Protein AF-0000000083148340 (afdb_homodimer)

InterPro domains:
  IPR002575 Aminoglycoside phosphotransferase [PF01636] (109-373)
  IPR011009 Protein kinase-like domain superfamily [SSF56112] (77-382)
  IPR051035 Mitochondrial inheritance protein 9 [PTHR36091] (57-568)

Sequence (1138 aa):
MLRMWRQLRLVPSFNINDDRFFSFSRRKLSDMGSKHGNISALPLPETAPPKSGLDPHSYTGGRWLNRDELERKSRHVAFDFSALCDRAICACPGATRIVKYEKREGGFNRVFIITMDNGRCVVARVPTSIAGPPRLTTNSEVATMTYLRSKTSLPIPKVLDWNDNPSNPIGTEYIIQEHVAGVQLHQIWPKMNSEQHMLCTKTLSLMIKEMASLDFPAYGSLYFADAPLDSDSKVSFEQGFCVGPHCGPIFWNRSPGEVELYGGSSPNCGPWKDLSSYSRGLIETGLSRLPKEEAIDNRELLPHQGSIQDHLSLLQISQKIMQKLTQDKRIQNAATPALLHLDFHKRNIYVSAEEPTVITALIDWQSASIEPAFIYANETPDFAAFPEMPDEDSPEENQGEQQTSGSKEREWKDASICYQTYDVCMKGFAPKLRPARLLDPTLFRLFQYIHTTWRDTAPAVRQELIELSARWEELGLQGSCPFTATEEEVKKHAQDYEDFQTVQKLKLWLKSSLHTNSDGWVPNEAWDAAREAHRAAYDEWIQTAKEAETRGEDLTVAKADKLWPFDARMLRMWRQLRLVPSFNINDDRFFSFSRRKLSDMGSKHGNISALPLPETAPPKSGLDPHSYTGGRWLNRDELERKSRHVAFDFSALCDRAICACPGATRIVKYEKREGGFNRVFIITMDNGRCVVARVPTSIAGPPRLTTNSEVATMTYLRSKTSLPIPKVLDWNDNPSNPIGTEYIIQEHVAGVQLHQIWPKMNSEQHMLCTKTLSLMIKEMASLDFPAYGSLYFADAPLDSDSKVSFEQGFCVGPHCGPIFWNRSPGEVELYGGSSPNCGPWKDLSSYSRGLIETGLSRLPKEEAIDNRELLPHQGSIQDHLSLLQISQKIMQKLTQDKRIQNAATPALLHLDFHKRNIYVSAEEPTVITALIDWQSASIEPAFIYANETPDFAAFPEMPDEDSPEENQGEQQTSGSKEREWKDASICYQTYDVCMKGFAPKLRPARLLDPTLFRLFQYIHTTWRDTAPAVRQELIELSARWEELGLQGSCPFTATEEEVKKHAQDYEDFQTVQKLKLWLKSSLHTNSDGWVPNEAWDAAREAHRAAYDEWIQTAKEAETRGEDLTVAKADKLWPFDAR

Secondary structure (DSSP, 8-state):
-HHHHHHHH--------S---------------------S-----------TT--SSS--SEEESSSHHHHHHHT-----HHHHHHHHHHTSTT--SEEEEEEEE-SSEEEEEEEETTS-EEEEEEE-TTSSSTTHHHHHHHHHHHHHHHHS----PPEEEEE--TTSTTSS-EEEEEPPPSEEHHHHGGG--HHHHHHHHHHHHHHHHHHHTS--SSBBEEEETTSS--GGG-EE-STTEEEES---HHHHT-STTHHHHH-S--S----BSSHHHHHHHHHHHHHHTSPPGGG--GGGS-TT---HHHHHHHHHHHHHHHHHHTT-HHHHHTT-EEEE-TT-SGGGEEE-SS-TTSEEEE---TT-EEEEHHHHHT---GGGSPP----TT----SSSHHHHHHHHHHHHHHHHHHHHHHHHIIIII-TTTHHHHHS-GGGTHHHHHGGGHHHH-HHHHHHHHHHHHHTTTTTT-SS--S----HHHHHHHHHHHHHHHHHHHHHHHHHHHHT--TT-EEEGGGHHHHHHHHHHHHHHHHHHHHHHHHTT-S--HHHHHHH--S---/-HHHHHHHH------------------------------------------TT--SSS--SEEESSSHHHHHHHT-----HHHHHHHHHHTSTT--SEEEEEEEE-SSEEEEEEEETTS-EEEEEEE-TTSSSTTHHHHHHHHHHHHHHHHS----PPEEEEE--TTSTTSS-EEEEEPPPSEEHHHHGGG--HHHHHHHHHHHHHHHHHHHTS--SSBBEEEETTSS--GGG-EE-STTEEEES---GGGGT-STTHHHHH-S--S----BSSHHHHHHHHHHHHHHTSPPGGG--GGGS-TT---HHHHHHHHHHHHHHHHHHTT-HHHHHTT-EEEE-TT-SGGGEEE-SS-TTSEEEE---TT-EEEEHHHHHT---GGGSPP----TT----SSSHHHHHHHHHHHHHHHHHHHHHHHHIIIII-TTTHHHHHS-GGGTHHHHHGGGHHHH-HHHHHHHHHHHHHTTTTTT-SS--S----HHHHHHHHHHHHHHHHHHHHHHHHHHHHT--TT-EEEGGGHHHHHHHHHHHHHHHHHHHHHHHHTT-S--HHHHHHH--S---

Structure (mmCIF, N/CA/C/O backbone):
data_AF-0000000083148340-model_v1
#
loop_
_entity.id
_entity.type
_entity.pdbx_description
1 polymer 'Altered inheritance of mitochondria protein 9, mitochondrial'
#
loop_
_atom_site.group_PDB
_atom_site.id
_atom_site.type_symbol
_atom_site.label_atom_id
_atom_site.label_alt_id
_atom_site.label_comp_id
_atom_site.label_asym_id
_atom_site.label_entity_id
_atom_site.label_seq_id
_atom_site.pdbx_PDB_ins_code
_atom_site.Cartn_x
_atom_site.Cartn_y
_atom_site.Cartn_z
_atom_site.occupancy
_atom_site.B_iso_or_equiv
_atom_site.auth_seq_id
_atom_site.auth_comp_id
_atom_site.auth_asym_id
_atom_site.auth_atom_id
_atom_site.pdbx_PDB_model_num
ATOM 1 N N . MET A 1 1 ? 7.965 37.375 -21.266 1 21.12 1 MET A N 1
ATOM 2 C CA . MET A 1 1 ? 7.137 38.031 -20.25 1 21.12 1 MET A CA 1
ATOM 3 C C . MET A 1 1 ? 5.66 37.969 -20.625 1 21.12 1 MET A C 1
ATOM 5 O O . MET A 1 1 ? 4.809 37.719 -19.766 1 21.12 1 MET A O 1
ATOM 9 N N . LEU A 1 2 ? 5.344 38.5 -21.844 1 24.17 2 LEU A N 1
ATOM 10 C CA . LEU A 1 2 ? 4.047 38.281 -22.484 1 24.17 2 LEU A CA 1
ATOM 11 C C . LEU A 1 2 ? 3.744 36.781 -22.578 1 24.17 2 LEU A C 1
ATOM 13 O O . LEU A 1 2 ? 2.578 36.375 -22.625 1 24.17 2 LEU A O 1
ATOM 17 N N . ARG A 1 3 ? 4.895 36.125 -22.766 1 26.84 3 ARG A N 1
ATOM 18 C CA . ARG A 1 3 ? 4.859 34.656 -22.844 1 26.84 3 ARG A CA 1
ATOM 19 C C . ARG A 1 3 ? 4.461 34.031 -21.516 1 26.84 3 ARG A C 1
ATOM 21 O O . ARG A 1 3 ? 4.172 32.844 -21.438 1 26.84 3 ARG A O 1
ATOM 28 N N . MET A 1 4 ? 4.695 34.875 -20.438 1 30.91 4 MET A N 1
ATOM 29 C CA . MET A 1 4 ? 4.324 34.375 -19.125 1 30.91 4 MET A CA 1
ATOM 30 C C . MET A 1 4 ? 2.811 34.25 -18.984 1 30.91 4 MET A C 1
ATOM 32 O O . MET A 1 4 ? 2.301 33.344 -18.344 1 30.91 4 MET A O 1
ATOM 36 N N . TRP A 1 5 ? 2.047 35.312 -19.5 1 33.22 5 TRP A N 1
ATOM 37 C CA . TRP A 1 5 ? 0.606 35.406 -19.281 1 33.22 5 TRP A CA 1
ATOM 38 C C . TRP A 1 5 ? -0.144 34.375 -20.141 1 33.22 5 TRP A C 1
ATOM 40 O O . TRP A 1 5 ? -1.226 33.938 -19.766 1 33.22 5 TRP A O 1
ATOM 50 N N . ARG A 1 6 ? 0.214 34.281 -21.484 1 33.5 6 ARG A N 1
ATOM 51 C CA . ARG A 1 6 ? -0.5 33.281 -22.281 1 33.5 6 ARG A CA 1
ATOM 52 C C . ARG A 1 6 ? -0.476 31.906 -21.625 1 33.5 6 ARG A C 1
ATOM 54 O O . ARG A 1 6 ? -1.298 31.047 -21.938 1 33.5 6 ARG A O 1
ATOM 61 N N . GLN A 1 7 ? 0.554 31.766 -20.797 1 32.91 7 GLN A N 1
ATOM 62 C CA . GLN A 1 7 ? 0.713 30.5 -20.094 1 32.91 7 GLN A CA 1
ATOM 63 C C . GLN A 1 7 ? -0.259 30.391 -18.922 1 32.91 7 GLN A C 1
ATOM 65 O O . GLN A 1 7 ? -0.555 29.297 -18.453 1 32.91 7 GLN A O 1
ATOM 70 N N . LEU A 1 8 ? -0.606 31.562 -18.266 1 34 8 LEU A N 1
ATOM 71 C CA . LEU A 1 8 ? -1.591 31.484 -17.188 1 34 8 LEU A CA 1
ATOM 72 C C . LEU A 1 8 ? -2.965 31.109 -17.734 1 34 8 LEU A C 1
ATOM 74 O O . LEU A 1 8 ? -3.832 30.656 -17 1 34 8 LEU A O 1
ATOM 78 N N . ARG A 1 9 ? -3.309 31.484 -19.078 1 31.8 9 ARG A N 1
ATOM 79 C CA . ARG A 1 9 ? -4.66 31.219 -19.562 1 31.8 9 ARG A CA 1
ATOM 80 C C . ARG A 1 9 ? -4.871 29.734 -19.828 1 31.8 9 ARG A C 1
ATOM 82 O O . ARG A 1 9 ? -6.008 29.266 -19.922 1 31.8 9 ARG A O 1
ATOM 89 N N . LEU A 1 10 ? -3.934 29.062 -20.578 1 31.03 10 LEU A N 1
ATOM 90 C CA . LEU A 1 10 ? -4.219 27.734 -21.125 1 31.03 10 LEU A CA 1
ATOM 91 C C . LEU A 1 10 ? -4.188 26.672 -20.047 1 31.03 10 LEU A C 1
ATOM 93 O O . LEU A 1 10 ? -3.943 25.5 -20.328 1 31.03 10 LEU A O 1
ATOM 97 N N . VAL A 1 11 ? -3.941 27.047 -18.812 1 28.83 11 VAL A N 1
ATOM 98 C CA . VAL A 1 11 ? -4.012 25.891 -17.922 1 28.83 11 VAL A CA 1
ATOM 99 C C . VAL A 1 11 ? -5.41 25.266 -18 1 28.83 11 VAL A C 1
ATOM 101 O O . VAL A 1 11 ? -6.402 25.938 -17.688 1 28.83 11 VAL A O 1
ATOM 104 N N . PRO A 1 12 ? -5.672 24.406 -18.969 1 28.56 12 PRO A N 1
ATOM 105 C CA . PRO A 1 12 ? -6.965 23.719 -18.922 1 28.56 12 PRO A CA 1
ATOM 106 C C . PRO A 1 12 ? -7.492 23.562 -17.484 1 28.56 12 PRO A C 1
ATOM 108 O O . PRO A 1 12 ? -6.719 23.641 -16.531 1 28.56 12 PRO A O 1
ATOM 111 N N . SER A 1 13 ? -8.875 23.594 -17.406 1 27.17 13 SER A N 1
ATOM 112 C CA . SER A 1 13 ? -9.594 23.281 -16.172 1 27.17 13 SER A CA 1
ATOM 113 C C . SER A 1 13 ? -8.977 22.078 -15.469 1 27.17 13 SER A C 1
ATOM 115 O O . SER A 1 13 ? -9.148 20.938 -15.906 1 27.17 13 SER A O 1
ATOM 117 N N . PHE A 1 14 ? -7.668 22.078 -15.25 1 25.98 14 PHE A N 1
ATOM 118 C CA . PHE A 1 14 ? -7.23 21.094 -14.273 1 25.98 14 PHE A CA 1
ATOM 119 C C . PHE A 1 14 ? -8.266 20.922 -13.172 1 25.98 14 PHE A C 1
ATOM 121 O O . PHE A 1 14 ? -8.82 21.906 -12.672 1 25.98 14 PHE A O 1
ATOM 128 N N . ASN A 1 15 ? -9.125 19.938 -13.328 1 25.41 15 ASN A N 1
ATOM 129 C CA . ASN A 1 15 ? -9.711 19.547 -12.047 1 25.41 15 ASN A CA 1
ATOM 130 C C . ASN A 1 15 ? -8.766 19.844 -10.883 1 25.41 15 ASN A C 1
ATOM 132 O O . ASN A 1 15 ? -7.672 19.281 -10.812 1 25.41 15 ASN A O 1
ATOM 136 N N . ILE A 1 16 ? -8.742 21.125 -10.5 1 26.83 16 ILE A N 1
ATOM 137 C CA . ILE A 1 16 ? -8.18 21.547 -9.227 1 26.83 16 ILE A CA 1
ATOM 138 C C . ILE A 1 16 ? -8.281 20.422 -8.203 1 26.83 16 ILE A C 1
ATOM 140 O O . ILE A 1 16 ? -9.367 20.141 -7.699 1 26.83 16 ILE A O 1
ATOM 144 N N . ASN A 1 17 ? -8.062 19.188 -8.578 1 24.83 17 ASN A N 1
ATOM 145 C CA . ASN A 1 17 ? -7.875 18.328 -7.41 1 24.83 17 ASN A CA 1
ATOM 146 C C . ASN A 1 17 ? -7.316 19.109 -6.227 1 24.83 17 ASN A C 1
ATOM 148 O O . ASN A 1 17 ? -6.742 20.188 -6.406 1 24.83 17 ASN A O 1
ATOM 152 N N . ASP A 1 18 ? -7.512 18.453 -5.023 1 25.42 18 ASP A N 1
ATOM 153 C CA . ASP A 1 18 ? -7.402 18.953 -3.654 1 25.42 18 ASP A CA 1
ATOM 154 C C . ASP A 1 18 ? -6.078 19.672 -3.438 1 25.42 18 ASP A C 1
ATOM 156 O O . ASP A 1 18 ? -5.07 19.062 -3.102 1 25.42 18 ASP A O 1
ATOM 160 N N . ASP A 1 19 ? -5.672 20.422 -4.398 1 23.89 19 ASP A N 1
ATOM 161 C CA . ASP A 1 19 ? -4.613 21.328 -3.973 1 23.89 19 ASP A CA 1
ATOM 162 C C . ASP A 1 19 ? -4.93 21.938 -2.605 1 23.89 19 ASP A C 1
ATOM 164 O O . ASP A 1 19 ? -6.082 22.266 -2.316 1 23.89 19 ASP A O 1
ATOM 168 N N . ARG A 1 20 ? -3.916 21.844 -1.798 1 25.66 20 ARG A N 1
ATOM 169 C CA . ARG A 1 20 ? -3.586 22.422 -0.504 1 25.66 20 ARG A CA 1
ATOM 170 C C . ARG A 1 20 ? -3.912 23.922 -0.479 1 25.66 20 ARG A C 1
ATOM 172 O O . ARG A 1 20 ? -3.352 24.688 -1.256 1 25.66 20 ARG A O 1
ATOM 179 N N . PHE A 1 21 ? -5.172 24.375 -0.61 1 22.66 21 PHE A N 1
ATOM 180 C CA . PHE A 1 21 ? -5.305 25.641 0.109 1 22.66 21 PHE A CA 1
ATOM 181 C C . PHE A 1 21 ? -4.215 25.766 1.164 1 22.66 21 PHE A C 1
ATOM 183 O O . PHE A 1 21 ? -3.906 24.812 1.877 1 22.66 21 PHE A O 1
ATOM 190 N N . PHE A 1 22 ? -3.301 26.656 0.855 1 25.55 22 PHE A N 1
ATOM 191 C CA . PHE A 1 22 ? -2.143 27.156 1.595 1 25.55 22 PHE A CA 1
ATOM 192 C C . PHE A 1 22 ? -2.473 27.312 3.074 1 25.55 22 PHE A C 1
ATOM 194 O O . PHE A 1 22 ? -2.77 28.422 3.531 1 25.55 22 PHE A O 1
ATOM 201 N N . SER A 1 23 ? -3.5 26.672 3.51 1 21.48 23 SER A N 1
ATOM 202 C CA . SER A 1 23 ? -3.52 27.109 4.898 1 21.48 23 SER A CA 1
ATOM 203 C C . SER A 1 23 ? -2.119 27.109 5.5 1 21.48 23 SER A C 1
ATOM 205 O O . SER A 1 23 ? -1.42 26.094 5.453 1 21.48 23 SER A O 1
ATOM 207 N N . PHE A 1 24 ? -1.512 28.234 5.359 1 21.95 24 PHE A N 1
ATOM 208 C CA . PHE A 1 24 ? -0.366 28.703 6.133 1 21.95 24 PHE A CA 1
ATOM 209 C C . PHE A 1 24 ? -0.42 28.172 7.559 1 21.95 24 PHE A C 1
ATOM 211 O O . PHE A 1 24 ? -0.921 28.844 8.461 1 21.95 24 PHE A O 1
ATOM 218 N N . SER A 1 25 ? -1.012 27.125 7.828 1 20.44 25 SER A N 1
ATOM 219 C CA . SER A 1 25 ? -0.577 27.047 9.219 1 20.44 25 SER A CA 1
ATOM 220 C C . SER A 1 25 ? 0.923 27.297 9.344 1 20.44 25 SER A C 1
ATOM 222 O O . SER A 1 25 ? 1.701 26.875 8.492 1 20.44 25 SER A O 1
ATOM 224 N N . ARG A 1 26 ? 1.276 28.422 9.992 1 22.03 26 ARG A N 1
ATOM 225 C CA . ARG A 1 26 ? 2.561 28.953 10.453 1 22.03 26 ARG A CA 1
ATOM 226 C C . ARG A 1 26 ? 3.5 27.812 10.852 1 22.03 26 ARG A C 1
ATOM 228 O O . ARG A 1 26 ? 3.383 27.266 11.953 1 22.03 26 ARG A O 1
ATOM 235 N N . ARG A 1 27 ? 3.533 26.953 9.961 1 20.38 27 ARG A N 1
ATOM 236 C CA . ARG A 1 27 ? 4.652 26.078 10.312 1 20.38 27 ARG A CA 1
ATOM 237 C C . ARG A 1 27 ? 5.938 26.891 10.492 1 20.38 27 ARG A C 1
ATOM 239 O O . ARG A 1 27 ? 6.262 27.734 9.664 1 20.38 27 ARG A O 1
ATOM 246 N N . LYS A 1 28 ? 6.305 26.922 11.703 1 20.2 28 LYS A N 1
ATOM 247 C CA . LYS A 1 28 ? 7.59 27.406 12.195 1 20.2 28 LYS A CA 1
ATOM 248 C C . LYS A 1 28 ? 8.734 26.953 11.297 1 20.2 28 LYS A C 1
ATOM 250 O O . LYS A 1 28 ? 8.711 25.844 10.781 1 20.2 28 LYS A O 1
ATOM 255 N N . LEU A 1 29 ? 9.422 27.828 10.602 1 18.78 29 LEU A N 1
ATOM 256 C CA . LEU A 1 29 ? 10.719 27.953 9.953 1 18.78 29 LEU A CA 1
ATOM 257 C C . LEU A 1 29 ? 11.766 27.125 10.68 1 18.78 29 LEU A C 1
ATOM 259 O O . LEU A 1 29 ? 12.188 27.469 11.781 1 18.78 29 LEU A O 1
ATOM 263 N N . SER A 1 30 ? 11.477 25.812 10.797 1 16.58 30 SER A N 1
ATOM 264 C CA . SER A 1 30 ? 12.508 25.109 11.555 1 16.58 30 SER A CA 1
ATOM 265 C C . SER A 1 30 ? 13.891 25.328 10.945 1 16.58 30 SER A C 1
ATOM 267 O O . SER A 1 30 ? 14.023 25.469 9.734 1 16.58 30 SER A O 1
ATOM 269 N N . ASP A 1 31 ? 14.758 25.734 11.789 1 16.84 31 ASP A N 1
ATOM 270 C CA . ASP A 1 31 ? 16.172 26.062 11.938 1 16.84 31 ASP A CA 1
ATOM 271 C C . ASP A 1 31 ? 17.062 24.938 11.438 1 16.84 31 ASP A C 1
ATOM 273 O O . ASP A 1 31 ? 16.75 23.75 11.648 1 16.84 31 ASP A O 1
ATOM 277 N N . MET A 1 32 ? 17.734 25.094 10.25 1 18.2 32 MET A N 1
ATOM 278 C CA . MET A 1 32 ? 18.781 24.406 9.492 1 18.2 32 MET A CA 1
ATOM 279 C C . MET A 1 32 ? 19.906 23.953 10.406 1 18.2 32 MET A C 1
ATOM 281 O O . MET A 1 32 ? 20.859 24.688 10.648 1 18.2 32 MET A O 1
ATOM 285 N N . GLY A 1 33 ? 19.547 23.25 11.555 1 15.82 33 GLY A N 1
ATOM 286 C CA . GLY A 1 33 ? 20.703 23.109 12.422 1 15.82 33 GLY A CA 1
ATOM 287 C C . GLY A 1 33 ? 21.828 22.281 11.797 1 15.82 33 GLY A C 1
ATOM 288 O O . GLY A 1 33 ? 21.594 21.547 10.836 1 15.82 33 GLY A O 1
ATOM 289 N N . SER A 1 34 ? 23.047 22.641 12.07 1 17.02 34 SER A N 1
ATOM 290 C CA . SER A 1 34 ? 24.484 22.5 11.828 1 17.02 34 SER A CA 1
ATOM 291 C C . SER A 1 34 ? 24.984 21.125 12.25 1 17.02 34 SER A C 1
ATOM 293 O O . SER A 1 34 ? 24.984 20.797 13.438 1 17.02 34 SER A O 1
ATOM 295 N N . LYS A 1 35 ? 24.375 20.125 11.703 1 19.38 35 LYS A N 1
ATOM 296 C CA . LYS A 1 35 ? 24.906 18.953 12.367 1 19.38 35 LYS A CA 1
ATOM 297 C C . LYS A 1 35 ? 26.422 18.844 12.156 1 19.38 35 LYS A C 1
ATOM 299 O O . LYS A 1 35 ? 26.891 18.828 11.016 1 19.38 35 LYS A O 1
ATOM 304 N N . HIS A 1 36 ? 27.297 19.406 13.055 1 17.61 36 HIS A N 1
ATOM 305 C CA . HIS A 1 36 ? 28.734 19.172 13.07 1 17.61 36 HIS A CA 1
ATOM 306 C C . HIS A 1 36 ? 29.062 17.688 13.203 1 17.61 36 HIS A C 1
ATOM 308 O O . HIS A 1 36 ? 28.516 17 14.078 1 17.61 36 HIS A O 1
ATOM 314 N N . GLY A 1 37 ? 29 17 12.156 1 18.89 37 GLY A N 1
ATOM 315 C CA . GLY A 1 37 ? 29.5 15.633 12.188 1 18.89 37 GLY A CA 1
ATOM 316 C C . GLY A 1 37 ? 30.828 15.508 12.906 1 18.89 37 GLY A C 1
ATOM 317 O O . GLY A 1 37 ? 31.688 16.391 12.812 1 18.89 37 GLY A O 1
ATOM 318 N N . ASN A 1 38 ? 30.797 14.945 14.117 1 19.44 38 ASN A N 1
ATOM 319 C CA . ASN A 1 38 ? 31.969 14.68 14.938 1 19.44 38 ASN A CA 1
ATOM 320 C C . ASN A 1 38 ? 33.062 13.945 14.148 1 19.44 38 ASN A C 1
ATOM 322 O O . ASN A 1 38 ? 32.938 12.742 13.898 1 19.44 38 ASN A O 1
ATOM 326 N N . ILE A 1 39 ? 33.469 14.492 12.945 1 22.78 39 ILE A N 1
ATOM 327 C CA . ILE A 1 39 ? 34.688 13.898 12.359 1 22.78 39 ILE A CA 1
ATOM 328 C C . ILE A 1 39 ? 35.719 13.688 13.453 1 22.78 39 ILE A C 1
ATOM 330 O O . ILE A 1 39 ? 35.688 14.344 14.492 1 22.78 39 ILE A O 1
ATOM 334 N N . SER A 1 40 ? 36.844 12.875 13.219 1 21.64 40 SER A N 1
ATOM 335 C CA . SER A 1 40 ? 38 12.508 14 1 21.64 40 SER A CA 1
ATOM 336 C C . SER A 1 40 ? 38.656 13.727 14.656 1 21.64 40 SER A C 1
ATOM 338 O O . SER A 1 40 ? 38.438 14.859 14.203 1 21.64 40 SER A O 1
ATOM 340 N N . ALA A 1 41 ? 39.344 13.656 15.914 1 23.62 41 ALA A N 1
ATOM 341 C CA . ALA A 1 41 ? 39.75 14.641 16.906 1 23.62 41 ALA A CA 1
ATOM 342 C C . ALA A 1 41 ? 40.625 15.727 16.266 1 23.62 41 ALA A C 1
ATOM 344 O O . ALA A 1 41 ? 41.812 15.523 16.031 1 23.62 41 ALA A O 1
ATOM 345 N N . LEU A 1 42 ? 40.406 16.234 15.07 1 24.91 42 LEU A N 1
ATOM 346 C CA . LEU A 1 42 ? 41.469 17.188 14.852 1 24.91 42 LEU A CA 1
ATOM 347 C C . LEU A 1 42 ? 41.562 18.172 16.016 1 24.91 42 LEU A C 1
ATOM 349 O O . LEU A 1 42 ? 40.562 18.422 16.703 1 24.91 42 LEU A O 1
ATOM 353 N N . PRO A 1 43 ? 42.781 18.734 16.484 1 26.23 43 PRO A N 1
ATOM 354 C CA . PRO A 1 43 ? 42.938 19.547 17.703 1 26.23 43 PRO A CA 1
ATOM 355 C C . PRO A 1 43 ? 41.812 20.578 17.875 1 26.23 43 PRO A C 1
ATOM 357 O O . PRO A 1 43 ? 41.281 21.078 16.891 1 26.23 43 PRO A O 1
ATOM 360 N N . LEU A 1 44 ? 41 20.359 18.984 1 28.38 44 LEU A N 1
ATOM 361 C CA . LEU A 1 44 ? 39.906 21.188 19.484 1 28.38 44 LEU A CA 1
ATOM 362 C C . LEU A 1 44 ? 40.25 22.656 19.359 1 28.38 44 LEU A C 1
ATOM 364 O O . LEU A 1 44 ? 41.25 23.109 19.891 1 28.38 44 LEU A O 1
ATOM 368 N N . PRO A 1 45 ? 39.938 23.25 18.141 1 27.55 45 PRO A N 1
ATOM 369 C CA . PRO A 1 45 ? 40.438 24.609 18.312 1 27.55 45 PRO A CA 1
ATOM 370 C C . PRO A 1 45 ? 40.094 25.203 19.672 1 27.55 45 PRO A C 1
ATOM 372 O O . PRO A 1 45 ? 39.188 24.719 20.344 1 27.55 45 PRO A O 1
ATOM 375 N N . GLU A 1 46 ? 40.844 26.25 20.172 1 28.7 46 GLU A N 1
ATOM 376 C CA . GLU A 1 46 ? 40.719 27.062 21.375 1 28.7 46 GLU A CA 1
ATOM 377 C C . GLU A 1 46 ? 39.281 27.406 21.656 1 28.7 46 GLU A C 1
ATOM 379 O O . GLU A 1 46 ? 38.5 27.641 20.734 1 28.7 46 GLU A O 1
ATOM 384 N N . THR A 1 47 ? 38.688 26.953 22.844 1 31.12 47 THR A N 1
ATOM 385 C CA . THR A 1 47 ? 37.469 27.203 23.594 1 31.12 47 THR A CA 1
ATOM 386 C C . THR A 1 47 ? 37 28.641 23.375 1 31.12 47 THR A C 1
ATOM 388 O O . THR A 1 47 ? 37.562 29.578 23.938 1 31.12 47 THR A O 1
ATOM 391 N N . ALA A 1 48 ? 36.5 29.031 22.141 1 34.22 48 ALA A N 1
ATOM 392 C CA . ALA A 1 48 ? 36.188 30.453 22.188 1 34.22 48 ALA A CA 1
ATOM 393 C C . ALA A 1 48 ? 35.188 30.75 23.297 1 34.22 48 ALA A C 1
ATOM 395 O O . ALA A 1 48 ? 34.219 29.984 23.516 1 34.22 48 ALA A O 1
ATOM 396 N N . PRO A 1 49 ? 35.406 31.594 24.281 1 35.66 49 PRO A N 1
ATOM 397 C CA . PRO A 1 49 ? 34.5 31.969 25.344 1 35.66 49 PRO A CA 1
ATOM 398 C C . PRO A 1 49 ? 33.031 32.094 24.875 1 35.66 49 PRO A C 1
ATOM 400 O O . PRO A 1 49 ? 32.812 32.312 23.672 1 35.66 49 PRO A O 1
ATOM 403 N N . PRO A 1 50 ? 31.969 31.562 25.641 1 39.5 50 P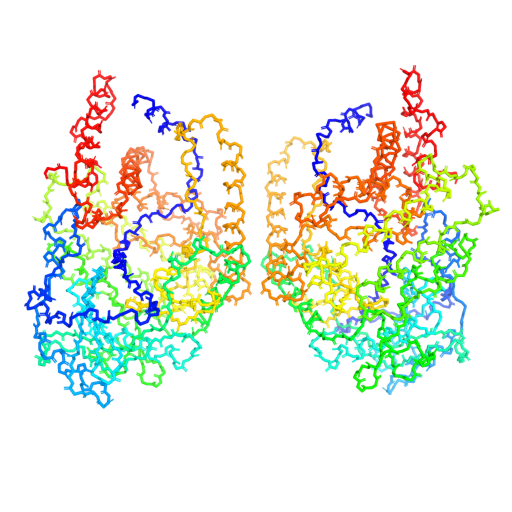RO A N 1
ATOM 404 C CA . PRO A 1 50 ? 30.578 31.844 25.281 1 39.5 50 PRO A CA 1
ATOM 405 C C . PRO A 1 50 ? 30.422 33.188 24.594 1 39.5 50 PRO A C 1
ATOM 407 O O . PRO A 1 50 ? 31 34.188 25.031 1 39.5 50 PRO A O 1
ATOM 410 N N . LYS A 1 51 ? 30.328 33.312 23.406 1 40.84 51 LYS A N 1
ATOM 411 C CA . LYS A 1 51 ? 30.141 34.625 22.781 1 40.84 51 LYS A CA 1
ATOM 412 C C . LYS A 1 51 ? 29.172 35.469 23.594 1 40.84 51 LYS A C 1
ATOM 414 O O . LYS A 1 51 ? 28.016 35.094 23.797 1 40.84 51 LYS A O 1
ATOM 419 N N . SER A 1 52 ? 29.469 36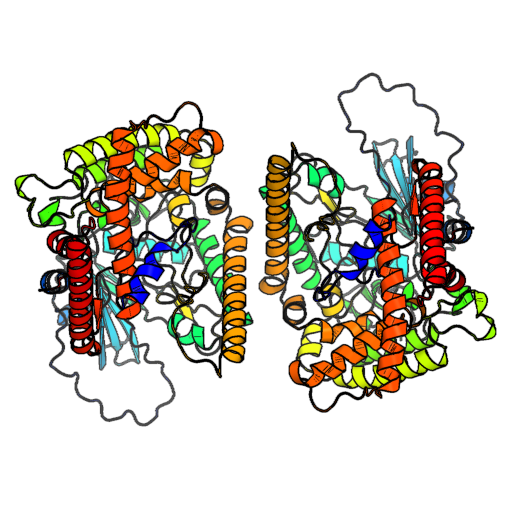.125 24.641 1 46.72 52 SER A N 1
ATOM 420 C CA . SER A 1 52 ? 28.844 37.156 25.484 1 46.72 52 SER A CA 1
ATOM 421 C C . SER A 1 52 ? 27.656 37.812 24.781 1 46.72 52 SER A C 1
ATOM 423 O O . SER A 1 52 ? 26.781 38.375 25.422 1 46.72 52 SER A O 1
ATOM 425 N N . GLY A 1 53 ? 27.453 37.688 23.531 1 59.53 53 GLY A N 1
ATOM 426 C CA . GLY A 1 53 ? 26.609 38.656 22.828 1 59.53 53 GLY A CA 1
ATOM 427 C C . GLY A 1 53 ? 25.328 38.031 22.297 1 59.53 53 GLY A C 1
ATOM 428 O O . GLY A 1 53 ? 24.734 38.531 21.359 1 59.53 53 GLY A O 1
ATOM 429 N N . LEU A 1 54 ? 24.875 36.812 22.781 1 76.88 54 LEU A N 1
ATOM 430 C CA . LEU A 1 54 ? 23.672 36.156 22.25 1 76.88 54 LEU A CA 1
ATOM 431 C C . LEU A 1 54 ? 22.406 36.844 22.797 1 76.88 54 LEU A C 1
ATOM 433 O O . LEU A 1 54 ? 22.297 37.062 24 1 76.88 54 LEU A O 1
ATOM 437 N N . ASP A 1 55 ? 21.594 37.312 21.938 1 90 55 ASP A N 1
ATOM 438 C CA . ASP A 1 55 ? 20.281 37.844 22.297 1 90 55 ASP A CA 1
ATOM 439 C C . ASP A 1 55 ? 19.25 36.719 22.406 1 90 55 ASP A C 1
ATOM 441 O O . ASP A 1 55 ? 18.703 36.25 21.391 1 90 55 ASP A O 1
ATOM 445 N N . PRO A 1 56 ? 19.016 36.188 23.641 1 93.81 56 PRO A N 1
ATOM 446 C CA . PRO A 1 56 ? 18.062 35.094 23.781 1 93.81 56 PRO A CA 1
ATOM 447 C C . PRO A 1 56 ? 16.609 35.5 23.609 1 93.81 56 PRO A C 1
ATOM 449 O O . PRO A 1 56 ? 15.719 34.656 23.547 1 93.81 56 PRO A O 1
ATOM 452 N N . HIS A 1 57 ? 16.344 36.75 23.422 1 95 57 HIS A N 1
ATOM 453 C CA . HIS A 1 57 ? 14.977 37.281 23.531 1 95 57 HIS A CA 1
ATOM 454 C C . HIS A 1 57 ? 14.398 37.562 22.156 1 95 57 HIS A C 1
ATOM 456 O O . HIS A 1 57 ? 13.211 37.344 21.906 1 95 57 HIS A O 1
ATOM 462 N N . SER A 1 58 ? 15.203 38.062 21.359 1 94.5 58 SER A N 1
ATOM 463 C CA . SER A 1 58 ? 14.719 38.562 20.062 1 94.5 58 SER A CA 1
ATOM 464 C C . SER A 1 58 ? 14.789 37.469 19 1 94.5 58 SER A C 1
ATOM 466 O O . SER A 1 58 ? 15.602 36.531 19.094 1 94.5 58 SER A O 1
ATOM 468 N N . TYR A 1 59 ? 13.883 37.594 18.031 1 94.5 59 TYR A N 1
ATOM 469 C CA . TYR A 1 59 ? 13.945 36.719 16.859 1 94.5 59 TYR A CA 1
ATOM 470 C C . TYR A 1 59 ? 15.039 37.188 15.898 1 94.5 59 TYR A C 1
ATOM 472 O O . TYR A 1 59 ? 15.016 38.312 15.43 1 94.5 59 TYR A O 1
ATOM 480 N N . THR A 1 60 ? 15.977 36.375 15.578 1 92.19 60 THR A N 1
ATOM 481 C CA . THR A 1 60 ? 17.125 36.781 14.789 1 92.19 60 THR A CA 1
ATOM 482 C C . THR A 1 60 ? 17.344 35.844 13.609 1 92.19 60 THR A C 1
ATOM 484 O O . THR A 1 60 ? 18.312 36 12.859 1 92.19 60 THR A O 1
ATOM 487 N N . GLY A 1 61 ? 16.5 34.938 13.43 1 91 61 GLY A N 1
ATOM 488 C CA . GLY A 1 61 ? 16.719 33.875 12.445 1 91 61 GLY A CA 1
ATOM 489 C C . GLY A 1 61 ? 16.359 34.312 11.031 1 91 61 GLY A C 1
ATOM 490 O O . GLY A 1 61 ? 16.875 33.75 10.062 1 91 61 GLY A O 1
ATOM 491 N N . GLY A 1 62 ? 15.469 35.219 10.938 1 94.25 62 GLY A N 1
ATOM 492 C CA . GLY A 1 62 ? 15.008 35.656 9.625 1 94.25 62 GLY A CA 1
ATOM 493 C C . GLY A 1 62 ? 14.062 36.812 9.68 1 94.25 62 GLY A C 1
ATOM 494 O O . GLY A 1 62 ? 13.898 37.469 10.727 1 94.25 62 GLY A O 1
ATOM 495 N N . ARG A 1 63 ? 13.586 37.125 8.477 1 95.19 63 ARG A N 1
ATOM 496 C CA . ARG A 1 63 ? 12.641 38.219 8.289 1 95.19 63 ARG A CA 1
ATOM 497 C C . ARG A 1 63 ? 11.5 37.781 7.363 1 95.19 63 ARG A C 1
ATOM 499 O O . ARG A 1 63 ? 11.492 36.688 6.84 1 95.19 63 ARG A O 1
ATOM 506 N N . TRP A 1 64 ? 10.492 38.656 7.281 1 95.81 64 TRP A N 1
ATOM 507 C CA . TRP A 1 64 ? 9.312 38.375 6.48 1 95.81 64 TRP A CA 1
ATOM 508 C C . TRP A 1 64 ? 9.094 39.406 5.398 1 95.81 64 TRP A C 1
ATOM 510 O O . TRP A 1 64 ? 9.133 40.625 5.68 1 95.81 64 TRP A O 1
ATOM 520 N N . LEU A 1 65 ? 8.836 38.938 4.23 1 95.19 65 LEU A N 1
ATOM 521 C CA . LEU A 1 65 ? 8.5 39.844 3.131 1 95.19 65 LEU A CA 1
ATOM 522 C C . LEU A 1 65 ? 7.133 40.469 3.348 1 95.19 65 LEU A C 1
ATOM 524 O O . LEU A 1 65 ? 6.801 41.469 2.703 1 95.19 65 LEU A O 1
ATOM 528 N N . ASN A 1 66 ? 6.391 39.875 4.223 1 93.12 66 ASN A N 1
ATOM 529 C CA . ASN A 1 66 ? 5.078 40.375 4.609 1 93.12 66 ASN A CA 1
ATOM 530 C C . ASN A 1 66 ? 5.012 40.688 6.102 1 93.12 66 ASN A C 1
ATOM 532 O O . ASN A 1 66 ? 5.125 39.781 6.934 1 93.12 66 ASN A O 1
ATOM 536 N N . ARG A 1 67 ? 4.879 42 6.504 1 93 67 ARG A N 1
ATOM 537 C CA . ARG A 1 67 ? 4.695 42.438 7.879 1 93 67 ARG A CA 1
ATOM 538 C C . ARG A 1 67 ? 5.895 42.062 8.742 1 93 67 ARG A C 1
ATOM 540 O O . ARG A 1 67 ? 5.73 41.469 9.812 1 93 67 ARG A O 1
ATOM 547 N N . ASP A 1 68 ? 7.035 42.344 8.312 1 94.69 68 ASP A N 1
ATOM 548 C CA . ASP A 1 68 ? 8.289 41.938 8.945 1 94.69 68 ASP A CA 1
ATOM 549 C C . ASP A 1 68 ? 8.328 42.375 10.406 1 94.69 68 ASP A C 1
ATOM 551 O O . ASP A 1 68 ? 8.594 41.562 11.297 1 94.69 68 ASP A O 1
ATOM 555 N N . GLU A 1 69 ? 8.016 43.625 10.617 1 94.81 69 GLU A N 1
ATOM 556 C CA . GLU A 1 69 ? 8.102 44.156 11.969 1 94.81 69 GLU A CA 1
ATOM 557 C C . GLU A 1 69 ? 7.125 43.469 12.906 1 94.81 69 GLU A C 1
ATOM 559 O O . GLU A 1 69 ? 7.488 43.094 14.031 1 94.81 69 GLU A O 1
ATOM 564 N N . LEU A 1 70 ? 5.918 43.344 12.5 1 94.81 70 LEU A N 1
ATOM 565 C CA . LEU A 1 70 ? 4.902 42.688 13.312 1 94.81 70 LEU A CA 1
ATOM 566 C C . LEU A 1 70 ? 5.293 41.219 13.617 1 94.81 70 LEU A C 1
ATOM 568 O O . LEU A 1 70 ? 5.133 40.75 14.742 1 94.81 70 LEU A O 1
ATOM 572 N N . GLU A 1 71 ? 5.785 40.562 12.586 1 95.12 71 GLU A N 1
ATOM 573 C CA . GLU A 1 71 ? 6.176 39.156 12.75 1 95.12 71 GLU A CA 1
ATOM 574 C C . GLU A 1 71 ? 7.32 39 13.75 1 95.12 71 GLU A C 1
ATOM 576 O O . GLU A 1 71 ? 7.273 38.156 14.641 1 95.12 71 GLU A O 1
ATOM 581 N N . ARG A 1 72 ? 8.312 39.781 13.68 1 95.25 72 ARG A N 1
ATOM 582 C CA . ARG A 1 72 ? 9.469 39.719 14.57 1 95.25 72 ARG A CA 1
ATOM 583 C C . ARG A 1 72 ? 9.086 40.125 15.992 1 95.25 72 ARG A C 1
ATOM 585 O O . ARG A 1 72 ? 9.484 39.469 16.953 1 95.25 72 ARG A O 1
ATOM 592 N N . LYS A 1 73 ? 8.289 41.156 16.109 1 95.38 73 LYS A N 1
ATOM 593 C CA . LYS A 1 73 ? 7.867 41.625 17.422 1 95.38 73 LYS A CA 1
ATOM 594 C C . LYS A 1 73 ? 7.016 40.594 18.141 1 95.38 73 LYS A C 1
ATOM 596 O O . LYS A 1 73 ? 7.117 40.406 19.359 1 95.38 73 LYS A O 1
ATOM 601 N N . SER A 1 74 ? 6.16 39.969 17.375 1 95.38 74 SER A N 1
ATOM 602 C CA . SER A 1 74 ? 5.266 38.938 17.938 1 95.38 74 SER A CA 1
ATOM 603 C C . SER A 1 74 ? 6.043 37.75 18.438 1 95.38 74 SER A C 1
ATOM 605 O O . SER A 1 74 ? 5.523 36.938 19.234 1 95.38 74 SER A O 1
ATOM 607 N N . ARG A 1 75 ? 7.32 37.594 18.062 1 95.94 75 ARG A N 1
ATOM 608 C CA . ARG A 1 75 ? 8.109 36.438 18.438 1 95.94 75 ARG A CA 1
ATOM 609 C C . ARG A 1 75 ? 9.172 36.781 19.469 1 95.94 75 ARG A C 1
ATOM 611 O O . ARG A 1 75 ? 10.016 35.969 19.812 1 95.94 75 ARG A O 1
ATOM 618 N N . HIS A 1 76 ? 9.125 38 19.938 1 95.62 76 HIS A N 1
ATOM 619 C CA . HIS A 1 76 ? 9.984 38.406 21.047 1 95.62 76 HIS A CA 1
ATOM 620 C C . HIS A 1 76 ? 9.492 37.812 22.359 1 95.62 76 HIS A C 1
ATOM 622 O O . HIS A 1 76 ? 8.289 37.781 22.625 1 95.62 76 HIS A O 1
ATOM 628 N N . VAL A 1 77 ? 10.406 37.312 23.141 1 95.12 77 VAL A N 1
ATOM 629 C CA . VAL A 1 77 ? 10.055 36.781 24.453 1 95.12 77 VAL A CA 1
ATOM 630 C C . VAL A 1 77 ? 11.047 37.281 25.5 1 95.12 77 VAL A C 1
ATOM 632 O O . VAL A 1 77 ? 12.25 37.062 25.375 1 95.12 77 VAL A O 1
ATOM 635 N N . ALA A 1 78 ? 10.508 37.906 26.484 1 94.81 78 ALA A N 1
ATOM 636 C CA . ALA A 1 78 ? 11.328 38.344 27.609 1 94.81 78 ALA A CA 1
ATOM 637 C C . ALA A 1 78 ? 11.32 37.312 28.734 1 94.81 78 ALA A C 1
ATOM 639 O O . ALA A 1 78 ? 10.258 36.844 29.141 1 94.81 78 ALA A O 1
ATOM 640 N N . PHE A 1 79 ? 12.484 36.969 29.25 1 97 79 PHE A N 1
ATOM 641 C CA . PHE A 1 79 ? 12.602 36 30.344 1 97 79 PHE A CA 1
ATOM 642 C C . PHE A 1 79 ? 14.008 36.031 30.938 1 97 79 PHE A C 1
ATOM 644 O O . PHE A 1 79 ? 14.891 36.719 30.406 1 97 79 PHE A O 1
ATOM 651 N N . ASP A 1 80 ? 14.18 35.406 32.031 1 97.5 80 ASP A N 1
ATOM 652 C CA . ASP A 1 80 ? 1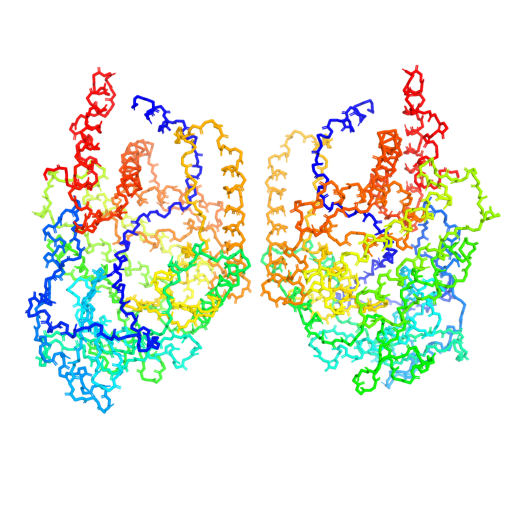5.477 35.312 32.688 1 97.5 80 ASP A CA 1
ATOM 653 C C . ASP A 1 80 ? 16.266 34.125 32.156 1 97.5 80 ASP A C 1
ATOM 655 O O . ASP A 1 80 ? 16.109 33 32.656 1 97.5 80 ASP A O 1
ATOM 659 N N . PHE A 1 81 ? 17.203 34.406 31.234 1 97.06 81 PHE A N 1
ATOM 660 C CA . PHE A 1 81 ? 17.953 33.344 30.594 1 97.06 81 PHE A CA 1
ATOM 661 C C . PHE A 1 81 ? 18.844 32.625 31.609 1 97.06 81 PHE A C 1
ATOM 663 O O . PHE A 1 81 ? 19.047 31.422 31.516 1 97.06 81 PHE A O 1
ATOM 670 N N . SER A 1 82 ? 19.344 33.344 32.562 1 95.94 82 SER A N 1
ATOM 671 C CA . SER A 1 82 ? 20.188 32.719 33.594 1 95.94 82 SER A CA 1
ATOM 672 C C . SER A 1 82 ? 19.391 31.734 34.438 1 95.94 82 SER A C 1
ATOM 674 O O . SER A 1 82 ? 19.875 30.656 34.75 1 95.94 82 SER A O 1
ATOM 676 N N . ALA A 1 83 ? 18.188 32.125 34.781 1 97.62 83 ALA A N 1
ATOM 677 C CA . ALA A 1 83 ? 17.312 31.25 35.531 1 97.62 83 ALA A CA 1
ATOM 678 C C . ALA A 1 83 ? 16.984 30 34.719 1 97.62 83 ALA A C 1
ATOM 680 O O . ALA A 1 83 ? 16.875 28.906 35.281 1 97.62 83 ALA A O 1
ATOM 681 N N . LEU A 1 84 ? 16.766 30.141 33.438 1 97.88 84 LEU A N 1
ATOM 682 C CA . LEU A 1 84 ? 16.516 29 32.562 1 97.88 84 LEU A CA 1
ATOM 683 C C . LEU A 1 84 ? 17.703 28.047 32.562 1 97.88 84 LEU A C 1
ATOM 685 O O . LEU A 1 84 ? 17.531 26.828 32.625 1 97.88 84 LEU A O 1
ATOM 689 N N . CYS A 1 85 ? 18.891 28.625 32.5 1 97.12 85 CYS A N 1
ATOM 690 C CA . CYS A 1 85 ? 20.125 27.828 32.5 1 97.12 85 CYS A CA 1
ATOM 691 C C . CYS A 1 85 ? 20.25 27.047 33.812 1 97.12 85 CYS A C 1
ATOM 693 O O . CYS A 1 85 ? 20.641 25.891 33.812 1 97.12 85 CYS A O 1
ATOM 695 N N . ASP A 1 86 ? 19.906 27.703 34.844 1 97.06 86 ASP A N 1
ATOM 696 C CA . ASP A 1 86 ? 19.969 27.047 36.156 1 97.06 86 ASP A CA 1
ATOM 697 C C . ASP A 1 86 ? 19.031 25.859 36.219 1 97.06 86 ASP A C 1
ATOM 699 O O . ASP A 1 86 ? 19.375 24.797 36.75 1 97.06 86 ASP A O 1
ATOM 703 N N . ARG A 1 87 ? 17.859 26.062 35.688 1 97.38 87 ARG A N 1
ATOM 704 C CA . ARG A 1 87 ? 16.891 24.969 35.688 1 97.38 87 ARG A CA 1
ATOM 705 C C . ARG A 1 87 ? 17.391 23.828 34.812 1 97.38 87 ARG A C 1
ATOM 707 O O . ARG A 1 87 ? 17.141 22.656 35.094 1 97.38 87 ARG A O 1
ATOM 714 N N . ALA A 1 88 ? 18.031 24.141 33.688 1 97.88 88 ALA A N 1
ATOM 715 C CA . ALA A 1 88 ? 18.594 23.125 32.812 1 97.88 88 ALA A CA 1
ATOM 716 C C . ALA A 1 88 ? 19.656 22.297 33.5 1 97.88 88 ALA A C 1
ATOM 718 O O . ALA A 1 88 ? 19.703 21.078 33.344 1 97.88 88 ALA A O 1
ATOM 719 N N . ILE A 1 89 ? 20.469 22.969 34.281 1 97.38 89 ILE A N 1
ATOM 720 C CA . ILE A 1 89 ? 21.5 22.281 35.062 1 97.38 89 ILE A CA 1
ATOM 721 C C . ILE A 1 89 ? 20.859 21.328 36.062 1 97.38 89 ILE A C 1
ATOM 723 O O . ILE A 1 89 ? 21.266 20.172 36.188 1 97.38 89 ILE A O 1
ATOM 727 N N . CYS A 1 90 ? 19.859 21.812 36.719 1 96.44 90 CYS A N 1
ATOM 728 C CA . CYS A 1 90 ? 19.172 21.031 37.719 1 96.44 90 CYS A CA 1
ATOM 729 C C . CYS A 1 90 ? 18.516 19.797 37.094 1 96.44 90 CYS A C 1
ATOM 731 O O . CYS A 1 90 ? 18.438 18.75 37.75 1 96.44 90 CYS A O 1
ATOM 733 N N . ALA A 1 91 ? 18.078 19.922 35.875 1 96.19 91 ALA A N 1
ATOM 734 C CA . ALA A 1 91 ? 17.375 18.844 35.188 1 96.19 91 ALA A CA 1
ATOM 735 C C . ALA A 1 91 ? 18.344 17.781 34.688 1 96.19 91 ALA A C 1
ATOM 737 O O . ALA A 1 91 ? 17.938 16.719 34.25 1 96.19 91 ALA A O 1
ATOM 738 N N . CYS A 1 92 ? 19.625 18.016 34.844 1 95 92 CYS A N 1
ATOM 739 C CA . CYS A 1 92 ? 20.656 17.094 34.406 1 95 92 CYS A CA 1
ATOM 740 C C . CYS A 1 92 ? 21.5 16.609 35.562 1 95 92 CYS A C 1
ATOM 742 O O . CYS A 1 92 ? 22.578 17.141 35.844 1 95 92 CYS A O 1
ATOM 744 N N . PRO A 1 93 ? 21.078 15.477 36.094 1 93.5 93 PRO A N 1
ATOM 745 C CA . PRO A 1 93 ? 21.844 15 37.25 1 93.5 93 PRO A CA 1
ATOM 746 C C . PRO A 1 93 ? 23.328 14.852 36.938 1 93.5 93 PRO A C 1
ATOM 748 O O . PRO A 1 93 ? 23.703 14.289 35.906 1 93.5 93 PRO A O 1
ATOM 751 N N . GLY A 1 94 ? 24.141 15.312 37.844 1 93.75 94 GLY A N 1
ATOM 752 C CA . GLY A 1 94 ? 25.578 15.203 37.688 1 93.75 94 GLY A CA 1
ATOM 753 C C . GLY A 1 94 ? 26.203 16.422 37.031 1 93.75 94 GLY A C 1
ATOM 754 O O . GLY A 1 94 ? 27.422 16.625 37.094 1 93.75 94 GLY A O 1
ATOM 755 N N . ALA A 1 95 ? 25.391 17.25 36.375 1 96.06 95 ALA A N 1
ATOM 756 C CA . ALA A 1 95 ? 25.891 18.469 35.75 1 96.06 95 ALA A CA 1
ATOM 757 C C . ALA A 1 95 ? 26.031 19.594 36.781 1 96.06 95 ALA A C 1
ATOM 759 O O . ALA A 1 95 ? 25.219 19.719 37.688 1 96.06 95 ALA A O 1
ATOM 760 N N . THR A 1 96 ? 27.125 20.453 36.562 1 95 96 THR A N 1
ATOM 761 C CA . THR A 1 96 ? 27.312 21.578 37.5 1 95 96 THR A CA 1
ATOM 762 C C . THR A 1 96 ? 27.359 22.891 36.719 1 95 96 THR A C 1
ATOM 764 O O . THR A 1 96 ? 27.156 23.969 37.312 1 95 96 THR A O 1
ATOM 767 N N . ARG A 1 97 ? 27.688 22.812 35.531 1 95.56 97 ARG A N 1
ATOM 768 C CA . ARG A 1 97 ? 27.719 24.047 34.75 1 95.56 97 ARG A CA 1
ATOM 769 C C . ARG A 1 97 ? 27.469 23.75 33.25 1 95.56 97 ARG A C 1
ATOM 771 O O . ARG A 1 97 ? 27.594 22.609 32.812 1 95.56 97 ARG A O 1
ATOM 778 N N . ILE A 1 98 ? 27.062 24.766 32.531 1 96.44 98 ILE A N 1
ATOM 779 C CA . ILE A 1 98 ? 26.844 24.703 31.078 1 96.44 98 ILE A CA 1
ATOM 780 C C . ILE A 1 98 ? 28.156 25.031 30.344 1 96.44 98 ILE A C 1
ATOM 782 O O . ILE A 1 98 ? 28.844 25.984 30.688 1 96.44 98 ILE A O 1
ATOM 786 N N . VAL A 1 99 ? 28.5 24.203 29.406 1 96.25 99 VAL A N 1
ATOM 787 C CA . VAL A 1 99 ? 29.719 24.406 28.625 1 96.25 99 VAL A CA 1
ATOM 788 C C . VAL A 1 99 ? 29.422 25.203 27.375 1 96.25 99 VAL A C 1
ATOM 790 O O . VAL A 1 99 ? 30.234 26.016 26.938 1 96.25 99 VAL A O 1
ATOM 793 N N . LYS A 1 100 ? 28.359 24.906 26.781 1 94.75 100 LYS A N 1
ATOM 794 C CA . LYS A 1 100 ? 27.969 25.578 25.531 1 94.75 100 LYS A CA 1
ATOM 795 C C . LYS A 1 100 ? 26.453 25.531 25.344 1 94.75 100 LYS A C 1
ATOM 797 O O . LYS A 1 100 ? 25.781 24.625 25.844 1 94.75 100 LYS A O 1
ATOM 802 N N . TYR A 1 101 ? 25.906 26.562 24.719 1 93.56 101 TYR A N 1
ATOM 803 C CA . TYR A 1 101 ? 24.516 26.5 24.281 1 93.56 101 TYR A CA 1
ATOM 804 C C . TYR A 1 101 ? 24.375 27.062 22.875 1 93.56 101 TYR A C 1
ATOM 806 O O . TYR A 1 101 ? 25.172 27.906 22.438 1 93.56 101 TYR A O 1
ATOM 814 N N . GLU A 1 102 ? 23.484 26.547 22.141 1 94.31 102 GLU A N 1
ATOM 815 C CA . GLU A 1 102 ? 23.109 26.984 20.797 1 94.31 102 GLU A CA 1
ATOM 816 C C . GLU A 1 102 ? 21.641 27.406 20.734 1 94.31 102 GLU A C 1
ATOM 818 O O . GLU A 1 102 ? 20.766 26.672 21.203 1 94.31 102 GLU A O 1
ATOM 823 N N . LYS A 1 103 ? 21.453 28.609 20.203 1 95.19 103 LYS A N 1
ATOM 824 C CA . LYS A 1 103 ? 20.094 29.109 20.031 1 95.19 103 LYS A CA 1
ATOM 825 C C . LYS A 1 103 ? 19.531 28.719 18.672 1 95.19 103 LYS A C 1
ATOM 827 O O . LYS A 1 103 ? 20.188 28.906 17.641 1 95.19 103 LYS A O 1
ATOM 832 N N . ARG A 1 104 ? 18.375 28.156 18.703 1 93.25 104 ARG A N 1
ATOM 833 C CA . ARG A 1 104 ? 17.578 27.891 17.5 1 93.25 104 ARG A CA 1
ATOM 834 C C . ARG A 1 104 ? 16.219 28.562 17.594 1 93.25 104 ARG A C 1
ATOM 836 O O . ARG A 1 104 ? 15.758 28.906 18.688 1 93.25 104 ARG A O 1
ATOM 843 N N . GLU A 1 105 ? 15.688 28.875 16.469 1 92.12 105 GLU A N 1
ATOM 844 C CA . GLU A 1 105 ? 14.406 29.578 16.469 1 92.12 105 GLU A CA 1
ATOM 845 C C . GLU A 1 105 ? 13.422 28.938 15.5 1 92.12 105 GLU A C 1
ATOM 847 O O . GLU A 1 105 ? 13.734 28.719 14.328 1 92.12 105 GLU A O 1
ATOM 852 N N . GLY A 1 106 ? 12.281 28.531 16.031 1 88 106 GLY A N 1
ATOM 853 C CA . GLY A 1 106 ? 11.172 28.078 15.203 1 88 106 GLY A CA 1
ATOM 854 C C . GLY A 1 106 ? 10.094 29.125 15.023 1 88 106 GLY A C 1
ATOM 855 O O . GLY A 1 106 ? 10.312 30.312 15.312 1 88 106 GLY A O 1
ATOM 856 N N . GLY A 1 107 ? 8.969 28.719 14.508 1 87.31 107 GLY A N 1
ATOM 857 C CA . GLY A 1 107 ? 7.867 29.641 14.281 1 87.31 107 GLY A CA 1
ATOM 858 C C . GLY A 1 107 ? 7.191 30.078 15.57 1 87.31 107 GLY A C 1
ATOM 859 O O . GLY A 1 107 ? 6.652 31.188 15.641 1 87.31 107 GLY A O 1
ATOM 860 N N . PHE A 1 108 ? 7.336 29.188 16.578 1 94.5 108 PHE A N 1
ATOM 861 C CA . PHE A 1 108 ? 6.508 29.453 17.734 1 94.5 108 PHE A CA 1
ATOM 862 C C . PHE A 1 108 ? 7.332 29.375 19.016 1 94.5 108 PHE A C 1
ATOM 864 O O . PHE A 1 108 ? 6.852 29.719 20.094 1 94.5 108 PHE A O 1
ATOM 871 N N . ASN A 1 109 ? 8.578 28.891 18.875 1 96.12 109 ASN A N 1
ATOM 872 C CA . ASN A 1 109 ? 9.383 28.672 20.078 1 96.12 109 ASN A CA 1
ATOM 873 C C . ASN A 1 109 ? 10.805 29.188 19.891 1 96.12 109 ASN A C 1
ATOM 875 O O . ASN A 1 109 ? 11.336 29.203 18.781 1 96.12 109 ASN A O 1
ATOM 879 N N . ARG A 1 110 ? 11.352 29.656 21.031 1 96.44 110 ARG A N 1
ATOM 880 C CA . ARG A 1 110 ? 12.797 29.781 21.172 1 96.44 110 ARG A CA 1
ATOM 881 C C . ARG A 1 110 ? 13.398 28.484 21.719 1 96.44 110 ARG A C 1
ATOM 883 O O . ARG A 1 110 ? 12.898 27.922 22.688 1 96.44 110 ARG A O 1
ATOM 890 N N . VAL A 1 111 ? 14.406 28.016 21.047 1 97 111 VAL A N 1
ATOM 891 C CA . VAL A 1 111 ? 14.977 26.734 21.422 1 97 111 VAL A CA 1
ATOM 892 C C . VAL A 1 111 ? 16.453 26.891 21.766 1 97 111 VAL A C 1
ATOM 894 O O . VAL A 1 111 ? 17.203 27.547 21.031 1 97 111 VAL A O 1
ATOM 897 N N . PHE A 1 112 ? 16.875 26.312 22.844 1 97.38 112 PHE A N 1
ATOM 898 C CA . PHE A 1 112 ? 18.281 26.312 23.266 1 97.38 112 PHE A CA 1
ATOM 899 C C . PHE A 1 112 ? 18.797 24.891 23.438 1 97.38 112 PHE A C 1
ATOM 901 O O . PHE A 1 112 ? 18.297 24.156 24.281 1 97.38 112 PHE A O 1
ATOM 908 N N . ILE A 1 113 ? 19.75 24.578 22.625 1 97.12 113 ILE A N 1
ATOM 909 C CA . ILE A 1 113 ? 20.484 23.328 22.828 1 97.12 113 ILE A CA 1
ATOM 910 C C . ILE A 1 113 ? 21.625 23.547 23.812 1 97.12 113 ILE A C 1
ATOM 912 O O . ILE A 1 113 ? 22.562 24.297 23.516 1 97.12 113 ILE A O 1
ATOM 916 N N . ILE A 1 114 ? 21.594 22.859 24.922 1 97.62 114 ILE A N 1
ATOM 917 C CA . ILE A 1 114 ? 22.516 23.141 26.016 1 97.62 114 ILE A CA 1
ATOM 918 C C . ILE A 1 114 ? 23.391 21.922 26.297 1 97.62 114 ILE A C 1
ATOM 920 O O . ILE A 1 114 ? 22.875 20.828 26.531 1 97.62 114 ILE A O 1
ATOM 924 N N . THR A 1 115 ? 24.625 22.109 26.25 1 97.12 115 THR A N 1
ATOM 925 C CA . THR A 1 115 ? 25.594 21.062 26.578 1 97.12 115 THR A CA 1
ATOM 926 C C . THR A 1 115 ? 26.172 21.281 27.984 1 97.12 115 THR A C 1
ATOM 928 O O . THR A 1 115 ? 26.688 22.359 28.281 1 97.12 115 THR A O 1
ATOM 931 N N . MET A 1 116 ? 26.188 20.219 28.781 1 97.12 116 MET A N 1
ATOM 932 C CA . MET A 1 116 ? 26.641 20.281 30.172 1 97.12 116 MET A CA 1
ATOM 933 C C . MET A 1 116 ? 28.094 19.859 30.281 1 97.12 116 MET A C 1
ATOM 935 O O . MET A 1 116 ? 28.672 19.328 29.328 1 97.12 116 MET A O 1
ATOM 939 N N . ASP A 1 117 ? 28.625 20.141 31.453 1 95.94 117 ASP A N 1
ATOM 940 C CA . ASP A 1 117 ? 30.031 19.812 31.719 1 95.94 117 ASP A CA 1
ATOM 941 C C . ASP A 1 117 ? 30.234 18.297 31.797 1 95.94 117 ASP A C 1
ATOM 943 O O . ASP A 1 117 ? 31.344 17.797 31.594 1 95.94 117 ASP A O 1
ATOM 947 N N . ASN A 1 118 ? 29.219 17.531 32.062 1 94.88 118 ASN A N 1
ATOM 948 C CA . ASN A 1 118 ? 29.344 16.078 32.125 1 94.88 118 ASN A CA 1
ATOM 949 C C . ASN A 1 118 ? 29.109 15.438 30.75 1 94.88 118 ASN A C 1
ATOM 951 O O . ASN A 1 118 ? 28.984 14.211 30.656 1 94.88 118 ASN A O 1
ATOM 955 N N . GLY A 1 119 ? 28.875 16.219 29.797 1 93.12 119 GLY A N 1
ATOM 956 C CA . GLY A 1 119 ? 28.75 15.703 28.438 1 93.12 119 GLY A CA 1
ATOM 957 C C . GLY A 1 119 ? 27.312 15.539 27.984 1 93.12 119 GLY A C 1
ATOM 958 O O . GLY A 1 119 ? 27.047 15.375 26.781 1 93.12 119 GLY A O 1
ATOM 959 N N . ARG A 1 120 ? 26.438 15.641 28.828 1 94.94 120 ARG A N 1
ATOM 960 C CA . ARG A 1 120 ? 25.016 15.484 28.5 1 94.94 120 ARG A CA 1
ATOM 961 C C . ARG A 1 120 ? 24.484 16.734 27.812 1 94.94 120 ARG A C 1
ATOM 963 O O . ARG A 1 120 ? 24.969 17.844 28.047 1 94.94 120 ARG A O 1
ATOM 970 N N . CYS A 1 121 ? 23.516 16.453 26.891 1 96.12 121 CYS A N 1
ATOM 971 C CA . CYS A 1 121 ? 22.875 17.547 26.156 1 96.12 121 CYS A CA 1
ATOM 972 C C . CYS A 1 121 ? 21.375 17.562 26.406 1 96.12 121 CYS A C 1
ATOM 974 O O . CYS A 1 121 ? 20.734 16.516 26.438 1 96.12 121 CYS A O 1
ATOM 976 N N . VAL A 1 122 ? 20.828 18.781 26.688 1 97.5 122 VAL A N 1
ATOM 977 C CA . VAL A 1 122 ? 19.391 18.922 26.859 1 97.5 122 VAL A CA 1
ATOM 978 C C . VAL A 1 122 ? 18.891 20.078 25.984 1 97.5 122 VAL A C 1
ATOM 980 O O . VAL A 1 122 ? 19.672 20.875 25.484 1 97.5 122 VAL A O 1
ATOM 983 N N . VAL A 1 123 ? 17.594 20.062 25.734 1 98.12 123 VAL A N 1
ATOM 984 C CA . VAL A 1 123 ? 16.969 21.094 24.922 1 98.12 123 VAL A CA 1
ATOM 985 C C . VAL A 1 123 ? 15.961 21.875 25.781 1 98.12 123 VAL A C 1
ATOM 987 O O . VAL A 1 123 ? 15.078 21.297 26.406 1 98.12 123 VAL A O 1
ATOM 990 N N . ALA A 1 124 ? 16.141 23.172 25.812 1 98.44 124 ALA A N 1
ATOM 991 C CA . ALA A 1 124 ? 15.188 24.062 26.469 1 98.44 124 ALA A CA 1
ATOM 992 C C . ALA A 1 124 ? 14.367 24.828 25.422 1 98.44 124 ALA A C 1
ATOM 994 O O . ALA A 1 124 ? 14.93 25.422 24.5 1 98.44 124 ALA A O 1
ATOM 995 N N . ARG A 1 125 ? 13.07 24.766 25.562 1 98.12 125 ARG A N 1
ATOM 996 C CA . ARG A 1 125 ? 12.164 25.453 24.656 1 98.12 125 ARG A CA 1
ATOM 997 C C . ARG A 1 125 ? 11.312 26.484 25.406 1 98.12 125 ARG A C 1
ATOM 999 O O . ARG A 1 125 ? 10.797 26.203 26.484 1 98.12 125 ARG A O 1
ATOM 1006 N N . VAL A 1 126 ? 11.234 27.641 24.844 1 97.75 126 VAL A N 1
ATOM 1007 C CA . VAL A 1 126 ? 10.438 28.734 25.391 1 97.75 126 VAL A CA 1
ATOM 1008 C C . VAL A 1 126 ? 9.414 29.203 24.344 1 97.75 126 VAL A C 1
ATOM 1010 O O . VAL A 1 126 ? 9.781 29.75 23.312 1 97.75 126 VAL A O 1
ATOM 1013 N N . PRO A 1 127 ? 8.133 28.969 24.672 1 97.19 127 PRO A N 1
ATOM 1014 C CA . PRO A 1 127 ? 7.117 29.375 23.688 1 97.19 127 PRO A CA 1
ATOM 1015 C C . PRO A 1 127 ? 6.984 30.906 23.578 1 97.19 127 PRO A C 1
ATOM 1017 O O . PRO A 1 127 ? 7.133 31.609 24.578 1 97.19 127 PRO A O 1
ATOM 1020 N N . THR A 1 128 ? 6.734 31.422 22.375 1 95.69 128 THR A N 1
ATOM 1021 C CA . THR A 1 128 ? 6.395 32.812 22.172 1 95.69 128 THR A CA 1
ATOM 1022 C C . THR A 1 128 ? 4.918 33.062 22.469 1 95.69 128 THR A C 1
ATOM 1024 O O . THR A 1 128 ? 4.172 32.125 22.75 1 95.69 128 THR A O 1
ATOM 1027 N N . SER A 1 129 ? 4.527 34.312 22.359 1 92.38 129 SER A N 1
ATOM 1028 C CA . SER A 1 129 ? 3.156 34.688 22.703 1 92.38 129 SER A CA 1
ATOM 1029 C C . SER A 1 129 ? 2.17 34.156 21.656 1 92.38 129 SER A C 1
ATOM 1031 O O . SER A 1 129 ? 0.972 34.062 21.922 1 92.38 129 SER A O 1
ATOM 1033 N N . ILE A 1 130 ? 2.629 33.781 20.484 1 94.31 130 ILE A N 1
ATOM 1034 C CA . ILE A 1 130 ? 1.725 33.406 19.406 1 94.31 130 ILE A CA 1
ATOM 1035 C C . ILE A 1 130 ? 1.567 31.891 19.375 1 94.31 130 ILE A C 1
ATOM 1037 O O . ILE A 1 130 ? 0.867 31.359 18.516 1 94.31 130 ILE A O 1
ATOM 1041 N N . ALA A 1 131 ? 2.207 31.188 20.312 1 95.06 131 ALA A N 1
ATOM 1042 C CA . ALA A 1 131 ? 2.189 29.719 20.328 1 95.06 131 ALA A CA 1
ATOM 1043 C C . ALA A 1 131 ? 0.814 29.203 20.734 1 95.06 131 ALA A C 1
ATOM 1045 O O . ALA A 1 131 ? 0.455 28.062 20.422 1 95.06 131 ALA A O 1
ATOM 1046 N N . GLY A 1 132 ? 0.022 29.938 21.406 1 94.25 132 GLY A N 1
ATOM 1047 C CA . GLY A 1 132 ? -1.284 29.531 21.906 1 94.25 132 GLY A CA 1
ATOM 1048 C C . GLY A 1 132 ? -1.65 30.188 23.234 1 94.25 132 GLY A C 1
ATOM 1049 O O . GLY A 1 132 ? -0.987 31.125 23.672 1 94.25 132 GLY A O 1
ATOM 1050 N N . PRO A 1 133 ? -2.771 29.719 23.766 1 94.44 133 PRO A N 1
ATOM 1051 C CA . PRO A 1 133 ? -3.195 30.297 25.047 1 94.44 133 PRO A CA 1
ATOM 1052 C C . PRO A 1 133 ? -2.205 30.016 26.172 1 94.44 133 PRO A C 1
ATOM 1054 O O . PRO A 1 133 ? -1.78 28.875 26.359 1 94.44 133 PRO A O 1
ATOM 1057 N N . PRO A 1 134 ? -1.889 31.078 26.891 1 91.44 134 PRO A N 1
ATOM 1058 C CA . PRO A 1 134 ? -0.942 30.906 28 1 91.44 134 PRO A CA 1
ATOM 1059 C C . PRO A 1 134 ? -1.343 29.797 28.969 1 91.44 134 PRO A C 1
ATOM 1061 O O . PRO A 1 134 ? -2.531 29.609 29.25 1 91.44 134 PRO A O 1
ATOM 1064 N N . ARG A 1 135 ? -0.354 29.047 29.453 1 95.06 135 ARG A N 1
ATOM 1065 C CA . ARG A 1 135 ? -0.447 27.969 30.422 1 95.06 135 ARG A CA 1
ATOM 1066 C C . ARG A 1 135 ? -1.007 26.703 29.781 1 95.06 135 ARG A C 1
ATOM 1068 O O . ARG A 1 135 ? -0.543 25.594 30.078 1 95.06 135 ARG A O 1
ATOM 1075 N N . LEU A 1 136 ? -1.931 26.828 28.828 1 96.81 136 LEU A N 1
ATOM 1076 C CA . LEU A 1 136 ? -2.613 25.656 28.281 1 96.81 136 LEU A CA 1
ATOM 1077 C C . LEU A 1 136 ? -1.757 24.984 27.219 1 96.81 136 LEU A C 1
ATOM 1079 O O . LEU A 1 136 ? -1.681 23.75 27.156 1 96.81 136 LEU A O 1
ATOM 1083 N N . THR A 1 137 ? -1.132 25.75 26.344 1 97.38 137 THR A N 1
ATOM 1084 C CA . THR A 1 137 ? -0.347 25.203 25.25 1 97.38 137 THR A CA 1
ATOM 1085 C C . THR A 1 137 ? 0.789 24.328 25.766 1 97.38 137 THR A C 1
ATOM 1087 O O . THR A 1 137 ? 0.97 23.203 25.312 1 97.38 137 THR A O 1
ATOM 1090 N N . THR A 1 138 ? 1.534 24.844 26.719 1 98.12 138 THR A N 1
ATOM 1091 C CA . THR A 1 138 ? 2.652 24.109 27.297 1 98.12 138 THR A CA 1
ATOM 1092 C C . THR A 1 138 ? 2.154 22.891 28.062 1 98.12 138 THR A C 1
ATOM 1094 O O . THR A 1 138 ? 2.711 21.797 27.938 1 98.12 138 THR A O 1
ATOM 1097 N N . ASN A 1 139 ? 1.091 23.094 28.875 1 98.44 139 ASN A N 1
ATOM 1098 C CA . ASN A 1 139 ? 0.518 21.984 29.625 1 98.44 139 ASN A CA 1
ATOM 1099 C C . ASN A 1 139 ? 0.065 20.859 28.688 1 98.44 139 ASN A C 1
ATOM 1101 O O . ASN A 1 139 ? 0.395 19.688 28.922 1 98.44 139 ASN A O 1
ATOM 1105 N N . SER A 1 140 ? -0.635 21.203 27.672 1 98.62 140 SER A N 1
ATOM 1106 C CA . SER A 1 140 ? -1.16 20.234 26.719 1 98.62 140 SER A CA 1
ATOM 1107 C C . SER A 1 140 ? -0.033 19.5 26 1 98.62 140 SER A C 1
ATOM 1109 O O . SER A 1 140 ? -0.118 18.281 25.766 1 98.62 140 SER A O 1
ATOM 1111 N N . GLU A 1 141 ? 0.974 20.25 25.578 1 98.56 141 GLU A N 1
ATOM 1112 C CA . GLU A 1 141 ? 2.098 19.625 24.875 1 98.56 141 GLU A CA 1
ATOM 1113 C C . GLU A 1 141 ? 2.771 18.578 25.75 1 98.56 141 GLU A C 1
ATOM 1115 O O . GLU A 1 141 ? 3.016 17.453 25.297 1 98.56 141 GLU A O 1
ATOM 1120 N N . VAL A 1 142 ? 3.059 18.938 27 1 98.69 142 VAL A N 1
ATOM 1121 C CA . VAL A 1 142 ? 3.727 18 27.906 1 98.69 142 VAL A CA 1
ATOM 1122 C C . VAL A 1 142 ? 2.807 16.828 28.219 1 98.69 142 VAL A C 1
ATOM 1124 O O . VAL A 1 142 ? 3.252 15.68 28.25 1 98.69 142 VAL A O 1
ATOM 1127 N N . ALA A 1 143 ? 1.559 17.094 28.406 1 98.62 143 ALA A N 1
ATOM 1128 C CA . ALA A 1 143 ? 0.592 16.031 28.672 1 98.62 143 ALA A CA 1
ATOM 1129 C C . ALA A 1 143 ? 0.515 15.07 27.484 1 98.62 143 ALA A C 1
ATOM 1131 O O . ALA A 1 143 ? 0.487 13.852 27.672 1 98.62 143 ALA A O 1
ATOM 1132 N N . THR A 1 144 ? 0.457 15.594 26.297 1 98.69 144 THR A N 1
ATOM 1133 C CA . THR A 1 144 ? 0.383 14.781 25.094 1 98.69 144 THR A CA 1
ATOM 1134 C C . THR A 1 144 ? 1.623 13.898 24.953 1 98.69 144 THR A C 1
ATOM 1136 O O . THR A 1 144 ? 1.513 12.695 24.719 1 98.69 144 THR A O 1
ATOM 1139 N N . MET A 1 145 ? 2.779 14.508 25.125 1 98.56 145 MET A N 1
ATOM 1140 C CA . MET A 1 145 ? 4.027 13.75 25.047 1 98.56 145 MET A CA 1
ATOM 1141 C C . MET A 1 145 ? 4.059 12.641 26.078 1 98.56 145 MET A C 1
ATOM 1143 O O . MET A 1 145 ? 4.414 11.5 25.781 1 98.56 145 MET A O 1
ATOM 1147 N N . THR A 1 146 ? 3.652 12.977 27.297 1 98.38 146 THR A N 1
ATOM 1148 C CA . THR A 1 146 ? 3.666 12.023 28.406 1 98.38 146 THR A CA 1
ATOM 1149 C C . THR A 1 146 ? 2.703 10.867 28.125 1 98.38 146 THR A C 1
ATOM 1151 O O . THR A 1 146 ? 3.057 9.703 28.312 1 98.38 146 THR A O 1
ATOM 1154 N N . TYR A 1 147 ? 1.564 11.219 27.703 1 98.44 147 TYR A N 1
ATOM 1155 C CA . TYR A 1 147 ? 0.548 10.211 27.438 1 98.44 147 TYR A CA 1
ATOM 1156 C C . TYR A 1 147 ? 0.99 9.281 26.312 1 98.44 147 TYR A C 1
ATOM 1158 O O . TYR A 1 147 ? 0.941 8.055 26.453 1 98.44 147 TYR A O 1
ATOM 1166 N N . LEU A 1 148 ? 1.403 9.805 25.188 1 98.38 148 LEU A N 1
ATOM 1167 C CA . LEU A 1 148 ? 1.805 9.008 24.031 1 98.38 148 LEU A CA 1
ATOM 1168 C C . LEU A 1 148 ? 2.988 8.109 24.375 1 98.38 148 LEU A C 1
ATOM 1170 O O . LEU A 1 148 ? 3.053 6.957 23.938 1 98.38 148 LEU A O 1
ATOM 1174 N N . ARG A 1 149 ? 3.947 8.609 25.125 1 97.75 149 ARG A N 1
ATOM 1175 C CA . ARG A 1 149 ? 5.09 7.805 25.547 1 97.75 149 ARG A CA 1
ATOM 1176 C C . ARG A 1 149 ? 4.637 6.602 26.359 1 97.75 149 ARG A C 1
ATOM 1178 O O . ARG A 1 149 ? 5.246 5.531 26.297 1 97.75 149 ARG A O 1
ATOM 1185 N N . SER A 1 150 ? 3.58 6.801 27.078 1 97.56 150 SER A N 1
ATOM 1186 C CA . SER A 1 150 ? 3.107 5.738 27.969 1 97.56 150 SER A CA 1
ATOM 1187 C C . SER A 1 150 ? 2.268 4.719 27.203 1 97.56 150 SER A C 1
ATOM 1189 O O . SER A 1 150 ? 2.146 3.568 27.625 1 97.56 150 SER A O 1
ATOM 1191 N N . LYS A 1 151 ? 1.694 5.102 26.109 1 97.62 151 LYS A N 1
ATOM 1192 C CA . LYS A 1 151 ? 0.687 4.262 25.469 1 97.62 151 LYS A CA 1
ATOM 1193 C C . LYS A 1 151 ? 1.2 3.693 24.141 1 97.62 151 LYS A C 1
ATOM 1195 O O . LYS A 1 151 ? 0.638 2.732 23.609 1 97.62 151 LYS A O 1
ATOM 1200 N N . THR A 1 152 ? 2.23 4.297 23.609 1 97.81 152 THR A N 1
ATOM 1201 C CA . THR A 1 152 ? 2.695 3.914 22.281 1 97.81 152 THR A CA 1
ATOM 1202 C C . THR A 1 152 ? 4.191 3.617 22.297 1 97.81 152 THR A C 1
ATOM 1204 O O . THR A 1 152 ? 4.859 3.826 23.312 1 97.81 152 THR A O 1
ATOM 1207 N N . SER A 1 153 ? 4.688 3.082 21.172 1 97.44 153 SER A N 1
ATOM 1208 C CA . SER A 1 153 ? 6.109 2.816 21 1 97.44 153 SER A CA 1
ATOM 1209 C C . SER A 1 153 ? 6.805 3.971 20.281 1 97.44 153 SER A C 1
ATOM 1211 O O . SER A 1 153 ? 7.953 3.84 19.844 1 97.44 153 SER A O 1
ATOM 1213 N N . LEU A 1 154 ? 6.129 5.137 20.109 1 98.19 154 LEU A N 1
ATOM 1214 C CA . LEU A 1 154 ? 6.68 6.285 19.406 1 98.19 154 LEU A CA 1
ATOM 1215 C C . LEU A 1 154 ? 7.902 6.84 20.125 1 98.19 154 LEU A C 1
ATOM 1217 O O . LEU A 1 154 ? 7.902 6.953 21.359 1 98.19 154 LEU A O 1
ATOM 1221 N N . PRO A 1 155 ? 8.992 7.066 19.375 1 98.31 155 PRO A N 1
ATOM 1222 C CA . PRO A 1 155 ? 10.172 7.672 19.984 1 98.31 155 PRO A CA 1
ATOM 1223 C C . PRO A 1 155 ? 9.992 9.164 20.266 1 98.31 155 PRO A C 1
ATOM 1225 O O . PRO A 1 155 ? 10.445 10 19.484 1 98.31 155 PRO A O 1
ATOM 1228 N N . ILE A 1 156 ? 9.422 9.477 21.359 1 98.56 156 ILE A N 1
ATOM 1229 C CA . ILE A 1 156 ? 9.18 10.844 21.828 1 98.56 156 ILE A CA 1
ATOM 1230 C C . ILE A 1 156 ? 10.172 11.18 22.938 1 98.56 156 ILE A C 1
ATOM 1232 O O . ILE A 1 156 ? 10.352 10.406 23.875 1 98.56 156 ILE A O 1
ATOM 1236 N N . PRO A 1 157 ? 10.844 12.336 22.812 1 98 157 PRO A N 1
ATOM 1237 C CA . PRO A 1 157 ? 11.805 12.68 23.859 1 98 157 PRO A CA 1
ATOM 1238 C C . PRO A 1 157 ? 11.156 12.82 25.234 1 98 157 PRO A C 1
ATOM 1240 O O . PRO A 1 157 ? 10.023 13.305 25.344 1 98 157 PRO A O 1
ATOM 1243 N N . LYS A 1 158 ? 11.875 12.484 26.234 1 97.44 158 LYS A N 1
ATOM 1244 C CA . LYS A 1 158 ? 11.398 12.633 27.594 1 97.44 158 LYS A CA 1
ATOM 1245 C C . LYS A 1 158 ? 11.438 14.094 28.031 1 97.44 158 LYS A C 1
ATOM 1247 O O . LYS A 1 158 ? 12.398 14.812 27.75 1 97.44 158 LYS A O 1
ATOM 1252 N N . VAL A 1 159 ? 10.422 14.508 28.703 1 98.56 159 VAL A N 1
ATOM 1253 C CA . VAL A 1 159 ? 10.414 15.82 29.344 1 98.56 159 VAL A CA 1
ATOM 1254 C C . VAL A 1 159 ? 11.133 15.742 30.688 1 98.56 159 VAL A C 1
ATOM 1256 O O . VAL A 1 159 ? 10.781 14.922 31.531 1 98.56 159 VAL A O 1
ATOM 1259 N N . LEU A 1 160 ? 12.117 16.578 30.859 1 98.31 160 LEU A N 1
ATOM 1260 C CA . LEU A 1 160 ? 12.93 16.531 32.062 1 98.31 160 LEU A CA 1
ATOM 1261 C C . LEU A 1 160 ? 12.422 17.531 33.094 1 98.31 160 LEU A C 1
ATOM 1263 O O . LEU A 1 160 ? 12.523 17.297 34.312 1 98.31 160 LEU A O 1
ATOM 1267 N N . ASP A 1 161 ? 12 18.656 32.656 1 98.25 161 ASP A N 1
ATOM 1268 C CA . ASP A 1 161 ? 11.438 19.719 33.469 1 98.25 161 ASP A CA 1
ATOM 1269 C C . ASP A 1 161 ? 10.539 20.641 32.625 1 98.25 161 ASP A C 1
ATOM 1271 O O . ASP A 1 161 ? 10.727 20.75 31.422 1 98.25 161 ASP A O 1
ATOM 1275 N N . TRP A 1 162 ? 9.531 21.172 33.312 1 98.56 162 TRP A N 1
ATOM 1276 C CA . TRP A 1 162 ? 8.656 22.109 32.625 1 98.56 162 TRP A CA 1
ATOM 1277 C C . TRP A 1 162 ? 7.832 22.922 33.594 1 98.56 162 TRP A C 1
ATOM 1279 O O . TRP A 1 162 ? 7.754 22.594 34.781 1 98.56 162 TRP A O 1
ATOM 1289 N N . ASN A 1 163 ? 7.363 24.016 33.125 1 98.44 163 ASN A N 1
ATOM 1290 C CA . ASN A 1 163 ? 6.445 24.844 33.875 1 98.44 163 ASN A CA 1
ATOM 1291 C C . ASN A 1 163 ? 5.5 25.625 32.969 1 98.44 163 ASN A C 1
ATOM 1293 O O . ASN A 1 163 ? 5.941 26.312 32.062 1 98.44 163 ASN A O 1
ATOM 1297 N N . ASP A 1 164 ? 4.223 25.484 33.219 1 97.62 164 ASP A N 1
ATOM 1298 C CA . ASP A 1 164 ? 3.25 26.172 32.375 1 97.62 164 ASP A CA 1
ATOM 1299 C C . ASP A 1 164 ? 2.865 27.531 32.969 1 97.62 164 ASP A C 1
ATOM 1301 O O . ASP A 1 164 ? 2.098 28.281 32.375 1 97.62 164 ASP A O 1
ATOM 1305 N N . ASN A 1 165 ? 3.377 27.844 34.094 1 96.62 165 ASN A N 1
ATOM 1306 C CA . ASN A 1 165 ? 3.072 29.094 34.75 1 96.62 165 ASN A CA 1
ATOM 1307 C C . ASN A 1 165 ? 4.145 30.156 34.5 1 96.62 165 ASN A C 1
ATOM 1309 O O . ASN A 1 165 ? 5.281 30.016 34.938 1 96.62 165 ASN A O 1
ATOM 1313 N N . PRO A 1 166 ? 3.738 31.234 33.875 1 94.25 166 PRO A N 1
ATOM 1314 C CA . PRO A 1 166 ? 4.742 32.25 33.562 1 94.25 166 PRO A CA 1
ATOM 1315 C C . PRO A 1 166 ? 5.227 33.031 34.781 1 94.25 166 PRO A C 1
ATOM 1317 O O . PRO A 1 166 ? 6.199 33.781 34.719 1 94.25 166 PRO A O 1
ATOM 1320 N N . SER A 1 167 ? 4.664 32.812 35.875 1 94.62 167 SER A N 1
ATOM 1321 C CA . SER A 1 167 ? 5.074 33.5 37.094 1 94.62 167 SER A CA 1
ATOM 1322 C C . SER A 1 167 ? 6.246 32.781 37.781 1 94.62 167 SER A C 1
ATOM 1324 O O . SER A 1 167 ? 6.746 33.25 38.812 1 94.62 167 SER A O 1
ATOM 1326 N N . ASN A 1 168 ? 6.664 31.812 37.188 1 95.88 168 ASN A N 1
ATOM 1327 C CA . ASN A 1 168 ? 7.836 31.125 37.719 1 95.88 168 ASN A CA 1
ATOM 1328 C C . ASN A 1 168 ? 9.078 32.031 37.688 1 95.88 168 ASN A C 1
ATOM 1330 O O . ASN A 1 168 ? 9.062 33.094 37.062 1 95.88 168 ASN A O 1
ATOM 1334 N N . PRO A 1 169 ? 10.172 31.625 38.281 1 95.94 169 PRO A N 1
ATOM 1335 C CA . PRO A 1 169 ? 11.352 32.5 38.375 1 95.94 169 PRO A CA 1
ATOM 1336 C C . PRO A 1 169 ? 11.938 32.844 37 1 95.94 169 PRO A C 1
ATOM 1338 O O . PRO A 1 169 ? 12.594 33.875 36.875 1 95.94 169 PRO A O 1
ATOM 1341 N N . ILE A 1 170 ? 11.742 32.094 36.062 1 97.12 170 ILE A N 1
ATOM 1342 C CA . ILE A 1 170 ? 12.258 32.344 34.719 1 97.12 170 ILE A CA 1
ATOM 1343 C C . ILE A 1 170 ? 11.445 33.469 34.031 1 97.12 170 ILE A C 1
ATOM 1345 O O . ILE A 1 170 ? 11.961 34.219 33.219 1 97.12 170 ILE A O 1
ATOM 1349 N N . GLY A 1 171 ? 10.211 33.531 34.406 1 97.06 171 GLY A N 1
ATOM 1350 C CA . GLY A 1 171 ? 9.359 34.594 33.906 1 97.06 171 GLY A CA 1
ATOM 1351 C C . GLY A 1 171 ? 8.609 34.219 32.625 1 97.06 171 GLY A C 1
ATOM 1352 O O . GLY A 1 171 ? 8.023 35.062 31.969 1 97.06 171 GLY A O 1
ATOM 1353 N N . THR A 1 172 ? 8.656 33.031 32.188 1 96.81 172 THR A N 1
ATOM 1354 C CA . THR A 1 172 ? 7.945 32.469 31.047 1 96.81 172 THR A CA 1
ATOM 1355 C C . THR A 1 172 ? 7.754 30.969 31.188 1 96.81 172 THR A C 1
ATOM 1357 O O . THR A 1 172 ? 8.352 30.344 32.062 1 96.81 172 THR A O 1
ATOM 1360 N N . GLU A 1 173 ? 6.789 30.469 30.5 1 97.88 173 GLU A N 1
ATOM 1361 C CA . GLU A 1 173 ? 6.629 29.016 30.406 1 97.88 173 GLU A CA 1
ATOM 1362 C C . GLU A 1 173 ? 7.828 28.375 29.719 1 97.88 173 GLU A C 1
ATOM 1364 O O . GLU A 1 173 ? 8.492 29 28.891 1 97.88 173 GLU A O 1
ATOM 1369 N N . TYR A 1 174 ? 8.125 27.125 30.062 1 98.38 174 TYR A N 1
ATOM 1370 C CA . TYR A 1 174 ? 9.25 26.469 29.406 1 98.38 174 TYR A CA 1
ATOM 1371 C C . TYR A 1 174 ? 9.094 24.953 29.469 1 98.38 174 TYR A C 1
ATOM 1373 O O . TYR A 1 174 ? 8.289 24.422 30.25 1 98.38 174 TYR A O 1
ATOM 1381 N N . ILE A 1 175 ? 9.75 24.25 28.578 1 98.56 175 ILE A N 1
ATOM 1382 C CA . ILE A 1 175 ? 9.938 22.797 28.578 1 98.56 175 ILE A CA 1
ATOM 1383 C C . ILE A 1 175 ? 11.422 22.484 28.422 1 98.56 175 ILE A C 1
ATOM 1385 O O . ILE A 1 175 ? 12.094 23.016 27.531 1 98.56 175 ILE A O 1
ATOM 1389 N N . ILE A 1 176 ? 11.961 21.766 29.312 1 98.62 176 ILE A N 1
ATOM 1390 C CA . ILE A 1 176 ? 13.289 21.188 29.172 1 98.62 176 ILE A CA 1
ATOM 1391 C C . ILE A 1 176 ? 13.172 19.688 28.906 1 98.62 176 ILE A C 1
ATOM 1393 O O . ILE A 1 176 ? 12.555 18.953 29.672 1 98.62 176 ILE A O 1
ATOM 1397 N N . GLN A 1 177 ? 13.734 19.234 27.812 1 98.38 177 GLN A N 1
ATOM 1398 C CA . GLN A 1 177 ? 13.578 17.844 27.391 1 98.38 177 GLN A CA 1
ATOM 1399 C C . GLN A 1 177 ? 14.914 17.25 26.938 1 98.38 177 GLN A C 1
ATOM 1401 O O . GLN A 1 177 ? 15.898 17.969 26.781 1 98.38 177 GLN A O 1
ATOM 1406 N N . GLU A 1 178 ? 14.859 15.992 26.703 1 97.19 178 GLU A N 1
ATOM 1407 C CA . GLU A 1 178 ? 16.031 15.281 26.188 1 97.19 178 GLU A CA 1
ATOM 1408 C C . GLU A 1 178 ? 16.375 15.75 24.766 1 97.19 178 GLU A C 1
ATOM 1410 O O . GLU A 1 178 ? 15.484 16.031 23.969 1 97.19 178 GLU A O 1
ATOM 1415 N N . HIS A 1 179 ? 17.656 15.852 24.562 1 96.44 179 HIS A N 1
ATOM 1416 C CA . HIS A 1 179 ? 18.125 16.047 23.203 1 96.44 179 HIS A CA 1
ATOM 1417 C C . HIS A 1 179 ? 18.062 14.734 22.422 1 96.44 179 HIS A C 1
ATOM 1419 O O . HIS A 1 179 ? 18.516 13.695 22.891 1 96.44 179 HIS A O 1
ATOM 1425 N N . VAL A 1 180 ? 17.516 14.734 21.266 1 95.75 180 VAL A N 1
ATOM 1426 C CA . VAL A 1 180 ? 17.266 13.5 20.531 1 95.75 180 VAL A CA 1
ATOM 1427 C C . VAL A 1 180 ? 18.469 13.133 19.688 1 95.75 180 VAL A C 1
ATOM 1429 O O . VAL A 1 180 ? 19.203 14.016 19.203 1 95.75 180 VAL A O 1
ATOM 1432 N N . ALA A 1 181 ? 18.672 11.844 19.531 1 93.38 181 ALA A N 1
ATOM 1433 C CA . ALA A 1 181 ? 19.781 11.328 18.719 1 93.38 181 ALA A CA 1
ATOM 1434 C C . ALA A 1 181 ? 19.375 11.219 17.25 1 93.38 181 ALA A C 1
ATOM 1436 O O . ALA A 1 181 ? 18.188 11.195 16.938 1 93.38 181 ALA A O 1
ATOM 1437 N N . GLY A 1 182 ? 20.453 11.281 16.453 1 95.81 182 GLY A N 1
ATOM 1438 C CA . GLY A 1 182 ? 20.234 11.062 15.023 1 95.81 182 GLY A CA 1
ATOM 1439 C C . GLY A 1 182 ? 20.281 12.336 14.211 1 95.81 182 GLY A C 1
ATOM 1440 O O . GLY A 1 182 ? 20.859 13.336 14.641 1 95.81 182 GLY A O 1
ATOM 1441 N N . VAL A 1 183 ? 19.812 12.203 12.93 1 96.38 183 VAL A N 1
ATOM 1442 C CA . VAL A 1 183 ? 19.781 13.32 11.992 1 96.38 183 VAL A CA 1
ATOM 1443 C C . VAL A 1 183 ? 18.359 13.547 11.484 1 96.38 183 VAL A C 1
ATOM 1445 O O . VAL A 1 183 ? 17.562 12.609 11.422 1 96.38 183 VAL A O 1
ATOM 1448 N N . GLN A 1 184 ? 18.062 14.773 11.156 1 96.44 184 GLN A N 1
ATOM 1449 C CA . GLN A 1 184 ? 16.734 15.07 10.641 1 96.44 184 GLN A CA 1
ATOM 1450 C C . GLN A 1 184 ? 16.5 14.375 9.305 1 96.44 184 GLN A C 1
ATOM 1452 O O . GLN A 1 184 ? 17.375 14.359 8.445 1 96.44 184 GLN A O 1
ATOM 1457 N N . LEU A 1 185 ? 15.32 13.859 9.141 1 97.69 185 LEU A N 1
ATOM 1458 C CA . LEU A 1 185 ? 14.984 13.07 7.957 1 97.69 185 LEU A CA 1
ATOM 1459 C C . LEU A 1 185 ? 15.102 13.914 6.691 1 97.69 185 LEU A C 1
ATOM 1461 O O . LEU A 1 185 ? 15.57 13.43 5.656 1 97.69 185 LEU A O 1
ATOM 1465 N N . HIS A 1 186 ? 14.656 15.25 6.727 1 95.38 186 HIS A N 1
ATOM 1466 C CA . HIS A 1 186 ? 14.664 16.078 5.523 1 95.38 186 HIS A CA 1
ATOM 1467 C C . HIS A 1 186 ? 16.078 16.266 4.988 1 95.38 186 HIS A C 1
ATOM 1469 O O . HIS A 1 186 ? 16.281 16.438 3.785 1 95.38 186 HIS A O 1
ATOM 1475 N N . GLN A 1 187 ? 17.078 16.141 5.824 1 94.31 187 GLN A N 1
ATOM 1476 C CA . GLN A 1 187 ? 18.469 16.297 5.422 1 94.31 187 GLN A CA 1
ATOM 1477 C C . GLN A 1 187 ? 18.984 15.039 4.727 1 94.31 187 GLN A C 1
ATOM 1479 O O . GLN A 1 187 ? 19.75 15.125 3.766 1 94.31 187 GLN A O 1
ATOM 1484 N N . ILE A 1 188 ? 18.562 13.922 5.18 1 96.38 188 ILE A N 1
ATOM 1485 C CA . ILE A 1 188 ? 19.125 12.672 4.695 1 96.38 188 ILE A CA 1
ATOM 1486 C C . ILE A 1 188 ? 18.25 12.102 3.58 1 96.38 188 ILE A C 1
ATOM 1488 O O . ILE A 1 188 ? 18.703 11.258 2.801 1 96.38 188 ILE A O 1
ATOM 1492 N N . TRP A 1 189 ? 17.031 12.523 3.436 1 95.88 189 TRP A N 1
ATOM 1493 C CA . TRP A 1 189 ? 16.031 11.984 2.512 1 95.88 189 TRP A CA 1
ATOM 1494 C C . TRP A 1 189 ? 16.578 11.961 1.086 1 95.88 189 TRP A C 1
ATOM 1496 O O . TRP A 1 189 ? 16.453 10.953 0.387 1 95.88 189 TRP A O 1
ATOM 1506 N N . PRO A 1 190 ? 17.312 13.07 0.594 1 93.19 190 PRO A N 1
ATOM 1507 C CA . PRO A 1 190 ? 17.797 13.062 -0.788 1 93.19 190 PRO A CA 1
ATOM 1508 C C . PRO A 1 190 ? 18.906 12.031 -1.021 1 93.19 190 PRO A C 1
ATOM 1510 O O . PRO A 1 190 ? 19.172 11.664 -2.168 1 93.19 190 PRO A O 1
ATOM 1513 N N . LYS A 1 191 ? 19.469 11.578 0.005 1 94.19 191 LYS A N 1
ATOM 1514 C CA . LYS A 1 191 ? 20.578 10.641 -0.113 1 94.19 191 LYS A CA 1
ATOM 1515 C C . LYS A 1 191 ? 20.094 9.195 -0.042 1 94.19 191 LYS A C 1
ATOM 1517 O O . LYS A 1 191 ? 20.859 8.258 -0.312 1 94.19 191 LYS A O 1
ATOM 1522 N N . MET A 1 192 ? 18.875 8.992 0.258 1 94.69 192 MET A N 1
ATOM 1523 C CA . MET A 1 192 ? 18.297 7.66 0.402 1 94.69 192 MET A CA 1
ATOM 1524 C C . MET A 1 192 ? 17.953 7.066 -0.959 1 94.69 192 MET A C 1
ATOM 1526 O O . MET A 1 192 ? 17.688 7.801 -1.912 1 94.69 192 MET A O 1
ATOM 1530 N N . ASN A 1 193 ? 17.984 5.754 -1.019 1 90.44 193 ASN A N 1
ATOM 1531 C CA . ASN A 1 193 ? 17.5 5.086 -2.221 1 90.44 193 ASN A CA 1
ATOM 1532 C C . ASN A 1 193 ? 16 4.797 -2.131 1 90.44 193 ASN A C 1
ATOM 1534 O O . ASN A 1 193 ? 15.375 5.055 -1.101 1 90.44 193 ASN A O 1
ATOM 1538 N N . SER A 1 194 ? 15.406 4.281 -3.154 1 89.12 194 SER A N 1
ATOM 1539 C CA . SER A 1 194 ? 13.961 4.078 -3.262 1 89.12 194 SER A CA 1
ATOM 1540 C C . SER A 1 194 ? 13.461 3.1 -2.205 1 89.12 194 SER A C 1
ATOM 1542 O O . SER A 1 194 ? 12.391 3.287 -1.637 1 89.12 194 SER A O 1
ATOM 1544 N N . GLU A 1 195 ? 14.203 2.021 -2.033 1 89.44 195 GLU A N 1
ATOM 1545 C CA . GLU A 1 195 ? 13.82 1.052 -1.011 1 89.44 195 GLU A CA 1
ATOM 1546 C C . GLU A 1 195 ? 13.781 1.695 0.373 1 89.44 195 GLU A C 1
ATOM 1548 O O . GLU A 1 195 ? 12.844 1.472 1.14 1 89.44 195 GLU A O 1
ATOM 1553 N N . GLN A 1 196 ? 14.766 2.488 0.676 1 93.94 196 GLN A N 1
ATOM 1554 C CA . GLN A 1 196 ? 14.828 3.18 1.96 1 93.94 196 GLN A CA 1
ATOM 1555 C C . GLN A 1 196 ? 13.672 4.164 2.113 1 93.94 196 GLN A C 1
ATOM 1557 O O . GLN A 1 196 ? 13.062 4.25 3.178 1 93.94 196 GLN A O 1
ATOM 1562 N N . HIS A 1 197 ? 13.383 4.941 1.035 1 96.25 197 HIS A N 1
ATOM 1563 C CA . HIS A 1 197 ? 12.25 5.855 1.041 1 96.25 197 HIS A CA 1
ATOM 1564 C C . HIS A 1 197 ? 10.953 5.125 1.391 1 96.25 197 HIS A C 1
ATOM 1566 O O . HIS A 1 197 ? 10.203 5.57 2.26 1 96.25 197 HIS A O 1
ATOM 1572 N N . MET A 1 198 ? 10.758 4.047 0.721 1 94.19 198 MET A N 1
ATOM 1573 C CA . MET A 1 198 ? 9.531 3.287 0.906 1 94.19 198 MET A CA 1
ATOM 1574 C C . MET A 1 198 ? 9.445 2.719 2.318 1 94.19 198 MET A C 1
ATOM 1576 O O . MET A 1 198 ? 8.406 2.807 2.969 1 94.19 198 MET A O 1
ATOM 1580 N N . LEU A 1 199 ? 10.516 2.113 2.801 1 94.56 199 LEU A N 1
ATOM 1581 C CA . LEU A 1 199 ? 10.539 1.504 4.125 1 94.56 199 LEU A CA 1
ATOM 1582 C C . LEU A 1 199 ? 10.352 2.559 5.211 1 94.56 199 LEU A C 1
ATOM 1584 O O . LEU A 1 199 ? 9.656 2.322 6.199 1 94.56 199 LEU A O 1
ATOM 1588 N N . CYS A 1 200 ? 10.992 3.678 5.047 1 96.94 200 CYS A N 1
ATOM 1589 C CA . CYS A 1 200 ? 10.797 4.789 5.973 1 96.94 200 CYS A CA 1
ATOM 1590 C C . CYS A 1 200 ? 9.344 5.25 5.969 1 96.94 200 CYS A C 1
ATOM 1592 O O . CYS A 1 200 ? 8.75 5.461 7.031 1 96.94 200 CYS A O 1
ATOM 1594 N N . THR A 1 201 ? 8.766 5.406 4.773 1 96.81 201 THR A N 1
ATOM 1595 C CA . THR A 1 201 ? 7.371 5.809 4.625 1 96.81 201 THR A CA 1
ATOM 1596 C C . THR A 1 201 ? 6.445 4.812 5.316 1 96.81 201 THR A C 1
ATOM 1598 O O . THR A 1 201 ? 5.504 5.203 6.008 1 96.81 201 THR A O 1
ATOM 1601 N N . LYS A 1 202 ? 6.707 3.543 5.102 1 94.5 202 LYS A N 1
ATOM 1602 C CA . LYS A 1 202 ? 5.926 2.496 5.754 1 94.5 202 LYS A CA 1
ATOM 1603 C C . LYS A 1 202 ? 5.973 2.637 7.27 1 94.5 202 LYS A C 1
ATOM 1605 O O . LYS A 1 202 ? 4.934 2.648 7.934 1 94.5 202 LYS A O 1
ATOM 1610 N N . THR A 1 203 ? 7.168 2.789 7.824 1 96.81 203 THR A N 1
ATOM 1611 C CA . THR A 1 203 ? 7.352 2.881 9.266 1 96.81 203 THR A CA 1
ATOM 1612 C C . THR A 1 203 ? 6.621 4.098 9.828 1 96.81 203 THR A C 1
ATOM 1614 O O . THR A 1 203 ? 5.914 3.996 10.836 1 96.81 203 THR A O 1
ATOM 1617 N N . LEU A 1 204 ? 6.789 5.191 9.18 1 97.94 204 LEU A N 1
ATOM 1618 C CA . LEU A 1 204 ? 6.137 6.422 9.609 1 97.94 204 LEU A CA 1
ATOM 1619 C C . LEU A 1 204 ? 4.621 6.297 9.516 1 97.94 204 LEU A C 1
ATOM 1621 O O . LEU A 1 204 ? 3.896 6.785 10.383 1 97.94 204 LEU A O 1
ATOM 1625 N N . SER A 1 205 ? 4.145 5.695 8.43 1 97.06 205 SER A N 1
ATOM 1626 C CA . SER A 1 205 ? 2.709 5.484 8.273 1 97.06 205 SER A CA 1
ATOM 1627 C C . SER A 1 205 ? 2.15 4.605 9.391 1 97.06 205 SER A C 1
ATOM 1629 O O . SER A 1 205 ? 1.049 4.848 9.883 1 97.06 205 SER A O 1
ATOM 1631 N N . LEU A 1 206 ? 2.881 3.617 9.766 1 96.62 206 LEU A N 1
ATOM 1632 C CA . LEU A 1 206 ? 2.445 2.74 10.852 1 96.62 206 LEU A CA 1
ATOM 1633 C C . LEU A 1 206 ? 2.447 3.479 12.18 1 96.62 206 LEU A C 1
ATOM 1635 O O . LEU A 1 206 ? 1.671 3.148 13.078 1 96.62 206 LEU A O 1
ATOM 1639 N N . MET A 1 207 ? 3.34 4.453 12.344 1 98 207 MET A N 1
ATOM 1640 C CA . MET A 1 207 ? 3.314 5.293 13.539 1 98 207 MET A CA 1
ATOM 1641 C C . MET A 1 207 ? 2.035 6.121 13.586 1 98 207 MET A C 1
ATOM 1643 O O . MET A 1 207 ? 1.482 6.352 14.664 1 98 207 MET A O 1
ATOM 1647 N N . ILE A 1 208 ? 1.573 6.613 12.422 1 98 208 ILE A N 1
ATOM 1648 C CA . ILE A 1 208 ? 0.293 7.309 12.359 1 98 208 ILE A CA 1
ATOM 1649 C C . ILE A 1 208 ? -0.825 6.379 12.82 1 98 208 ILE A C 1
ATOM 1651 O O . ILE A 1 208 ? -1.688 6.777 13.602 1 98 208 ILE A O 1
ATOM 1655 N N . LYS A 1 209 ? -0.771 5.168 12.344 1 96.81 209 LYS A N 1
ATOM 1656 C CA . LYS A 1 209 ? -1.738 4.16 12.773 1 96.81 209 LYS A CA 1
ATOM 1657 C C . LYS A 1 209 ? -1.737 4.012 14.289 1 96.81 209 LYS A C 1
ATOM 1659 O O . LYS A 1 209 ? -2.799 3.928 14.906 1 96.81 209 LYS A O 1
ATOM 1664 N N . GLU A 1 210 ? -0.564 3.938 14.844 1 97.75 210 GLU A N 1
ATOM 1665 C CA . GLU A 1 210 ? -0.435 3.771 16.281 1 97.75 210 GLU A CA 1
ATOM 1666 C C . GLU A 1 210 ? -1.08 4.934 17.031 1 97.75 210 GLU A C 1
ATOM 1668 O O . GLU A 1 210 ? -1.812 4.727 18 1 97.75 210 GLU A O 1
ATOM 1673 N N . MET A 1 211 ? -0.854 6.098 16.578 1 98.19 211 MET A N 1
ATOM 1674 C CA . MET A 1 211 ? -1.475 7.273 17.203 1 98.19 211 MET A CA 1
ATOM 1675 C C . MET A 1 211 ? -2.99 7.23 17.047 1 98.19 211 MET A C 1
ATOM 1677 O O . MET A 1 211 ? -3.725 7.438 18 1 98.19 211 MET A O 1
ATOM 1681 N N . ALA A 1 212 ? -3.447 6.957 15.891 1 97.69 212 ALA A N 1
ATOM 1682 C CA . ALA A 1 212 ? -4.867 6.98 15.555 1 97.69 212 ALA A CA 1
ATOM 1683 C C . ALA A 1 212 ? -5.633 5.906 16.328 1 97.69 212 ALA A C 1
ATOM 1685 O O . ALA A 1 212 ? -6.852 6 16.5 1 97.69 212 ALA A O 1
ATOM 1686 N N . SER A 1 213 ? -4.914 4.887 16.766 1 97.38 213 SER A N 1
ATOM 1687 C CA . SER A 1 213 ? -5.57 3.744 17.391 1 97.38 213 SER A CA 1
ATOM 1688 C C . SER A 1 213 ? -6.055 4.09 18.797 1 97.38 213 SER A C 1
ATOM 1690 O O . SER A 1 213 ? -6.859 3.361 19.375 1 97.38 213 SER A O 1
ATOM 1692 N N . LEU A 1 214 ? -5.539 5.125 19.375 1 98.19 214 LEU A N 1
ATOM 1693 C CA . LEU A 1 214 ? -5.938 5.531 20.719 1 98.19 214 LEU A CA 1
ATOM 1694 C C . LEU A 1 214 ? -7.355 6.09 20.719 1 98.19 214 LEU A C 1
ATOM 1696 O O . LEU A 1 214 ? -7.754 6.793 19.781 1 98.19 214 LEU A O 1
ATOM 1700 N N . ASP A 1 215 ? -8.125 5.785 21.781 1 98 215 ASP A N 1
ATOM 1701 C CA . ASP A 1 215 ? -9.508 6.234 21.906 1 98 215 ASP A CA 1
ATOM 1702 C C . ASP A 1 215 ? -9.625 7.438 22.828 1 98 215 ASP A C 1
ATOM 1704 O O . ASP A 1 215 ? -8.961 7.488 23.875 1 98 215 ASP A O 1
ATOM 1708 N N . PHE A 1 216 ? -10.398 8.375 22.453 1 98.44 216 PHE A N 1
ATOM 1709 C CA . PHE A 1 216 ? -10.609 9.578 23.25 1 98.44 216 PHE A CA 1
ATOM 1710 C C . PHE A 1 216 ? -12.102 9.875 23.391 1 98.44 216 PHE A C 1
ATOM 1712 O O . PHE A 1 216 ? -12.883 9.609 22.484 1 98.44 216 PHE A O 1
ATOM 1719 N N . PRO A 1 217 ? -12.492 10.461 24.453 1 98.06 217 PRO A N 1
ATOM 1720 C CA . PRO A 1 217 ? -13.906 10.672 24.75 1 98.06 217 PRO A CA 1
ATOM 1721 C C . PRO A 1 217 ? -14.469 11.938 24.109 1 98.06 217 PRO A C 1
ATOM 1723 O O . PRO A 1 217 ? -15.688 12.125 24.078 1 98.06 217 PRO A O 1
ATOM 1726 N N . ALA A 1 218 ? -13.602 12.836 23.641 1 98.62 218 ALA A N 1
ATOM 1727 C CA . ALA A 1 218 ? -14.031 14.133 23.109 1 98.62 218 ALA A CA 1
ATOM 1728 C C . ALA A 1 218 ? -12.969 14.734 22.188 1 98.62 218 ALA A C 1
ATOM 1730 O O . ALA A 1 218 ? -11.852 14.227 22.109 1 98.62 218 ALA A O 1
ATOM 1731 N N . TYR A 1 219 ? -13.453 15.742 21.438 1 98.56 219 TYR A N 1
ATOM 1732 C CA . TYR A 1 219 ? -12.508 16.578 20.688 1 98.56 219 TYR A CA 1
ATOM 1733 C C . TYR A 1 219 ? -11.938 17.672 21.594 1 98.56 219 TYR A C 1
ATOM 1735 O O . TYR A 1 219 ? -12.602 18.125 22.516 1 98.56 219 TYR A O 1
ATOM 1743 N N . GLY A 1 220 ? -10.742 18.172 21.266 1 98.62 220 GLY A N 1
ATOM 1744 C CA . GLY A 1 220 ? -10.039 19.172 22.047 1 98.62 220 GLY A CA 1
ATOM 1745 C C . GLY A 1 220 ? -8.547 18.906 22.156 1 98.62 220 GLY A C 1
ATOM 1746 O O . GLY A 1 220 ? -7.898 18.578 21.172 1 98.62 220 GLY A O 1
ATOM 1747 N N . SER A 1 221 ? -8.039 19.234 23.328 1 98.62 221 SER A N 1
ATOM 1748 C CA . SER A 1 221 ? -6.625 18.984 23.609 1 98.62 221 SER A CA 1
ATOM 1749 C C . SER A 1 221 ? -6.441 18.188 24.891 1 98.62 221 SER A C 1
ATOM 1751 O O . SER A 1 221 ? -7.285 18.25 25.797 1 98.62 221 SER A O 1
ATOM 1753 N N . LEU A 1 222 ? -5.402 17.422 24.891 1 98.5 222 LEU A N 1
ATOM 1754 C CA . LEU A 1 222 ? -5.082 16.641 26.078 1 98.5 222 LEU A CA 1
ATOM 1755 C C . LEU A 1 222 ? -4.363 17.484 27.125 1 98.5 222 LEU A C 1
ATOM 1757 O O . LEU A 1 222 ? -3.471 18.266 26.781 1 98.5 222 LEU A O 1
ATOM 1761 N N . TYR A 1 223 ? -4.793 17.375 28.391 1 98.5 223 TYR A N 1
ATOM 1762 C CA . TYR A 1 223 ? -4.172 18.047 29.531 1 98.5 223 TYR A CA 1
ATOM 1763 C C . TYR A 1 223 ? -3.957 17.078 30.688 1 98.5 223 TYR A C 1
ATOM 1765 O O . TYR A 1 223 ? -4.543 15.992 30.703 1 98.5 223 TYR A O 1
ATOM 1773 N N . PHE A 1 224 ? -3.029 17.531 31.562 1 98.06 224 PHE A N 1
ATOM 1774 C CA . PHE A 1 224 ? -3.004 16.828 32.844 1 98.06 224 PHE A CA 1
ATOM 1775 C C . PHE A 1 224 ? -4.285 17.094 33.625 1 98.06 224 PHE A C 1
ATOM 1777 O O . PHE A 1 224 ? -4.902 18.156 33.469 1 98.06 224 PHE A O 1
ATOM 1784 N N . ALA A 1 225 ? -4.633 16.125 34.438 1 96.31 225 ALA A N 1
ATOM 1785 C CA . ALA A 1 225 ? -5.871 16.219 35.219 1 96.31 225 ALA A CA 1
ATOM 1786 C C . ALA A 1 225 ? -5.863 17.453 36.125 1 96.31 225 ALA A C 1
ATOM 1788 O O . ALA A 1 225 ? -6.91 18.047 36.375 1 96.31 225 ALA A O 1
ATOM 1789 N N . ASP A 1 226 ? -4.719 17.859 36.562 1 94.88 226 ASP A N 1
ATOM 1790 C CA . ASP A 1 226 ? -4.613 18.969 37.5 1 94.88 226 ASP A CA 1
ATOM 1791 C C . ASP A 1 226 ? -4.312 20.281 36.75 1 94.88 226 ASP A C 1
ATOM 1793 O O . ASP A 1 226 ? -3.877 21.25 37.375 1 94.88 226 ASP A O 1
ATOM 1797 N N . ALA A 1 227 ? -4.5 20.281 35.469 1 95.25 227 ALA A N 1
ATOM 1798 C CA . ALA A 1 227 ? -4.301 21.5 34.688 1 95.25 227 ALA A CA 1
ATOM 1799 C C . ALA A 1 227 ? -5.184 22.641 35.188 1 95.25 227 ALA A C 1
ATOM 1801 O O . ALA A 1 227 ? -6.219 22.391 35.812 1 95.25 227 ALA A O 1
ATOM 1802 N N . PRO A 1 228 ? -4.715 23.891 34.969 1 92.62 228 PRO A N 1
ATOM 1803 C CA . PRO A 1 228 ? -5.48 25.047 35.438 1 92.62 228 PRO A CA 1
ATOM 1804 C C . PRO A 1 228 ? -6.711 25.344 34.594 1 92.62 228 PRO A C 1
ATOM 1806 O O . PRO A 1 228 ? -6.789 26.391 33.969 1 92.62 228 PRO A O 1
ATOM 1809 N N . LEU A 1 229 ? -7.656 24.469 34.594 1 94.44 229 LEU A N 1
ATOM 1810 C CA . LEU A 1 229 ? -8.922 24.547 33.875 1 94.44 229 LEU A CA 1
ATOM 1811 C C . LEU A 1 229 ? -10.102 24.359 34.844 1 94.44 229 LEU A C 1
ATOM 1813 O O . LEU A 1 229 ? -9.992 23.641 35.844 1 94.44 229 LEU A O 1
ATOM 1817 N N . ASP A 1 230 ? -11.102 25.031 34.5 1 92.25 230 ASP A N 1
ATOM 1818 C CA . ASP A 1 230 ? -12.328 24.828 35.281 1 92.25 230 ASP A CA 1
ATOM 1819 C C . ASP A 1 230 ? -12.891 23.422 35.062 1 92.25 230 ASP A C 1
ATOM 1821 O O . ASP A 1 230 ? -12.727 22.844 34 1 92.25 230 ASP A O 1
ATOM 1825 N N . SER A 1 231 ? -13.547 22.953 36.062 1 89.81 231 SER A N 1
ATOM 1826 C CA . SER A 1 231 ? -14.086 21.594 36.031 1 89.81 231 SER A CA 1
ATOM 1827 C C . SER A 1 231 ? -15.047 21.422 34.844 1 89.81 231 SER A C 1
ATOM 1829 O O . SER A 1 231 ? -15.102 20.359 34.219 1 89.81 231 SER A O 1
ATOM 1831 N N . ASP A 1 232 ? -15.711 22.469 34.531 1 90.5 232 ASP A N 1
ATOM 1832 C CA . ASP A 1 232 ? -16.703 22.406 33.438 1 90.5 232 ASP A CA 1
ATOM 1833 C C . ASP A 1 232 ? -16.031 22.359 32.094 1 90.5 232 ASP A C 1
ATOM 1835 O O . ASP A 1 232 ? -16.672 21.984 31.094 1 90.5 232 ASP A O 1
ATOM 1839 N N . SER A 1 233 ? -14.828 22.688 32.062 1 93.31 233 SER A N 1
ATOM 1840 C CA . SER A 1 233 ? -14.078 22.719 30.828 1 93.31 233 SER A CA 1
ATOM 1841 C C . SER A 1 233 ? -13.234 21.469 30.641 1 93.31 233 SER A C 1
ATOM 1843 O O . SER A 1 233 ? -12.32 21.438 29.812 1 93.31 233 SER A O 1
ATOM 1845 N N . LYS A 1 234 ? -13.539 20.453 31.453 1 95.25 234 LYS A N 1
ATOM 1846 C CA . LYS A 1 234 ? -12.781 19.219 31.391 1 95.25 234 LYS A CA 1
ATOM 1847 C C . LYS A 1 234 ? -13.703 18.016 31.141 1 95.25 234 LYS A C 1
ATOM 1849 O O . LYS A 1 234 ? -14.812 17.953 31.688 1 95.25 234 LYS A O 1
ATOM 1854 N N . VAL A 1 235 ? -13.273 17.219 30.234 1 97.5 235 VAL A N 1
ATOM 1855 C CA . VAL A 1 235 ? -13.883 15.898 30.078 1 97.5 235 VAL A CA 1
ATOM 1856 C C . VAL A 1 235 ? -12.945 14.828 30.641 1 97.5 235 VAL A C 1
ATOM 1858 O O . VAL A 1 235 ? -11.781 14.742 30.234 1 97.5 235 VAL A O 1
ATOM 1861 N N . SER A 1 236 ? -13.469 14.023 31.547 1 94.94 236 SER A N 1
ATOM 1862 C CA . SER A 1 236 ? -12.672 12.984 32.188 1 94.94 236 SER A CA 1
ATOM 1863 C C . SER A 1 236 ? -12.18 11.953 31.188 1 94.94 236 SER A C 1
ATOM 1865 O O . SER A 1 236 ? -12.922 11.57 30.281 1 94.94 236 SER A O 1
ATOM 1867 N N . PHE A 1 237 ? -11 11.594 31.406 1 95.81 237 PHE A N 1
ATOM 1868 C CA . PHE A 1 237 ? -10.383 10.609 30.516 1 95.81 237 PHE A CA 1
ATOM 1869 C C . PHE A 1 237 ? -9.625 9.562 31.328 1 95.81 237 PHE A C 1
ATOM 1871 O O . PHE A 1 237 ? -10.188 8.953 32.25 1 95.81 237 PHE A O 1
ATOM 1878 N N . GLU A 1 238 ? -8.539 9.133 31.125 1 93.81 238 GLU A N 1
ATOM 1879 C CA . GLU A 1 238 ? -7.734 8.156 31.859 1 93.81 238 GLU A CA 1
ATOM 1880 C C . GLU A 1 238 ? -7.055 8.797 33.062 1 93.81 238 GLU A C 1
ATOM 1882 O O . GLU A 1 238 ? -7.008 10.023 33.188 1 93.81 238 GLU A O 1
ATOM 1887 N N . GLN A 1 239 ? -6.523 7.945 33.906 1 90.81 239 GLN A N 1
ATOM 1888 C CA . GLN A 1 239 ? -5.898 8.445 35.125 1 90.81 239 GLN A CA 1
ATOM 1889 C C . GLN A 1 239 ? -4.75 9.398 34.812 1 90.81 239 GLN A C 1
ATOM 1891 O O . GLN A 1 239 ? -3.869 9.062 34 1 90.81 239 GLN A O 1
ATOM 1896 N N . GLY A 1 240 ? -4.852 10.617 35.344 1 96.44 240 GLY A N 1
ATOM 1897 C CA . GLY A 1 240 ? -3.795 11.609 35.219 1 96.44 240 GLY A CA 1
ATOM 1898 C C . GLY A 1 240 ? -3.994 12.555 34.031 1 96.44 240 GLY A C 1
ATOM 1899 O O . GLY A 1 240 ? -3.248 13.523 33.906 1 96.44 240 GLY A O 1
ATOM 1900 N N . PHE A 1 241 ? -5.051 12.305 33.25 1 98.25 241 PHE A N 1
ATOM 1901 C CA . PHE A 1 241 ? -5.234 13.125 32.062 1 98.25 241 PHE A CA 1
ATOM 1902 C C . PHE A 1 241 ? -6.695 13.523 31.891 1 98.25 241 PHE A C 1
ATOM 1904 O O . PHE A 1 241 ? -7.586 12.898 32.469 1 98.25 241 PHE A O 1
ATOM 1911 N N . CYS A 1 242 ? -6.938 14.547 31.156 1 98.25 242 CYS A N 1
ATOM 1912 C CA . CYS A 1 242 ? -8.273 14.977 30.766 1 98.25 242 CYS A CA 1
ATOM 1913 C C . CYS A 1 242 ? -8.258 15.633 29.391 1 98.25 242 CYS A C 1
ATOM 1915 O O . CYS A 1 242 ? -7.188 15.945 28.859 1 98.25 242 CYS A O 1
ATOM 1917 N N . VAL A 1 243 ? -9.422 15.695 28.797 1 98.69 243 VAL A N 1
ATOM 1918 C CA . VAL A 1 243 ? -9.57 16.453 27.562 1 98.69 243 VAL A CA 1
ATOM 1919 C C . VAL A 1 243 ? -10.195 17.812 27.844 1 98.69 243 VAL A C 1
ATOM 1921 O O . VAL A 1 243 ? -11.234 17.891 28.516 1 98.69 243 VAL A O 1
ATOM 1924 N N . GLY A 1 244 ? -9.5 18.859 27.469 1 98.44 244 GLY A N 1
ATOM 1925 C CA . GLY A 1 244 ? -9.969 20.219 27.688 1 98.44 244 GLY A CA 1
ATOM 1926 C C . GLY A 1 244 ? -10.078 21.031 26.422 1 98.44 244 GLY A C 1
ATOM 1927 O O . GLY A 1 244 ? -10.164 20.469 25.312 1 98.44 244 GLY A O 1
ATOM 1928 N N . PRO A 1 245 ? -10.141 22.344 26.547 1 98 245 PRO A N 1
ATOM 1929 C CA . PRO A 1 245 ? -10.289 23.219 25.359 1 98 245 PRO A CA 1
ATOM 1930 C C . PRO A 1 245 ? -9.164 23.016 24.344 1 98 245 PRO A C 1
ATOM 1932 O O . PRO A 1 245 ? -8.039 22.688 24.719 1 98 245 PRO A O 1
ATOM 1935 N N . HIS A 1 246 ? -9.57 23.203 23.094 1 97.88 246 HIS A N 1
ATOM 1936 C CA . HIS A 1 246 ? -8.578 23.188 22.031 1 97.88 246 HIS A CA 1
ATOM 1937 C C . HIS A 1 246 ? -7.52 24.266 22.234 1 97.88 246 HIS A C 1
ATOM 1939 O O . HIS A 1 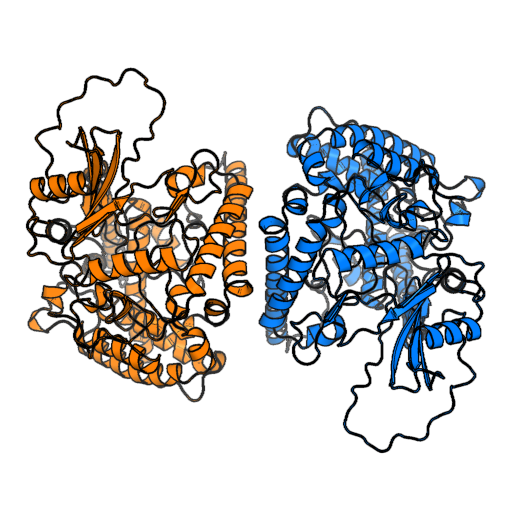246 ? -7.852 25.422 22.484 1 97.88 246 HIS A O 1
ATOM 1945 N N . CYS A 1 247 ? -6.281 23.969 22.188 1 95.69 247 CYS A N 1
ATOM 1946 C CA . CYS A 1 247 ? -5.25 24.938 22.516 1 95.69 247 CYS A CA 1
ATOM 1947 C C . CYS A 1 247 ? -4.613 25.5 21.25 1 95.69 247 CYS A C 1
ATOM 1949 O O . CYS A 1 247 ? -3.633 26.25 21.328 1 95.69 247 CYS A O 1
ATOM 1951 N N . GLY A 1 248 ? -5.133 25.125 20.078 1 94.5 248 GLY A N 1
ATOM 1952 C CA . GLY A 1 248 ? -4.652 25.734 18.844 1 94.5 248 GLY A CA 1
ATOM 1953 C C . GLY A 1 248 ? -4.793 27.234 18.828 1 94.5 248 GLY A C 1
ATOM 1954 O O . GLY A 1 248 ? -5.793 27.781 19.312 1 94.5 248 GLY A O 1
ATOM 1955 N N . PRO A 1 249 ? -3.801 27.906 18.219 1 93.81 249 PRO A N 1
ATOM 1956 C CA . PRO A 1 249 ? -3.795 29.375 18.266 1 93.81 249 PRO A CA 1
ATOM 1957 C C . PRO A 1 249 ? -5.004 29.984 17.578 1 93.81 249 PRO A C 1
ATOM 1959 O O . PRO A 1 249 ? -5.449 31.078 17.953 1 93.81 249 PRO A O 1
ATOM 1962 N N . ILE A 1 250 ? -5.574 29.328 16.641 1 93.19 250 ILE A N 1
ATOM 1963 C CA . ILE A 1 250 ? -6.676 29.875 15.844 1 93.19 250 ILE A CA 1
ATOM 1964 C C . ILE A 1 250 ? -7.879 30.125 16.75 1 93.19 250 ILE A C 1
ATOM 1966 O O . ILE A 1 250 ? -8.578 31.141 16.594 1 93.19 250 ILE A O 1
ATOM 1970 N N . PHE A 1 251 ? -8.156 29.328 17.703 1 95.69 251 PHE A N 1
ATOM 1971 C CA . PHE A 1 251 ? -9.328 29.438 18.562 1 95.69 251 PHE A CA 1
ATOM 1972 C C . PHE A 1 251 ? -9.133 30.516 19.609 1 95.69 251 PHE A C 1
ATOM 1974 O O . PHE A 1 251 ? -10.094 30.938 20.266 1 95.69 251 PHE A O 1
ATOM 1981 N N . TRP A 1 252 ? -7.918 30.984 19.719 1 95.31 252 TRP A N 1
ATOM 1982 C CA . TRP A 1 252 ? -7.594 31.938 20.781 1 95.31 252 TRP A CA 1
ATOM 1983 C C . TRP A 1 252 ? -7.082 33.25 20.188 1 95.31 252 TRP A C 1
ATOM 1985 O O . TRP A 1 252 ? -6.625 34.125 20.922 1 95.31 252 TRP A O 1
ATOM 1995 N N . ASN A 1 253 ? -7.113 33.344 18.891 1 93.31 253 ASN A N 1
ATOM 1996 C CA . ASN A 1 253 ? -6.684 34.531 18.156 1 93.31 253 ASN A CA 1
ATOM 1997 C C . ASN A 1 253 ? -5.289 35 18.578 1 93.31 253 ASN A C 1
ATOM 1999 O O . ASN A 1 253 ? -5.09 36.156 18.938 1 93.31 253 ASN A O 1
ATOM 2003 N N . ARG A 1 254 ? -4.367 34.062 18.484 1 92.44 254 ARG A N 1
ATOM 2004 C CA . ARG A 1 254 ? -3.031 34.312 19.016 1 92.44 254 ARG A CA 1
ATOM 2005 C C . ARG A 1 254 ? -2.047 34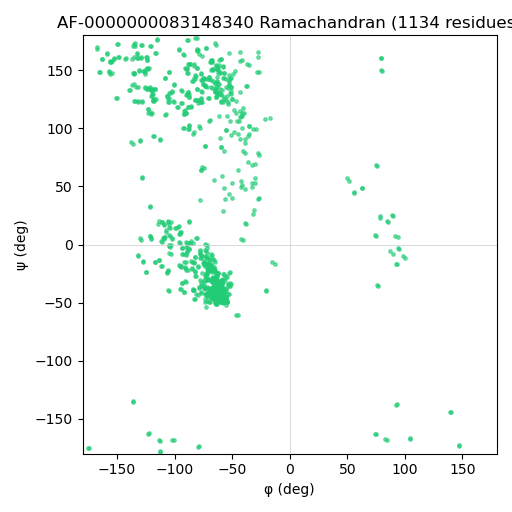.625 17.891 1 92.44 254 ARG A C 1
ATOM 2007 O O . ARG A 1 254 ? -0.955 35.156 18.141 1 92.44 254 ARG A O 1
ATOM 2014 N N . SER A 1 255 ? -2.451 34.469 16.656 1 91.5 255 SER A N 1
ATOM 2015 C CA . SER A 1 255 ? -1.536 34.75 15.555 1 91.5 255 SER A CA 1
ATOM 2016 C C . SER A 1 255 ? -1.236 36.25 15.469 1 91.5 255 SER A C 1
ATOM 2018 O O . SER A 1 255 ? -2.008 37.062 15.961 1 91.5 255 SER A O 1
ATOM 2020 N N . PRO A 1 256 ? -0.122 36.625 14.828 1 92.38 256 PRO A N 1
ATOM 2021 C CA . PRO A 1 256 ? 0.271 38.031 14.766 1 92.38 256 PRO A CA 1
ATOM 2022 C C . PRO A 1 256 ? -0.837 38.938 14.227 1 92.38 256 PRO A C 1
ATOM 2024 O O . PRO A 1 256 ? -1.343 38.688 13.125 1 92.38 256 PRO A O 1
ATOM 2027 N N . GLY A 1 257 ? -1.219 39.875 15.008 1 88.88 257 GLY A N 1
ATOM 2028 C CA . GLY A 1 257 ? -2.168 40.906 14.57 1 88.88 257 GLY A CA 1
ATOM 2029 C C . GLY A 1 257 ? -3.611 40.5 14.836 1 88.88 257 GLY A C 1
ATOM 2030 O O . GLY A 1 257 ? -4.516 41.344 14.703 1 88.88 257 GLY A O 1
ATOM 2031 N N . GLU A 1 258 ? -3.895 39.344 15.234 1 90.88 258 GLU A N 1
ATOM 2032 C CA . GLU A 1 258 ? -5.266 38.844 15.328 1 90.88 258 GLU A CA 1
ATOM 2033 C C . GLU A 1 258 ? -5.969 39.406 16.562 1 90.88 258 GLU A C 1
ATOM 2035 O O . GLU A 1 258 ? -7.176 39.688 16.531 1 90.88 258 GLU A O 1
ATOM 2040 N N . VAL A 1 259 ? -5.242 39.594 17.625 1 87.31 259 VAL A N 1
ATOM 2041 C CA . VAL A 1 259 ? -5.852 40.156 18.828 1 87.31 259 VAL A CA 1
ATOM 2042 C C . VAL A 1 259 ? -6.406 41.531 18.547 1 87.31 259 VAL A C 1
ATOM 2044 O O . VAL A 1 259 ? -7.508 41.875 18.984 1 87.31 259 VAL A O 1
ATOM 2047 N N . GLU A 1 260 ? -5.652 42.312 17.875 1 85.62 260 GLU A N 1
ATOM 2048 C CA . GLU A 1 260 ? -6.066 43.656 17.516 1 85.62 260 GLU A CA 1
ATOM 2049 C C . GLU A 1 260 ? -7.242 43.656 16.547 1 85.62 260 GLU A C 1
ATOM 2051 O O . GLU A 1 260 ? -8.125 44.5 16.609 1 85.62 260 GLU A O 1
ATOM 2056 N N . LEU A 1 261 ? -7.223 42.656 15.766 1 88.12 261 LEU A N 1
ATOM 2057 C CA . LEU A 1 261 ? -8.219 42.594 14.703 1 88.12 261 LEU A CA 1
ATOM 2058 C C . LEU A 1 261 ? -9.531 42.031 15.219 1 88.12 261 LEU A C 1
ATOM 2060 O O . LEU A 1 261 ? -10.602 42.562 14.906 1 88.12 261 LEU A O 1
ATOM 2064 N N . TYR A 1 262 ? -9.461 40.938 15.961 1 89.94 262 TYR A N 1
ATOM 2065 C CA . TYR A 1 262 ? -10.656 40.156 16.312 1 89.94 262 TYR A CA 1
ATOM 2066 C C . TYR A 1 262 ? -11.023 40.375 17.781 1 89.94 262 TYR A C 1
ATOM 2068 O O . TYR A 1 262 ? -12.156 40.094 18.188 1 89.94 262 TYR A O 1
ATOM 2076 N N . GLY A 1 263 ? -10.047 40.75 18.578 1 84.94 263 GLY A N 1
ATOM 2077 C CA . GLY A 1 263 ? -10.273 40.844 20.016 1 84.94 263 GLY A CA 1
ATOM 2078 C C . GLY A 1 263 ? -9.922 39.562 20.75 1 84.94 263 GLY A C 1
ATOM 2079 O O . GLY A 1 263 ? -8.898 38.938 20.453 1 84.94 263 GLY A O 1
ATOM 2080 N N . GLY A 1 264 ? -10.719 39.125 21.703 1 82.31 264 GLY A N 1
ATOM 2081 C CA . GLY A 1 264 ? -10.422 38.031 22.594 1 82.31 264 GLY A CA 1
ATOM 2082 C C . GLY A 1 264 ? -10.648 36.656 21.938 1 82.31 264 GLY A C 1
ATOM 2083 O O . GLY A 1 264 ? -10.844 36.594 20.719 1 82.31 264 GLY A O 1
ATOM 2084 N N . SER A 1 265 ? -10.531 35.625 22.719 1 85.75 265 SER A N 1
ATOM 2085 C CA . SER A 1 265 ? -10.656 34.219 22.281 1 85.75 265 SER A CA 1
ATOM 2086 C C . SER A 1 265 ? -12.094 33.906 21.891 1 85.75 265 SER A C 1
ATOM 2088 O O . SER A 1 265 ? -13.016 34.656 22.234 1 85.75 265 SER A O 1
ATOM 2090 N N . SER A 1 266 ? -12.188 32.844 21.047 1 90.88 266 SER A N 1
ATOM 2091 C CA . SER A 1 266 ? -13.508 32.281 20.766 1 90.88 266 SER A CA 1
ATOM 2092 C C . SER A 1 266 ? -14.258 31.984 22.062 1 90.88 266 SER A C 1
ATOM 2094 O O . SER A 1 266 ? -13.656 31.594 23.062 1 90.88 266 SER A O 1
ATOM 2096 N N . PRO A 1 267 ? -15.523 32.188 22.062 1 93.44 267 PRO A N 1
ATOM 2097 C CA . PRO A 1 267 ? -16.312 31.859 23.25 1 93.44 267 PRO A CA 1
ATOM 2098 C C . PRO A 1 267 ? -16.5 30.359 23.422 1 93.44 267 PRO A C 1
ATOM 2100 O O . PRO A 1 267 ? -16.938 29.906 24.484 1 93.44 267 PRO A O 1
ATOM 2103 N N . ASN A 1 268 ? -16.141 29.594 22.453 1 96 268 ASN A N 1
ATOM 2104 C CA . ASN A 1 268 ? -16.328 28.141 22.438 1 96 268 ASN A CA 1
ATOM 2105 C C . ASN A 1 268 ? -15.102 27.422 21.891 1 96 268 ASN A C 1
ATOM 2107 O O . ASN A 1 268 ? -15.07 27.031 20.719 1 96 268 ASN A O 1
ATOM 2111 N N . CYS A 1 269 ? -14.203 27.125 22.781 1 95.81 269 CYS A N 1
ATOM 2112 C CA . CYS A 1 269 ? -12.953 26.484 22.375 1 95.81 269 CYS A CA 1
ATOM 2113 C C . CYS A 1 269 ? -12.961 25 22.75 1 95.81 269 CYS A C 1
ATOM 2115 O O . CYS A 1 269 ? -11.922 24.344 22.703 1 95.81 269 CYS A O 1
ATOM 2117 N N . GLY A 1 270 ? -14.109 24.5 23.047 1 96.38 270 GLY A N 1
ATOM 2118 C CA . GLY A 1 270 ? -14.234 23.109 23.469 1 96.38 270 GLY A CA 1
ATOM 2119 C C . GLY A 1 270 ? -13.945 22.906 24.938 1 96.38 270 GLY A C 1
ATOM 2120 O O . GLY A 1 270 ? -13.883 23.859 25.703 1 96.38 270 GLY A O 1
ATOM 2121 N N . PRO A 1 271 ? -13.789 21.656 25.344 1 98 271 PRO A N 1
ATOM 2122 C CA . PRO A 1 271 ? -13.844 20.422 24.547 1 98 271 PRO A CA 1
ATOM 2123 C C . PRO A 1 271 ? -15.242 20.125 24.016 1 98 271 PRO A C 1
ATOM 2125 O O . PRO A 1 271 ? -16.234 20.641 24.531 1 98 271 PRO A O 1
ATOM 2128 N N . TRP A 1 272 ? -15.32 19.328 22.922 1 98.5 272 TRP A N 1
ATOM 2129 C CA . TRP A 1 272 ? -16.594 18.984 22.281 1 98.5 272 TRP A CA 1
ATOM 2130 C C . TRP A 1 272 ? -16.828 17.469 22.359 1 98.5 272 TRP A C 1
ATOM 2132 O O . TRP A 1 272 ? -15.969 16.688 21.969 1 98.5 272 TRP A O 1
ATOM 2142 N N . LYS A 1 273 ? -17.984 17.062 22.719 1 97.19 273 LYS A N 1
ATOM 2143 C CA . LYS A 1 273 ? -18.266 15.656 23 1 97.19 273 LYS A CA 1
ATOM 2144 C C . LYS A 1 273 ? -18.75 14.938 21.734 1 97.19 273 LYS A C 1
ATOM 2146 O O . LYS A 1 273 ? -18.75 13.711 21.672 1 97.19 273 LYS A O 1
ATOM 2151 N N . ASP A 1 274 ? -19.203 15.734 20.781 1 97.31 274 ASP A N 1
ATOM 2152 C CA . ASP A 1 274 ? -19.703 15.133 19.562 1 97.31 274 ASP A CA 1
ATOM 2153 C C . ASP A 1 274 ? -19.5 16.062 18.359 1 97.31 274 ASP A C 1
ATOM 2155 O O . ASP A 1 274 ? -19.078 17.219 18.531 1 97.31 274 ASP A O 1
ATOM 2159 N N . LEU A 1 275 ? -19.781 15.562 17.219 1 98.25 275 LEU A N 1
ATOM 2160 C CA . LEU A 1 275 ? -19.516 16.297 15.992 1 98.25 275 LEU A CA 1
ATOM 2161 C C . LEU A 1 275 ? -20.406 17.531 15.883 1 98.25 275 LEU A C 1
ATOM 2163 O O . LEU A 1 275 ? -19.984 18.562 15.352 1 98.25 275 LEU A O 1
ATOM 2167 N N . SER A 1 276 ? -21.625 17.453 16.312 1 97.94 276 SER A N 1
ATOM 2168 C CA . SER A 1 276 ? -22.547 18.594 16.297 1 97.94 276 SER A CA 1
ATOM 2169 C C . SER A 1 276 ? -22.016 19.75 17.125 1 97.94 276 SER A C 1
ATOM 2171 O O . SER A 1 276 ? -22.016 20.891 16.672 1 97.94 276 SER A O 1
ATOM 2173 N N . SER A 1 277 ? -21.609 19.453 18.344 1 97.88 277 SER A N 1
ATOM 2174 C CA . SER A 1 277 ? -21.031 20.5 19.188 1 97.88 277 SER A CA 1
ATOM 2175 C C . SER A 1 277 ? -19.734 21.031 18.609 1 97.88 277 SER A C 1
ATOM 2177 O O . SER A 1 277 ? -19.422 22.234 18.734 1 97.88 277 SER A O 1
ATOM 2179 N N . TYR A 1 278 ? -18.969 20.141 18.078 1 98.38 278 TYR A N 1
ATOM 2180 C CA . TYR A 1 278 ? -17.766 20.562 17.375 1 98.38 278 TYR A CA 1
ATOM 2181 C C . TYR A 1 278 ? -18.078 21.562 16.281 1 98.38 278 TYR A C 1
ATOM 2183 O O . TYR A 1 278 ? -17.438 22.609 16.172 1 98.38 278 TYR A O 1
ATOM 2191 N N . SER A 1 279 ? -19.078 21.266 15.445 1 98.06 279 SER A N 1
ATOM 2192 C CA . SER A 1 279 ? -19.5 22.141 14.352 1 98.06 279 SER A CA 1
ATOM 2193 C C . SER A 1 279 ? -19.969 23.5 14.875 1 98.06 279 SER A C 1
ATOM 2195 O O . SER A 1 279 ? -19.672 24.531 14.273 1 98.06 279 SER A O 1
ATOM 2197 N N . ARG A 1 280 ? -20.672 23.469 15.945 1 97.56 280 ARG A N 1
ATOM 2198 C CA . ARG A 1 280 ? -21.109 24.703 16.562 1 97.56 280 ARG A CA 1
ATOM 2199 C C . ARG A 1 280 ? -19.906 25.531 17.031 1 97.56 280 ARG A C 1
ATOM 2201 O O . ARG A 1 280 ? -19.906 26.766 16.891 1 97.56 280 ARG A O 1
ATOM 2208 N N . GLY A 1 281 ? -18.938 24.828 17.625 1 97.88 281 GLY A N 1
ATOM 2209 C CA . GLY A 1 281 ? -17.719 25.516 18.031 1 97.88 281 GLY A CA 1
ATOM 2210 C C . GLY A 1 281 ? -17.031 26.219 16.875 1 97.88 281 GLY A C 1
ATOM 2211 O O . GLY A 1 281 ? -16.531 27.328 17.031 1 97.88 281 GLY A O 1
ATOM 2212 N N . LEU A 1 282 ? -17.016 25.578 15.727 1 98.12 282 LEU A N 1
ATOM 2213 C CA . LEU A 1 282 ? -16.391 26.156 14.547 1 98.12 282 LEU A CA 1
ATOM 2214 C C . LEU A 1 282 ? -17.125 27.422 14.109 1 98.12 282 LEU A C 1
ATOM 2216 O O . LEU A 1 282 ? -16.5 28.438 13.805 1 98.12 282 LEU A O 1
ATOM 2220 N N . ILE A 1 283 ? -18.453 27.344 14.094 1 98.06 283 ILE A N 1
ATOM 2221 C CA . ILE A 1 283 ? -19.281 28.469 13.656 1 98.06 283 ILE A CA 1
ATOM 2222 C C . ILE A 1 283 ? -19.094 29.641 14.617 1 98.06 283 ILE A C 1
ATOM 2224 O O . ILE A 1 283 ? -18.891 30.781 14.18 1 98.06 283 ILE A O 1
ATOM 2228 N N . GLU A 1 284 ? -19.109 29.359 15.883 1 97.75 284 GLU A N 1
ATOM 2229 C CA . GLU A 1 284 ? -18.938 30.406 16.891 1 97.75 284 GLU A CA 1
ATOM 2230 C C . GLU A 1 284 ? -17.547 31.031 16.812 1 97.75 284 GLU A C 1
ATOM 2232 O O . GLU A 1 284 ? -17.391 32.219 17.047 1 97.75 284 GLU A O 1
ATOM 2237 N N . THR A 1 285 ? -16.578 30.25 16.578 1 97.5 285 THR A N 1
ATOM 2238 C CA . THR A 1 285 ? -15.242 30.766 16.359 1 97.5 285 THR A CA 1
ATOM 2239 C C . THR A 1 285 ? -15.211 31.672 15.133 1 97.5 285 THR A C 1
ATOM 2241 O O . THR A 1 285 ? -14.617 32.75 15.172 1 97.5 285 THR A O 1
ATOM 2244 N N . GLY A 1 286 ? -15.852 31.25 14.031 1 97 286 GLY A N 1
ATOM 2245 C CA . GLY A 1 286 ? -15.938 32.094 12.844 1 97 286 GLY A CA 1
ATOM 2246 C C . GLY A 1 286 ? -16.578 33.438 13.117 1 97 286 GLY A C 1
ATOM 2247 O O . GLY A 1 286 ? -16.109 34.469 12.625 1 97 286 GLY A O 1
ATOM 2248 N N . LEU A 1 287 ? -17.625 33.406 13.914 1 96.06 287 LEU A N 1
ATOM 2249 C CA . LEU A 1 287 ? -18.328 34.625 14.273 1 96.06 287 LEU A CA 1
ATOM 2250 C C . LEU A 1 287 ? -17.438 35.531 15.109 1 96.06 287 LEU A C 1
ATOM 2252 O O . LEU A 1 287 ? -17.422 36.75 14.914 1 96.06 287 LEU A O 1
ATOM 2256 N N . SER A 1 288 ? -16.641 34.938 15.961 1 94.62 288 SER A N 1
ATOM 2257 C CA . SER A 1 288 ? -15.773 35.688 16.844 1 94.62 288 SER A CA 1
ATOM 2258 C C . SER A 1 288 ? -14.586 36.281 16.094 1 94.62 288 SER A C 1
ATOM 2260 O O . SER A 1 288 ? -13.945 37.219 16.578 1 94.62 288 SER A O 1
ATOM 2262 N N . ARG A 1 289 ? -14.344 35.844 14.922 1 95.25 289 ARG A N 1
ATOM 2263 C CA . ARG A 1 289 ? -13.203 36.281 14.133 1 95.25 289 ARG A CA 1
ATOM 2264 C C . ARG A 1 289 ? -13.633 37.219 13.031 1 95.25 289 ARG A C 1
ATOM 2266 O O . ARG A 1 289 ? -12.992 37.312 11.977 1 95.25 289 ARG A O 1
ATOM 2273 N N . LEU A 1 290 ? -14.75 37.812 13.125 1 94.25 290 LEU A N 1
ATOM 2274 C CA . LEU A 1 290 ? -15.156 38.938 12.297 1 94.25 290 LEU A CA 1
ATOM 2275 C C . LEU A 1 290 ? -14.695 40.25 12.922 1 94.25 290 LEU A C 1
ATOM 2277 O O . LEU A 1 290 ? -14.891 40.469 14.117 1 94.25 290 LEU A O 1
ATOM 2281 N N . PRO A 1 291 ? -14.008 41 12.102 1 90.94 291 PRO A N 1
ATOM 2282 C CA . PRO A 1 291 ? -13.492 42.25 12.656 1 90.94 291 PRO A CA 1
ATOM 2283 C C . PRO A 1 291 ? -14.609 43.219 13.07 1 90.94 291 PRO A C 1
ATOM 2285 O O . PRO A 1 291 ? -15.727 43.125 12.555 1 90.94 291 PRO A O 1
ATOM 2288 N N . LYS A 1 292 ? -14.219 44.031 14.008 1 81.94 292 LYS A N 1
ATOM 2289 C CA . LYS A 1 292 ? -15.094 45.156 14.312 1 81.94 292 LYS A CA 1
ATOM 2290 C C . LYS A 1 292 ? -15.016 46.219 13.219 1 81.94 292 LYS A C 1
ATOM 2292 O O . LYS A 1 292 ? -13.961 46.438 12.617 1 81.94 292 LYS A O 1
ATOM 2297 N N . GLU A 1 293 ? -16.109 46.844 12.922 1 78.25 293 GLU A N 1
ATOM 2298 C CA . GLU A 1 293 ? -16.172 47.812 11.852 1 78.25 293 GLU A CA 1
ATOM 2299 C C . GLU A 1 293 ? -15.086 48.875 12.008 1 78.25 293 GLU A C 1
ATOM 2301 O O . GLU A 1 293 ? -14.484 49.312 11.023 1 78.25 293 GLU A O 1
ATOM 2306 N N . GLU A 1 294 ? -14.797 49.219 13.172 1 75.81 294 GLU A N 1
ATOM 2307 C CA . GLU A 1 294 ? -13.82 50.25 13.445 1 75.81 294 GLU A CA 1
ATOM 2308 C C . GLU A 1 294 ? -12.398 49.781 13.141 1 75.81 294 GLU A C 1
ATOM 2310 O O . GLU A 1 294 ? -11.508 50.594 12.914 1 75.81 294 GLU A O 1
ATOM 2315 N N . ALA A 1 295 ? -12.305 48.562 13.102 1 72.12 295 ALA A N 1
ATOM 2316 C CA . ALA A 1 295 ? -10.969 48 12.938 1 72.12 295 ALA A CA 1
ATOM 2317 C C . ALA A 1 295 ? -10.633 47.812 11.461 1 72.12 295 ALA A C 1
ATOM 2319 O O . ALA A 1 295 ? -9.477 47.562 11.109 1 72.12 295 ALA A O 1
ATOM 2320 N N . ILE A 1 296 ? -11.625 48 10.688 1 76 296 ILE A N 1
ATOM 2321 C CA . ILE A 1 296 ? -11.43 47.719 9.273 1 76 296 ILE A CA 1
ATOM 2322 C C . ILE A 1 296 ? -10.891 48.969 8.57 1 76 296 ILE A C 1
ATOM 2324 O O . ILE A 1 296 ? -11.461 50.031 8.688 1 76 296 ILE A O 1
ATOM 2328 N N . ASP A 1 297 ? -9.75 48.75 8.078 1 73.5 297 ASP A N 1
ATOM 2329 C CA . ASP A 1 297 ? -9.25 49.719 7.125 1 73.5 297 ASP A CA 1
ATOM 2330 C C . ASP A 1 297 ? -9.609 49.344 5.695 1 73.5 297 ASP A C 1
ATOM 2332 O O . ASP A 1 297 ? -8.984 48.438 5.109 1 73.5 297 ASP A O 1
ATOM 2336 N N . ASN A 1 298 ? -10.57 49.938 5.227 1 67.81 298 ASN A N 1
ATOM 2337 C CA . ASN A 1 298 ? -11.133 49.594 3.92 1 67.81 298 ASN A CA 1
ATOM 2338 C C . ASN A 1 298 ? -10.07 49.656 2.824 1 67.81 298 ASN A C 1
ATOM 2340 O O . ASN A 1 298 ? -10.164 48.938 1.825 1 67.81 298 ASN A O 1
ATOM 2344 N N . ARG A 1 299 ? -9.102 50.469 3.049 1 63.28 299 ARG A N 1
ATOM 2345 C CA . ARG A 1 299 ? -8.047 50.625 2.051 1 63.28 299 ARG A CA 1
ATOM 2346 C C . ARG A 1 299 ? -7.16 49.406 1.988 1 63.28 299 ARG A C 1
ATOM 2348 O O . ARG A 1 299 ? -6.512 49.125 0.972 1 63.28 299 ARG A O 1
ATOM 2355 N N . GLU A 1 300 ? -7.332 48.594 2.938 1 71.5 300 GLU A N 1
ATOM 2356 C CA . GLU A 1 300 ? -6.414 47.469 3.021 1 71.5 300 GLU A CA 1
ATOM 2357 C C . GLU A 1 300 ? -7.129 46.156 2.707 1 71.5 300 GLU A C 1
ATOM 2359 O O . GLU A 1 300 ? -6.496 45.094 2.621 1 71.5 300 GLU A O 1
ATOM 2364 N N . LEU A 1 301 ? -8.32 46.375 2.404 1 80.06 301 LEU A N 1
ATOM 2365 C CA . LEU A 1 301 ? -9.078 45.156 2.176 1 80.06 301 LEU A CA 1
ATOM 2366 C C . LEU A 1 301 ? -8.875 44.656 0.752 1 80.06 301 LEU A C 1
ATOM 2368 O O . LEU A 1 301 ? -8.797 45.438 -0.189 1 80.06 301 LEU A O 1
ATOM 2372 N N . LEU A 1 302 ? -8.766 43.344 0.668 1 85 302 LEU A N 1
ATOM 2373 C CA . LEU A 1 302 ? -8.719 42.719 -0.642 1 85 302 LEU A CA 1
ATOM 2374 C C . LEU A 1 302 ? -10.008 42.969 -1.414 1 85 302 LEU A C 1
ATOM 2376 O O . LEU A 1 302 ? -11.086 43.062 -0.82 1 85 302 LEU A O 1
ATOM 2380 N N . PRO A 1 303 ? -9.836 43 -2.686 1 81.12 303 PRO A N 1
ATOM 2381 C CA . PRO A 1 303 ? -11.023 43.25 -3.502 1 81.12 303 PRO A CA 1
ATOM 2382 C C . PRO A 1 303 ? -12.109 42.188 -3.299 1 81.12 303 PRO A C 1
ATOM 2384 O O . PRO A 1 303 ? -13.297 42.5 -3.334 1 81.12 303 PRO A O 1
ATOM 2387 N N . HIS A 1 304 ? -11.625 41.031 -3.021 1 88.38 304 HIS A N 1
ATOM 2388 C CA . HIS A 1 304 ? -12.57 39.938 -2.896 1 88.38 304 HIS A CA 1
ATOM 2389 C C . HIS A 1 304 ? -12.773 39.531 -1.435 1 88.38 304 HIS A C 1
ATOM 2391 O O . HIS A 1 304 ? -13.258 38.438 -1.139 1 88.38 304 HIS A O 1
ATOM 2397 N N . GLN A 1 305 ? -12.445 40.375 -0.498 1 90.06 305 GLN A N 1
ATOM 2398 C CA . GLN A 1 305 ? -12.508 40.062 0.927 1 90.06 305 GLN A CA 1
ATOM 2399 C C . GLN A 1 305 ? -13.93 39.688 1.343 1 90.06 305 GLN A C 1
ATOM 2401 O O . GLN A 1 305 ? -14.117 38.781 2.164 1 90.06 305 GLN A O 1
ATOM 2406 N N . GLY A 1 306 ? -14.914 40.312 0.754 1 90.56 306 GLY A N 1
ATOM 2407 C CA . GLY A 1 306 ? -16.281 40.219 1.237 1 90.56 306 GLY A CA 1
ATOM 2408 C C . GLY A 1 306 ? -16.547 41.125 2.422 1 90.56 306 GLY A C 1
ATOM 2409 O O . GLY A 1 306 ? -15.664 41.375 3.242 1 90.56 306 GLY A O 1
ATOM 2410 N N . SER A 1 307 ? -17.734 41.594 2.549 1 91.62 307 SER A N 1
ATOM 2411 C CA . SER A 1 307 ? -18.156 42.406 3.674 1 91.62 307 SER A CA 1
ATOM 2412 C C . SER A 1 307 ? -18.391 41.594 4.926 1 91.62 307 SER A C 1
ATOM 2414 O O . SER A 1 307 ? -18.469 40.344 4.852 1 91.62 307 SER A O 1
ATOM 2416 N N . ILE A 1 308 ? -18.422 42.25 6.031 1 93.81 308 ILE A N 1
ATOM 2417 C CA . ILE A 1 308 ? -18.766 41.562 7.277 1 93.81 308 ILE A CA 1
ATOM 2418 C C . ILE A 1 308 ? -20.109 40.875 7.129 1 93.81 308 ILE A C 1
ATOM 2420 O O . ILE A 1 308 ? -20.297 39.75 7.602 1 93.81 308 ILE A O 1
ATOM 2424 N N . GLN A 1 309 ? -21.031 41.531 6.414 1 93.31 309 GLN A N 1
ATOM 2425 C CA . GLN A 1 309 ? -22.359 40.969 6.191 1 93.31 309 GLN A CA 1
ATOM 2426 C C . GLN A 1 309 ? -22.281 39.719 5.316 1 93.31 309 GLN A C 1
ATOM 2428 O O . GLN A 1 309 ? -23.031 38.75 5.52 1 93.31 309 GLN A O 1
ATOM 2433 N N . ASP A 1 310 ? -21.406 39.719 4.363 1 93.56 310 ASP A N 1
ATOM 2434 C CA . ASP A 1 310 ? -21.188 38.531 3.535 1 93.56 310 ASP A CA 1
ATOM 2435 C C . ASP A 1 310 ? -20.766 37.344 4.387 1 93.56 310 ASP A C 1
ATOM 2437 O O . ASP A 1 310 ? -21.297 36.25 4.23 1 93.56 310 ASP A O 1
ATOM 2441 N N . HIS A 1 311 ? -19.844 37.594 5.246 1 96.31 311 HIS A N 1
ATOM 2442 C CA . HIS A 1 311 ? -19.312 36.531 6.09 1 96.31 311 HIS A CA 1
ATOM 2443 C C . HIS A 1 311 ? -20.359 36.031 7.086 1 96.31 311 HIS A C 1
ATOM 2445 O O . HIS A 1 311 ? -20.438 34.844 7.371 1 96.31 311 HIS A O 1
ATOM 2451 N N . LEU A 1 312 ? -21.125 37 7.629 1 96.62 312 LEU A N 1
ATOM 2452 C CA . LEU A 1 312 ? -22.219 36.594 8.516 1 96.62 312 LEU A CA 1
ATOM 2453 C C . LEU A 1 312 ? -23.203 35.688 7.809 1 96.62 312 LEU A C 1
ATOM 2455 O O . LEU A 1 312 ? -23.625 34.656 8.375 1 96.62 312 LEU A O 1
ATOM 2459 N N . SER A 1 313 ? -23.531 36.031 6.602 1 95.88 313 SER A N 1
ATOM 2460 C CA . SER A 1 313 ? -24.438 35.219 5.809 1 95.88 313 SER A CA 1
ATOM 2461 C C . SER A 1 313 ? -23.859 33.844 5.52 1 95.88 313 SER A C 1
ATOM 2463 O O . SER A 1 313 ? -24.562 32.812 5.59 1 95.88 313 SER A O 1
ATOM 2465 N N . LEU A 1 314 ? -22.578 33.812 5.152 1 96.5 314 LEU A N 1
ATOM 2466 C CA . LEU A 1 314 ? -21.891 32.531 4.871 1 96.5 314 LEU A CA 1
ATOM 2467 C C . LEU A 1 314 ? -21.891 31.656 6.105 1 96.5 314 LEU A C 1
ATOM 2469 O O . LEU A 1 314 ? -22.109 30.438 6.004 1 96.5 314 LEU A O 1
ATOM 2473 N N . LEU A 1 315 ? -21.609 32.219 7.254 1 98.06 315 LEU A N 1
ATOM 2474 C CA . LEU A 1 315 ? -21.578 31.469 8.508 1 98.06 315 LEU A CA 1
ATOM 2475 C C . LEU A 1 315 ? -22.953 30.922 8.844 1 98.06 315 LEU A C 1
ATOM 2477 O O . LEU A 1 315 ? -23.078 29.766 9.273 1 98.06 315 LEU A O 1
ATOM 2481 N N . GLN A 1 316 ? -23.969 31.719 8.609 1 97.56 316 GLN A N 1
ATOM 2482 C CA . GLN A 1 316 ? -25.344 31.297 8.914 1 97.56 316 GLN A CA 1
ATOM 2483 C C . GLN A 1 316 ? -25.766 30.141 8.023 1 97.56 316 GLN A C 1
ATOM 2485 O O . GLN A 1 316 ? -26.328 29.141 8.5 1 97.56 316 GLN A O 1
ATOM 2490 N N . ILE A 1 317 ? -25.516 30.266 6.789 1 97.44 317 ILE A N 1
ATOM 2491 C CA . ILE A 1 317 ? -25.906 29.219 5.855 1 97.44 317 ILE A CA 1
ATOM 2492 C C . ILE A 1 317 ? -25.078 27.969 6.109 1 97.44 317 ILE A C 1
ATOM 2494 O O . ILE A 1 317 ? -25.578 26.844 5.988 1 97.44 317 ILE A O 1
ATOM 2498 N N . SER A 1 318 ? -23.797 28.156 6.375 1 98 318 SER A N 1
ATOM 2499 C CA . SER A 1 318 ? -22.938 27.016 6.672 1 98 318 SER A CA 1
ATOM 2500 C C . SER A 1 318 ? -23.406 26.281 7.918 1 98 318 SER A C 1
ATOM 2502 O O . SER A 1 318 ? -23.312 25.047 7.988 1 98 318 SER A O 1
ATOM 2504 N N . GLN A 1 319 ? -23.844 27.016 8.875 1 97.75 319 GLN A N 1
ATOM 2505 C CA . GLN A 1 319 ? -24.391 26.391 10.078 1 97.75 319 GLN A CA 1
ATOM 2506 C C . GLN A 1 319 ? -25.531 25.438 9.742 1 97.75 319 GLN A C 1
ATOM 2508 O O . GLN A 1 319 ? -25.578 24.312 10.258 1 97.75 319 GLN A O 1
ATOM 2513 N N . LYS A 1 320 ? -26.406 25.875 8.891 1 97.38 320 LYS A N 1
ATOM 2514 C CA . LYS A 1 320 ? -27.531 25.047 8.477 1 97.38 320 LYS A CA 1
ATOM 2515 C C . LYS A 1 320 ? -27.062 23.797 7.738 1 97.38 320 LYS A C 1
ATOM 2517 O O . LYS A 1 320 ? -27.562 22.703 7.977 1 97.38 320 LYS A O 1
ATOM 2522 N N . ILE A 1 321 ? -26.141 24 6.902 1 97.69 321 ILE A N 1
ATOM 2523 C CA . ILE A 1 321 ? -25.641 22.906 6.086 1 97.69 321 ILE A CA 1
ATOM 2524 C C . ILE A 1 321 ? -24.891 21.906 6.973 1 97.69 321 ILE A C 1
ATOM 2526 O O . ILE A 1 321 ? -25.094 20.703 6.852 1 97.69 321 ILE A O 1
ATOM 2530 N N . MET A 1 322 ? -24.047 22.391 7.844 1 97.69 322 MET A N 1
ATOM 2531 C CA . MET A 1 322 ? -23.25 21.531 8.719 1 97.69 322 MET A CA 1
ATOM 2532 C C . MET A 1 322 ? -24.141 20.719 9.648 1 97.69 322 MET A C 1
ATOM 2534 O O . MET A 1 322 ? -23.828 19.578 9.992 1 97.69 322 MET A O 1
ATOM 2538 N N . GLN A 1 323 ? -25.234 21.281 10.008 1 96.44 323 GLN A N 1
ATOM 2539 C CA . GLN A 1 323 ? -26.203 20.547 10.812 1 96.44 323 GLN A CA 1
ATOM 2540 C C . GLN A 1 323 ? -26.719 19.312 10.062 1 96.44 323 GLN A C 1
ATOM 2542 O O . GLN A 1 323 ? -26.875 18.25 10.656 1 96.44 323 GLN A O 1
ATOM 2547 N N . LYS A 1 324 ? -26.922 19.469 8.867 1 96.94 324 LYS A N 1
ATOM 2548 C CA . LYS A 1 324 ? -27.359 18.328 8.055 1 96.94 324 LYS A CA 1
ATOM 2549 C C . LYS A 1 324 ? -26.234 17.328 7.871 1 96.94 324 LYS A C 1
ATOM 2551 O O . LYS A 1 324 ? -26.453 16.109 7.938 1 96.94 324 LYS A O 1
ATOM 2556 N N . LEU A 1 325 ? -25.062 17.812 7.617 1 97.75 325 LEU A N 1
ATOM 2557 C CA . LEU A 1 325 ? -23.922 16.938 7.379 1 97.75 325 LEU A CA 1
ATOM 2558 C C . LEU A 1 325 ? -23.609 16.109 8.617 1 97.75 325 LEU A C 1
ATOM 2560 O O . LEU A 1 325 ? -23.266 14.93 8.5 1 97.75 325 LEU A O 1
ATOM 2564 N N . THR A 1 326 ? -23.734 16.703 9.812 1 97.69 326 THR A N 1
ATOM 2565 C CA . THR A 1 326 ? -23.375 16 11.047 1 97.69 326 THR A CA 1
ATOM 2566 C C . THR A 1 326 ? -24.359 14.859 11.32 1 97.69 326 THR A C 1
ATOM 2568 O O . THR A 1 326 ? -24.078 13.992 12.148 1 97.69 326 THR A O 1
ATOM 2571 N N . GLN A 1 327 ? -25.469 14.797 10.594 1 96.12 327 GLN A N 1
ATOM 2572 C CA . GLN A 1 327 ? -26.469 13.742 10.789 1 96.12 327 GLN A CA 1
ATOM 2573 C C . GLN A 1 327 ? -26.188 12.555 9.875 1 96.12 327 GLN A C 1
ATOM 2575 O O . GLN A 1 327 ? -26.734 11.469 10.078 1 96.12 327 GLN A O 1
ATOM 2580 N N . ASP A 1 328 ? -25.359 12.781 8.914 1 97 328 ASP A N 1
ATOM 2581 C CA . ASP A 1 328 ? -25 11.703 7.996 1 97 328 ASP A CA 1
ATOM 2582 C C . ASP A 1 328 ? -24.125 10.656 8.688 1 97 328 ASP A C 1
ATOM 2584 O O . ASP A 1 328 ? -23.062 10.992 9.211 1 97 328 ASP A O 1
ATOM 2588 N N . LYS A 1 329 ? -24.547 9.414 8.625 1 96.81 329 LYS A N 1
ATOM 2589 C CA . LYS A 1 329 ? -23.875 8.344 9.344 1 96.81 329 LYS A CA 1
ATOM 2590 C C . LYS A 1 329 ? -22.453 8.148 8.828 1 96.81 329 LYS A C 1
ATOM 2592 O O . LYS A 1 329 ? -21.547 7.824 9.594 1 96.81 329 LYS A O 1
ATOM 2597 N N . ARG A 1 330 ? -22.203 8.273 7.523 1 96.19 330 ARG A N 1
ATOM 2598 C CA . ARG A 1 330 ? -20.875 8.133 6.945 1 96.19 330 ARG A CA 1
ATOM 2599 C C . ARG A 1 330 ? -19.922 9.195 7.5 1 96.19 330 ARG A C 1
ATOM 2601 O O . ARG A 1 330 ? -18.766 8.898 7.812 1 96.19 330 ARG A O 1
ATOM 2608 N N . ILE A 1 331 ? -20.406 10.367 7.637 1 97.75 331 ILE A N 1
ATOM 2609 C CA . ILE A 1 331 ? -19.609 11.469 8.156 1 97.75 331 ILE A CA 1
ATOM 2610 C C . ILE A 1 331 ? -19.344 11.25 9.641 1 97.75 331 ILE A C 1
ATOM 2612 O O . ILE A 1 331 ? -18.234 11.492 10.125 1 97.75 331 ILE A O 1
ATOM 2616 N N . GLN A 1 332 ? -20.344 10.797 10.367 1 97.69 332 GLN A N 1
ATOM 2617 C CA . GLN A 1 332 ? -20.172 10.477 11.781 1 97.69 332 GLN A CA 1
ATOM 2618 C C . GLN A 1 332 ? -19.094 9.422 11.977 1 97.69 332 GLN A C 1
ATOM 2620 O O . GLN A 1 332 ? -18.25 9.547 12.867 1 97.69 332 GLN A O 1
ATOM 2625 N N . ASN A 1 333 ? -19.109 8.438 11.117 1 96.62 333 ASN A N 1
ATOM 2626 C CA . ASN A 1 333 ? -18.094 7.383 11.195 1 96.62 333 ASN A CA 1
ATOM 2627 C C . ASN A 1 333 ? -16.703 7.918 10.906 1 96.62 333 ASN A C 1
ATOM 2629 O O . ASN A 1 333 ? -15.711 7.406 11.438 1 96.62 333 ASN A O 1
ATOM 2633 N N . ALA A 1 334 ? -16.609 8.961 10.102 1 97.81 334 ALA A N 1
ATOM 2634 C CA . ALA A 1 334 ? -15.336 9.578 9.734 1 97.81 334 ALA A CA 1
ATOM 2635 C C . ALA A 1 334 ? -14.914 10.625 10.758 1 97.81 334 ALA A C 1
ATOM 2637 O O . ALA A 1 334 ? -13.875 11.273 10.602 1 97.81 334 ALA A O 1
ATOM 2638 N N . ALA A 1 335 ? -15.711 10.789 11.789 1 98.19 335 ALA A N 1
ATOM 2639 C CA . ALA A 1 335 ? -15.453 11.852 12.75 1 98.19 335 ALA A CA 1
ATOM 2640 C C . ALA A 1 335 ? -15.016 11.281 14.094 1 98.19 335 ALA A C 1
ATOM 2642 O O . ALA A 1 335 ? -15.078 11.969 15.117 1 98.19 335 ALA A O 1
ATOM 2643 N N . THR A 1 336 ? -14.562 10.031 14.07 1 97.88 336 THR A N 1
ATOM 2644 C CA . THR A 1 336 ? -14.055 9.461 15.312 1 97.88 336 THR A CA 1
ATOM 2645 C C . THR A 1 336 ? -12.891 10.281 15.859 1 97.88 336 THR A C 1
ATOM 2647 O O . THR A 1 336 ? -12.008 10.688 15.102 1 97.88 336 THR A O 1
ATOM 2650 N N . PRO A 1 337 ? -12.898 10.609 17.188 1 98.44 337 PRO A N 1
ATOM 2651 C CA . PRO A 1 337 ? -11.805 11.406 17.75 1 98.44 337 PRO A CA 1
ATOM 2652 C C . PRO A 1 337 ? -10.438 10.773 17.531 1 98.44 337 PRO A C 1
ATOM 2654 O O . PRO A 1 337 ? -10.242 9.594 17.844 1 98.44 337 PRO A O 1
ATOM 2657 N N . ALA A 1 338 ? -9.609 11.523 16.969 1 98.12 338 ALA A N 1
ATOM 2658 C CA . ALA A 1 338 ? -8.258 11.039 16.688 1 98.12 338 ALA A CA 1
ATOM 2659 C C . ALA A 1 338 ? -7.211 12.086 17.062 1 98.12 338 ALA A C 1
ATOM 2661 O O . ALA A 1 338 ? -7.422 13.281 16.859 1 98.12 338 ALA A O 1
ATOM 2662 N N . LEU A 1 339 ? -6.137 11.602 17.672 1 98.31 339 LEU A N 1
ATOM 2663 C CA . LEU A 1 339 ? -4.973 12.43 17.969 1 98.31 339 LEU A CA 1
ATOM 2664 C C . LEU A 1 339 ? -3.797 12.055 17.062 1 98.31 339 LEU A C 1
ATOM 2666 O O . LEU A 1 339 ? -3.287 10.938 17.141 1 98.31 339 LEU A O 1
ATOM 2670 N N . LEU A 1 340 ? -3.461 12.938 16.203 1 97.81 340 LEU A N 1
ATOM 2671 C CA . LEU A 1 340 ? -2.285 12.773 15.352 1 97.81 340 LEU A CA 1
ATOM 2672 C C . LEU A 1 340 ? -1.336 13.961 15.5 1 97.81 340 LEU A C 1
ATOM 2674 O O . LEU A 1 340 ? -1.711 14.992 16.047 1 97.81 340 LEU A O 1
ATOM 2678 N N . HIS A 1 341 ? -0.077 13.719 15.086 1 97.69 341 HIS A N 1
ATOM 2679 C CA . HIS A 1 341 ? 0.896 14.805 15.023 1 97.69 341 HIS A CA 1
ATOM 2680 C C . HIS A 1 341 ? 0.471 15.867 14.016 1 97.69 341 HIS A C 1
ATOM 2682 O O . HIS A 1 341 ? 0.129 15.539 12.875 1 97.69 341 HIS A O 1
ATOM 2688 N N . LEU A 1 342 ? 0.436 17.062 14.367 1 93.94 342 LEU A N 1
ATOM 2689 C CA . LEU A 1 342 ? -0.1 18.125 13.539 1 93.94 342 LEU A CA 1
ATOM 2690 C C . LEU A 1 342 ? 0.832 18.438 12.367 1 93.94 342 LEU A C 1
ATOM 2692 O O . LEU A 1 342 ? 0.385 18.891 11.312 1 93.94 342 LEU A O 1
ATOM 2696 N N . ASP A 1 343 ? 2.057 18.25 12.555 1 94 343 ASP A N 1
ATOM 2697 C CA . ASP A 1 343 ? 3.076 18.547 11.555 1 94 343 ASP A CA 1
ATOM 2698 C C . ASP A 1 343 ? 3.994 17.344 11.32 1 94 343 ASP A C 1
ATOM 2700 O O . ASP A 1 343 ? 5.215 17.469 11.438 1 94 343 ASP A O 1
ATOM 2704 N N . PHE A 1 344 ? 3.365 16.281 10.945 1 96.88 344 PHE A N 1
ATOM 2705 C CA . PHE A 1 344 ? 4.086 15.023 10.766 1 96.88 344 PHE A CA 1
ATOM 2706 C C . PHE A 1 344 ? 4.867 15.039 9.453 1 96.88 344 PHE A C 1
ATOM 2708 O O . PHE A 1 344 ? 4.602 14.227 8.562 1 96.88 344 PHE A O 1
ATOM 2715 N N . HIS A 1 345 ? 5.879 15.953 9.336 1 96.69 345 HIS A N 1
ATOM 2716 C CA . HIS A 1 345 ? 6.711 16.156 8.156 1 96.69 345 HIS A CA 1
ATOM 2717 C C . HIS A 1 345 ? 8.172 15.836 8.453 1 96.69 345 HIS A C 1
ATOM 2719 O O . HIS A 1 345 ? 8.578 15.781 9.609 1 96.69 345 HIS A O 1
ATOM 2725 N N . LYS A 1 346 ? 8.984 15.68 7.461 1 97.38 346 LYS A N 1
ATOM 2726 C CA . LYS A 1 346 ? 10.359 15.203 7.551 1 97.38 346 LYS A CA 1
ATOM 2727 C C . LYS A 1 346 ? 11.188 16.078 8.492 1 97.38 346 LYS A C 1
ATOM 2729 O O . LYS A 1 346 ? 12.094 15.586 9.164 1 97.38 346 LYS A O 1
ATOM 2734 N N . ARG A 1 347 ? 10.859 17.375 8.625 1 94.44 347 ARG A N 1
ATOM 2735 C CA . ARG A 1 347 ? 11.633 18.297 9.445 1 94.44 347 ARG A CA 1
ATOM 2736 C C . ARG A 1 347 ? 11.492 17.969 10.93 1 94.44 347 ARG A C 1
ATOM 2738 O O . ARG A 1 347 ? 12.336 18.359 11.734 1 94.44 347 ARG A O 1
ATOM 2745 N N . ASN A 1 348 ? 10.43 17.219 11.273 1 97.25 348 ASN A N 1
ATOM 2746 C CA . ASN A 1 348 ? 10.164 16.922 12.68 1 97.25 348 ASN A CA 1
ATOM 2747 C C . ASN A 1 348 ? 10.477 15.461 13 1 97.25 348 ASN A C 1
ATOM 2749 O O . ASN A 1 348 ? 10.102 14.969 14.062 1 97.25 348 ASN A O 1
ATOM 2753 N N . ILE A 1 349 ? 11.148 14.82 12.062 1 98.31 349 ILE A N 1
ATOM 2754 C CA . ILE A 1 349 ? 11.453 13.398 12.211 1 98.31 349 ILE A CA 1
ATOM 2755 C C . ILE A 1 349 ? 12.969 13.203 12.195 1 98.31 349 ILE A C 1
ATOM 2757 O O . ILE A 1 349 ? 13.664 13.727 11.32 1 98.31 349 ILE A O 1
ATOM 2761 N N . TYR A 1 350 ? 13.461 12.461 13.203 1 98.19 350 TYR A N 1
ATOM 2762 C CA . TYR A 1 350 ? 14.875 12.102 13.258 1 98.19 350 TYR A CA 1
ATOM 2763 C C . TYR A 1 350 ? 15.07 10.625 12.969 1 98.19 350 TYR A C 1
ATOM 2765 O O . TYR A 1 350 ? 14.25 9.789 13.359 1 98.19 350 TYR A O 1
ATOM 2773 N N . VAL A 1 351 ? 16.141 10.312 12.273 1 97.81 351 VAL A N 1
ATOM 2774 C CA . VAL A 1 351 ? 16.484 8.938 11.938 1 97.81 351 VAL A CA 1
ATOM 2775 C C . VAL A 1 351 ? 17.953 8.672 12.25 1 97.81 351 VAL A C 1
ATOM 2777 O O . VAL A 1 351 ? 18.719 9.602 12.484 1 97.81 351 VAL A O 1
ATOM 2780 N N . SER A 1 352 ? 18.281 7.383 12.305 1 96.38 352 SER A N 1
ATOM 2781 C CA . SER A 1 352 ? 19.672 6.992 12.477 1 96.38 352 SER A CA 1
ATOM 2782 C C . SER A 1 352 ? 20.531 7.438 11.289 1 96.38 352 SER A C 1
ATOM 2784 O O . SER A 1 352 ? 20.109 7.309 10.133 1 96.38 352 SER A O 1
ATOM 2786 N N . ALA A 1 353 ? 21.656 7.977 11.602 1 92.44 353 ALA A N 1
ATOM 2787 C CA . ALA A 1 353 ? 22.578 8.375 10.539 1 92.44 353 ALA A CA 1
ATOM 2788 C C . ALA A 1 353 ? 23.094 7.164 9.781 1 92.44 353 ALA A C 1
ATOM 2790 O O . ALA A 1 353 ? 23.328 7.238 8.57 1 92.44 353 ALA A O 1
ATOM 2791 N N . GLU A 1 354 ? 23.234 6.066 10.445 1 92.31 354 GLU A N 1
ATOM 2792 C CA . GLU A 1 354 ? 23.781 4.848 9.867 1 92.31 354 GLU A CA 1
ATOM 2793 C C . GLU A 1 354 ? 22.719 4.059 9.109 1 92.31 354 GLU A C 1
ATOM 2795 O O . GLU A 1 354 ? 23 3.484 8.055 1 92.31 354 GLU A O 1
ATOM 2800 N N . GLU A 1 355 ? 21.578 4.066 9.68 1 92.62 355 GLU A N 1
ATOM 2801 C CA . GLU A 1 355 ? 20.453 3.361 9.094 1 92.62 355 GLU A CA 1
ATOM 2802 C C . GLU A 1 355 ? 19.219 4.262 9.023 1 92.62 355 GLU A C 1
ATOM 2804 O O . GLU A 1 355 ? 18.344 4.184 9.883 1 92.62 355 GLU A O 1
ATOM 2809 N N . PRO A 1 356 ? 19.031 4.949 8.016 1 90.31 356 PRO A N 1
ATOM 2810 C CA . PRO A 1 356 ? 18.031 6.012 7.953 1 90.31 356 PRO A CA 1
ATOM 2811 C C . PRO A 1 356 ? 16.609 5.477 7.992 1 90.31 356 PRO A C 1
ATOM 2813 O O . PRO A 1 356 ? 15.648 6.254 8.109 1 90.31 356 PRO A O 1
ATOM 2816 N N . THR A 1 357 ? 16.344 4.219 7.918 1 90.81 357 THR A N 1
ATOM 2817 C CA . THR A 1 357 ? 15.008 3.656 8.023 1 90.81 357 THR A CA 1
ATOM 2818 C C . THR A 1 357 ? 14.594 3.502 9.484 1 90.81 357 THR A C 1
ATOM 2820 O O . THR A 1 357 ? 13.422 3.256 9.781 1 90.81 357 THR A O 1
ATOM 2823 N N . VAL A 1 358 ? 15.57 3.682 10.375 1 95.38 358 VAL A N 1
ATOM 2824 C CA . VAL A 1 358 ? 15.289 3.596 11.805 1 95.38 358 VAL A CA 1
ATOM 2825 C C . VAL A 1 358 ? 14.938 4.98 12.352 1 95.38 358 VAL A C 1
ATOM 2827 O O . VAL A 1 358 ? 15.789 5.867 12.406 1 95.38 358 VAL A O 1
ATOM 2830 N N . ILE A 1 359 ? 13.688 5.184 12.758 1 97.88 359 ILE A N 1
ATOM 2831 C CA . ILE A 1 359 ? 13.227 6.445 13.32 1 97.88 359 ILE A CA 1
ATOM 2832 C C . ILE A 1 359 ? 13.703 6.566 14.766 1 97.88 359 ILE A C 1
ATOM 2834 O O . ILE A 1 359 ? 13.422 5.695 15.594 1 97.88 359 ILE A O 1
ATOM 2838 N N . THR A 1 360 ? 14.391 7.641 15.078 1 97.88 360 THR A N 1
ATOM 2839 C CA . THR A 1 360 ? 14.984 7.758 16.406 1 97.88 360 THR A CA 1
ATOM 2840 C C . THR A 1 360 ? 14.203 8.742 17.266 1 97.88 360 THR A C 1
ATOM 2842 O O . THR A 1 360 ? 14.258 8.688 18.5 1 97.88 360 THR A O 1
ATOM 2845 N N . ALA A 1 361 ? 13.438 9.664 16.594 1 98.31 361 ALA A N 1
ATOM 2846 C CA . ALA A 1 361 ? 12.695 10.609 17.406 1 98.31 361 ALA A CA 1
ATOM 2847 C C . ALA A 1 361 ? 11.633 11.336 16.578 1 98.31 361 ALA A C 1
ATOM 2849 O O . ALA A 1 361 ? 11.812 11.539 15.383 1 98.31 361 ALA A O 1
ATOM 2850 N N . LEU A 1 362 ? 10.578 11.688 17.156 1 98.44 362 LEU A N 1
ATOM 2851 C CA . LEU A 1 362 ? 9.539 12.602 16.688 1 98.44 362 LEU A CA 1
ATOM 2852 C C . LEU A 1 362 ? 9.422 13.812 17.625 1 98.44 362 LEU A C 1
ATOM 2854 O O . LEU A 1 362 ? 9.156 13.664 18.812 1 98.44 362 LEU A O 1
ATOM 2858 N N . ILE A 1 363 ? 9.57 15 17.031 1 97.44 363 ILE A N 1
ATOM 2859 C CA . ILE A 1 363 ? 9.562 16.172 17.891 1 97.44 363 ILE A CA 1
ATOM 2860 C C . ILE A 1 363 ? 8.438 17.109 17.484 1 97.44 363 ILE A C 1
ATOM 2862 O O . ILE A 1 363 ? 7.723 16.844 16.516 1 97.44 363 ILE A O 1
ATOM 2866 N N . ASP A 1 364 ? 8.156 18.156 18.281 1 96 364 ASP A N 1
ATOM 2867 C CA . ASP A 1 364 ? 7.242 19.266 18 1 96 364 ASP A CA 1
ATOM 2868 C C . ASP A 1 364 ? 5.789 18.812 18.141 1 96 364 ASP A C 1
ATOM 2870 O O . ASP A 1 364 ? 5.012 18.906 17.188 1 96 364 ASP A O 1
ATOM 2874 N N . TRP A 1 365 ? 5.391 18.531 19.344 1 97.88 365 TRP A N 1
ATOM 2875 C CA . TRP A 1 365 ? 4.043 18.062 19.641 1 97.88 365 TRP A CA 1
ATOM 2876 C C . TRP A 1 365 ? 3.152 19.219 20.078 1 97.88 365 TRP A C 1
ATOM 2878 O O . TRP A 1 365 ? 2.033 19.016 20.562 1 97.88 365 TRP A O 1
ATOM 2888 N N . GLN A 1 366 ? 3.699 20.375 19.922 1 97.12 366 GLN A N 1
ATOM 2889 C CA . GLN A 1 366 ? 2.963 21.578 20.312 1 97.12 366 GLN A CA 1
ATOM 2890 C C . GLN A 1 366 ? 1.678 21.719 19.5 1 97.12 366 GLN A C 1
ATOM 2892 O O . GLN A 1 366 ? 1.684 21.531 18.281 1 97.12 366 GLN A O 1
ATOM 2897 N N . SER A 1 367 ? 0.563 21.953 20.141 1 94.94 367 SER A N 1
ATOM 2898 C CA . SER A 1 367 ? -0.751 22.203 19.562 1 94.94 367 SER A CA 1
ATOM 2899 C C . SER A 1 367 ? -1.37 20.938 19 1 94.94 367 SER A C 1
ATOM 2901 O O . SER A 1 367 ? -2.355 20.984 18.266 1 94.94 367 SER A O 1
ATOM 2903 N N . ALA A 1 368 ? -0.73 19.812 19.266 1 97.06 368 ALA A N 1
ATOM 2904 C CA . ALA A 1 368 ? -1.414 18.547 18.953 1 97.06 368 ALA A CA 1
ATOM 2905 C C . ALA A 1 368 ? -2.797 18.516 19.594 1 97.06 368 ALA A C 1
ATOM 2907 O O . ALA A 1 368 ? -2.971 18.938 20.734 1 97.06 368 ALA A O 1
ATOM 2908 N N . SER A 1 369 ? -3.752 18.047 18.844 1 97.94 369 SER A N 1
ATOM 2909 C CA . SER A 1 369 ? -5.129 18.094 19.328 1 97.94 369 SER A CA 1
ATOM 2910 C C . SER A 1 369 ? -5.895 16.844 18.906 1 97.94 369 SER A C 1
ATOM 2912 O O . SER A 1 369 ? -5.422 16.062 18.078 1 97.94 369 SER A O 1
ATOM 2914 N N . ILE A 1 370 ? -6.961 16.594 19.609 1 98.62 370 ILE A N 1
ATOM 2915 C CA . ILE A 1 370 ? -7.914 15.547 19.266 1 98.62 370 ILE A CA 1
ATOM 2916 C C . ILE A 1 370 ? -9 16.109 18.344 1 98.62 370 ILE A C 1
ATOM 2918 O O . ILE A 1 370 ? -9.781 16.969 18.766 1 98.62 370 ILE A O 1
ATOM 2922 N N . GLU A 1 371 ? -9.023 15.648 17.109 1 98 371 GLU A N 1
ATOM 2923 C CA . GLU A 1 371 ? -9.922 16.156 16.078 1 98 371 GLU A CA 1
ATOM 2924 C C . GLU A 1 371 ? -10.766 15.023 15.484 1 98 371 GLU A C 1
ATOM 2926 O O . GLU A 1 371 ? -10.461 13.844 15.672 1 98 371 GLU A O 1
ATOM 2931 N N . PRO A 1 372 ? -11.945 15.477 14.852 1 98.25 372 PRO A N 1
ATOM 2932 C CA . PRO A 1 372 ? -12.523 14.453 13.977 1 98.25 372 PRO A CA 1
ATOM 2933 C C . PRO A 1 372 ? -11.508 13.859 13.008 1 98.25 372 PRO A C 1
ATOM 2935 O O . PRO A 1 372 ? -10.719 14.602 12.406 1 98.25 372 PRO A O 1
ATOM 2938 N N . ALA A 1 373 ? -11.531 12.594 12.875 1 98.12 373 ALA A N 1
ATOM 2939 C CA . ALA A 1 373 ? -10.516 11.883 12.086 1 98.12 373 ALA A CA 1
ATOM 2940 C C . ALA A 1 373 ? -10.375 12.492 10.695 1 98.12 373 ALA A C 1
ATOM 2942 O O . ALA A 1 373 ? -9.281 12.539 10.141 1 98.12 373 ALA A O 1
ATOM 2943 N N . PHE A 1 374 ? -11.492 13.016 10.109 1 97.62 374 PHE A N 1
ATOM 2944 C CA . PHE A 1 374 ? -11.461 13.5 8.734 1 97.62 374 PHE A CA 1
ATOM 2945 C C . PHE A 1 374 ? -10.641 14.773 8.633 1 97.62 374 PHE A C 1
ATOM 2947 O O . PHE A 1 374 ? -10.258 15.188 7.535 1 97.62 374 PHE A O 1
ATOM 2954 N N . ILE A 1 375 ? -10.32 15.406 9.734 1 96.56 375 ILE A N 1
ATOM 2955 C CA . ILE A 1 375 ? -9.484 16.594 9.719 1 96.56 375 ILE A CA 1
ATOM 2956 C C . ILE A 1 375 ? -8.047 16.219 9.367 1 96.56 375 ILE A C 1
ATOM 2958 O O . ILE A 1 375 ? -7.359 16.953 8.656 1 96.56 375 ILE A O 1
ATOM 2962 N N . TYR A 1 376 ? -7.621 15.062 9.867 1 95 376 TYR A N 1
ATOM 2963 C CA . TYR A 1 376 ? -6.25 14.594 9.68 1 95 376 TYR A CA 1
ATOM 2964 C C . TYR A 1 376 ? -6.133 13.742 8.414 1 95 376 TYR A C 1
ATOM 2966 O O . TYR A 1 376 ? -5.086 13.734 7.766 1 95 376 TYR A O 1
ATOM 2974 N N . ALA A 1 377 ? -7.172 13.047 8.078 1 89.88 377 ALA A N 1
ATOM 2975 C CA . ALA A 1 377 ? -7.121 11.938 7.129 1 89.88 377 ALA A CA 1
ATOM 2976 C C . ALA A 1 377 ? -6.719 12.43 5.738 1 89.88 377 ALA A C 1
ATOM 2978 O O . ALA A 1 377 ? -6.121 11.68 4.961 1 89.88 377 ALA A O 1
ATOM 2979 N N . ASN A 1 378 ? -6.957 13.648 5.422 1 83.62 378 ASN A N 1
ATOM 2980 C CA . ASN A 1 378 ? -6.695 14.102 4.062 1 83.62 378 ASN A CA 1
ATOM 2981 C C . ASN A 1 378 ? -5.422 14.938 3.98 1 83.62 378 ASN A C 1
ATOM 2983 O O . ASN A 1 378 ? -5.109 15.5 2.93 1 83.62 378 ASN A O 1
ATOM 2987 N N . GLU A 1 379 ? -4.715 14.992 5.027 1 88.81 379 GLU A N 1
ATOM 2988 C CA . GLU A 1 379 ? -3.406 15.641 5.023 1 88.81 379 GLU A CA 1
ATOM 2989 C C . GLU A 1 379 ? -2.299 14.641 4.703 1 88.81 379 GLU A C 1
ATOM 2991 O O . GLU A 1 379 ? -2.082 13.688 5.449 1 88.81 379 GLU A O 1
ATOM 2996 N N . THR A 1 380 ? -1.664 14.844 3.625 1 93.5 380 THR A N 1
ATOM 2997 C CA . THR A 1 380 ? -0.578 13.945 3.244 1 93.5 380 THR A CA 1
ATOM 2998 C C . THR A 1 380 ? 0.767 14.5 3.705 1 93.5 380 THR A C 1
ATOM 3000 O O . THR A 1 380 ? 1.134 15.625 3.354 1 93.5 380 THR A O 1
ATOM 3003 N N . PRO A 1 381 ? 1.467 13.797 4.48 1 96.88 381 PRO A N 1
ATOM 3004 C CA . PRO A 1 381 ? 2.801 14.258 4.875 1 96.88 381 PRO A CA 1
ATOM 3005 C C . PRO A 1 381 ? 3.736 14.445 3.682 1 96.88 381 PRO A C 1
ATOM 3007 O O . PRO A 1 381 ? 3.516 13.859 2.621 1 96.88 381 PRO A O 1
ATOM 3010 N N . ASP A 1 382 ? 4.777 15.227 3.885 1 95.38 382 ASP A N 1
ATOM 3011 C CA . ASP A 1 382 ? 5.637 15.602 2.764 1 95.38 382 ASP A CA 1
ATOM 3012 C C . ASP A 1 382 ? 6.473 14.406 2.291 1 95.38 382 ASP A C 1
ATOM 3014 O O . ASP A 1 382 ? 6.926 14.383 1.146 1 95.38 382 ASP A O 1
ATOM 3018 N N . PHE A 1 383 ? 6.711 13.359 3.084 1 96.94 383 PHE A N 1
ATOM 3019 C CA . PHE A 1 383 ? 7.477 12.195 2.658 1 96.94 383 PHE A CA 1
ATOM 3020 C C . PHE A 1 383 ? 6.641 11.297 1.757 1 96.94 383 PHE A C 1
ATOM 3022 O O . PHE A 1 383 ? 7.172 10.383 1.119 1 96.94 383 PHE A O 1
ATOM 3029 N N . ALA A 1 384 ? 5.359 11.594 1.673 1 96.19 384 ALA A N 1
ATOM 3030 C CA . ALA A 1 384 ? 4.457 10.797 0.842 1 96.19 384 ALA A CA 1
ATOM 3031 C C . ALA A 1 384 ? 3.789 11.656 -0.224 1 96.19 384 ALA A C 1
ATOM 3033 O O . ALA A 1 384 ? 2.828 11.227 -0.867 1 96.19 384 ALA A O 1
ATOM 3034 N N . ALA A 1 385 ? 4.195 12.898 -0.347 1 92.88 385 ALA A N 1
ATOM 3035 C CA . ALA A 1 385 ? 3.611 13.82 -1.313 1 92.88 385 ALA A CA 1
ATOM 3036 C C . ALA A 1 385 ? 4.34 13.75 -2.652 1 92.88 385 ALA A C 1
ATOM 3038 O O . ALA A 1 385 ? 5.504 13.344 -2.713 1 92.88 385 ALA A O 1
ATOM 3039 N N . PHE A 1 386 ? 3.637 14.031 -3.732 1 86.62 386 PHE A N 1
ATOM 3040 C CA . PHE A 1 386 ? 4.258 14.109 -5.047 1 86.62 386 PHE A CA 1
ATOM 3041 C C . PHE A 1 386 ? 5.051 15.398 -5.199 1 86.62 386 PHE A C 1
ATOM 3043 O O . PHE A 1 386 ? 4.668 16.438 -4.648 1 86.62 386 PHE A O 1
ATOM 3050 N N . PRO A 1 387 ? 6.145 15.219 -5.887 1 73.94 387 PRO A N 1
ATOM 3051 C CA . PRO A 1 387 ? 6.895 16.453 -6.145 1 73.94 387 PRO A CA 1
ATOM 3052 C C . PRO A 1 387 ? 6.109 17.453 -6.973 1 73.94 387 PRO A C 1
ATOM 3054 O O . PRO A 1 387 ? 5.215 17.078 -7.734 1 73.94 387 PRO A O 1
ATOM 3057 N N . GLU A 1 388 ? 6.207 18.625 -6.605 1 64.44 388 GLU A N 1
ATOM 3058 C CA . GLU A 1 388 ? 5.562 19.672 -7.387 1 64.44 388 GLU A CA 1
ATOM 3059 C C . GLU A 1 388 ? 6.02 19.641 -8.844 1 64.44 388 GLU A C 1
ATOM 3061 O O . GLU A 1 388 ? 7.207 19.453 -9.125 1 64.44 388 GLU A O 1
ATOM 3066 N N . MET A 1 389 ? 5.219 19.016 -9.844 1 55.81 389 MET A N 1
ATOM 3067 C CA . MET A 1 389 ? 5.609 19.047 -11.25 1 55.81 389 MET A CA 1
ATOM 3068 C C . MET A 1 389 ? 6.141 20.438 -11.633 1 55.81 389 MET A C 1
ATOM 3070 O O . MET A 1 389 ? 5.5 21.453 -11.352 1 55.81 389 MET A O 1
ATOM 3074 N N . PRO A 1 390 ? 7.547 20.406 -11.891 1 47.81 390 PRO A N 1
ATOM 3075 C CA . PRO A 1 390 ? 7.98 21.703 -12.383 1 47.81 390 PRO A CA 1
ATOM 3076 C C . PRO A 1 390 ? 7.117 22.219 -13.539 1 47.81 390 PRO A C 1
ATOM 3078 O O . PRO A 1 390 ? 6.57 21.422 -14.297 1 47.81 390 PRO A O 1
ATOM 3081 N N . ASP A 1 391 ? 6.613 23.234 -13.5 1 42.28 391 ASP A N 1
ATOM 3082 C CA . ASP A 1 391 ? 5.953 23.875 -14.633 1 42.28 391 ASP A CA 1
ATOM 3083 C C . ASP A 1 391 ? 6.68 23.562 -15.938 1 42.28 391 ASP A C 1
ATOM 3085 O O . ASP A 1 391 ? 7.91 23.625 -16 1 42.28 391 ASP A O 1
ATOM 3089 N N . GLU A 1 392 ? 6.172 22.641 -16.734 1 41.44 392 GLU A N 1
ATOM 3090 C CA . GLU A 1 392 ? 6.707 22.328 -18.062 1 41.44 392 GLU A CA 1
ATOM 3091 C C . GLU A 1 392 ? 7.535 23.469 -18.609 1 41.44 392 GLU A C 1
ATOM 3093 O O . GLU A 1 392 ? 8.422 23.266 -19.438 1 41.44 392 GLU A O 1
ATOM 3098 N N . ASP A 1 393 ? 7.105 24.703 -18.406 1 39 393 ASP A N 1
ATOM 3099 C CA . ASP A 1 393 ? 7.641 25.797 -19.203 1 39 393 ASP A CA 1
ATOM 3100 C C . ASP A 1 393 ? 9 26.25 -18.672 1 39 393 ASP A C 1
ATOM 3102 O O . ASP A 1 393 ? 9.445 27.359 -18.969 1 39 393 ASP A O 1
ATOM 3106 N N . SER A 1 394 ? 9.57 25.672 -17.766 1 39.25 394 SER A N 1
ATOM 3107 C CA . SER A 1 394 ? 10.906 26.25 -17.625 1 39.25 394 SER A CA 1
ATOM 3108 C C . SER A 1 394 ? 11.789 25.875 -18.812 1 39.25 394 SER A C 1
ATOM 3110 O O . SER A 1 394 ? 11.898 24.703 -19.172 1 39.25 394 SER A O 1
ATOM 3112 N N . PRO A 1 395 ? 12.117 26.781 -19.797 1 34.44 395 PRO A N 1
ATOM 3113 C CA . PRO A 1 395 ? 13.047 26.625 -20.922 1 34.44 395 PRO A CA 1
ATOM 3114 C C . PRO A 1 395 ? 14.328 25.891 -20.531 1 34.44 395 PRO A C 1
ATOM 3116 O O . PRO A 1 395 ? 15.352 26.031 -21.203 1 34.44 395 PRO A O 1
ATOM 3119 N N . GLU A 1 396 ? 14.594 25.406 -19.469 1 38.41 396 GLU A N 1
ATOM 3120 C CA . GLU A 1 396 ? 15.969 24.906 -19.547 1 38.41 396 GLU A CA 1
ATOM 3121 C C . GLU A 1 396 ? 16.172 24.031 -20.766 1 38.41 396 GLU A C 1
ATOM 3123 O O . GLU A 1 396 ? 15.297 23.234 -21.109 1 38.41 396 GLU A O 1
ATOM 3128 N N . GLU A 1 397 ? 17.281 24.297 -21.625 1 37.91 397 GLU A N 1
ATOM 3129 C CA . GLU A 1 397 ? 17.938 23.891 -22.859 1 37.91 397 GLU A CA 1
ATOM 3130 C C . GLU A 1 397 ? 17.828 22.391 -23.078 1 37.91 397 GLU A C 1
ATOM 3132 O O . GLU A 1 397 ? 17.719 21.625 -22.109 1 37.91 397 GLU A O 1
ATOM 3137 N N . ASN A 1 398 ? 17.906 21.938 -24.516 1 38.44 398 ASN A N 1
ATOM 3138 C CA . ASN A 1 398 ? 17.781 20.844 -25.453 1 38.44 398 ASN A CA 1
ATOM 3139 C C . ASN A 1 398 ? 18.5 19.594 -24.969 1 38.44 398 ASN A C 1
ATOM 3141 O O . ASN A 1 398 ? 18.172 18.469 -25.375 1 38.44 398 ASN A O 1
ATOM 3145 N N . GLN A 1 399 ? 19.844 19.734 -24.781 1 39.22 399 GLN A N 1
ATOM 3146 C CA . GLN A 1 399 ? 20.766 18.609 -24.891 1 39.22 399 GLN A CA 1
ATOM 3147 C C . GLN A 1 399 ? 20.5 17.562 -23.797 1 39.22 399 GLN A C 1
ATOM 3149 O O . GLN A 1 399 ? 20.719 16.375 -24.016 1 39.22 399 GLN A O 1
ATOM 3154 N N . GLY A 1 400 ? 20.406 17.938 -22.453 1 40.84 400 GLY A N 1
ATOM 3155 C CA . GLY A 1 400 ? 20.375 17.047 -21.297 1 40.84 400 GLY A CA 1
ATOM 3156 C C . GLY A 1 400 ? 18.984 16.578 -20.953 1 40.84 400 GLY A C 1
ATOM 3157 O O . GLY A 1 400 ? 18.75 16.094 -19.844 1 40.84 400 GLY A O 1
ATOM 3158 N N . GLU A 1 401 ? 18.078 16.625 -21.75 1 44.41 401 GLU A N 1
ATOM 3159 C CA . GLU A 1 401 ? 16.625 16.422 -21.609 1 44.41 401 GLU A CA 1
ATOM 3160 C C . GLU A 1 401 ? 16.297 14.953 -21.375 1 44.41 401 GLU A C 1
ATOM 3162 O O . GLU A 1 401 ? 15.414 14.625 -20.578 1 44.41 401 GLU A O 1
ATOM 3167 N N . GLN A 1 402 ? 16.969 14.133 -22.172 1 47.47 402 GLN A N 1
ATOM 3168 C CA . GLN A 1 402 ? 16.609 12.719 -22.031 1 47.47 402 GLN A CA 1
ATOM 3169 C C . GLN A 1 402 ? 16.969 12.211 -20.625 1 47.47 402 GLN A C 1
ATOM 3171 O O . GLN A 1 402 ? 16.188 11.461 -20.031 1 47.47 402 GLN A O 1
ATOM 3176 N N . GLN A 1 403 ? 18.25 12.539 -20.203 1 48.62 403 GLN A N 1
ATOM 3177 C CA . GLN A 1 403 ? 18.656 12.094 -18.875 1 48.62 403 GLN A CA 1
ATOM 3178 C C . GLN A 1 403 ? 17.781 12.734 -17.797 1 48.62 403 GLN A C 1
ATOM 3180 O O . GLN A 1 403 ? 17.438 12.094 -16.797 1 48.62 403 GLN A O 1
ATOM 3185 N N . THR A 1 404 ? 17.359 13.977 -18.078 1 56.31 404 THR A N 1
ATOM 3186 C CA . THR A 1 404 ? 16.531 14.695 -17.109 1 56.31 404 THR A CA 1
ATOM 3187 C C . THR A 1 404 ? 15.125 14.102 -17.062 1 56.31 404 THR A C 1
ATOM 3189 O O . THR A 1 404 ? 14.523 14.008 -16 1 56.31 404 THR A O 1
ATOM 3192 N N . SER A 1 405 ? 14.758 13.547 -18.281 1 61.91 405 SER A N 1
ATOM 3193 C CA . SER A 1 405 ? 13.438 12.938 -18.328 1 61.91 405 SER A CA 1
ATOM 3194 C C . SER A 1 405 ? 13.414 11.609 -17.578 1 61.91 405 SER A C 1
ATOM 3196 O O . SER A 1 405 ? 12.469 11.328 -16.828 1 61.91 405 SER A O 1
ATOM 3198 N N . GLY A 1 406 ? 14.539 10.891 -17.719 1 65.88 406 GLY A N 1
ATOM 3199 C CA . GLY A 1 406 ? 14.625 9.617 -17.031 1 65.88 406 GLY A CA 1
ATOM 3200 C C . GLY A 1 406 ? 14.703 9.766 -15.516 1 65.88 406 GLY A C 1
ATOM 3201 O O . GLY A 1 406 ? 14.055 9.031 -14.781 1 65.88 406 GLY A O 1
ATOM 3202 N N . SER A 1 407 ? 15.445 10.789 -15.172 1 76.5 407 SER A N 1
ATOM 3203 C CA . SER A 1 407 ? 15.594 11.039 -13.742 1 76.5 407 SER A CA 1
ATOM 3204 C C . SER A 1 407 ? 14.273 11.516 -13.125 1 76.5 407 SER A C 1
ATOM 3206 O O . SER A 1 407 ? 13.898 11.07 -12.039 1 76.5 407 SER A O 1
ATOM 3208 N N . LYS A 1 408 ? 13.586 12.359 -13.883 1 79.19 408 LYS A N 1
ATOM 3209 C CA . LYS A 1 408 ? 12.297 12.852 -13.398 1 79.19 408 LYS A CA 1
ATOM 3210 C C . LYS A 1 408 ? 11.281 11.727 -13.305 1 79.19 408 LYS A C 1
ATOM 3212 O O . LYS A 1 408 ? 10.477 11.68 -12.367 1 79.19 408 LYS A O 1
ATOM 3217 N N . GLU A 1 409 ? 11.422 10.961 -14.242 1 80.19 409 GLU A N 1
ATOM 3218 C CA . GLU A 1 409 ? 10.508 9.82 -14.227 1 80.19 409 GLU A CA 1
ATOM 3219 C C . GLU A 1 409 ? 10.789 8.906 -13.039 1 80.19 409 GLU A C 1
ATOM 3221 O O . GLU A 1 409 ? 9.859 8.398 -12.406 1 80.19 409 GLU A O 1
ATOM 3226 N N . ARG A 1 410 ? 11.992 8.695 -12.789 1 81.69 410 ARG A N 1
ATOM 3227 C CA . ARG A 1 410 ? 12.375 7.863 -11.656 1 81.69 410 ARG A CA 1
ATOM 3228 C C . ARG A 1 410 ? 11.945 8.492 -10.336 1 81.69 410 ARG A C 1
ATOM 3230 O O . ARG A 1 410 ? 11.484 7.797 -9.43 1 81.69 410 ARG A O 1
ATOM 3237 N N . GLU A 1 411 ? 12.117 9.797 -10.266 1 85.88 411 GLU A N 1
ATOM 3238 C CA . GLU A 1 411 ? 11.703 10.516 -9.062 1 85.88 411 GLU A CA 1
ATOM 3239 C C . GLU A 1 411 ? 10.195 10.438 -8.859 1 85.88 411 GLU A C 1
ATOM 3241 O O . GLU A 1 411 ? 9.719 10.289 -7.734 1 85.88 411 GLU A O 1
ATOM 3246 N N . TRP A 1 412 ? 9.531 10.57 -9.922 1 88.19 412 TRP A N 1
ATOM 3247 C CA . TRP A 1 412 ? 8.07 10.477 -9.859 1 88.19 412 TRP A CA 1
ATOM 3248 C C . TRP A 1 412 ? 7.633 9.078 -9.445 1 88.19 412 TRP A C 1
ATOM 3250 O O . TRP A 1 412 ? 6.699 8.922 -8.656 1 88.19 412 TRP A O 1
ATOM 3260 N N . LYS A 1 413 ? 8.281 8.117 -9.992 1 83 413 LYS A N 1
ATOM 3261 C CA . LYS A 1 413 ? 7.965 6.738 -9.633 1 83 413 LYS A CA 1
ATOM 3262 C C . LYS A 1 413 ? 8.25 6.484 -8.148 1 83 413 LYS A C 1
ATOM 3264 O O . LYS A 1 413 ? 7.453 5.84 -7.465 1 83 413 LYS A O 1
ATOM 3269 N N . ASP A 1 414 ? 9.336 6.965 -7.734 1 90.25 414 ASP A N 1
ATOM 3270 C CA . ASP A 1 414 ? 9.703 6.836 -6.328 1 90.25 414 ASP A CA 1
ATOM 3271 C C . ASP A 1 414 ? 8.664 7.492 -5.422 1 90.25 414 ASP A C 1
ATOM 3273 O O . ASP A 1 414 ? 8.234 6.895 -4.434 1 90.25 414 ASP A O 1
ATOM 3277 N N . ALA A 1 415 ? 8.234 8.711 -5.77 1 92.75 415 ALA A N 1
ATOM 3278 C CA . ALA A 1 415 ? 7.223 9.43 -5 1 92.75 415 ALA A CA 1
ATOM 3279 C C . ALA A 1 415 ? 5.891 8.688 -5.02 1 92.75 415 ALA A C 1
ATOM 3281 O O . ALA A 1 415 ? 5.164 8.672 -4.023 1 92.75 415 ALA A O 1
ATOM 3282 N N . SER A 1 416 ? 5.656 8.172 -6.145 1 90.06 416 SER A N 1
ATOM 3283 C CA . SER A 1 416 ? 4.426 7.398 -6.281 1 90.06 416 SER A CA 1
ATOM 3284 C C . SER A 1 416 ? 4.43 6.188 -5.352 1 90.06 416 SER A C 1
ATOM 3286 O O . SER A 1 416 ? 3.414 5.883 -4.723 1 90.06 416 SER A O 1
ATOM 3288 N N . ILE A 1 417 ? 5.512 5.516 -5.277 1 89.94 417 ILE A N 1
ATOM 3289 C CA . ILE A 1 417 ? 5.648 4.355 -4.402 1 89.94 417 ILE A CA 1
ATOM 3290 C C . ILE A 1 417 ? 5.441 4.781 -2.949 1 89.94 417 ILE A C 1
ATOM 3292 O O . ILE A 1 417 ? 4.73 4.109 -2.195 1 89.94 417 ILE A O 1
ATOM 3296 N N . CYS A 1 418 ? 6.012 5.867 -2.523 1 95.12 418 CYS A N 1
ATOM 3297 C CA . CYS A 1 418 ? 5.848 6.379 -1.166 1 95.12 418 CYS A CA 1
ATOM 3298 C C . CYS A 1 418 ? 4.398 6.75 -0.895 1 95.12 418 CYS A C 1
ATOM 3300 O O . CYS A 1 418 ? 3.852 6.41 0.156 1 95.12 418 CYS A O 1
ATOM 3302 N N . TYR A 1 419 ? 3.793 7.395 -1.863 1 95.62 419 TYR A N 1
ATOM 3303 C CA . TYR A 1 419 ? 2.393 7.773 -1.698 1 95.62 419 TYR A CA 1
ATOM 3304 C C . TYR A 1 419 ? 1.509 6.539 -1.562 1 95.62 419 TYR A C 1
ATOM 3306 O O . TYR A 1 419 ? 0.631 6.488 -0.696 1 95.62 419 TYR A O 1
ATOM 3314 N N . GLN A 1 420 ? 1.7 5.598 -2.418 1 90.75 420 GLN A N 1
ATOM 3315 C CA . GLN A 1 420 ? 0.901 4.375 -2.377 1 90.75 420 GLN A CA 1
ATOM 3316 C C . GLN A 1 420 ? 1.084 3.645 -1.051 1 90.75 420 GLN A C 1
ATOM 3318 O O . GLN A 1 420 ? 0.123 3.109 -0.493 1 90.75 420 GLN A O 1
ATOM 3323 N N . THR A 1 421 ? 2.297 3.574 -0.63 1 94.19 421 THR A N 1
ATOM 3324 C CA . THR A 1 421 ? 2.584 2.953 0.658 1 94.19 421 THR A CA 1
ATOM 3325 C C . THR A 1 421 ? 1.807 3.641 1.776 1 94.19 421 THR A C 1
ATOM 3327 O O . THR A 1 421 ? 1.153 2.979 2.584 1 94.19 421 THR A O 1
ATOM 3330 N N . TYR A 1 422 ? 1.858 4.992 1.804 1 97.06 422 TYR A N 1
ATOM 3331 C CA . TYR A 1 422 ? 1.125 5.785 2.785 1 97.06 422 TYR A CA 1
ATOM 3332 C C . TYR A 1 422 ? -0.375 5.551 2.662 1 97.06 422 TYR A C 1
ATOM 3334 O O . TYR A 1 422 ? -1.051 5.285 3.66 1 97.06 422 TYR A O 1
ATOM 3342 N N . ASP A 1 423 ? -0.86 5.637 1.456 1 94.44 423 ASP A N 1
ATOM 3343 C CA . ASP A 1 423 ? -2.293 5.543 1.191 1 94.44 423 ASP A CA 1
ATOM 3344 C C . ASP A 1 423 ? -2.84 4.18 1.61 1 94.44 423 ASP A C 1
ATOM 3346 O O . ASP A 1 423 ? -3.896 4.094 2.242 1 94.44 423 ASP A O 1
ATOM 3350 N N . VAL A 1 424 ? -2.139 3.115 1.304 1 92.44 424 VAL A N 1
ATOM 3351 C CA . VAL A 1 424 ? -2.551 1.764 1.664 1 92.44 424 VAL A CA 1
ATOM 3352 C C . VAL A 1 424 ? -2.539 1.606 3.184 1 92.44 424 VAL A C 1
ATOM 3354 O O . VAL A 1 424 ? -3.432 0.978 3.756 1 92.44 424 VAL A O 1
ATOM 3357 N N . CYS A 1 425 ? -1.574 2.125 3.826 1 95.06 425 CYS A N 1
ATOM 3358 C CA . CYS A 1 425 ? -1.51 2.031 5.281 1 95.06 425 CYS A CA 1
ATOM 3359 C C . CYS A 1 425 ? -2.691 2.748 5.926 1 95.06 425 CYS A C 1
ATOM 3361 O O . CYS A 1 425 ? -3.312 2.221 6.848 1 95.06 425 CYS A O 1
ATOM 3363 N N . MET A 1 426 ? -3.006 3.961 5.43 1 96.19 426 MET A N 1
ATOM 3364 C CA . MET A 1 426 ? -4.102 4.734 6.004 1 96.19 426 MET A CA 1
ATOM 3365 C C . MET A 1 426 ? -5.438 4.035 5.781 1 96.19 426 MET A C 1
ATOM 3367 O O . MET A 1 426 ? -6.273 3.979 6.684 1 96.19 426 MET A O 1
ATOM 3371 N N . LYS A 1 427 ? -5.68 3.426 4.645 1 92.75 427 LYS A N 1
ATOM 3372 C CA . LYS A 1 427 ? -6.949 2.791 4.297 1 92.75 427 LYS A CA 1
ATOM 3373 C C . LYS A 1 427 ? -7.02 1.371 4.852 1 92.75 427 LYS A C 1
ATOM 3375 O O . LYS A 1 427 ? -8.07 0.94 5.332 1 92.75 427 LYS A O 1
ATOM 3380 N N . GLY A 1 428 ? -5.906 0.714 4.785 1 91.56 428 GLY A N 1
ATOM 3381 C CA . GLY A 1 428 ? -5.918 -0.707 5.09 1 91.56 428 GLY A CA 1
ATOM 3382 C C . GLY A 1 428 ? -5.582 -1.007 6.539 1 91.56 428 GLY A C 1
ATOM 3383 O O . GLY A 1 428 ? -6.086 -1.976 7.113 1 91.56 428 GLY A O 1
ATOM 3384 N N . PHE A 1 429 ? -4.734 -0.194 7.109 1 93.25 429 PHE A N 1
ATOM 3385 C CA . PHE A 1 429 ? -4.176 -0.581 8.398 1 93.25 429 PHE A CA 1
ATOM 3386 C C . PHE A 1 429 ? -4.645 0.369 9.5 1 93.25 429 PHE A C 1
ATOM 3388 O O . PHE A 1 429 ? -4.496 0.073 10.688 1 93.25 429 PHE A O 1
ATOM 3395 N N . ALA A 1 430 ? -5.23 1.525 9.188 1 95.44 430 ALA A N 1
ATOM 3396 C CA . ALA A 1 430 ? -5.742 2.482 10.164 1 95.44 430 ALA A CA 1
ATOM 3397 C C . ALA A 1 430 ? -7.266 2.58 10.094 1 95.44 430 ALA A C 1
ATOM 3399 O O . ALA A 1 430 ? -7.805 3.502 9.484 1 95.44 430 ALA A O 1
ATOM 3400 N N . PRO A 1 431 ? -7.949 1.794 10.844 1 94.5 431 PRO A N 1
ATOM 3401 C CA . PRO A 1 431 ? -9.406 1.711 10.727 1 94.5 431 PRO A CA 1
ATOM 3402 C C . PRO A 1 431 ? -10.102 3.041 11.016 1 94.5 431 PRO A C 1
ATOM 3404 O O . PRO A 1 431 ? -11.125 3.355 10.406 1 94.5 431 PRO A O 1
ATOM 3407 N N . LYS A 1 432 ? -9.594 3.889 11.938 1 96.44 432 LYS A N 1
ATOM 3408 C CA . LYS A 1 432 ? -10.242 5.141 12.305 1 96.44 432 LYS A CA 1
ATOM 3409 C C . LYS A 1 432 ? -10.102 6.184 11.203 1 96.44 432 LYS A C 1
ATOM 3411 O O . LYS A 1 432 ? -10.891 7.125 11.125 1 96.44 432 LYS A O 1
ATOM 3416 N N . LEU A 1 433 ? -9.109 6.043 10.414 1 97.12 433 LEU A N 1
ATOM 3417 C CA . LEU A 1 433 ? -8.867 7.023 9.359 1 97.12 433 LEU A CA 1
ATOM 3418 C C . LEU A 1 433 ? -9.508 6.578 8.047 1 97.12 433 LEU A C 1
ATOM 3420 O O . LEU A 1 433 ? -9.758 7.402 7.16 1 97.12 433 LEU A O 1
ATOM 3424 N N . ARG A 1 434 ? -9.836 5.266 7.902 1 94.88 434 ARG A N 1
ATOM 3425 C CA . ARG A 1 434 ? -10.281 4.645 6.66 1 94.88 434 ARG A CA 1
ATOM 3426 C C . ARG A 1 434 ? -11.57 5.285 6.16 1 94.88 434 ARG A C 1
ATOM 3428 O O . ARG A 1 434 ? -11.664 5.68 4.996 1 94.88 434 ARG A O 1
ATOM 3435 N N . PRO A 1 435 ? -12.594 5.488 7.023 1 95 435 PRO A N 1
ATOM 3436 C CA . PRO A 1 435 ? -13.844 6.055 6.5 1 95 435 PRO A CA 1
ATOM 3437 C C . PRO A 1 435 ? -13.633 7.422 5.848 1 95 435 PRO A C 1
ATOM 3439 O O . PRO A 1 435 ? -14.211 7.695 4.789 1 95 435 PRO A O 1
ATOM 3442 N N . ALA A 1 436 ? -12.812 8.227 6.492 1 95.75 436 ALA A N 1
ATOM 3443 C CA . ALA A 1 436 ? -12.562 9.562 5.953 1 95.75 436 ALA A CA 1
ATOM 3444 C C . ALA A 1 436 ? -11.805 9.484 4.629 1 95.75 436 ALA A C 1
ATOM 3446 O O . ALA A 1 436 ? -12.086 10.25 3.703 1 95.75 436 ALA A O 1
ATOM 3447 N N . ARG A 1 437 ? -10.898 8.578 4.527 1 93.5 437 ARG A N 1
ATOM 3448 C CA . ARG A 1 437 ? -10.055 8.445 3.342 1 93.5 437 ARG A CA 1
ATOM 3449 C C . ARG A 1 437 ? -10.859 7.914 2.16 1 93.5 437 ARG A C 1
ATOM 3451 O O . ARG A 1 437 ? -10.555 8.211 1.006 1 93.5 437 ARG A O 1
ATOM 3458 N N . LEU A 1 438 ? -11.867 7.129 2.422 1 90.56 438 LEU A N 1
ATOM 3459 C CA . LEU A 1 438 ? -12.656 6.5 1.37 1 90.56 438 LEU A CA 1
ATOM 3460 C C . LEU A 1 438 ? -13.758 7.438 0.878 1 90.56 438 LEU A C 1
ATOM 3462 O O . LEU A 1 438 ? -14.281 7.266 -0.226 1 90.56 438 LEU A O 1
ATOM 3466 N N . LEU A 1 439 ? -14.141 8.438 1.696 1 93.62 439 LEU A N 1
ATOM 3467 C CA . LEU A 1 439 ? -15.211 9.359 1.337 1 93.62 439 LEU A CA 1
ATOM 3468 C C . LEU A 1 439 ? -14.664 10.547 0.543 1 93.62 439 LEU A C 1
ATOM 3470 O O . LEU A 1 439 ? -13.469 10.836 0.594 1 93.62 439 LEU A O 1
ATOM 3474 N N . ASP A 1 440 ? -15.531 11.141 -0.232 1 94.06 440 ASP A N 1
ATOM 3475 C CA . ASP A 1 440 ? -15.18 12.336 -0.997 1 94.06 440 ASP A CA 1
ATOM 3476 C C . ASP A 1 440 ? -14.859 13.508 -0.072 1 94.06 440 ASP A C 1
ATOM 3478 O O . ASP A 1 440 ? -15.664 13.852 0.801 1 94.06 440 ASP A O 1
ATOM 3482 N N . PRO A 1 441 ? -13.789 14.188 -0.295 1 94.5 441 PRO A N 1
ATOM 3483 C CA . PRO A 1 441 ? -13.359 15.266 0.602 1 94.5 441 PRO A CA 1
ATOM 3484 C C . PRO A 1 441 ? -14.328 16.438 0.609 1 94.5 441 PRO A C 1
ATOM 3486 O O . PRO A 1 441 ? -14.305 17.266 1.537 1 94.5 441 PRO A O 1
ATOM 3489 N N . THR A 1 442 ? -15.148 16.578 -0.391 1 95.31 442 THR A N 1
ATOM 3490 C CA . THR A 1 442 ? -16.125 17.656 -0.448 1 95.31 442 THR A CA 1
ATOM 3491 C C . THR A 1 442 ? -17.031 17.625 0.776 1 95.31 442 THR A C 1
ATOM 3493 O O . THR A 1 442 ? -17.531 18.656 1.218 1 95.31 442 THR A O 1
ATOM 3496 N N . LEU A 1 443 ? -17.156 16.453 1.352 1 96.62 443 LEU A N 1
ATOM 3497 C CA . LEU A 1 443 ? -18.031 16.281 2.504 1 96.62 443 LEU A CA 1
ATOM 3498 C C . LEU A 1 443 ? -17.453 16.953 3.74 1 96.62 443 LEU A C 1
ATOM 3500 O O . LEU A 1 443 ? -18.172 17.219 4.707 1 96.62 443 LEU A O 1
ATOM 3504 N N . PHE A 1 444 ? -16.125 17.219 3.713 1 97 444 PHE A N 1
ATOM 3505 C CA . PHE A 1 444 ? -15.461 17.594 4.953 1 97 444 PHE A CA 1
ATOM 3506 C C . PHE A 1 444 ? -14.906 19.016 4.867 1 97 444 PHE A C 1
ATOM 3508 O O . PHE A 1 444 ? -14.562 19.609 5.887 1 97 444 PHE A O 1
ATOM 3515 N N . ARG A 1 445 ? -14.773 19.641 3.746 1 95 445 ARG A N 1
ATOM 3516 C CA . ARG A 1 445 ? -14.016 20.875 3.518 1 95 445 ARG A CA 1
ATOM 3517 C C . ARG A 1 445 ? -14.617 22.031 4.297 1 95 445 ARG A C 1
ATOM 3519 O O . ARG A 1 445 ? -13.883 22.906 4.789 1 95 445 ARG A O 1
ATOM 3526 N N . LEU A 1 446 ? -15.914 22.062 4.402 1 95.75 446 LEU A N 1
ATOM 3527 C CA . LEU A 1 446 ? -16.547 23.156 5.137 1 95.75 446 LEU A CA 1
ATOM 3528 C C . LEU A 1 446 ? -16.094 23.172 6.594 1 95.75 446 LEU A C 1
ATOM 3530 O O . LEU A 1 446 ? -15.953 24.234 7.191 1 95.75 446 LEU A O 1
ATOM 3534 N N . PHE A 1 447 ? -15.859 21.969 7.18 1 96.81 447 PHE A N 1
ATOM 3535 C CA . PHE A 1 447 ? -15.422 21.859 8.562 1 96.81 447 PHE A CA 1
ATOM 3536 C C . PHE A 1 447 ? -14 22.391 8.727 1 96.81 447 PHE A C 1
ATOM 3538 O O . PHE A 1 447 ? -13.586 22.719 9.844 1 96.81 447 PHE A O 1
ATOM 3545 N N . GLN A 1 448 ? -13.266 22.469 7.688 1 92.25 448 GLN A N 1
ATOM 3546 C CA . GLN A 1 448 ? -11.852 22.828 7.742 1 92.25 448 GLN A CA 1
ATOM 3547 C C . GLN A 1 448 ? -11.664 24.344 7.652 1 92.25 448 GLN A C 1
ATOM 3549 O O . GLN A 1 448 ? -10.68 24.891 8.164 1 92.25 448 GLN A O 1
ATOM 3554 N N . TYR A 1 449 ? -12.672 25.047 7.102 1 88.12 449 TYR A N 1
ATOM 3555 C CA . TYR A 1 449 ? -12.359 26.422 6.695 1 88.12 449 TYR A CA 1
ATOM 3556 C C . TYR A 1 449 ? -13.359 27.406 7.289 1 88.12 449 TYR A C 1
ATOM 3558 O O . TYR A 1 449 ? -13.109 28.609 7.316 1 88.12 449 TYR A O 1
ATOM 3566 N N . ILE A 1 450 ? -14.398 26.969 7.75 1 95.44 450 ILE A N 1
ATOM 3567 C CA . ILE A 1 450 ? -15.508 27.875 8.039 1 95.44 450 ILE A CA 1
ATOM 3568 C C . ILE A 1 450 ? -15.125 28.797 9.195 1 95.44 450 ILE A C 1
ATOM 3570 O O . ILE A 1 450 ? -15.539 29.953 9.234 1 95.44 450 ILE A O 1
ATOM 3574 N N . HIS A 1 451 ? -14.312 28.359 10.164 1 96.12 451 HIS A N 1
ATOM 3575 C CA . HIS A 1 451 ? -13.992 29.156 11.344 1 96.12 451 HIS A CA 1
ATOM 3576 C C . HIS A 1 451 ? -12.953 30.219 11.023 1 96.12 451 HIS A C 1
ATOM 3578 O O . HIS A 1 451 ? -12.672 31.078 11.867 1 96.12 451 HIS A O 1
ATOM 3584 N N . THR A 1 452 ? -12.398 30.172 9.812 1 95.69 452 THR A N 1
ATOM 3585 C CA . THR A 1 452 ? -11.43 31.188 9.398 1 95.69 452 THR A CA 1
ATOM 3586 C C . THR A 1 452 ? -11.906 31.906 8.141 1 95.69 452 THR A C 1
ATOM 3588 O O . THR A 1 452 ? -11.094 32.312 7.316 1 95.69 452 THR A O 1
ATOM 3591 N N . THR A 1 453 ? -13.141 32.094 7.949 1 95.62 453 THR A N 1
ATOM 3592 C CA . THR A 1 453 ? -13.734 32.625 6.727 1 95.62 453 THR A CA 1
ATOM 3593 C C . THR A 1 453 ? -13.211 34.031 6.434 1 95.62 453 THR A C 1
ATOM 3595 O O . THR A 1 453 ? -12.953 34.375 5.281 1 95.62 453 THR A O 1
ATOM 3598 N N . TRP A 1 454 ? -13.047 34.875 7.434 1 94.06 454 TRP A N 1
ATOM 3599 C CA . TRP A 1 454 ? -12.547 36.25 7.188 1 94.06 454 TRP A CA 1
ATOM 3600 C C . TRP A 1 454 ? -11.117 36.188 6.656 1 94.06 454 TRP A C 1
ATOM 3602 O O . TRP A 1 454 ? -10.797 36.875 5.672 1 94.06 454 TRP A O 1
ATOM 3612 N N . ARG A 1 455 ? -10.32 35.438 7.34 1 92.12 455 ARG A N 1
ATOM 3613 C CA . ARG A 1 455 ? -8.922 35.312 6.945 1 92.12 455 ARG A CA 1
ATOM 3614 C C . ARG A 1 455 ? -8.797 34.781 5.52 1 92.12 455 ARG A C 1
ATOM 3616 O O . ARG A 1 455 ? -7.98 35.281 4.738 1 92.12 455 ARG A O 1
ATOM 3623 N N . ASP A 1 456 ? -9.609 33.75 5.172 1 92.56 456 ASP A N 1
ATOM 3624 C CA . ASP A 1 456 ? -9.492 33.062 3.896 1 92.56 456 ASP A CA 1
ATOM 3625 C C . ASP A 1 456 ? -10.352 33.719 2.824 1 92.56 456 ASP A C 1
ATOM 3627 O O . ASP A 1 456 ? -10.273 33.344 1.647 1 92.56 456 ASP A O 1
ATOM 3631 N N . THR A 1 457 ? -11.133 34.688 3.15 1 93.56 457 THR A N 1
ATOM 3632 C CA . THR A 1 457 ? -11.961 35.531 2.279 1 93.56 457 THR A CA 1
ATOM 3633 C C . THR A 1 457 ? -13.25 34.781 1.902 1 93.56 457 THR A C 1
ATOM 3635 O O . THR A 1 457 ? -13.312 33.562 1.963 1 93.56 457 THR A O 1
ATOM 3638 N N . ALA A 1 458 ? -14.195 35.469 1.502 1 95.38 458 ALA A N 1
ATOM 3639 C CA . ALA A 1 458 ? -15.555 35 1.297 1 95.38 458 ALA A CA 1
ATOM 3640 C C . ALA A 1 458 ? -15.633 34.031 0.108 1 95.38 458 ALA A C 1
ATOM 3642 O O . ALA A 1 458 ? -16.297 33 0.173 1 95.38 458 ALA A O 1
ATOM 3643 N N . PRO A 1 459 ? -14.961 34.312 -0.99 1 95.75 459 PRO A N 1
ATOM 3644 C CA . PRO A 1 459 ? -15.102 33.438 -2.15 1 95.75 459 PRO A CA 1
ATOM 3645 C C . PRO A 1 459 ? -14.602 32.031 -1.88 1 95.75 459 PRO A C 1
ATOM 3647 O O . PRO A 1 459 ? -15.117 31.062 -2.461 1 95.75 459 PRO A O 1
ATOM 3650 N N . ALA A 1 460 ? -13.609 31.875 -1.011 1 95.19 460 ALA A N 1
ATOM 3651 C CA . ALA A 1 460 ? -13.086 30.547 -0.698 1 95.19 460 ALA A CA 1
ATOM 3652 C C . ALA A 1 460 ? -14.164 29.656 -0.096 1 95.19 460 ALA A C 1
ATOM 3654 O O . ALA A 1 460 ? -14.359 28.516 -0.533 1 95.19 460 ALA A O 1
ATOM 3655 N N . VAL A 1 461 ? -14.875 30.156 0.838 1 96.31 461 VAL A N 1
ATOM 3656 C CA . VAL A 1 461 ? -15.93 29.406 1.507 1 96.31 461 VAL A CA 1
ATOM 3657 C C . VAL A 1 461 ? -17.125 29.25 0.573 1 96.31 461 VAL A C 1
ATOM 3659 O O . VAL A 1 461 ? -17.719 28.188 0.491 1 96.31 461 VAL A O 1
ATOM 3662 N N . ARG A 1 462 ? -17.469 30.359 -0.103 1 96.25 462 ARG A N 1
ATOM 3663 C CA . ARG A 1 462 ? -18.609 30.312 -1.015 1 96.25 462 ARG A CA 1
ATOM 3664 C C . ARG A 1 462 ? -18.406 29.266 -2.094 1 96.25 462 ARG A C 1
ATOM 3666 O O . ARG A 1 462 ? -19.359 28.578 -2.48 1 96.25 462 ARG A O 1
ATOM 3673 N N . GLN A 1 463 ? -17.172 29.172 -2.592 1 96.06 463 GLN A N 1
ATOM 3674 C CA . GLN A 1 463 ? -16.875 28.156 -3.598 1 96.06 463 GLN A CA 1
ATOM 3675 C C . GLN A 1 463 ? -17.156 26.75 -3.059 1 96.06 463 GLN A C 1
ATOM 3677 O O . GLN A 1 463 ? -17.672 25.906 -3.777 1 96.06 463 GLN A O 1
ATOM 3682 N N . GLU A 1 464 ? -16.766 26.5 -1.822 1 95.56 464 GLU A N 1
ATOM 3683 C CA . GLU A 1 464 ? -17.031 25.203 -1.195 1 95.56 464 GLU A CA 1
ATOM 3684 C C . GLU A 1 464 ? -18.531 24.938 -1.106 1 95.56 464 GLU A C 1
ATOM 3686 O O . GLU A 1 464 ? -18.969 23.797 -1.303 1 95.56 464 GLU A O 1
ATOM 3691 N N . LEU A 1 465 ? -19.297 25.969 -0.832 1 96.44 465 LEU A N 1
ATOM 3692 C CA . LEU A 1 465 ? -20.734 25.828 -0.721 1 96.44 465 LEU A CA 1
ATOM 3693 C C . LEU A 1 465 ? -21.359 25.547 -2.082 1 96.44 465 LEU A C 1
ATOM 3695 O O . LEU A 1 465 ? -22.266 24.719 -2.193 1 96.44 465 LEU A O 1
ATOM 3699 N N . ILE A 1 466 ? -20.891 26.203 -3.053 1 95.88 466 ILE A N 1
ATOM 3700 C CA . ILE A 1 466 ? -21.406 26.016 -4.406 1 95.88 466 ILE A CA 1
ATOM 3701 C C . ILE A 1 466 ? -21.125 24.594 -4.867 1 95.88 466 ILE A C 1
ATOM 3703 O O . ILE A 1 466 ? -22.016 23.922 -5.387 1 95.88 466 ILE A O 1
ATOM 3707 N N . GLU A 1 467 ? -19.906 24.156 -4.641 1 95 467 GLU A N 1
ATOM 3708 C CA . GLU A 1 467 ? -19.531 22.812 -5.055 1 95 467 GLU A CA 1
ATOM 3709 C C . GLU A 1 467 ? -20.328 21.75 -4.301 1 95 467 GLU A C 1
ATOM 3711 O O . GLU A 1 467 ? -20.812 20.781 -4.895 1 95 467 GLU A O 1
ATOM 3716 N N . LEU A 1 468 ? -20.453 21.922 -3.031 1 96.56 468 LEU A N 1
ATOM 3717 C CA . LEU A 1 468 ? -21.203 20.984 -2.211 1 96.56 468 LEU A CA 1
ATOM 3718 C C . LEU A 1 468 ? -22.672 20.938 -2.65 1 96.56 468 LEU A C 1
ATOM 3720 O O . LEU A 1 468 ? -23.25 19.859 -2.77 1 96.56 468 LEU A O 1
ATOM 3724 N N . SER A 1 469 ? -23.234 22.078 -2.898 1 96.06 469 SER A N 1
ATOM 3725 C CA . SER A 1 469 ? -24.625 22.156 -3.334 1 96.06 469 SER A CA 1
ATOM 3726 C C . SER A 1 469 ? -24.828 21.469 -4.68 1 96.06 469 SER A C 1
ATOM 3728 O O . SER A 1 469 ? -25.797 20.734 -4.871 1 96.06 469 SER A O 1
ATOM 3730 N N . ALA A 1 470 ? -23.938 21.719 -5.57 1 94.44 470 ALA A N 1
ATOM 3731 C CA . ALA A 1 470 ? -24.031 21.172 -6.918 1 94.44 470 ALA A CA 1
ATOM 3732 C C . ALA A 1 470 ? -23.922 19.641 -6.891 1 94.44 470 ALA A C 1
ATOM 3734 O O . ALA A 1 470 ? -24.531 18.953 -7.715 1 94.44 470 ALA A O 1
ATOM 3735 N N . ARG A 1 471 ? -23.219 19.141 -5.906 1 95.88 471 ARG A N 1
ATOM 3736 C CA . ARG A 1 471 ? -22.953 17.703 -5.875 1 95.88 471 ARG A CA 1
ATOM 3737 C C . ARG A 1 471 ? -23.734 17.016 -4.758 1 95.88 471 ARG A C 1
ATOM 3739 O O . ARG A 1 471 ? -23.422 15.891 -4.379 1 95.88 471 ARG A O 1
ATOM 3746 N N . TRP A 1 472 ? -24.734 17.688 -4.254 1 96.69 472 TRP A N 1
ATOM 3747 C CA . TRP A 1 472 ? -25.469 17.219 -3.082 1 96.69 472 TRP A CA 1
ATOM 3748 C C . TRP A 1 472 ? -26.078 15.844 -3.322 1 96.69 472 TRP A C 1
ATOM 3750 O O . TRP A 1 472 ? -25.906 14.938 -2.504 1 96.69 472 TRP A O 1
ATOM 3760 N N . GLU A 1 473 ? -26.641 15.586 -4.449 1 94.88 473 GLU A N 1
ATOM 3761 C CA . GLU A 1 473 ? -27.266 14.312 -4.789 1 94.88 473 GLU A CA 1
ATOM 3762 C C . GLU A 1 473 ? -26.234 13.25 -5.121 1 94.88 473 GLU A C 1
ATOM 3764 O O . GLU A 1 473 ? -26.359 12.094 -4.711 1 94.88 473 GLU A O 1
ATOM 3769 N N . GLU A 1 474 ? -25.234 13.703 -5.84 1 94.06 474 GLU A N 1
ATOM 3770 C CA . GLU A 1 474 ? -24.156 12.789 -6.211 1 94.06 474 GLU A CA 1
ATOM 3771 C C . GLU A 1 474 ? -23.484 12.211 -4.977 1 94.06 474 GLU A C 1
ATOM 3773 O O . GLU A 1 474 ? -23.047 11.055 -4.98 1 94.06 474 GLU A O 1
ATOM 3778 N N . LEU A 1 475 ? -23.453 12.977 -3.889 1 95.88 475 LEU A N 1
ATOM 3779 C CA . LEU A 1 475 ? -22.75 12.586 -2.666 1 95.88 475 LEU A CA 1
ATOM 3780 C C . LEU A 1 475 ? -23.656 11.766 -1.764 1 95.88 475 LEU A C 1
ATOM 3782 O O . LEU A 1 475 ? -23.234 11.305 -0.7 1 95.88 475 LEU A O 1
ATOM 3786 N N . GLY A 1 476 ? -24.891 11.617 -2.176 1 94.56 476 GLY A N 1
ATOM 3787 C CA . GLY A 1 476 ? -25.828 10.766 -1.447 1 94.56 476 GLY A CA 1
ATOM 3788 C C . GLY A 1 476 ? -26.391 11.422 -0.206 1 94.56 476 GLY A C 1
ATOM 3789 O O . GLY A 1 476 ? -26.75 10.742 0.759 1 94.56 476 GLY A O 1
ATOM 3790 N N . LEU A 1 477 ? -26.406 12.734 -0.179 1 96.44 477 LEU A N 1
ATOM 3791 C CA . LEU A 1 477 ? -26.922 13.453 0.98 1 96.44 477 LEU A CA 1
ATOM 3792 C C . LEU A 1 477 ? -28.438 13.57 0.914 1 96.44 477 LEU A C 1
ATOM 3794 O O . LEU A 1 477 ? -29 13.703 -0.172 1 96.44 477 LEU A O 1
ATOM 3798 N N . GLN A 1 478 ? -29.031 13.469 2.031 1 93.94 478 GLN A N 1
ATOM 3799 C CA . GLN A 1 478 ? -30.484 13.469 2.115 1 93.94 478 GLN A CA 1
ATOM 3800 C C . GLN A 1 478 ? -31.047 14.883 1.958 1 93.94 478 GLN A C 1
ATOM 3802 O O . GLN A 1 478 ? -30.469 15.844 2.471 1 93.94 478 GLN A O 1
ATOM 3807 N N . GLY A 1 479 ? -32.156 14.922 1.253 1 92.69 479 GLY A N 1
ATOM 3808 C CA . GLY A 1 479 ? -32.844 16.203 1.095 1 92.69 479 GLY A CA 1
ATOM 3809 C C . GLY A 1 479 ? -32.125 17.125 0.12 1 92.69 479 GLY A C 1
ATOM 3810 O O . GLY A 1 479 ? -31.375 16.672 -0.745 1 92.69 479 GLY A O 1
ATOM 3811 N N . SER A 1 480 ? -32.5 18.469 0.213 1 93.25 480 SER A N 1
ATOM 3812 C CA . SER A 1 480 ? -31.859 19.484 -0.638 1 93.25 480 SER A CA 1
ATOM 3813 C C . SER A 1 480 ? -30.875 20.328 0.151 1 93.25 480 SER A C 1
ATOM 3815 O O . SER A 1 480 ? -31.016 20.5 1.361 1 93.25 480 SER A O 1
ATOM 3817 N N . CYS A 1 481 ? -29.906 20.734 -0.49 1 95.31 481 CYS A N 1
ATOM 3818 C CA . CYS A 1 481 ? -28.938 21.609 0.144 1 95.31 481 CYS A CA 1
ATOM 3819 C C . CYS A 1 481 ? -29.547 22.969 0.47 1 95.31 481 CYS A C 1
ATOM 3821 O O . CYS A 1 481 ? -30.203 23.578 -0.376 1 95.31 481 CYS A O 1
ATOM 3823 N N . PRO A 1 482 ? -29.312 23.453 1.614 1 94 482 PRO A N 1
ATOM 3824 C CA . PRO A 1 482 ? -29.859 24.75 2.02 1 94 482 PRO A CA 1
ATOM 3825 C C . PRO A 1 482 ? -29.266 25.922 1.233 1 94 482 PRO A C 1
ATOM 3827 O O . PRO A 1 482 ? -29.859 27.016 1.198 1 94 482 PRO A O 1
ATOM 3830 N N . PHE A 1 483 ? -28.156 25.75 0.717 1 95.5 483 PHE A N 1
ATOM 3831 C CA . PHE A 1 483 ? -27.5 26.828 -0.014 1 95.5 483 PHE A CA 1
ATOM 3832 C C . PHE A 1 483 ? -28.047 26.953 -1.428 1 95.5 483 PHE A C 1
ATOM 3834 O O . PHE A 1 483 ? -28.094 25.969 -2.168 1 95.5 483 PHE A O 1
ATOM 3841 N N . THR A 1 484 ? -28.5 28.078 -1.776 1 90 484 THR A N 1
ATOM 3842 C CA . THR A 1 484 ? -28.969 28.438 -3.115 1 90 484 THR A CA 1
ATOM 3843 C C . THR A 1 484 ? -28.375 29.766 -3.57 1 90 484 THR A C 1
ATOM 3845 O O . THR A 1 484 ? -28.188 30.672 -2.762 1 90 484 THR A O 1
ATOM 3848 N N . ALA A 1 485 ? -27.938 29.828 -4.77 1 90.25 485 ALA A N 1
ATOM 3849 C CA . ALA A 1 485 ? -27.391 31.062 -5.32 1 90.25 485 ALA A CA 1
ATOM 3850 C C . ALA A 1 485 ? -28.109 31.438 -6.621 1 90.25 485 ALA A C 1
ATOM 3852 O O . ALA A 1 485 ? -28.391 30.578 -7.457 1 90.25 485 ALA A O 1
ATOM 3853 N N . THR A 1 486 ? -28.422 32.719 -6.695 1 90.25 486 THR A N 1
ATOM 3854 C CA . THR A 1 486 ? -29.016 33.219 -7.938 1 90.25 486 THR A CA 1
ATOM 3855 C C . THR A 1 486 ? -27.953 33.281 -9.039 1 90.25 486 THR A C 1
ATOM 3857 O O . THR A 1 486 ? -26.766 33.188 -8.766 1 90.25 486 THR A O 1
ATOM 3860 N N . GLU A 1 487 ? -28.406 33.5 -10.258 1 91.31 487 GLU A N 1
ATOM 3861 C CA . GLU A 1 487 ? -27.484 33.625 -11.391 1 91.31 487 GLU A CA 1
ATOM 3862 C C . GLU A 1 487 ? -26.562 34.812 -11.234 1 91.31 487 GLU A C 1
ATOM 3864 O O . GLU A 1 487 ? -25.391 34.781 -11.586 1 91.31 487 GLU A O 1
ATOM 3869 N N . GLU A 1 488 ? -27.188 35.844 -10.75 1 91.88 488 GLU A N 1
ATOM 3870 C CA . GLU A 1 488 ? -26.391 37.062 -10.539 1 91.88 488 GLU A CA 1
ATOM 3871 C C . GLU A 1 488 ? -25.328 36.844 -9.469 1 91.88 488 GLU A C 1
ATOM 3873 O O . GLU A 1 488 ? -24.203 37.344 -9.609 1 91.88 488 GLU A O 1
ATOM 3878 N N . GLU A 1 489 ? -25.688 36.156 -8.469 1 91.25 489 GLU A N 1
ATOM 3879 C CA . GLU A 1 489 ? -24.75 35.875 -7.387 1 91.25 489 GLU A CA 1
ATOM 3880 C C . GLU A 1 489 ? -23.625 34.969 -7.859 1 91.25 489 GLU A C 1
ATOM 3882 O O . GLU A 1 489 ? -22.469 35.125 -7.449 1 91.25 489 GLU A O 1
ATOM 3887 N N . VAL A 1 490 ? -23.922 34.062 -8.703 1 93.75 490 VAL A N 1
ATOM 3888 C CA . VAL A 1 490 ? -22.938 33.125 -9.242 1 93.75 490 VAL A CA 1
ATOM 3889 C C . VAL A 1 490 ? -21.953 33.875 -10.133 1 93.75 490 VAL A C 1
ATOM 3891 O O . VAL A 1 490 ? -20.75 33.594 -10.117 1 93.75 490 VAL A O 1
ATOM 3894 N N . LYS A 1 491 ? -22.484 34.781 -10.883 1 92.62 491 LYS A N 1
ATOM 3895 C CA . LYS A 1 491 ? -21.625 35.562 -11.75 1 92.62 491 LYS A CA 1
ATOM 3896 C C . LYS A 1 491 ? -20.672 36.469 -10.938 1 92.62 491 LYS A C 1
ATOM 3898 O O . LYS A 1 491 ? -19.484 36.562 -11.25 1 92.62 491 LYS A O 1
ATOM 3903 N N . LYS A 1 492 ? -21.219 37.094 -9.953 1 93 492 LYS A N 1
ATOM 3904 C CA . LYS A 1 492 ? -20.375 37.938 -9.078 1 93 492 LYS A CA 1
ATOM 3905 C C . LYS A 1 492 ? -19.328 37.094 -8.367 1 93 492 LYS A C 1
ATOM 3907 O O . LYS A 1 492 ? -18.172 37.5 -8.242 1 93 492 LYS A O 1
ATOM 3912 N N . HIS A 1 493 ? -19.75 35.969 -7.934 1 95.12 493 HIS A N 1
ATOM 3913 C CA . HIS A 1 493 ? -18.828 35.062 -7.285 1 95.12 493 HIS A CA 1
ATOM 3914 C C . HIS A 1 493 ? -17.688 34.656 -8.227 1 95.12 493 HIS A C 1
ATOM 3916 O O . HIS A 1 493 ? -16.531 34.562 -7.812 1 95.12 493 HIS A O 1
ATOM 3922 N N . ALA A 1 494 ? -17.984 34.406 -9.43 1 94.75 494 ALA A N 1
ATOM 3923 C CA . ALA A 1 494 ? -16.969 33.969 -10.398 1 94.75 494 ALA A CA 1
ATOM 3924 C C . ALA A 1 494 ? -15.852 35 -10.492 1 94.75 494 ALA A C 1
ATOM 3926 O O . ALA A 1 494 ? -14.672 34.656 -10.594 1 94.75 494 ALA A O 1
ATOM 3927 N N . GLN A 1 495 ? -16.266 36.219 -10.438 1 92 495 GLN A N 1
ATOM 3928 C CA . GLN A 1 495 ? -15.281 37.281 -10.516 1 92 495 GLN A CA 1
ATOM 3929 C C . GLN A 1 495 ? -14.43 37.344 -9.242 1 92 495 GLN A C 1
ATOM 3931 O O . GLN A 1 495 ? -13.203 37.438 -9.32 1 92 495 GLN A O 1
ATOM 3936 N N . ASP A 1 496 ? -15.109 37.344 -8.117 1 94.44 496 ASP A N 1
ATOM 3937 C CA . ASP A 1 496 ? -14.406 37.344 -6.84 1 94.44 496 ASP A CA 1
ATOM 3938 C C . ASP A 1 496 ? -13.469 36.125 -6.723 1 94.44 496 ASP A C 1
ATOM 3940 O O . ASP A 1 496 ? -12.367 36.25 -6.18 1 94.44 496 ASP A O 1
ATOM 3944 N N . TYR A 1 497 ? -13.984 35.062 -7.203 1 95.38 497 TYR A N 1
ATOM 3945 C CA . TYR A 1 497 ? -13.211 33.812 -7.105 1 95.38 497 TYR A CA 1
ATOM 3946 C C . TYR A 1 497 ? -11.992 33.875 -8.016 1 95.38 497 TYR A C 1
ATOM 3948 O O . TYR A 1 497 ? -10.938 33.312 -7.672 1 95.38 497 TYR A O 1
ATOM 3956 N N . GLU A 1 498 ? -12.109 34.438 -9.148 1 93.44 498 GLU A N 1
ATOM 3957 C CA . GLU A 1 498 ? -10.953 34.625 -10.016 1 93.44 498 GLU A CA 1
ATOM 3958 C C . GLU A 1 498 ? -9.867 35.438 -9.328 1 93.44 498 GLU A C 1
ATOM 3960 O O . GLU A 1 498 ? -8.68 35.156 -9.453 1 93.44 498 GLU A O 1
ATOM 3965 N N . ASP A 1 499 ? -10.281 36.5 -8.648 1 93.31 499 ASP A N 1
ATOM 3966 C CA . ASP A 1 499 ? -9.344 37.312 -7.875 1 93.31 499 ASP A CA 1
ATOM 3967 C C . ASP A 1 499 ? -8.664 36.469 -6.793 1 93.31 499 ASP A C 1
ATOM 3969 O O . ASP A 1 499 ? -7.449 36.562 -6.598 1 93.31 499 ASP A O 1
ATOM 3973 N N . PHE A 1 500 ? -9.453 35.75 -6.164 1 94.75 500 PHE A N 1
ATOM 3974 C CA . PHE A 1 500 ? -8.945 34.875 -5.133 1 94.75 500 PHE A CA 1
ATOM 3975 C C . PHE A 1 500 ? -7.895 33.906 -5.703 1 94.75 500 PHE A C 1
ATOM 3977 O O . PHE A 1 500 ? -6.812 33.781 -5.137 1 94.75 500 PHE A O 1
ATOM 3984 N N . GLN A 1 501 ? -8.227 33.25 -6.762 1 94.19 501 GLN A N 1
ATOM 3985 C CA . GLN A 1 501 ? -7.305 32.344 -7.406 1 94.19 501 GLN A CA 1
ATOM 3986 C C . GLN A 1 501 ? -6.02 33.031 -7.832 1 94.19 501 GLN A C 1
ATOM 3988 O O . GLN A 1 501 ? -4.934 32.469 -7.75 1 94.19 501 GLN A O 1
ATOM 3993 N N . THR A 1 502 ? -6.188 34.219 -8.32 1 91.44 502 THR A N 1
ATOM 3994 C CA . THR A 1 502 ? -5.027 35 -8.742 1 91.44 502 THR A CA 1
ATOM 3995 C C . THR A 1 502 ? -4.07 35.219 -7.574 1 91.44 502 THR A C 1
ATOM 3997 O O . THR A 1 502 ? -2.857 35.062 -7.715 1 91.44 502 THR A O 1
ATOM 4000 N N . VAL A 1 503 ? -4.617 35.594 -6.48 1 92.69 503 VAL A N 1
ATOM 4001 C CA . VAL A 1 503 ? -3.799 35.812 -5.293 1 92.69 503 VAL A CA 1
ATOM 4002 C C . VAL A 1 503 ? -3.096 34.5 -4.895 1 92.69 503 VAL A C 1
ATOM 4004 O O . VAL A 1 503 ? -1.906 34.531 -4.562 1 92.69 503 VAL A O 1
ATOM 4007 N N . GLN A 1 504 ? -3.822 33.438 -4.887 1 92.12 504 GLN A N 1
ATOM 4008 C CA . GLN A 1 504 ? -3.246 32.125 -4.523 1 92.12 504 GLN A CA 1
ATOM 4009 C C . GLN A 1 504 ? -2.121 31.75 -5.477 1 92.12 504 GLN A C 1
ATOM 4011 O O . GLN A 1 504 ? -1.08 31.25 -5.047 1 92.12 504 GLN A O 1
ATOM 4016 N N . LYS A 1 505 ? -2.338 31.953 -6.723 1 90.5 505 LYS A N 1
ATOM 4017 C CA . LYS A 1 505 ? -1.323 31.656 -7.73 1 90.5 505 LYS A CA 1
ATOM 4018 C C . LYS A 1 505 ? -0.076 32.5 -7.527 1 90.5 505 LYS A C 1
ATOM 4020 O O . LYS A 1 505 ? 1.048 32.031 -7.664 1 90.5 505 LYS A O 1
ATOM 4025 N N . LEU A 1 506 ? -0.326 33.781 -7.266 1 90.88 506 LEU A N 1
ATOM 4026 C CA . LEU A 1 506 ? 0.791 34.688 -7 1 90.88 506 LEU A CA 1
ATOM 4027 C C . LEU A 1 506 ? 1.58 34.219 -5.777 1 90.88 506 LEU A C 1
ATOM 4029 O O . LEU A 1 506 ? 2.812 34.219 -5.793 1 90.88 506 LEU A O 1
ATOM 4033 N N . LYS A 1 507 ? 0.924 33.844 -4.762 1 92.25 507 LYS A N 1
ATOM 4034 C CA . LYS A 1 507 ? 1.573 33.375 -3.537 1 92.25 507 LYS A CA 1
ATOM 4035 C C . LYS A 1 507 ? 2.408 32.125 -3.797 1 92.25 507 LYS A C 1
ATOM 4037 O O . LYS A 1 507 ? 3.549 32.031 -3.34 1 92.25 507 LYS A O 1
ATOM 4042 N N . LEU A 1 508 ? 1.822 31.203 -4.457 1 89.62 508 LEU A N 1
ATOM 4043 C CA . LEU A 1 508 ? 2.531 29.953 -4.766 1 89.62 508 LEU A CA 1
ATOM 4044 C C . LEU A 1 508 ? 3.768 30.234 -5.613 1 89.62 508 LEU A C 1
ATOM 4046 O O . LEU A 1 508 ? 4.82 29.641 -5.398 1 89.62 508 LEU A O 1
ATOM 4050 N N . TRP A 1 509 ? 3.596 31.078 -6.578 1 88.62 509 TRP A N 1
ATOM 4051 C CA . TRP A 1 509 ? 4.711 31.453 -7.441 1 88.62 509 TRP A CA 1
ATOM 4052 C C . TRP A 1 509 ? 5.82 32.125 -6.637 1 88.62 509 TRP A C 1
ATOM 4054 O O . TRP A 1 509 ? 7 31.844 -6.832 1 88.62 509 TRP A O 1
ATOM 4064 N N . LEU A 1 510 ? 5.434 33.031 -5.777 1 90.69 510 LEU A N 1
ATOM 4065 C CA . LEU A 1 510 ? 6.41 33.719 -4.941 1 90.69 510 LEU A CA 1
ATOM 4066 C C . LEU A 1 510 ? 7.133 32.719 -4.023 1 90.69 510 LEU A C 1
ATOM 4068 O O . LEU A 1 510 ? 8.344 32.844 -3.809 1 90.69 510 LEU A O 1
ATOM 4072 N N . LYS A 1 511 ? 6.375 31.844 -3.447 1 91.38 511 LYS A N 1
ATOM 4073 C CA . LYS A 1 511 ? 6.965 30.844 -2.578 1 91.38 511 LYS A CA 1
ATOM 4074 C C . LYS A 1 511 ? 8.055 30.062 -3.307 1 91.38 511 LYS A C 1
ATOM 4076 O O . LYS A 1 511 ? 9.148 29.859 -2.77 1 91.38 511 LYS A O 1
ATOM 4081 N N . SER A 1 512 ? 7.75 29.688 -4.477 1 86.38 512 SER A N 1
ATOM 4082 C CA . SER A 1 512 ? 8.68 28.875 -5.262 1 86.38 512 SER A CA 1
ATOM 4083 C C . SER A 1 512 ? 9.852 29.703 -5.758 1 86.38 512 SER A C 1
ATOM 4085 O O . SER A 1 512 ? 11.008 29.281 -5.668 1 86.38 512 SER A O 1
ATOM 4087 N N . SER A 1 513 ? 9.609 30.906 -6.23 1 88.5 513 SER A N 1
ATOM 4088 C CA . SER A 1 513 ? 10.617 31.734 -6.875 1 88.5 513 SER A CA 1
ATOM 4089 C C . SER A 1 513 ? 11.578 32.312 -5.852 1 88.5 513 SER A C 1
ATOM 4091 O O . SER A 1 513 ? 12.773 32.469 -6.137 1 88.5 513 SER A O 1
ATOM 4093 N N . LEU A 1 514 ? 11.023 32.625 -4.742 1 91 514 LEU A N 1
ATOM 4094 C CA . LEU A 1 514 ? 11.844 33.281 -3.744 1 91 514 LEU A CA 1
ATOM 4095 C C . LEU A 1 514 ? 12.266 32.344 -2.641 1 91 514 LEU A C 1
ATOM 4097 O O . LEU A 1 514 ? 12.969 32.719 -1.704 1 91 514 LEU A O 1
ATOM 4101 N N . HIS A 1 515 ? 11.82 31.047 -2.727 1 88.19 515 HIS A N 1
ATOM 4102 C CA . HIS A 1 515 ? 12.109 30.047 -1.715 1 88.19 515 HIS A CA 1
ATOM 4103 C C . HIS A 1 515 ? 11.648 30.5 -0.335 1 88.19 515 HIS A C 1
ATOM 4105 O O . HIS A 1 515 ? 12.422 30.469 0.624 1 88.19 515 HIS A O 1
ATOM 4111 N N . THR A 1 516 ? 10.508 31.016 -0.329 1 91.81 516 THR A N 1
ATOM 4112 C CA . THR A 1 516 ? 9.883 31.484 0.897 1 91.81 516 THR A CA 1
ATOM 4113 C C . THR A 1 516 ? 8.672 30.625 1.261 1 91.81 516 THR A C 1
ATOM 4115 O O . THR A 1 516 ? 8.477 29.562 0.682 1 91.81 516 THR A O 1
ATOM 4118 N N . ASN A 1 517 ? 8.031 30.953 2.279 1 88.56 517 ASN A N 1
ATOM 4119 C CA . ASN A 1 517 ? 6.832 30.219 2.662 1 88.56 517 ASN A CA 1
ATOM 4120 C C . ASN A 1 517 ? 5.578 31.078 2.523 1 88.56 517 ASN A C 1
ATOM 4122 O O . ASN A 1 517 ? 5.609 32.125 1.9 1 88.56 517 ASN A O 1
ATOM 4126 N N . SER A 1 518 ? 4.508 30.609 3.029 1 86.56 518 SER A N 1
ATOM 4127 C CA . SER A 1 518 ? 3.211 31.234 2.787 1 86.56 518 SER A CA 1
ATOM 4128 C C . SER A 1 518 ? 3.131 32.625 3.426 1 86.56 518 SER A C 1
ATOM 4130 O O . SER A 1 518 ? 2.367 33.469 2.973 1 86.56 518 SER A O 1
ATOM 4132 N N . ASP A 1 519 ? 3.998 32.906 4.453 1 89.31 519 ASP A N 1
ATOM 4133 C CA . ASP A 1 519 ? 3.965 34.188 5.145 1 89.31 519 ASP A CA 1
ATOM 4134 C C . ASP A 1 519 ? 5.137 35.062 4.719 1 89.31 519 ASP A C 1
ATOM 4136 O O . ASP A 1 519 ? 5.316 36.156 5.246 1 89.31 519 ASP A O 1
ATOM 4140 N N . GLY A 1 520 ? 5.973 34.531 3.844 1 93.38 520 GLY A N 1
ATOM 4141 C CA . GLY A 1 520 ? 7.051 35.344 3.283 1 93.38 520 GLY A CA 1
ATOM 4142 C C . GLY A 1 520 ? 8.32 35.281 4.109 1 93.38 520 GLY A C 1
ATOM 4143 O O . GLY A 1 520 ? 9.117 36.219 4.086 1 93.38 520 GLY A O 1
ATOM 4144 N N . TRP A 1 521 ? 8.531 34.312 4.82 1 94.81 521 TRP A N 1
ATOM 4145 C CA . TRP A 1 521 ? 9.719 34.188 5.664 1 94.81 521 TRP A CA 1
ATOM 4146 C C . TRP A 1 521 ? 10.961 33.938 4.82 1 94.81 521 TRP A C 1
ATOM 4148 O O . TRP A 1 521 ? 10.93 33.125 3.893 1 94.81 521 TRP A O 1
ATOM 4158 N N . VAL A 1 522 ? 12.07 34.625 5.125 1 95.19 522 VAL A N 1
ATOM 4159 C CA . VAL A 1 522 ? 13.359 34.469 4.465 1 95.19 522 VAL A CA 1
ATOM 4160 C C . VAL A 1 522 ? 14.477 34.531 5.508 1 95.19 522 VAL A C 1
ATOM 4162 O O . VAL A 1 522 ? 14.484 35.375 6.383 1 95.19 522 VAL A O 1
ATOM 4165 N N . PRO A 1 523 ? 15.406 33.594 5.426 1 94.44 523 PRO A N 1
ATOM 4166 C CA . PRO A 1 523 ? 16.531 33.719 6.355 1 94.44 523 PRO A CA 1
ATOM 4167 C C . PRO A 1 523 ? 17.344 35 6.164 1 94.44 523 PRO A C 1
ATOM 4169 O O . PRO A 1 523 ? 17.438 35.5 5.051 1 94.44 523 PRO A O 1
ATOM 4172 N N . ASN A 1 524 ? 17.969 35.406 7.215 1 93.75 524 ASN A N 1
ATOM 4173 C CA . ASN A 1 524 ? 18.703 36.656 7.188 1 93.75 524 ASN A CA 1
ATOM 4174 C C . ASN A 1 524 ? 19.781 36.656 6.117 1 93.75 524 ASN A C 1
ATOM 4176 O O . ASN A 1 524 ? 20.047 37.688 5.48 1 93.75 524 ASN A O 1
ATOM 4180 N N . GLU A 1 525 ? 20.375 35.5 5.996 1 93.88 525 GLU A N 1
ATOM 4181 C CA . GLU A 1 525 ? 21.469 35.375 5.043 1 93.88 525 GLU A CA 1
ATOM 4182 C C . GLU A 1 525 ? 20.984 35.625 3.613 1 93.88 525 GLU A C 1
ATOM 4184 O O . GLU A 1 525 ? 21.75 36.125 2.773 1 93.88 525 GLU A O 1
ATOM 4189 N N . ALA A 1 526 ? 19.734 35.406 3.348 1 94.88 526 ALA A N 1
ATOM 4190 C CA . ALA A 1 526 ? 19.203 35.531 1.997 1 94.88 526 ALA A CA 1
ATOM 4191 C C . ALA A 1 526 ? 18.297 36.75 1.881 1 94.88 526 ALA A C 1
ATOM 4193 O O . ALA A 1 526 ? 17.703 37 0.831 1 94.88 526 ALA A O 1
ATOM 4194 N N . TRP A 1 527 ? 18.203 37.562 2.867 1 95 527 TRP A N 1
ATOM 4195 C CA . TRP A 1 527 ? 17.203 38.625 2.973 1 95 527 TRP A CA 1
ATOM 4196 C C . TRP A 1 527 ? 17.375 39.656 1.864 1 95 527 TRP A C 1
ATOM 4198 O O . TRP A 1 527 ? 16.422 40 1.175 1 95 527 TRP A O 1
ATOM 4208 N N . ASP A 1 528 ? 18.562 40.125 1.643 1 94.25 528 ASP A N 1
ATOM 4209 C CA . ASP A 1 528 ? 18.812 41.188 0.681 1 94.25 528 ASP A CA 1
ATOM 4210 C C . ASP A 1 528 ? 18.469 40.75 -0.738 1 94.25 528 ASP A C 1
ATOM 4212 O O . ASP A 1 528 ? 17.812 41.469 -1.483 1 94.25 528 ASP A O 1
ATOM 4216 N N . ALA A 1 529 ? 18.906 39.594 -1.01 1 94.75 529 ALA A N 1
ATOM 4217 C CA . ALA A 1 529 ? 18.625 39.031 -2.334 1 94.75 529 ALA A CA 1
ATOM 4218 C C . ALA A 1 529 ? 17.125 38.812 -2.523 1 94.75 529 ALA A C 1
ATOM 4220 O O . ALA A 1 529 ? 16.578 39.094 -3.59 1 94.75 529 ALA A O 1
ATOM 4221 N N . ALA A 1 530 ? 16.5 38.281 -1.52 1 95.12 530 ALA A N 1
ATOM 4222 C CA . ALA A 1 530 ? 15.062 38.031 -1.595 1 95.12 530 ALA A CA 1
ATOM 4223 C C . ALA A 1 530 ? 14.266 39.312 -1.703 1 95.12 530 ALA A C 1
ATOM 4225 O O . ALA A 1 530 ? 13.273 39.375 -2.434 1 95.12 530 ALA A O 1
ATOM 4226 N N . ARG A 1 531 ? 14.648 40.281 -0.981 1 94.44 531 ARG A N 1
ATOM 4227 C CA . ARG A 1 531 ? 13.977 41.562 -1 1 94.44 531 ARG A CA 1
ATOM 4228 C C . ARG A 1 531 ? 14.062 42.219 -2.381 1 94.44 531 ARG A C 1
ATOM 4230 O O . ARG A 1 531 ? 13.07 42.75 -2.889 1 94.44 531 ARG A O 1
ATOM 4237 N N . GLU A 1 532 ? 15.195 42.156 -2.965 1 93.81 532 GLU A N 1
ATOM 4238 C CA . GLU A 1 532 ? 15.391 42.719 -4.297 1 93.81 532 GLU A CA 1
ATOM 4239 C C . GLU A 1 532 ? 14.578 41.938 -5.34 1 93.81 532 GLU A C 1
ATOM 4241 O O . GLU A 1 532 ? 13.953 42.562 -6.211 1 93.81 532 GLU A O 1
ATOM 4246 N N . ALA A 1 533 ? 14.68 40.656 -5.223 1 94.75 533 ALA A N 1
ATOM 4247 C CA . ALA A 1 533 ? 13.914 39.844 -6.148 1 94.75 533 ALA A CA 1
ATOM 4248 C C . ALA A 1 533 ? 12.414 40.062 -5.992 1 94.75 533 ALA A C 1
ATOM 4250 O O . ALA A 1 533 ? 11.672 40.062 -6.977 1 94.75 533 ALA A O 1
ATOM 4251 N N . HIS A 1 534 ? 12.016 40.219 -4.777 1 95.31 534 HIS A N 1
ATOM 4252 C CA . HIS A 1 534 ? 10.609 40.5 -4.488 1 95.31 534 HIS A CA 1
ATOM 4253 C C . HIS A 1 534 ? 10.164 41.812 -5.125 1 95.31 534 HIS A C 1
ATOM 4255 O O . HIS A 1 534 ? 9.086 41.906 -5.711 1 95.31 534 HIS A O 1
ATOM 4261 N N . ARG A 1 535 ? 10.953 42.812 -5.055 1 94.56 535 ARG A N 1
ATOM 4262 C CA . ARG A 1 535 ? 10.648 44.094 -5.648 1 94.56 535 ARG A CA 1
ATOM 4263 C C . ARG A 1 535 ? 10.562 44 -7.168 1 94.56 535 ARG A C 1
ATOM 4265 O O . ARG A 1 535 ? 9.672 44.594 -7.785 1 94.56 535 ARG A O 1
ATOM 4272 N N . ALA A 1 536 ? 11.5 43.281 -7.617 1 93.5 536 ALA A N 1
ATOM 4273 C CA . ALA A 1 536 ? 11.492 43.094 -9.062 1 93.5 536 ALA A CA 1
ATOM 4274 C C . ALA A 1 536 ? 10.227 42.375 -9.508 1 93.5 536 ALA A C 1
ATOM 4276 O O . ALA A 1 536 ? 9.656 42.688 -10.555 1 93.5 536 ALA A O 1
ATOM 4277 N N . ALA A 1 537 ? 9.859 41.375 -8.758 1 93.62 537 ALA A N 1
ATOM 4278 C CA . ALA A 1 537 ? 8.641 40.625 -9.062 1 93.62 537 ALA A CA 1
ATOM 4279 C C . ALA A 1 537 ? 7.41 41.531 -9.008 1 93.62 537 ALA A C 1
ATOM 4281 O O . ALA A 1 537 ? 6.52 41.406 -9.852 1 93.62 537 ALA A O 1
ATOM 4282 N N . TYR A 1 538 ? 7.348 42.344 -8.016 1 94.94 538 TYR A N 1
ATOM 4283 C CA . TYR A 1 538 ? 6.246 43.281 -7.883 1 94.94 538 TYR A CA 1
ATOM 4284 C C . TYR A 1 538 ? 6.195 44.219 -9.07 1 94.94 538 TYR A C 1
ATOM 4286 O O . TYR A 1 538 ? 5.125 44.5 -9.625 1 94.94 538 TYR A O 1
ATOM 4294 N N . ASP A 1 539 ? 7.344 44.719 -9.477 1 94.12 539 ASP A N 1
ATOM 4295 C CA . ASP A 1 539 ? 7.418 45.656 -10.602 1 94.12 539 ASP A CA 1
ATOM 4296 C C . ASP A 1 539 ? 6.938 45 -11.891 1 94.12 539 ASP A C 1
ATOM 4298 O O . ASP A 1 539 ? 6.25 45.625 -12.703 1 94.12 539 ASP A O 1
ATOM 4302 N N . GLU A 1 540 ? 7.355 43.812 -11.984 1 92.38 540 GLU A N 1
ATOM 4303 C CA . GLU A 1 540 ? 6.914 43.094 -13.164 1 92.38 540 GLU A CA 1
ATOM 4304 C C . GLU A 1 540 ? 5.402 42.875 -13.148 1 92.38 540 GLU A C 1
ATOM 4306 O O . GLU A 1 540 ? 4.754 42.938 -14.203 1 92.38 540 GLU A O 1
ATOM 4311 N N . TRP A 1 541 ? 4.859 42.594 -12 1 93.25 541 TRP A N 1
ATOM 4312 C CA . TRP A 1 541 ? 3.42 42.406 -11.836 1 93.25 541 TRP A CA 1
ATOM 4313 C C . TRP A 1 541 ? 2.674 43.688 -12.156 1 93.25 541 TRP A C 1
ATOM 4315 O O . TRP A 1 541 ? 1.663 43.688 -12.867 1 93.25 541 TRP A O 1
ATOM 4325 N N . ILE A 1 542 ? 3.215 44.781 -11.789 1 94.38 542 ILE A N 1
ATOM 4326 C CA . ILE A 1 542 ? 2.586 46.094 -12.016 1 94.38 542 ILE A CA 1
ATOM 4327 C C . ILE A 1 542 ? 2.701 46.469 -13.484 1 94.38 542 ILE A C 1
ATOM 4329 O O . ILE A 1 542 ? 1.776 47.062 -14.055 1 94.38 542 ILE A O 1
ATOM 4333 N N . GLN A 1 543 ? 3.818 46.125 -14.078 1 93.12 543 GLN A N 1
ATOM 4334 C CA . GLN A 1 543 ? 3.99 46.375 -15.5 1 93.12 543 GLN A CA 1
ATOM 4335 C C . GLN A 1 543 ? 2.982 45.594 -16.328 1 93.12 543 GLN A C 1
ATOM 4337 O O . GLN A 1 543 ? 2.42 46.125 -17.297 1 93.12 543 GLN A O 1
ATOM 4342 N N . THR A 1 544 ? 2.797 44.406 -15.914 1 92.69 544 THR A N 1
ATOM 4343 C CA . THR A 1 544 ? 1.81 43.562 -16.578 1 92.69 544 THR A CA 1
ATOM 4344 C C . THR A 1 544 ? 0.413 44.188 -16.453 1 92.69 544 THR A C 1
ATOM 4346 O O . THR A 1 544 ? -0.371 44.156 -17.406 1 92.69 544 THR A O 1
ATOM 4349 N N . ALA A 1 545 ? 0.12 44.656 -15.297 1 92.75 545 ALA A N 1
ATOM 4350 C CA . ALA A 1 545 ? -1.176 45.312 -15.055 1 92.75 545 ALA A CA 1
ATOM 4351 C C . ALA A 1 545 ? -1.332 46.562 -15.906 1 92.75 545 ALA A C 1
ATOM 4353 O O . ALA A 1 545 ? -2.424 46.844 -16.391 1 92.75 545 ALA A O 1
ATOM 4354 N N . LYS A 1 546 ? -0.258 47.312 -16.094 1 94.56 546 LYS A N 1
ATOM 4355 C CA . LYS A 1 546 ? -0.278 48.531 -16.922 1 94.56 546 LYS A CA 1
ATOM 4356 C C . LYS A 1 546 ? -0.603 48.188 -18.375 1 94.56 546 LYS A C 1
ATOM 4358 O O . LYS A 1 546 ? -1.389 48.875 -19.016 1 94.56 546 LYS A O 1
ATOM 4363 N N . GLU A 1 547 ? -0.041 47.188 -18.781 1 92.94 547 GLU A N 1
ATOM 4364 C CA . GLU A 1 547 ? -0.284 46.75 -20.156 1 92.94 547 GLU A CA 1
ATOM 4365 C C . GLU A 1 547 ? -1.715 46.25 -20.312 1 92.94 547 GLU A C 1
ATOM 4367 O O . GLU A 1 547 ? -2.361 46.531 -21.328 1 92.94 547 GLU A O 1
ATOM 4372 N N . ALA A 1 548 ? -2.127 45.469 -19.375 1 90.31 548 ALA A N 1
ATOM 4373 C CA . ALA A 1 548 ? -3.5 44.969 -19.422 1 90.31 548 ALA A CA 1
ATOM 4374 C C . ALA A 1 548 ? -4.5 46.125 -19.391 1 90.31 548 ALA A C 1
ATOM 4376 O O . ALA A 1 548 ? -5.516 46.094 -20.078 1 90.31 548 ALA A O 1
ATOM 4377 N N . GLU A 1 549 ? -4.262 47.062 -18.516 1 90.56 549 GLU A N 1
ATOM 4378 C CA . GLU A 1 549 ? -5.137 48.219 -18.406 1 90.56 549 GLU A CA 1
ATOM 4379 C C . GLU A 1 549 ? -5.199 49 -19.703 1 90.56 549 GLU A C 1
ATOM 4381 O O . GLU A 1 549 ? -6.262 49.5 -20.094 1 90.56 549 GLU A O 1
ATOM 4386 N N . THR A 1 550 ? -4.121 49.156 -20.453 1 92.25 550 THR A N 1
ATOM 4387 C CA . THR A 1 550 ? -4.059 49.812 -21.734 1 92.25 550 THR A CA 1
ATOM 4388 C C . THR A 1 550 ? -4.867 49.094 -22.797 1 92.25 550 THR A C 1
ATOM 4390 O O . THR A 1 550 ? -5.434 49.688 -23.703 1 92.25 550 THR A O 1
ATOM 4393 N N . ARG A 1 551 ? -4.965 47.781 -22.594 1 91.5 551 ARG A N 1
ATOM 4394 C CA . ARG A 1 551 ? -5.711 46.969 -23.547 1 91.5 551 ARG A CA 1
ATOM 4395 C C . ARG A 1 551 ? -7.184 46.875 -23.156 1 91.5 551 ARG A C 1
ATOM 4397 O O . ARG A 1 551 ? -7.98 46.25 -23.844 1 91.5 551 ARG A O 1
ATOM 4404 N N . GLY A 1 552 ? -7.516 47.469 -22.062 1 87.12 552 GLY A N 1
ATOM 4405 C CA . GLY A 1 552 ? -8.906 47.5 -21.625 1 87.12 552 GLY A CA 1
ATOM 4406 C C . GLY A 1 552 ? -9.344 46.281 -20.844 1 87.12 552 GLY A C 1
ATOM 4407 O O . GLY A 1 552 ? -10.531 45.969 -20.781 1 87.12 552 GLY A O 1
ATOM 4408 N N . GLU A 1 553 ? -8.391 45.562 -20.312 1 86.69 553 GLU A N 1
ATOM 4409 C CA . GLU A 1 553 ? -8.711 44.375 -19.531 1 86.69 553 GLU A CA 1
ATOM 4410 C C . GLU A 1 553 ? -9.117 44.75 -18.109 1 86.69 553 GLU A C 1
ATOM 4412 O O . GLU A 1 553 ? -8.969 45.906 -17.703 1 86.69 553 GLU A O 1
ATOM 4417 N N . ASP A 1 554 ? -9.641 43.844 -17.438 1 85.56 554 ASP A N 1
ATOM 4418 C CA . ASP A 1 554 ? -10.227 44.062 -16.109 1 85.56 554 ASP A CA 1
ATOM 4419 C C . ASP A 1 554 ? -9.141 44.281 -15.062 1 85.56 554 ASP A C 1
ATOM 4421 O O . ASP A 1 554 ? -9.406 44.875 -14 1 85.56 554 ASP A O 1
ATOM 4425 N N . LEU A 1 555 ? -7.961 43.969 -15.336 1 90.06 555 LEU A N 1
ATOM 4426 C CA . LEU A 1 555 ? -6.875 44.125 -14.375 1 90.06 555 LEU A CA 1
ATOM 4427 C C . LEU A 1 555 ? -6.266 45.5 -14.453 1 90.06 555 LEU A C 1
ATOM 4429 O O . LEU A 1 555 ? -5.375 45.75 -15.273 1 90.06 555 LEU A O 1
ATOM 4433 N N . THR A 1 556 ? -6.621 46.375 -13.516 1 92.12 556 THR A N 1
ATOM 4434 C CA . THR A 1 556 ? -6.055 47.719 -13.406 1 92.12 556 THR A CA 1
ATOM 4435 C C . THR A 1 556 ? -4.84 47.719 -12.477 1 92.12 556 THR A C 1
ATOM 4437 O O . THR A 1 556 ? -4.629 46.75 -11.727 1 92.12 556 THR A O 1
ATOM 4440 N N . VAL A 1 557 ? -4.082 48.719 -12.555 1 93.56 557 VAL A N 1
ATOM 4441 C CA . VAL A 1 557 ? -2.906 48.875 -11.703 1 93.56 557 VAL A CA 1
ATOM 4442 C C . VAL A 1 557 ? -3.334 48.906 -10.234 1 93.56 557 VAL A C 1
ATOM 4444 O O . VAL A 1 557 ? -2.688 48.281 -9.375 1 93.56 557 VAL A O 1
ATOM 4447 N N . ALA A 1 558 ? -4.406 49.594 -9.992 1 91 558 ALA A N 1
ATOM 4448 C CA . ALA A 1 558 ? -4.926 49.688 -8.625 1 91 558 ALA A CA 1
ATOM 4449 C C . ALA A 1 558 ? -5.34 48.312 -8.102 1 91 558 ALA A C 1
ATOM 4451 O O . ALA A 1 558 ? -5.059 47.969 -6.957 1 91 558 ALA A O 1
ATOM 4452 N N . LYS A 1 559 ? -5.973 47.594 -8.898 1 91.38 559 LYS A N 1
ATOM 4453 C CA . LYS A 1 559 ? -6.406 46.25 -8.516 1 91.38 559 LYS A CA 1
ATOM 4454 C C . LYS A 1 559 ? -5.211 45.312 -8.328 1 91.38 559 LYS A C 1
ATOM 4456 O O . LYS A 1 559 ? -5.168 44.531 -7.383 1 91.38 559 LYS A O 1
ATOM 4461 N N . ALA A 1 560 ? -4.305 45.375 -9.266 1 92.56 560 ALA A N 1
ATOM 4462 C CA . ALA A 1 560 ? -3.102 44.562 -9.195 1 92.56 560 ALA A CA 1
ATOM 4463 C C . ALA A 1 560 ? -2.328 44.812 -7.906 1 92.56 560 ALA A C 1
ATOM 4465 O O . ALA A 1 560 ? -1.8 43.875 -7.293 1 92.56 560 ALA A O 1
ATOM 4466 N N . ASP A 1 561 ? -2.229 46.062 -7.57 1 92.44 561 ASP A N 1
ATOM 4467 C CA . ASP A 1 561 ? -1.541 46.406 -6.336 1 92.44 561 ASP A CA 1
ATOM 4468 C C . ASP A 1 561 ? -2.219 45.781 -5.117 1 92.44 561 ASP A C 1
ATOM 4470 O O . ASP A 1 561 ? -1.547 45.312 -4.199 1 92.44 561 ASP A O 1
ATOM 4474 N N . LYS A 1 562 ? -3.492 45.719 -5.094 1 90.31 562 LYS A N 1
ATOM 4475 C CA . LYS A 1 562 ? -4.258 45.156 -3.979 1 90.31 562 LYS A CA 1
ATOM 4476 C C . LYS A 1 562 ? -4.141 43.656 -3.93 1 90.31 562 LYS A C 1
ATOM 4478 O O . LYS A 1 562 ? -4.258 43.031 -2.859 1 90.31 562 LYS A O 1
ATOM 4483 N N . LEU A 1 563 ? -3.922 43.062 -5.047 1 92.06 563 LEU A N 1
ATOM 4484 C CA . LEU A 1 563 ? -3.9 41.625 -5.125 1 92.06 563 LEU A CA 1
ATOM 4485 C C . LEU A 1 563 ? -2.535 41.062 -4.723 1 92.06 563 LEU A C 1
ATOM 4487 O O . LEU A 1 563 ? -2.389 39.875 -4.484 1 92.06 563 LEU A O 1
ATOM 4491 N N . TRP A 1 564 ? -1.546 41.938 -4.695 1 92.56 564 TRP A N 1
ATOM 4492 C CA . TRP A 1 564 ? -0.205 41.469 -4.352 1 92.56 564 TRP A CA 1
ATOM 4493 C C . TRP A 1 564 ? -0.159 40.938 -2.924 1 92.56 564 TRP A C 1
ATOM 4495 O O . TRP A 1 564 ? -0.535 41.625 -1.982 1 92.56 564 TRP A O 1
ATOM 4505 N N . PRO A 1 565 ? 0.313 39.719 -2.691 1 91.19 565 PRO A N 1
ATOM 4506 C CA . PRO A 1 565 ? 0.092 39.062 -1.407 1 91.19 565 PRO A CA 1
ATOM 4507 C C . PRO A 1 565 ? 1.052 39.531 -0.32 1 91.19 565 PRO A C 1
ATOM 4509 O O . PRO A 1 565 ? 0.796 39.312 0.869 1 91.19 565 PRO A O 1
ATOM 4512 N N . PHE A 1 566 ? 2.189 40.156 -0.635 1 93.38 566 PHE A N 1
ATOM 4513 C CA . PHE A 1 566 ? 3.176 40.594 0.349 1 93.38 566 PHE A CA 1
ATOM 4514 C C . PHE A 1 566 ? 3.301 42.094 0.363 1 93.38 566 PHE A C 1
ATOM 4516 O O . PHE A 1 566 ? 2.598 42.812 -0.374 1 93.38 566 PHE A O 1
ATOM 4523 N N . ASP A 1 567 ? 4.172 42.594 1.34 1 89.12 567 ASP A N 1
ATOM 4524 C CA . ASP A 1 567 ? 4.375 44.031 1.455 1 89.12 567 ASP A CA 1
ATOM 4525 C C . ASP A 1 567 ? 5.328 44.531 0.377 1 89.12 567 ASP A C 1
ATOM 4527 O O . ASP A 1 567 ? 6.496 44.156 0.337 1 89.12 567 ASP A O 1
ATOM 4531 N N . ALA A 1 568 ? 4.883 45.125 -0.656 1 72 568 ALA A N 1
ATOM 4532 C CA . ALA A 1 568 ? 5.727 45.594 -1.745 1 72 568 ALA A CA 1
ATOM 4533 C C . ALA A 1 568 ? 6.457 46.875 -1.342 1 72 568 ALA A C 1
ATOM 4535 O O . ALA A 1 568 ? 7.457 47.25 -1.959 1 72 568 ALA A O 1
ATOM 4536 N N . ARG A 1 569 ? 5.98 47.75 -0.363 1 59.44 569 ARG A N 1
ATOM 4537 C CA . ARG A 1 569 ? 6.547 49.062 -0.08 1 59.44 569 ARG A CA 1
ATOM 4538 C C . ARG A 1 569 ? 7.578 49 1.039 1 59.44 569 ARG A C 1
ATOM 4540 O O . ARG A 1 569 ? 7.492 48.125 1.912 1 59.44 569 ARG A O 1
ATOM 4547 N N . MET B 1 1 ? -14.367 -8.445 -40.375 1 21 1 MET B N 1
ATOM 4548 C CA . MET B 1 1 ? -13.422 -9.555 -40.406 1 21 1 MET B CA 1
ATOM 4549 C C . MET B 1 1 ? -12.055 -9.086 -40.875 1 21 1 MET B C 1
ATOM 4551 O O . MET B 1 1 ? -11.023 -9.5 -40.344 1 21 1 MET B O 1
ATOM 4555 N N . LEU B 1 2 ? -12.047 -8.477 -42.125 1 24.36 2 LEU B N 1
ATOM 4556 C CA . LEU B 1 2 ? -10.875 -7.746 -42.594 1 24.36 2 LEU B CA 1
ATOM 4557 C C . LEU B 1 2 ? -10.453 -6.684 -41.594 1 24.36 2 LEU B C 1
ATOM 4559 O O . LEU B 1 2 ? -9.273 -6.316 -41.531 1 24.36 2 LEU B O 1
ATOM 4563 N N . ARG B 1 3 ? -11.531 -6.199 -41 1 26.95 3 ARG B N 1
ATOM 4564 C CA . ARG B 1 3 ? -11.383 -5.195 -39.938 1 26.95 3 ARG B CA 1
ATOM 4565 C C . ARG B 1 3 ? -10.688 -5.785 -38.719 1 26.95 3 ARG B C 1
ATOM 4567 O O . ARG B 1 3 ? -10.289 -5.055 -37.812 1 26.95 3 ARG B O 1
ATOM 4574 N N . MET B 1 4 ? -10.773 -7.152 -38.656 1 31 4 MET B N 1
ATOM 4575 C CA . MET B 1 4 ? -10.133 -7.812 -37.531 1 31 4 MET B CA 1
ATOM 4576 C C . MET B 1 4 ? -8.609 -7.723 -37.625 1 31 4 MET B C 1
ATOM 4578 O O . MET B 1 4 ? -7.918 -7.605 -36.625 1 31 4 MET B O 1
ATOM 4582 N N . TRP B 1 5 ? -8.055 -7.918 -38.875 1 33.28 5 TRP B N 1
ATOM 4583 C CA . TRP B 1 5 ? -6.613 -8.023 -39.125 1 33.28 5 TRP B CA 1
ATOM 4584 C C . TRP B 1 5 ? -5.938 -6.66 -38.969 1 33.28 5 TRP B C 1
ATOM 4586 O O . TRP B 1 5 ? -4.773 -6.582 -38.562 1 33.28 5 TRP B O 1
ATOM 4596 N N . ARG B 1 6 ? -6.508 -5.57 -39.625 1 33.22 6 ARG B N 1
ATOM 4597 C CA . ARG B 1 6 ? -5.863 -4.27 -39.5 1 33.22 6 ARG B CA 1
ATOM 4598 C C . ARG B 1 6 ? -5.652 -3.916 -38.031 1 33.22 6 ARG B C 1
ATOM 4600 O O . ARG B 1 6 ? -4.824 -3.061 -37.719 1 33.22 6 ARG B O 1
ATOM 4607 N N . GLN B 1 7 ? -6.508 -4.547 -37.25 1 32.66 7 GLN B N 1
ATOM 4608 C CA . GLN B 1 7 ? -6.434 -4.285 -35.812 1 32.66 7 GLN B CA 1
ATOM 4609 C C . GLN B 1 7 ? -5.273 -5.039 -35.156 1 32.66 7 GLN B C 1
ATOM 4611 O O . GLN B 1 7 ? -4.82 -4.688 -34.062 1 32.66 7 GLN B O 1
ATOM 4616 N N . LEU B 1 8 ? -4.934 -6.258 -35.75 1 33.31 8 LEU B N 1
ATOM 4617 C CA . LEU B 1 8 ? -3.779 -6.953 -35.188 1 33.31 8 LEU B CA 1
ATOM 4618 C C . LEU B 1 8 ? -2.494 -6.18 -35.469 1 33.31 8 LEU B C 1
ATOM 4620 O O . LEU B 1 8 ? -1.477 -6.402 -34.781 1 33.31 8 LEU B O 1
ATOM 4624 N N . ARG B 1 9 ? -2.389 -5.363 -36.625 1 32.09 9 ARG B N 1
ATOM 4625 C CA . ARG B 1 9 ? -1.115 -4.727 -36.969 1 32.09 9 ARG B CA 1
ATOM 4626 C C . ARG B 1 9 ? -0.831 -3.562 -36 1 32.09 9 ARG B C 1
ATOM 4628 O O . ARG B 1 9 ? 0.317 -3.139 -35.875 1 32.09 9 ARG B O 1
ATOM 4635 N N . LEU B 1 10 ? -1.791 -2.602 -35.844 1 30.75 10 LEU B N 1
ATOM 4636 C CA . LEU B 1 10 ? -1.487 -1.32 -35.219 1 30.75 10 LEU B CA 1
ATOM 4637 C C . LEU B 1 10 ? -1.266 -1.488 -33.719 1 30.75 10 LEU B C 1
ATOM 4639 O O . LEU B 1 10 ? -1.443 -0.54 -32.969 1 30.75 10 LEU B O 1
ATOM 4643 N N . VAL B 1 11 ? -1.385 -2.703 -33.219 1 28.48 11 VAL B N 1
ATOM 4644 C CA . VAL B 1 11 ? -1.078 -2.617 -31.797 1 28.48 11 VAL B CA 1
ATOM 4645 C C . VAL B 1 11 ? 0.343 -2.094 -31.609 1 28.48 11 VAL B C 1
ATOM 4647 O O . VAL B 1 11 ? 1.306 -2.699 -32.094 1 28.48 11 VAL B O 1
ATOM 4650 N N . PRO B 1 12 ? 0.554 -0.772 -31.625 1 28.48 12 PRO B N 1
ATOM 4651 C CA . PRO B 1 12 ? 1.897 -0.298 -31.281 1 28.48 12 PRO B CA 1
ATOM 4652 C C . PRO B 1 12 ? 2.643 -1.255 -30.359 1 28.48 12 PRO B C 1
ATOM 4654 O O . PRO B 1 12 ? 2.021 -2.092 -29.703 1 28.48 12 PRO B O 1
ATOM 4657 N N . SER B 1 13 ? 4.023 -1.262 -30.547 1 27.14 13 SER B N 1
ATOM 4658 C CA . SER B 1 13 ? 4.953 -1.962 -29.656 1 27.14 13 SER B CA 1
ATOM 4659 C C . SER B 1 13 ? 4.535 -1.827 -28.203 1 27.14 13 SER B C 1
ATOM 4661 O O . SER B 1 13 ? 4.715 -0.771 -27.594 1 27.14 13 SER B O 1
ATOM 4663 N N . PHE B 1 14 ? 3.262 -2.07 -27.891 1 26.16 14 PHE B N 1
ATOM 4664 C CA . PHE B 1 14 ? 3.029 -2.244 -26.453 1 26.16 14 PHE B CA 1
ATOM 4665 C C . PHE B 1 14 ? 4.203 -2.961 -25.797 1 26.16 14 PHE B C 1
ATOM 4667 O O . PHE B 1 14 ? 4.73 -3.93 -26.344 1 26.16 14 PHE B O 1
ATOM 4674 N N . ASN B 1 15 ? 5.129 -2.201 -25.281 1 25.61 15 ASN B N 1
ATOM 4675 C CA . ASN B 1 15 ? 5.926 -2.924 -24.297 1 25.61 15 ASN B CA 1
ATOM 4676 C C . ASN B 1 15 ? 5.137 -4.062 -23.656 1 25.61 15 ASN B C 1
ATOM 4678 O O . ASN B 1 15 ? 4.121 -3.83 -23 1 25.61 15 ASN B O 1
ATOM 4682 N N . ILE B 1 16 ? 5.02 -5.164 -24.438 1 27.14 16 ILE B N 1
ATOM 4683 C CA . ILE B 1 16 ? 4.613 -6.461 -23.906 1 27.14 16 ILE B CA 1
ATOM 4684 C C . ILE B 1 16 ? 4.992 -6.543 -22.422 1 27.14 16 ILE B C 1
ATOM 4686 O O . ILE B 1 16 ? 6.168 -6.684 -22.078 1 27.14 16 ILE B O 1
ATOM 4690 N N . ASN B 1 17 ? 4.832 -5.504 -21.656 1 25 17 ASN B N 1
ATOM 4691 C CA . ASN B 1 17 ? 4.945 -5.883 -20.25 1 25 17 ASN B CA 1
ATOM 4692 C C . ASN B 1 17 ? 4.543 -7.34 -20.031 1 25 17 ASN B C 1
ATOM 4694 O O . ASN B 1 17 ? 3.852 -7.93 -20.859 1 25 17 ASN B O 1
ATOM 4698 N N . ASP B 1 18 ? 4.926 -7.844 -18.781 1 25.27 18 ASP B N 1
ATOM 4699 C CA . ASP B 1 18 ? 5.031 -9.227 -18.312 1 25.27 18 ASP B CA 1
ATOM 4700 C C . ASP B 1 18 ? 3.736 -9.992 -18.562 1 25.27 18 ASP B C 1
ATOM 4702 O O . ASP B 1 18 ? 2.807 -9.938 -17.75 1 25.27 18 ASP B O 1
ATOM 4706 N N . ASP B 1 19 ? 3.172 -9.82 -19.719 1 24.12 19 ASP B N 1
ATOM 4707 C CA . ASP B 1 19 ? 2.215 -10.875 -20.047 1 24.12 19 ASP B CA 1
ATOM 4708 C C . ASP B 1 19 ? 2.768 -12.25 -19.688 1 24.12 19 ASP B C 1
ATOM 4710 O O . ASP B 1 19 ? 3.881 -12.602 -20.078 1 24.12 19 ASP B O 1
ATOM 4714 N N . ARG B 1 20 ? 2.16 -12.789 -18.672 1 26 20 ARG B N 1
ATOM 4715 C CA . ARG B 1 20 ? 2.107 -14.172 -18.219 1 26 20 ARG B CA 1
ATOM 4716 C C . ARG B 1 20 ? 2.088 -15.141 -19.406 1 26 20 ARG B C 1
ATOM 4718 O O . ARG B 1 20 ? 1.205 -15.055 -20.266 1 26 20 ARG B O 1
ATOM 4725 N N . PHE B 1 21 ? 3.201 -15.328 -20.188 1 23.12 21 PHE B N 1
ATOM 4726 C CA . PHE B 1 21 ? 3.32 -16.656 -20.75 1 23.12 21 PHE B CA 1
ATOM 4727 C C . PHE B 1 21 ? 2.43 -17.656 -20.016 1 23.12 21 PHE B C 1
ATOM 4729 O O . PHE B 1 21 ? 2.348 -17.625 -18.781 1 23.12 21 PHE B O 1
ATOM 4736 N N . PHE B 1 22 ? 1.393 -18.047 -20.734 1 25.73 22 PHE B N 1
ATOM 4737 C CA . PHE B 1 22 ? 0.352 -19.031 -20.422 1 25.73 22 PHE B CA 1
ATOM 4738 C C . PHE B 1 22 ? 0.932 -20.219 -19.688 1 25.73 22 PHE B C 1
ATOM 4740 O O . PHE B 1 22 ? 1.198 -21.266 -20.297 1 25.73 22 PHE B O 1
ATOM 4747 N N . SER B 1 23 ? 2.105 -20.031 -19.156 1 21.5 23 SER B N 1
ATOM 4748 C CA . SER B 1 23 ? 2.35 -21.375 -18.625 1 21.5 23 SER B CA 1
ATOM 4749 C C . SER B 1 23 ? 1.114 -21.922 -17.922 1 21.5 23 SER B C 1
ATOM 4751 O O . SER B 1 23 ? 0.521 -21.25 -17.078 1 21.5 23 SER B O 1
ATOM 4753 N N . PHE B 1 24 ? 0.404 -22.672 -18.75 1 21.98 24 PHE B N 1
ATOM 4754 C CA . PHE B 1 24 ? -0.577 -23.656 -18.328 1 21.98 24 PHE B CA 1
ATOM 4755 C C . PHE B 1 24 ? -0.199 -24.266 -16.984 1 21.98 24 PHE B C 1
ATOM 4757 O O . PHE B 1 24 ? 0.456 -25.312 -16.938 1 21.98 24 PHE B O 1
ATOM 4764 N N . SER B 1 25 ? 0.44 -23.578 -16.203 1 20.22 25 SER B N 1
ATOM 4765 C CA . SER B 1 25 ? 0.357 -24.516 -15.07 1 20.22 25 SER B CA 1
ATOM 4766 C C . SER B 1 25 ? -1.075 -24.984 -14.852 1 20.22 25 SER B C 1
ATOM 4768 O O . SER B 1 25 ? -2.023 -24.219 -15.031 1 20.22 25 SER B O 1
ATOM 4770 N N . ARG B 1 26 ? -1.299 -26.297 -15.047 1 19.92 26 ARG B N 1
ATOM 4771 C CA . ARG B 1 26 ? -2.432 -27.156 -14.742 1 19.92 26 ARG B CA 1
ATOM 4772 C C . ARG B 1 26 ? -3.154 -26.703 -13.477 1 19.92 26 ARG B C 1
ATOM 4774 O O . ARG B 1 26 ? -2.652 -26.891 -12.367 1 19.92 26 ARG B O 1
ATOM 4781 N N . ARG B 1 27 ? -3.457 -25.484 -13.562 1 19.84 27 ARG B N 1
ATOM 4782 C CA . ARG B 1 27 ? -4.434 -25.188 -12.516 1 19.84 27 ARG B CA 1
ATOM 4783 C C . ARG B 1 27 ? -5.555 -26.219 -12.516 1 19.84 27 ARG B C 1
ATOM 4785 O O . ARG B 1 27 ? -6.184 -26.469 -13.547 1 19.84 27 ARG B O 1
ATOM 4792 N N . LYS B 1 28 ? -5.277 -27.125 -11.609 1 19 28 LYS B N 1
ATOM 4793 C CA . LYS B 1 28 ? -6.312 -28.078 -11.211 1 19 28 LYS B CA 1
ATOM 4794 C C . LYS B 1 28 ? -7.668 -27.391 -11.07 1 19 28 LYS B C 1
ATOM 4796 O O . LYS B 1 28 ? -7.754 -26.281 -10.547 1 19 28 LYS B O 1
ATOM 4801 N N . LEU B 1 29 ? -8.508 -27.516 -12.039 1 19.03 29 LEU B N 1
ATOM 4802 C CA . LEU B 1 29 ? -9.961 -27.391 -12.055 1 19.03 29 LEU B CA 1
ATOM 4803 C C . LEU B 1 29 ? -10.555 -27.797 -10.703 1 19.03 29 LEU B C 1
ATOM 4805 O O . LEU B 1 29 ? -10.578 -28.984 -10.359 1 19.03 29 LEU B O 1
ATOM 4809 N N . SER B 1 30 ? -10 -27.141 -9.625 1 16.33 30 SER B N 1
ATOM 4810 C CA . SER B 1 30 ? -10.57 -27.578 -8.359 1 16.33 30 SER B CA 1
ATOM 4811 C C . SER B 1 30 ? -12.094 -27.531 -8.398 1 16.33 30 SER B C 1
ATOM 4813 O O . SER B 1 30 ? -12.68 -26.734 -9.133 1 16.33 30 SER B O 1
ATOM 4815 N N . ASP B 1 31 ? -12.57 -28.609 -7.965 1 16.47 31 ASP B N 1
ATOM 4816 C CA . ASP B 1 31 ? -13.828 -29.234 -7.586 1 16.47 31 ASP B CA 1
ATOM 4817 C C . ASP B 1 31 ? -14.609 -28.359 -6.605 1 16.47 31 ASP B C 1
ATOM 4819 O O . ASP B 1 31 ? -14.047 -27.859 -5.633 1 16.47 31 ASP B O 1
ATOM 4823 N N . MET B 1 32 ? -15.539 -27.516 -7.113 1 18.02 32 MET B N 1
ATOM 4824 C CA . MET B 1 32 ? -16.609 -26.703 -6.539 1 18.02 32 MET B CA 1
ATOM 4825 C C . MET B 1 32 ? -17.359 -27.469 -5.461 1 18.02 32 MET B C 1
ATOM 4827 O O . MET B 1 32 ? -18.203 -28.312 -5.77 1 18.02 32 MET B O 1
ATOM 4831 N N . GLY B 1 33 ? -16.609 -27.984 -4.453 1 15.63 33 GLY B N 1
ATOM 4832 C CA . GLY B 1 33 ? -17.406 -28.812 -3.551 1 15.63 33 GLY B CA 1
ATOM 4833 C C . GLY B 1 33 ? -18.516 -28.031 -2.867 1 15.63 33 GLY B C 1
ATOM 4834 O O . GLY B 1 33 ? -18.516 -26.797 -2.865 1 15.63 33 GLY B O 1
ATOM 4835 N N . SER B 1 34 ? -19.516 -28.719 -2.402 1 16.94 34 SER B N 1
ATOM 4836 C CA . SER B 1 34 ? -20.906 -28.828 -1.951 1 16.94 34 SER B CA 1
ATOM 4837 C C . SER B 1 34 ? -21.062 -28.281 -0.534 1 16.94 34 SER B C 1
ATOM 4839 O O . SER B 1 34 ? -22.125 -28.406 0.064 1 16.94 34 SER B O 1
ATOM 4841 N N . LYS B 1 35 ? -20.359 -27.203 -0.208 1 19.22 35 LYS B N 1
ATOM 4842 C CA . LYS B 1 35 ? -20.578 -27.125 1.232 1 19.22 35 LYS B CA 1
ATOM 4843 C C . LYS B 1 35 ? -22.062 -26.938 1.548 1 19.22 35 LYS B C 1
ATOM 4845 O O . LYS B 1 35 ? -22.734 -26.109 0.928 1 19.22 35 LYS B O 1
ATOM 4850 N N . HIS B 1 36 ? -22.766 -28 2.152 1 17.47 36 HIS B N 1
ATOM 4851 C CA . HIS B 1 36 ? -24.078 -28.172 2.738 1 17.47 36 HIS B CA 1
ATOM 4852 C C . HIS B 1 36 ? -24.297 -27.219 3.906 1 17.47 36 HIS B C 1
ATOM 4854 O O . HIS B 1 36 ? -23.594 -27.297 4.914 1 17.47 36 HIS B O 1
ATOM 4860 N N . GLY B 1 37 ? -24.203 -25.938 3.664 1 18.53 37 GLY B N 1
ATOM 4861 C CA . GLY B 1 37 ? -24.594 -25.141 4.812 1 18.53 37 GLY B CA 1
ATOM 4862 C C . GLY B 1 37 ? -25.891 -25.609 5.457 1 18.53 37 GLY B C 1
ATOM 4863 O O . GLY B 1 37 ? -26.75 -26.188 4.793 1 18.53 37 GLY B O 1
ATOM 4864 N N . ASN B 1 38 ? -25.828 -25.906 6.711 1 19.75 38 ASN B N 1
ATOM 4865 C CA . ASN B 1 38 ? -26.875 -26.391 7.613 1 19.75 38 ASN B CA 1
ATOM 4866 C C . ASN B 1 38 ? -28.047 -25.422 7.68 1 19.75 38 ASN B C 1
ATOM 4868 O O . ASN B 1 38 ? -28.375 -24.906 8.75 1 19.75 38 ASN B O 1
ATOM 4872 N N . ILE B 1 39 ? -28.344 -24.609 6.59 1 22.83 39 ILE B N 1
ATOM 4873 C CA . ILE B 1 39 ? -29.391 -23.688 7.031 1 22.83 39 ILE B CA 1
ATOM 4874 C C . ILE B 1 39 ? -30.562 -24.469 7.629 1 22.83 39 ILE B C 1
ATOM 4876 O O . ILE B 1 39 ? -30.75 -25.641 7.324 1 22.83 39 ILE B O 1
ATOM 4880 N N . SER B 1 40 ? -31.516 -23.812 8.398 1 21.44 40 SER B N 1
ATOM 4881 C CA . SER B 1 40 ? -32.719 -24.281 9.07 1 21.44 40 SER B CA 1
ATOM 4882 C C . SER B 1 40 ? -33.594 -25.109 8.133 1 21.44 40 SER B C 1
ATOM 4884 O O . SER B 1 40 ? -33.562 -24.922 6.914 1 21.44 40 SER B O 1
ATOM 4886 N N . ALA B 1 41 ? -34.375 -26.219 8.664 1 23.06 41 ALA B N 1
ATOM 4887 C CA . ALA B 1 41 ? -35.031 -27.406 8.109 1 23.06 41 ALA B CA 1
ATOM 4888 C C . ALA B 1 41 ? -36.031 -27.047 7.039 1 23.06 41 ALA B C 1
ATOM 4890 O O . ALA B 1 41 ? -37.156 -26.625 7.355 1 23.06 41 ALA B O 1
ATOM 4891 N N . LEU B 1 42 ? -35.812 -26.25 6.055 1 25 42 LEU B N 1
ATOM 4892 C CA . LEU B 1 42 ? -37.031 -26.312 5.238 1 25 42 LEU B CA 1
ATOM 4893 C C . LEU B 1 42 ? -37.344 -27.75 4.855 1 25 42 LEU B C 1
ATOM 4895 O O . LEU B 1 42 ? -36.438 -28.594 4.754 1 25 42 LEU B O 1
ATOM 4899 N N . PRO B 1 43 ? -38.656 -28.312 4.777 1 25.25 43 PRO B N 1
ATOM 4900 C CA . PRO B 1 43 ? -38.875 -29.75 4.586 1 25.25 43 PRO B CA 1
ATOM 4901 C C . PRO B 1 43 ? -38 -30.344 3.488 1 25.25 43 PRO B C 1
ATOM 4903 O O . PRO B 1 43 ? -37.75 -29.688 2.469 1 25.25 43 PRO B O 1
ATOM 4906 N N . LEU B 1 44 ? -36.906 -31.156 3.934 1 27.56 44 LEU B N 1
ATOM 4907 C CA . LEU B 1 44 ? -35.969 -31.922 3.135 1 27.56 44 LEU B CA 1
ATOM 4908 C C . LEU B 1 44 ? -36.656 -32.594 1.949 1 27.56 44 LEU B C 1
ATOM 4910 O O . LEU B 1 44 ? -37.625 -33.312 2.123 1 27.56 44 LEU B O 1
ATOM 4914 N N . PRO B 1 45 ? -36.688 -31.859 0.766 1 28.23 45 PRO B N 1
ATOM 4915 C CA . PRO B 1 45 ? -37.438 -32.75 -0.133 1 28.23 45 PRO B CA 1
ATOM 4916 C C . PRO B 1 45 ? -37.031 -34.219 0.022 1 28.23 45 PRO B C 1
ATOM 4918 O O . PRO B 1 45 ? -35.969 -34.531 0.579 1 28.23 45 PRO B O 1
ATOM 4921 N N . GLU B 1 46 ? -37.875 -35.219 -0.374 1 28.77 46 GLU B N 1
ATOM 4922 C CA . GLU B 1 46 ? -37.719 -36.656 -0.392 1 28.77 46 GLU B CA 1
ATOM 4923 C C . GLU B 1 46 ? -36.281 -37.031 -0.832 1 28.77 46 GLU B C 1
ATOM 4925 O O . GLU B 1 46 ? -35.719 -36.406 -1.725 1 28.77 46 GLU B O 1
ATOM 4930 N N . THR B 1 47 ? -35.469 -37.625 0.112 1 31.03 47 THR B N 1
ATOM 4931 C CA . THR B 1 47 ? -34.188 -38.281 0.086 1 31.03 47 THR B CA 1
ATOM 4932 C C . THR B 1 47 ? -33.969 -39.031 -1.23 1 31.03 47 THR B C 1
ATOM 4934 O O . THR B 1 47 ? -34.594 -40.094 -1.45 1 31.03 47 THR B O 1
ATOM 4937 N N . ALA B 1 48 ? -33.812 -38.344 -2.424 1 34.72 48 ALA B N 1
ATOM 4938 C CA . ALA B 1 48 ? -33.719 -39.281 -3.541 1 34.72 48 ALA B CA 1
ATOM 4939 C C . ALA B 1 48 ? -32.594 -40.281 -3.289 1 34.72 48 ALA B C 1
ATOM 4941 O O . ALA B 1 48 ? -31.547 -39.969 -2.76 1 34.72 48 ALA B O 1
ATOM 4942 N N . PRO B 1 49 ? -32.812 -41.594 -3.295 1 35.88 49 PRO B N 1
ATOM 4943 C CA . PRO B 1 49 ? -31.781 -42.625 -3.127 1 35.88 49 PRO B CA 1
ATOM 4944 C C . PRO B 1 49 ? -30.469 -42.25 -3.811 1 35.88 49 PRO B C 1
ATOM 4946 O O . PRO B 1 49 ? -30.469 -41.438 -4.738 1 35.88 49 PRO B O 1
ATOM 4949 N N . PRO B 1 50 ? -29.234 -42.469 -3.121 1 39.56 50 PRO B N 1
ATOM 4950 C CA . PRO B 1 50 ? -27.984 -42.281 -3.852 1 39.56 50 PRO B CA 1
ATOM 4951 C C . PRO B 1 50 ? -28.109 -42.625 -5.34 1 39.56 50 PRO B C 1
ATOM 4953 O O . PRO B 1 50 ? -28.719 -43.625 -5.707 1 39.56 50 PRO B O 1
ATOM 4956 N N . LYS B 1 51 ? -28.266 -41.75 -6.152 1 41.88 51 LYS B N 1
ATOM 4957 C CA . LYS B 1 51 ? -28.328 -42.094 -7.574 1 41.88 51 LYS B CA 1
ATOM 4958 C C . LYS B 1 51 ? -27.328 -43.188 -7.93 1 41.88 51 LYS B C 1
ATOM 4960 O O . LYS B 1 51 ? -26.125 -43.031 -7.734 1 41.88 51 LYS B O 1
ATOM 4965 N N . SER B 1 52 ? -27.484 -44.469 -7.703 1 46.91 52 SER B N 1
ATOM 4966 C CA . SER B 1 52 ? -26.812 -45.719 -8.07 1 46.91 52 SER B CA 1
ATOM 4967 C C . SER B 1 52 ? -25.812 -45.5 -9.195 1 46.91 52 SER B C 1
ATOM 4969 O O . SER B 1 52 ? -24.875 -46.281 -9.359 1 46.91 52 SER B O 1
ATOM 4971 N N . GLY B 1 53 ? -25.797 -44.5 -9.938 1 59.41 53 GLY B N 1
ATOM 4972 C CA . GLY B 1 53 ? -25.141 -44.5 -11.242 1 59.41 53 GLY B CA 1
ATOM 4973 C C . GLY B 1 53 ? -23.938 -43.594 -11.32 1 59.41 53 GLY B C 1
ATOM 4974 O O . GLY B 1 53 ? -23.547 -43.156 -12.406 1 59.41 53 GLY B O 1
ATOM 4975 N N . LEU B 1 54 ? -23.297 -43.188 -10.203 1 76.44 54 LEU B N 1
ATOM 4976 C CA . LEU B 1 54 ? -22.172 -42.281 -10.25 1 76.44 54 LEU B CA 1
ATOM 4977 C C . LEU B 1 54 ? -20.875 -43 -10.633 1 76.44 54 LEU B C 1
ATOM 4979 O O . LEU B 1 54 ? -20.578 -44.062 -10.078 1 76.44 54 LEU B O 1
ATOM 4983 N N . ASP B 1 55 ? -20.234 -42.594 -11.672 1 90.06 55 ASP B N 1
ATOM 4984 C CA . ASP B 1 55 ? -18.922 -43.094 -12.07 1 90.06 55 ASP B CA 1
ATOM 4985 C C . ASP B 1 55 ? -17.812 -42.375 -11.312 1 90.06 55 ASP B C 1
ATOM 4987 O O . ASP B 1 55 ? -17.422 -41.281 -11.688 1 90.06 55 ASP B O 1
ATOM 4991 N N . PRO B 1 56 ? -17.312 -43 -10.203 1 93.81 56 PRO B N 1
ATOM 4992 C CA . PRO B 1 56 ? -16.281 -42.344 -9.414 1 93.81 56 PRO B CA 1
ATOM 4993 C C . PRO B 1 56 ? -14.914 -42.344 -10.109 1 93.81 56 PRO B C 1
ATOM 4995 O O . PRO B 1 56 ? -13.977 -41.688 -9.641 1 93.81 56 PRO B O 1
ATOM 4998 N N . HIS B 1 57 ? -14.789 -42.969 -11.227 1 94.88 57 HIS B N 1
ATOM 4999 C CA . HIS B 1 57 ? -13.477 -43.25 -11.797 1 94.88 57 HIS B CA 1
ATOM 5000 C C . HIS B 1 57 ? -13.18 -42.344 -12.977 1 94.88 57 HIS B C 1
ATOM 5002 O O . HIS B 1 57 ? -12.039 -41.906 -13.156 1 94.88 57 HIS B O 1
ATOM 5008 N N . SER B 1 58 ? -14.148 -42.125 -13.711 1 94.5 58 SER B N 1
ATOM 5009 C CA . SER B 1 58 ? -13.938 -41.375 -14.961 1 94.5 58 SER B CA 1
ATOM 5010 C C . SER B 1 58 ? -14.094 -39.875 -14.758 1 94.5 58 SER B C 1
ATOM 5012 O O . SER B 1 58 ? -14.797 -39.438 -13.844 1 94.5 58 SER B O 1
ATOM 5014 N N . TYR B 1 59 ? -13.375 -39.156 -15.602 1 94.44 59 TYR B N 1
ATOM 5015 C CA . TYR B 1 59 ? -13.562 -37.688 -15.641 1 94.44 59 TYR B CA 1
ATOM 5016 C C . TYR B 1 59 ? -14.836 -37.344 -16.391 1 94.44 59 TYR B C 1
ATOM 5018 O O . TYR B 1 59 ? -14.992 -37.688 -17.562 1 94.44 59 TYR B O 1
ATOM 5026 N N . THR B 1 60 ? -15.75 -36.656 -15.805 1 92.19 60 THR B N 1
ATOM 5027 C CA . THR B 1 60 ? -17.062 -36.406 -16.406 1 92.19 60 THR B CA 1
ATOM 5028 C C . THR B 1 60 ? -17.406 -34.906 -16.359 1 92.19 60 THR B C 1
ATOM 5030 O O . THR B 1 60 ? -18.5 -34.531 -16.766 1 92.19 60 THR B O 1
ATOM 5033 N N . GLY B 1 61 ? -16.516 -34.125 -15.93 1 90.94 61 GLY B N 1
ATOM 5034 C CA . GLY B 1 61 ? -16.812 -32.719 -15.703 1 90.94 61 GLY B CA 1
ATOM 5035 C C . GLY B 1 61 ? -16.734 -31.891 -16.953 1 90.94 61 GLY B C 1
ATOM 5036 O O . GLY B 1 61 ? -17.359 -30.828 -17.047 1 90.94 61 GLY B O 1
ATOM 5037 N N . GLY B 1 62 ? -15.961 -32.312 -17.875 1 94.25 62 GLY B N 1
ATOM 5038 C CA . GLY B 1 62 ? -15.773 -31.547 -19.094 1 94.25 62 GLY B CA 1
ATOM 5039 C C . GLY B 1 62 ? -14.922 -32.25 -20.125 1 94.25 62 GLY B C 1
ATOM 5040 O O . GLY B 1 62 ? -14.633 -33.438 -20 1 94.25 62 GLY B O 1
ATOM 5041 N N . ARG B 1 63 ? -14.688 -31.484 -21.156 1 95.19 63 ARG B N 1
ATOM 5042 C CA . ARG B 1 63 ? -13.891 -31.953 -22.281 1 95.19 63 ARG B CA 1
ATOM 5043 C C . ARG B 1 63 ? -12.891 -30.875 -22.734 1 95.19 63 ARG B C 1
ATOM 5045 O O . ARG B 1 63 ? -12.891 -29.766 -22.203 1 95.19 63 ARG B O 1
ATOM 5052 N N . TRP B 1 64 ? -11.984 -31.297 -23.641 1 95.81 64 TRP B N 1
ATOM 5053 C CA . TRP B 1 64 ? -10.938 -30.391 -24.094 1 95.81 64 TRP B CA 1
ATOM 5054 C C . TRP B 1 64 ? -11 -30.203 -25.609 1 95.81 64 TRP B C 1
ATOM 5056 O O . TRP B 1 64 ? -11.086 -31.188 -26.359 1 95.81 64 TRP B O 1
ATOM 5066 N N . LEU B 1 65 ? -10.914 -28.984 -26.016 1 95.19 65 LEU B N 1
ATOM 5067 C CA . LEU B 1 65 ? -10.859 -28.672 -27.438 1 95.19 65 LEU B CA 1
ATOM 5068 C C . LEU B 1 65 ? -9.531 -29.141 -28.031 1 95.19 65 LEU B C 1
ATOM 5070 O O . LEU B 1 65 ? -9.398 -29.234 -29.25 1 95.19 65 LEU B O 1
ATOM 5074 N N . ASN B 1 66 ? -8.602 -29.359 -27.172 1 93.06 66 ASN B N 1
ATOM 5075 C CA . ASN B 1 66 ? -7.281 -29.875 -27.547 1 93.06 66 ASN B CA 1
ATOM 5076 C C . ASN B 1 66 ? -6.988 -31.219 -26.875 1 93.06 66 ASN B C 1
ATOM 5078 O O . ASN B 1 66 ? -6.887 -31.281 -25.641 1 93.06 66 ASN B O 1
ATOM 5082 N N . ARG B 1 67 ? -6.895 -32.344 -27.641 1 93.06 67 ARG B N 1
ATOM 5083 C CA . ARG B 1 67 ? -6.512 -33.656 -27.172 1 93.06 67 ARG B CA 1
ATOM 5084 C C . ARG B 1 67 ? -7.508 -34.188 -26.141 1 93.06 67 ARG B C 1
ATOM 5086 O O . ARG B 1 67 ? -7.113 -34.625 -25.062 1 93.06 67 ARG B O 1
ATOM 5093 N N . ASP B 1 68 ? -8.719 -34.125 -26.422 1 94.69 68 ASP B N 1
ATOM 5094 C CA . ASP B 1 68 ? -9.805 -34.469 -25.5 1 94.69 68 ASP B CA 1
ATOM 5095 C C . ASP B 1 68 ? -9.625 -35.875 -24.938 1 94.69 68 ASP B C 1
ATOM 5097 O O . ASP B 1 68 ? -9.648 -36.062 -23.719 1 94.69 68 ASP B O 1
ATOM 5101 N N . GLU B 1 69 ? -9.391 -36.812 -25.828 1 94.81 69 GLU B N 1
ATOM 5102 C CA . GLU B 1 69 ? -9.281 -38.188 -25.391 1 94.81 69 GLU B CA 1
ATOM 5103 C C . GLU B 1 69 ? -8.109 -38.375 -24.438 1 94.81 69 GLU B C 1
ATOM 5105 O O . GLU B 1 69 ? -8.234 -39.031 -23.406 1 94.81 69 GLU B O 1
ATOM 5110 N N . LEU B 1 70 ? -6.977 -37.875 -24.797 1 94.81 70 LEU B N 1
ATOM 5111 C CA . LEU B 1 70 ? -5.785 -38 -23.969 1 94.81 70 LEU B CA 1
ATOM 5112 C C . LEU B 1 70 ? -6 -37.344 -22.609 1 94.81 70 LEU B C 1
ATOM 5114 O O . LEU B 1 70 ? -5.605 -37.906 -21.578 1 94.81 70 LEU B O 1
ATOM 5118 N N . GLU B 1 71 ? -6.605 -36.188 -22.625 1 95.06 71 GLU B N 1
ATOM 5119 C CA . GLU B 1 71 ? -6.848 -35.438 -21.391 1 95.06 71 GLU B CA 1
ATOM 5120 C C . GLU B 1 71 ? -7.789 -36.219 -20.469 1 95.06 71 GLU B C 1
ATOM 5122 O O . GLU B 1 71 ? -7.516 -36.375 -19.281 1 95.06 71 GLU B O 1
ATOM 5127 N N . ARG B 1 72 ? -8.836 -36.75 -20.938 1 95.25 72 ARG B N 1
ATOM 5128 C CA . ARG B 1 72 ? -9.805 -37.469 -20.125 1 95.25 72 ARG B CA 1
ATOM 5129 C C . ARG B 1 72 ? -9.227 -38.781 -19.641 1 95.25 72 ARG B C 1
ATOM 5131 O O . ARG B 1 72 ? -9.391 -39.156 -18.469 1 95.25 72 ARG B O 1
ATOM 5138 N N . LYS B 1 73 ? -8.5 -39.469 -20.5 1 95.38 73 LYS B N 1
ATOM 5139 C CA . LYS B 1 73 ? -7.898 -40.75 -20.125 1 95.38 73 LYS B CA 1
ATOM 5140 C C . LYS B 1 73 ? -6.855 -40.562 -19.031 1 95.38 73 LYS B C 1
ATOM 5142 O O . LYS B 1 73 ? -6.73 -41.406 -18.125 1 95.38 73 LYS B O 1
ATOM 5147 N N . SER B 1 74 ? -6.094 -39.5 -19.172 1 95.38 74 SER B N 1
ATOM 5148 C CA . SER B 1 74 ? -5.039 -39.219 -18.203 1 95.38 74 SER B CA 1
ATOM 5149 C C . SER B 1 74 ? -5.613 -38.906 -16.828 1 95.38 74 SER B C 1
ATOM 5151 O O . SER B 1 74 ? -4.898 -38.969 -15.82 1 95.38 74 SER B O 1
ATOM 5153 N N . ARG B 1 75 ? -6.918 -38.656 -16.719 1 95.88 75 ARG B N 1
ATOM 5154 C CA . ARG B 1 75 ? -7.535 -38.25 -15.461 1 95.88 75 ARG B CA 1
ATOM 5155 C C . ARG B 1 75 ? -8.43 -39.375 -14.922 1 95.88 75 ARG B C 1
ATOM 5157 O O . ARG B 1 75 ? -9.141 -39.156 -13.93 1 95.88 75 ARG B O 1
ATOM 5164 N N . HIS B 1 76 ? -8.398 -40.5 -15.578 1 95.62 76 HIS B N 1
ATOM 5165 C CA . HIS B 1 76 ? -9.078 -41.656 -15.062 1 95.62 76 HIS B CA 1
ATOM 5166 C C . HIS B 1 76 ? -8.328 -42.25 -13.875 1 95.62 76 HIS B C 1
ATOM 5168 O O . HIS B 1 76 ? -7.098 -42.344 -13.883 1 95.62 76 HIS B O 1
ATOM 5174 N N . VAL B 1 77 ? -9.055 -42.625 -12.859 1 95.06 77 VAL B N 1
ATOM 5175 C CA . VAL B 1 77 ? -8.445 -43.281 -11.695 1 95.06 77 VAL B CA 1
ATOM 5176 C C . VAL B 1 77 ? -9.273 -44.469 -11.266 1 95.06 77 VAL B C 1
ATOM 5178 O O . VAL B 1 77 ? -10.461 -44.344 -10.961 1 95.06 77 VAL B O 1
ATOM 5181 N N . ALA B 1 78 ? -8.625 -45.594 -11.234 1 94.81 78 ALA B N 1
ATOM 5182 C CA . ALA B 1 78 ? -9.273 -46.781 -10.734 1 94.81 78 ALA B CA 1
ATOM 5183 C C . ALA B 1 78 ? -8.984 -47 -9.258 1 94.81 78 ALA B C 1
ATOM 5185 O O . ALA B 1 78 ? -7.832 -46.938 -8.82 1 94.81 78 ALA B O 1
ATOM 5186 N N . PHE B 1 79 ? -10.008 -47.281 -8.469 1 97 79 PHE B N 1
ATOM 5187 C CA . PHE B 1 79 ? -9.852 -47.531 -7.039 1 97 79 PHE B CA 1
ATOM 5188 C C . PHE B 1 79 ? -11.133 -48.125 -6.453 1 97 79 PHE B C 1
ATOM 5190 O O . PHE B 1 79 ? -12.156 -48.188 -7.137 1 97 79 PHE B O 1
ATOM 5197 N N . ASP B 1 80 ? -11.055 -48.562 -5.273 1 97.5 80 ASP B N 1
ATOM 5198 C CA . ASP B 1 80 ? -12.203 -49.094 -4.559 1 97.5 80 ASP B CA 1
ATOM 5199 C C . ASP B 1 80 ? -12.969 -48 -3.822 1 97.5 80 ASP B C 1
ATOM 5201 O O . ASP B 1 80 ? -12.617 -47.656 -2.693 1 97.5 80 ASP B O 1
ATOM 5205 N N . PHE B 1 81 ? -14.07 -47.562 -4.457 1 97.06 81 PHE B N 1
ATOM 5206 C CA . PHE B 1 81 ? -14.844 -46.469 -3.902 1 97.06 81 PHE B CA 1
ATOM 5207 C C . PHE B 1 81 ? -15.477 -46.875 -2.574 1 97.06 81 PHE B C 1
ATOM 5209 O O . PHE B 1 81 ? -15.594 -46.031 -1.669 1 97.06 81 PHE B O 1
ATOM 5216 N N . SER B 1 82 ? -15.867 -48.062 -2.451 1 95.94 82 SER B N 1
ATOM 5217 C CA . SER B 1 82 ? -16.453 -48.531 -1.202 1 95.94 82 SER B CA 1
ATOM 5218 C C . SER B 1 82 ? -15.445 -48.5 -0.06 1 95.94 82 SER B C 1
ATOM 5220 O O . SER B 1 82 ? -15.781 -48.094 1.056 1 95.94 82 SER B O 1
ATOM 5222 N N . ALA B 1 83 ? -14.25 -48.906 -0.364 1 97.62 83 ALA B N 1
ATOM 5223 C CA . ALA B 1 83 ? -13.195 -48.844 0.642 1 97.62 83 ALA B CA 1
ATOM 5224 C C . ALA B 1 83 ? -12.898 -47.406 1.051 1 97.62 83 ALA B C 1
ATOM 5226 O O . ALA B 1 83 ? -12.617 -47.125 2.221 1 97.62 83 ALA B O 1
ATOM 5227 N N . LEU B 1 84 ? -12.922 -46.5 0.098 1 97.88 84 LEU B N 1
ATOM 5228 C CA . LEU B 1 84 ? -12.727 -45.094 0.396 1 97.88 84 LEU B CA 1
ATOM 5229 C C . LEU B 1 84 ? -13.82 -44.562 1.325 1 97.88 84 LEU B C 1
ATOM 5231 O O . LEU B 1 84 ? -13.539 -43.844 2.271 1 97.88 84 LEU B O 1
ATOM 5235 N N . CYS B 1 85 ? -15.055 -44.969 1.047 1 97.12 85 CYS B N 1
ATOM 5236 C CA . CYS B 1 85 ? -16.188 -44.594 1.878 1 97.12 85 CYS B CA 1
ATOM 5237 C C . CYS B 1 85 ? -16.031 -45.125 3.301 1 97.12 85 CYS B C 1
ATOM 5239 O O . CYS B 1 85 ? -16.312 -44.406 4.266 1 97.12 85 CYS B O 1
ATOM 5241 N N . ASP B 1 86 ? -15.562 -46.312 3.385 1 97 86 ASP B N 1
ATOM 5242 C CA . ASP B 1 86 ? -15.344 -46.906 4.703 1 97 86 ASP B CA 1
ATOM 5243 C C . ASP B 1 86 ? -14.305 -46.094 5.492 1 97 86 ASP B C 1
ATOM 5245 O O . ASP B 1 86 ? -14.477 -45.875 6.691 1 97 86 ASP B O 1
ATOM 5249 N N . ARG B 1 87 ? -13.281 -45.75 4.816 1 97.31 87 ARG B N 1
ATOM 5250 C CA . ARG B 1 87 ? -12.25 -44.969 5.477 1 97.31 87 ARG B CA 1
ATOM 5251 C C . ARG B 1 87 ? -12.789 -43.594 5.906 1 97.31 87 ARG B C 1
ATOM 5253 O O . ARG B 1 87 ? -12.391 -43.062 6.945 1 97.31 87 ARG B O 1
ATOM 5260 N N . ALA B 1 88 ? -13.633 -43 5.082 1 97.88 88 ALA B N 1
ATOM 5261 C CA . ALA B 1 88 ? -14.25 -41.719 5.414 1 97.88 88 ALA B CA 1
ATOM 5262 C C . ALA B 1 88 ? -15.102 -41.812 6.672 1 97.88 88 ALA B C 1
ATOM 5264 O O . ALA B 1 88 ? -15.086 -40.938 7.523 1 97.88 88 ALA B O 1
ATOM 5265 N N . ILE B 1 89 ? -15.82 -42.906 6.777 1 97.38 89 ILE B N 1
ATOM 5266 C CA . ILE B 1 89 ? -16.656 -43.125 7.953 1 97.38 89 ILE B CA 1
ATOM 5267 C C . ILE B 1 89 ? -15.766 -43.25 9.195 1 97.38 89 ILE B C 1
ATOM 5269 O O . ILE B 1 89 ? -16.047 -42.656 10.227 1 97.38 89 ILE B O 1
ATOM 5273 N N . CYS B 1 90 ? -14.719 -44 9.055 1 96.44 90 CYS B N 1
ATOM 5274 C CA . CYS B 1 90 ? -13.805 -44.219 10.164 1 96.44 90 CYS B CA 1
ATOM 5275 C C . CYS B 1 90 ? -13.172 -42.906 10.617 1 96.44 90 CYS B C 1
ATOM 5277 O O . CYS B 1 90 ? -12.891 -42.719 11.805 1 96.44 90 CYS B O 1
ATOM 5279 N N . ALA B 1 91 ? -12.953 -42 9.68 1 96.19 91 ALA B N 1
ATOM 5280 C CA . ALA B 1 91 ? -12.297 -40.75 9.969 1 96.19 91 ALA B CA 1
ATOM 5281 C C . ALA B 1 91 ? -13.258 -39.781 10.648 1 96.19 91 ALA B C 1
ATOM 5283 O O . ALA B 1 91 ? -12.844 -38.688 11.109 1 96.19 91 ALA B O 1
ATOM 5284 N N . CYS B 1 92 ? -14.508 -40.125 10.781 1 95 92 CYS B N 1
ATOM 5285 C CA . CYS B 1 92 ? -15.523 -39.281 11.391 1 95 92 CYS B CA 1
ATOM 5286 C C . CYS B 1 92 ? -16.109 -39.938 12.633 1 95 92 CYS B C 1
ATOM 5288 O O . CYS B 1 92 ? -17.156 -40.594 12.555 1 95 92 CYS B O 1
ATOM 5290 N N . PRO B 1 93 ? -15.508 -39.594 13.758 1 93.44 93 PRO B N 1
ATOM 5291 C CA . PRO B 1 93 ? -16.016 -40.219 14.969 1 93.44 93 PRO B CA 1
ATOM 5292 C C . PRO B 1 93 ? -17.531 -40.031 15.141 1 93.44 93 PRO B C 1
ATOM 5294 O O . PRO B 1 93 ? -18.031 -38.906 15 1 93.44 93 PRO B O 1
ATOM 5297 N N . GLY B 1 94 ? -18.203 -41.062 15.477 1 93.69 94 GLY B N 1
ATOM 5298 C CA . GLY B 1 94 ? -19.641 -41 15.711 1 93.69 94 GLY B CA 1
ATOM 5299 C C . GLY B 1 94 ? -20.453 -41.344 14.477 1 93.69 94 GLY B C 1
ATOM 5300 O O . GLY B 1 94 ? -21.656 -41.625 14.578 1 93.69 94 GLY B O 1
ATOM 5301 N N . ALA B 1 95 ? -19.828 -41.312 13.312 1 96.06 95 ALA B N 1
ATOM 5302 C CA . ALA B 1 95 ? -20.531 -41.625 12.078 1 96.06 95 ALA B CA 1
ATOM 5303 C C . ALA B 1 95 ? -20.594 -43.156 11.867 1 96.06 95 ALA B C 1
ATOM 5305 O O . ALA B 1 95 ? -19.641 -43.875 12.211 1 96.06 95 ALA B O 1
ATOM 5306 N N . THR B 1 96 ? -21.75 -43.625 11.25 1 95 96 THR B N 1
ATOM 5307 C CA . THR B 1 96 ? -21.875 -45.031 11 1 95 96 THR B CA 1
ATOM 5308 C C . THR B 1 96 ? -22.156 -45.312 9.516 1 95 96 THR B C 1
ATOM 5310 O O . THR B 1 96 ? -21.938 -46.406 9.031 1 95 96 THR B O 1
ATOM 5313 N N . ARG B 1 97 ? -22.672 -44.375 8.898 1 95.56 97 ARG B N 1
ATOM 5314 C CA . ARG B 1 97 ? -22.938 -44.531 7.477 1 95.56 97 ARG B CA 1
ATOM 5315 C C . ARG B 1 97 ? -22.922 -43.188 6.746 1 95.56 97 ARG B C 1
ATOM 5317 O O . ARG B 1 97 ? -23.047 -42.156 7.367 1 95.56 97 ARG B O 1
ATOM 5324 N N . ILE B 1 98 ? -22.75 -43.25 5.441 1 96.38 98 ILE B N 1
ATOM 5325 C CA . ILE B 1 98 ? -22.781 -42.094 4.559 1 96.38 98 ILE B CA 1
ATOM 5326 C C . ILE B 1 98 ? -24.219 -41.812 4.094 1 96.38 98 ILE B C 1
ATOM 5328 O O . ILE B 1 98 ? -24.906 -42.75 3.682 1 96.38 98 ILE B O 1
ATOM 5332 N N . VAL B 1 99 ? -24.641 -40.594 4.203 1 96.19 99 VAL B N 1
ATOM 5333 C CA . VAL B 1 99 ? -26 -40.219 3.789 1 96.19 99 VAL B CA 1
ATOM 5334 C C . VAL B 1 99 ? -25.984 -39.75 2.338 1 96.19 99 VAL B C 1
ATOM 5336 O O . VAL B 1 99 ? -26.922 -40 1.587 1 96.19 99 VAL B O 1
ATOM 5339 N N . LYS B 1 100 ? -25.016 -39.031 2.014 1 94.62 100 LYS B N 1
ATOM 5340 C CA . LYS B 1 100 ? -24.906 -38.469 0.67 1 94.62 100 LYS B CA 1
ATOM 5341 C C . LYS B 1 100 ? -23.438 -38.156 0.329 1 94.62 100 LYS B C 1
ATOM 5343 O O . LYS B 1 100 ? -22.625 -37.906 1.222 1 94.62 100 LYS B O 1
ATOM 5348 N N . TYR B 1 101 ? -23.109 -38.312 -0.941 1 93.62 101 TYR B N 1
ATOM 5349 C CA . TYR B 1 101 ? -21.828 -37.812 -1.407 1 93.62 101 TYR B CA 1
ATOM 5350 C C . TYR B 1 101 ? -21.969 -37.062 -2.73 1 93.62 101 TYR B C 1
ATOM 5352 O O . TYR B 1 101 ? -22.891 -37.344 -3.506 1 93.62 101 TYR B O 1
ATOM 5360 N N . GLU B 1 102 ? -21.172 -36.094 -2.939 1 94.25 102 GLU B N 1
ATOM 5361 C CA . GLU B 1 102 ? -21.078 -35.312 -4.16 1 94.25 102 GLU B CA 1
ATOM 5362 C C . GLU B 1 102 ? -19.672 -35.406 -4.777 1 94.25 102 GLU B C 1
ATOM 5364 O O . GLU B 1 102 ? -18.672 -35.25 -4.086 1 94.25 102 GLU B O 1
ATOM 5369 N N . LYS B 1 103 ? -19.688 -35.75 -6.062 1 95.19 103 LYS B N 1
ATOM 5370 C CA . LYS B 1 103 ? -18.422 -35.812 -6.789 1 95.19 103 LYS B CA 1
ATOM 5371 C C . LYS B 1 103 ? -18.062 -34.469 -7.43 1 95.19 103 LYS B C 1
ATOM 5373 O O . LYS B 1 103 ? -18.906 -33.875 -8.086 1 95.19 103 LYS B O 1
ATOM 5378 N N . ARG B 1 104 ? -16.891 -34.062 -7.188 1 93.19 104 ARG B N 1
ATOM 5379 C CA . ARG B 1 104 ? -16.297 -32.906 -7.855 1 93.19 104 ARG B CA 1
ATOM 5380 C C . ARG B 1 104 ? -14.984 -33.281 -8.539 1 93.19 104 ARG B C 1
ATOM 5382 O O . ARG B 1 104 ? -14.375 -34.312 -8.203 1 93.19 104 ARG B O 1
ATOM 5389 N N . GLU B 1 105 ? -14.688 -32.562 -9.562 1 92.06 105 GLU B N 1
ATOM 5390 C CA . GLU B 1 105 ? -13.492 -32.906 -10.328 1 92.06 105 GLU B CA 1
ATOM 5391 C C . GLU B 1 105 ? -12.633 -31.656 -10.594 1 92.06 105 GLU B C 1
ATOM 5393 O O . GLU B 1 105 ? -13.133 -30.641 -11.07 1 92.06 105 GLU B O 1
ATOM 5398 N N . GLY B 1 106 ? -11.391 -31.734 -10.172 1 87.94 106 GLY B N 1
ATOM 5399 C CA . GLY B 1 106 ? -10.406 -30.719 -10.531 1 87.94 106 GLY B CA 1
ATOM 5400 C C . GLY B 1 106 ? -9.469 -31.172 -11.633 1 87.94 106 GLY B C 1
ATOM 5401 O O . GLY B 1 106 ? -9.742 -32.156 -12.336 1 87.94 106 GLY B O 1
ATOM 5402 N N . GLY B 1 107 ? -8.422 -30.406 -11.82 1 87.31 107 GLY B N 1
ATOM 5403 C CA . GLY B 1 107 ? -7.453 -30.734 -12.852 1 87.31 107 GLY B CA 1
ATOM 5404 C C . GLY B 1 107 ? -6.602 -31.938 -12.516 1 87.31 107 GLY B C 1
ATOM 5405 O O . GLY B 1 107 ? -6.156 -32.656 -13.414 1 87.31 107 GLY B O 1
ATOM 5406 N N . PHE B 1 108 ? -6.492 -32.156 -11.188 1 94.44 108 PHE B N 1
ATOM 5407 C CA . PHE B 1 108 ? -5.504 -33.156 -10.812 1 94.44 108 PHE B CA 1
ATOM 5408 C C . PHE B 1 108 ? -6.094 -34.156 -9.82 1 94.44 108 PHE B C 1
ATOM 5410 O O . PHE B 1 108 ? -5.469 -35.188 -9.508 1 94.44 108 PHE B O 1
ATOM 5417 N N . ASN B 1 109 ? -7.305 -33.844 -9.328 1 96.12 109 ASN B N 1
ATOM 5418 C CA . ASN B 1 109 ? -7.871 -34.688 -8.273 1 96.12 109 ASN B CA 1
ATOM 5419 C C . ASN B 1 109 ? -9.344 -35 -8.539 1 96.12 109 ASN B C 1
ATOM 5421 O O . ASN B 1 109 ? -10.055 -34.188 -9.148 1 96.12 109 ASN B O 1
ATOM 5425 N N . ARG B 1 110 ? -9.719 -36.219 -8.109 1 96.44 110 ARG B N 1
ATOM 5426 C CA . ARG B 1 110 ? -11.117 -36.531 -7.855 1 96.44 110 ARG B CA 1
ATOM 5427 C C . ARG B 1 110 ? -11.516 -36.156 -6.426 1 96.44 110 ARG B C 1
ATOM 5429 O O . ARG B 1 110 ? -10.805 -36.531 -5.477 1 96.44 110 ARG B O 1
ATOM 5436 N N . VAL B 1 111 ? -12.586 -35.438 -6.309 1 97 111 VAL B N 1
ATOM 5437 C CA . VAL B 1 111 ? -12.969 -34.969 -4.984 1 97 111 VAL B CA 1
ATOM 5438 C C . VAL B 1 111 ? -14.375 -35.438 -4.648 1 97 111 VAL B C 1
ATOM 5440 O O . VAL B 1 111 ? -15.281 -35.344 -5.477 1 97 111 VAL B O 1
ATOM 5443 N N . PHE B 1 112 ? -14.555 -35.938 -3.463 1 97.38 112 PHE B N 1
ATOM 5444 C CA . PHE B 1 112 ? -15.859 -36.375 -2.969 1 97.38 112 PHE B CA 1
ATOM 5445 C C . PHE B 1 112 ? -16.219 -35.656 -1.677 1 97.38 112 PHE B C 1
ATOM 5447 O O . PHE B 1 112 ? -15.516 -35.781 -0.669 1 97.38 112 PHE B O 1
ATOM 5454 N N . ILE B 1 113 ? -17.266 -34.906 -1.767 1 97.06 113 ILE B N 1
ATOM 5455 C CA . ILE B 1 113 ? -17.844 -34.344 -0.552 1 97.06 113 ILE B CA 1
ATOM 5456 C C . ILE B 1 113 ? -18.812 -35.344 0.075 1 97.06 113 ILE B C 1
ATOM 5458 O O . ILE B 1 113 ? -19.859 -35.656 -0.514 1 97.06 113 ILE B O 1
ATOM 5462 N N . ILE B 1 114 ? -18.531 -35.75 1.28 1 97.62 114 ILE B N 1
ATOM 5463 C CA . ILE B 1 114 ? -19.266 -36.844 1.896 1 97.62 114 ILE B CA 1
ATOM 5464 C C . ILE B 1 114 ? -19.969 -36.344 3.154 1 97.62 114 ILE B C 1
ATOM 5466 O O . ILE B 1 114 ? -19.344 -35.781 4.051 1 97.62 114 ILE B O 1
ATOM 5470 N N . THR B 1 115 ? -21.219 -36.531 3.201 1 97.12 115 THR B N 1
ATOM 5471 C CA . THR B 1 115 ? -22.031 -36.219 4.371 1 97.12 115 THR B CA 1
ATOM 5472 C C . THR B 1 115 ? -22.375 -37.469 5.164 1 97.12 115 THR B C 1
ATOM 5474 O O . THR B 1 115 ? -22.906 -38.438 4.609 1 97.12 115 THR B O 1
ATOM 5477 N N . MET B 1 116 ? -22.156 -37.406 6.48 1 97 116 MET B N 1
ATOM 5478 C CA . MET B 1 116 ? -22.359 -38.562 7.359 1 97 116 MET B CA 1
ATOM 5479 C C . MET B 1 116 ? -23.734 -38.5 8.008 1 97 116 MET B C 1
ATOM 5481 O O . MET B 1 116 ? -24.422 -37.469 7.941 1 97 116 MET B O 1
ATOM 5485 N N . ASP B 1 117 ? -24.078 -39.625 8.617 1 95.88 117 ASP B N 1
ATOM 5486 C CA . ASP B 1 117 ? -25.375 -39.719 9.273 1 95.88 117 ASP B CA 1
ATOM 5487 C C . ASP B 1 117 ? -25.438 -38.844 10.523 1 95.88 117 ASP B C 1
ATOM 5489 O O . ASP B 1 117 ? -26.516 -38.469 10.969 1 95.88 117 ASP B O 1
ATOM 5493 N N . ASN B 1 118 ? -24.328 -38.469 11.102 1 94.81 118 ASN B N 1
ATOM 5494 C CA . ASN B 1 118 ? -24.328 -37.625 12.281 1 94.81 118 ASN B CA 1
ATOM 5495 C C . ASN B 1 118 ? -24.281 -36.125 11.891 1 94.81 118 ASN B C 1
ATOM 5497 O O . ASN B 1 118 ? -24.078 -35.281 12.75 1 94.81 118 ASN B O 1
ATOM 5501 N N . GLY B 1 119 ? -24.297 -35.875 10.656 1 93.06 119 GLY B N 1
ATOM 5502 C CA . GLY B 1 119 ? -24.375 -34.5 10.195 1 93.06 119 GLY B CA 1
ATOM 5503 C C . GLY B 1 119 ? -23.031 -33.906 9.797 1 93.06 119 GLY B C 1
ATOM 5504 O O . GLY B 1 119 ? -22.953 -32.875 9.148 1 93.06 119 GLY B O 1
ATOM 5505 N N . ARG B 1 120 ? -22.016 -34.562 10.086 1 94.94 120 ARG B N 1
ATOM 5506 C CA . ARG B 1 120 ? -20.672 -34.094 9.758 1 94.94 120 ARG B CA 1
ATOM 5507 C C . ARG B 1 120 ? -20.375 -34.312 8.281 1 94.94 120 ARG B C 1
ATOM 5509 O O . ARG B 1 120 ? -20.906 -35.219 7.652 1 94.94 120 ARG B O 1
ATOM 5516 N N . CYS B 1 121 ? -19.547 -33.344 7.762 1 96.06 121 CYS B N 1
ATOM 5517 C CA . CYS B 1 121 ? -19.141 -33.438 6.363 1 96.06 121 CYS B CA 1
ATOM 5518 C C . CYS B 1 121 ? -17.625 -33.5 6.242 1 96.06 121 CYS B C 1
ATOM 5520 O O . CYS B 1 121 ? -16.906 -32.812 6.953 1 96.06 121 CYS B O 1
ATOM 5522 N N . VAL B 1 122 ? -17.156 -34.438 5.375 1 97.5 122 VAL B N 1
ATOM 5523 C CA . VAL B 1 122 ? -15.727 -34.562 5.117 1 97.5 122 VAL B CA 1
ATOM 5524 C C . VAL B 1 122 ? -15.469 -34.562 3.611 1 97.5 122 VAL B C 1
ATOM 5526 O O . VAL B 1 122 ? -16.391 -34.75 2.82 1 97.5 122 VAL B O 1
ATOM 5529 N N . VAL B 1 123 ? -14.242 -34.281 3.254 1 98.12 123 VAL B N 1
ATOM 5530 C CA . VAL B 1 123 ? -13.852 -34.25 1.849 1 98.12 123 VAL B CA 1
ATOM 5531 C C . VAL B 1 123 ? -12.789 -35.312 1.596 1 98.12 123 VAL B C 1
ATOM 5533 O O . VAL B 1 123 ? -11.758 -35.344 2.277 1 98.12 123 VAL B O 1
ATOM 5536 N N . ALA B 1 124 ? -13.062 -36.156 0.656 1 98.44 124 ALA B N 1
ATOM 5537 C CA . ALA B 1 124 ? -12.078 -37.156 0.206 1 98.44 124 ALA B CA 1
ATOM 5538 C C . ALA B 1 124 ? -11.516 -36.781 -1.163 1 98.44 124 ALA B C 1
ATOM 5540 O O . ALA B 1 124 ? -12.273 -36.5 -2.096 1 98.44 124 ALA B O 1
ATOM 5541 N N . ARG B 1 125 ? -10.219 -36.75 -1.259 1 98.12 125 ARG B N 1
ATOM 5542 C CA . ARG B 1 125 ? -9.539 -36.406 -2.508 1 98.12 125 ARG B CA 1
ATOM 5543 C C . ARG B 1 125 ? -8.664 -37.562 -2.979 1 98.12 125 ARG B C 1
ATOM 5545 O O . ARG B 1 125 ? -7.949 -38.188 -2.18 1 98.12 125 ARG B O 1
ATOM 5552 N N . VAL B 1 126 ? -8.773 -37.875 -4.227 1 97.75 126 VAL B N 1
ATOM 5553 C CA . VAL B 1 126 ? -7.988 -38.906 -4.875 1 97.75 126 VAL B CA 1
ATOM 5554 C C . VAL B 1 126 ? -7.203 -38.312 -6.043 1 97.75 126 VAL B C 1
ATOM 5556 O O . VAL B 1 126 ? -7.785 -37.906 -7.047 1 97.75 126 VAL B O 1
ATOM 5559 N N . PRO B 1 127 ? -5.871 -38.312 -5.902 1 97.19 127 PRO B N 1
ATOM 5560 C CA . PRO B 1 127 ? -5.082 -37.75 -6.996 1 97.19 127 PRO B CA 1
ATOM 5561 C C . PRO B 1 127 ? -5.094 -38.625 -8.25 1 97.19 127 PRO B C 1
ATOM 5563 O O . PRO B 1 127 ? -5.133 -39.844 -8.156 1 97.19 127 PRO B O 1
ATOM 5566 N N . THR B 1 128 ? -5.098 -37.969 -9.43 1 95.62 128 THR B N 1
ATOM 5567 C CA . THR B 1 128 ? -4.91 -38.688 -10.688 1 95.62 128 THR B CA 1
ATOM 5568 C C . THR B 1 128 ? -3.43 -38.938 -10.953 1 95.62 128 THR B C 1
ATOM 5570 O O . THR B 1 128 ? -2.572 -38.5 -10.188 1 95.62 128 THR B O 1
ATOM 5573 N N . SER B 1 129 ? -3.166 -39.625 -12.047 1 92.38 129 SER B N 1
ATOM 5574 C CA . SER B 1 129 ? -1.79 -40 -12.352 1 92.38 129 SER B CA 1
ATOM 5575 C C . SER B 1 129 ? -0.962 -38.812 -12.766 1 92.38 129 SER B C 1
ATOM 5577 O O . SER B 1 129 ? 0.27 -38.844 -12.719 1 92.38 129 SER B O 1
ATOM 5579 N N . ILE B 1 130 ? -1.583 -37.719 -13.125 1 94.31 130 ILE B N 1
ATOM 5580 C CA . ILE B 1 130 ? -0.854 -36.562 -13.656 1 94.31 130 ILE B CA 1
ATOM 5581 C C . ILE B 1 130 ? -0.575 -35.562 -12.531 1 94.31 130 ILE B C 1
ATOM 5583 O O . ILE B 1 130 ? 0.018 -34.5 -12.766 1 94.31 130 ILE B O 1
ATOM 5587 N N . ALA B 1 131 ? -0.987 -35.875 -11.297 1 95 131 ALA B N 1
ATOM 5588 C CA . ALA B 1 131 ? -0.843 -34.969 -10.164 1 95 131 ALA B CA 1
ATOM 5589 C C . ALA B 1 131 ? 0.62 -34.844 -9.75 1 95 131 ALA B C 1
ATOM 5591 O O . ALA B 1 131 ? 1.01 -33.844 -9.133 1 95 131 ALA B O 1
ATOM 5592 N N . GLY B 1 132 ? 1.449 -35.75 -10.039 1 94.19 132 GLY B N 1
ATOM 5593 C CA . GLY B 1 132 ? 2.85 -35.781 -9.648 1 94.19 132 GLY B CA 1
ATOM 5594 C C . GLY B 1 132 ? 3.385 -37.188 -9.398 1 94.19 132 GLY B C 1
ATOM 5595 O O . GLY B 1 132 ? 2.73 -38.156 -9.727 1 94.19 132 GLY B O 1
ATOM 5596 N N . PRO B 1 133 ? 4.613 -37.188 -8.898 1 94.44 133 PRO B N 1
ATOM 5597 C CA . PRO B 1 133 ? 5.199 -38.531 -8.633 1 94.44 133 PRO B CA 1
ATOM 5598 C C . PRO B 1 133 ? 4.445 -39.281 -7.559 1 94.44 133 PRO B C 1
ATOM 5600 O O . PRO B 1 133 ? 4.16 -38.75 -6.488 1 94.44 133 PRO B O 1
ATOM 5603 N N . PRO B 1 134 ? 4.18 -40.531 -7.859 1 91.5 134 PRO B N 1
ATOM 5604 C CA . PRO B 1 134 ? 3.451 -41.375 -6.895 1 91.5 134 PRO B CA 1
ATOM 5605 C C . PRO B 1 134 ? 4.098 -41.375 -5.512 1 91.5 134 PRO B C 1
ATOM 5607 O O . PRO B 1 134 ? 5.328 -41.375 -5.402 1 91.5 134 PRO B O 1
ATOM 5610 N N . ARG B 1 135 ? 3.273 -41.344 -4.484 1 95.06 135 ARG B N 1
ATOM 5611 C CA . ARG B 1 135 ? 3.619 -41.406 -3.066 1 95.06 135 ARG B CA 1
ATOM 5612 C C . ARG B 1 135 ? 4.16 -40.062 -2.584 1 95.06 135 ARG B C 1
ATOM 5614 O O . ARG B 1 135 ? 3.83 -39.594 -1.484 1 95.06 135 ARG B O 1
ATOM 5621 N N . LEU B 1 136 ? 4.906 -39.344 -3.42 1 96.81 136 LEU B N 1
ATOM 5622 C CA . LEU B 1 136 ? 5.574 -38.094 -2.984 1 96.81 136 LEU B CA 1
ATOM 5623 C C . LEU B 1 136 ? 4.605 -36.938 -2.973 1 96.81 136 LEU B C 1
ATOM 5625 O O . LEU B 1 136 ? 4.621 -36.125 -2.043 1 96.81 136 LEU B O 1
ATOM 5629 N N . THR B 1 137 ? 3.777 -36.812 -3.988 1 97.38 137 THR B N 1
ATOM 5630 C CA . THR B 1 137 ? 2.857 -35.688 -4.109 1 97.38 137 THR B CA 1
ATOM 5631 C C . THR B 1 137 ? 1.909 -35.625 -2.914 1 97.38 137 THR B C 1
ATOM 5633 O O . THR B 1 137 ? 1.749 -34.562 -2.289 1 97.38 137 THR B O 1
ATOM 5636 N N . THR B 1 138 ? 1.31 -36.75 -2.598 1 98.12 138 THR B N 1
ATOM 5637 C CA . THR B 1 138 ? 0.375 -36.812 -1.479 1 98.12 138 THR B CA 1
ATOM 5638 C C . THR B 1 138 ? 1.097 -36.594 -0.155 1 98.12 138 THR B C 1
ATOM 5640 O O . THR B 1 138 ? 0.621 -35.844 0.697 1 98.12 138 THR B O 1
ATOM 5643 N N . ASN B 1 139 ? 2.26 -37.25 -0.003 1 98.44 139 ASN B N 1
ATOM 5644 C CA . ASN B 1 139 ? 3.043 -37.062 1.215 1 98.44 139 ASN B CA 1
ATOM 5645 C C . ASN B 1 139 ? 3.416 -35.594 1.427 1 98.44 139 ASN B C 1
ATOM 5647 O O . ASN B 1 139 ? 3.215 -35.062 2.514 1 98.44 139 ASN B O 1
ATOM 5651 N N . SER B 1 140 ? 3.906 -34.969 0.42 1 98.62 140 SER B N 1
ATOM 5652 C CA . SER B 1 140 ? 4.336 -33.594 0.485 1 98.62 140 SER B CA 1
ATOM 5653 C C . SER B 1 140 ? 3.164 -32.656 0.798 1 98.62 140 SER B C 1
ATOM 5655 O O . SER B 1 140 ? 3.305 -31.703 1.569 1 98.62 140 SER B O 1
ATOM 5657 N N . GLU B 1 141 ? 2.037 -32.906 0.145 1 98.56 141 GLU B N 1
ATOM 5658 C CA . GLU B 1 141 ? 0.865 -32.062 0.387 1 98.56 141 GLU B CA 1
ATOM 5659 C C . GLU B 1 141 ? 0.44 -32.125 1.852 1 98.56 141 GLU B C 1
ATOM 5661 O O . GLU B 1 141 ? 0.221 -31.094 2.48 1 98.56 141 GLU B O 1
ATOM 5666 N N . VAL B 1 142 ? 0.346 -33.344 2.395 1 98.69 142 VAL B N 1
ATOM 5667 C CA . VAL B 1 142 ? -0.077 -33.5 3.781 1 98.69 142 VAL B CA 1
ATOM 5668 C C . VAL B 1 142 ? 0.975 -32.906 4.715 1 98.69 142 VAL B C 1
ATOM 5670 O O . VAL B 1 142 ? 0.636 -32.219 5.699 1 98.69 142 VAL B O 1
ATOM 5673 N N . ALA B 1 143 ? 2.213 -33.125 4.41 1 98.62 143 ALA B N 1
ATOM 5674 C CA . ALA B 1 143 ? 3.293 -32.562 5.219 1 98.62 143 ALA B CA 1
ATOM 5675 C C . ALA B 1 143 ? 3.242 -31.047 5.219 1 98.62 143 ALA B C 1
ATOM 5677 O O . ALA B 1 143 ? 3.398 -30.406 6.27 1 98.62 143 ALA B O 1
ATOM 5678 N N . THR B 1 144 ? 3.047 -30.469 4.074 1 98.69 144 THR B N 1
ATOM 5679 C CA . THR B 1 144 ? 2.977 -29.016 3.941 1 98.69 144 THR B CA 1
ATOM 5680 C C . THR B 1 144 ? 1.806 -28.453 4.742 1 98.69 144 THR B C 1
ATOM 5682 O O . THR B 1 144 ? 1.972 -27.5 5.512 1 98.69 144 THR B O 1
ATOM 5685 N N . MET B 1 145 ? 0.651 -29.047 4.59 1 98.56 145 MET B N 1
ATOM 5686 C CA . MET B 1 145 ? -0.527 -28.625 5.34 1 98.56 145 MET B CA 1
ATOM 5687 C C . MET B 1 145 ? -0.285 -28.719 6.84 1 98.56 145 MET B C 1
ATOM 5689 O O . MET B 1 145 ? -0.595 -27.781 7.586 1 98.56 145 MET B O 1
ATOM 5693 N N . THR B 1 146 ? 0.295 -29.828 7.25 1 98.38 146 THR B N 1
ATOM 5694 C CA . THR B 1 146 ? 0.549 -30.078 8.664 1 98.38 146 THR B CA 1
ATOM 5695 C C . THR B 1 146 ? 1.542 -29.062 9.219 1 98.38 146 THR B C 1
ATOM 5697 O O . THR B 1 146 ? 1.316 -28.484 10.289 1 98.38 146 THR B O 1
ATOM 5700 N N . TYR B 1 147 ? 2.562 -28.875 8.5 1 98.38 147 TYR B N 1
ATOM 5701 C CA . TYR B 1 147 ? 3.596 -27.938 8.938 1 98.38 147 TYR B CA 1
ATOM 5702 C C . TYR B 1 147 ? 3.045 -26.516 9.031 1 98.38 147 TYR B C 1
ATOM 5704 O O . TYR B 1 147 ? 3.217 -25.844 10.055 1 98.38 147 TYR B O 1
ATOM 5712 N N . LEU B 1 148 ? 2.4 -26.016 8.008 1 98.38 148 LEU B N 1
ATOM 5713 C CA . LEU B 1 148 ? 1.874 -24.656 7.98 1 98.38 148 LEU B CA 1
ATOM 5714 C C . LEU B 1 148 ? 0.844 -24.453 9.086 1 98.38 148 LEU B C 1
ATOM 5716 O O . LEU B 1 148 ? 0.799 -23.391 9.711 1 98.38 148 LEU B O 1
ATOM 5720 N N . ARG B 1 149 ? -0.012 -25.406 9.32 1 97.75 149 ARG B N 1
ATOM 5721 C CA . ARG B 1 149 ? -0.993 -25.312 10.398 1 97.75 149 ARG B CA 1
ATOM 5722 C C . ARG B 1 149 ? -0.307 -25.141 11.75 1 97.75 149 ARG B C 1
ATOM 5724 O O . ARG B 1 149 ? -0.831 -24.469 12.641 1 97.75 149 ARG B O 1
ATOM 5731 N N . SER B 1 150 ? 0.828 -25.734 11.852 1 97.5 150 SER B N 1
ATOM 5732 C CA . SER B 1 150 ? 1.53 -25.703 13.133 1 97.5 150 SER B CA 1
ATOM 5733 C C . SER B 1 150 ? 2.309 -24.406 13.297 1 97.5 150 SER B C 1
ATOM 5735 O O . SER B 1 150 ? 2.602 -24 14.422 1 97.5 150 SER B O 1
ATOM 5737 N N . LYS B 1 151 ? 2.65 -23.75 12.234 1 97.62 151 LYS B N 1
ATOM 5738 C CA . LYS B 1 151 ? 3.602 -22.656 12.312 1 97.62 151 LYS B CA 1
ATOM 5739 C C . LYS B 1 151 ? 2.918 -21.312 12.023 1 97.62 151 LYS B C 1
ATOM 5741 O O . LYS B 1 151 ? 3.461 -20.25 12.336 1 97.62 151 LYS B O 1
ATOM 5746 N N . THR B 1 152 ? 1.759 -21.375 11.414 1 97.81 152 THR B N 1
ATOM 5747 C CA . THR B 1 152 ? 1.107 -20.141 10.969 1 97.81 152 THR B CA 1
ATOM 5748 C C . THR B 1 152 ? -0.336 -20.094 11.461 1 97.81 152 THR B C 1
ATOM 5750 O O . THR B 1 152 ? -0.838 -21.062 12.039 1 97.81 152 THR B O 1
ATOM 5753 N N . SER B 1 153 ? -0.965 -18.922 11.258 1 97.38 153 SER B N 1
ATOM 5754 C CA . SER B 1 153 ? -2.371 -18.734 11.602 1 97.38 153 SER B CA 1
ATOM 5755 C C . SER B 1 153 ? -3.273 -18.984 10.398 1 97.38 153 SER B C 1
ATOM 5757 O O . SER B 1 153 ? -4.465 -18.656 10.43 1 97.38 153 SER B O 1
ATOM 5759 N N . LEU B 1 154 ? -2.734 -19.547 9.281 1 98.12 154 LEU B N 1
ATOM 5760 C CA . LEU B 1 154 ? -3.494 -19.766 8.062 1 98.12 154 LEU B CA 1
ATOM 5761 C C . LEU B 1 154 ? -4.613 -20.781 8.289 1 98.12 154 LEU B C 1
ATOM 5763 O O . LEU B 1 154 ? -4.406 -21.797 8.961 1 98.12 154 LEU B O 1
ATOM 5767 N N . PRO B 1 155 ? -5.824 -20.422 7.844 1 98.25 155 PRO B N 1
ATOM 5768 C CA . PRO B 1 155 ? -6.926 -21.375 7.965 1 98.25 155 PRO B CA 1
ATOM 5769 C C . PRO B 1 155 ? -6.824 -22.531 6.961 1 98.25 155 PRO B C 1
ATOM 5771 O O . PRO B 1 155 ? -7.48 -22.5 5.918 1 98.25 155 PRO B O 1
ATOM 5774 N N . ILE B 1 156 ? -6.105 -23.516 7.281 1 98.56 156 ILE B N 1
ATOM 5775 C CA . ILE B 1 156 ? -5.906 -24.719 6.484 1 98.56 156 ILE B CA 1
ATOM 5776 C C . ILE B 1 156 ? -6.719 -25.875 7.074 1 98.56 156 ILE B C 1
ATOM 5778 O O . ILE B 1 156 ? -6.668 -26.109 8.281 1 98.56 156 ILE B O 1
ATOM 5782 N N . PRO B 1 157 ? -7.477 -26.562 6.23 1 98 157 PRO B N 1
ATOM 5783 C CA . PRO B 1 157 ? -8.273 -27.656 6.777 1 98 157 PRO B CA 1
ATOM 5784 C C . PRO B 1 157 ? -7.414 -28.766 7.395 1 98 157 PRO B C 1
ATOM 5786 O O . PRO B 1 157 ? -6.324 -29.047 6.898 1 98 157 PRO B O 1
ATOM 5789 N N . LYS B 1 158 ? -7.934 -29.359 8.391 1 97.44 158 LYS B N 1
ATOM 5790 C CA . LYS B 1 158 ? -7.234 -30.469 9.039 1 97.44 158 LYS B CA 1
ATOM 5791 C C . LYS B 1 158 ? -7.316 -31.734 8.195 1 97.44 158 LYS B C 1
ATOM 5793 O O . LYS B 1 158 ? -8.367 -32.062 7.637 1 97.44 158 LYS B O 1
ATOM 5798 N N . VAL B 1 159 ? -6.242 -32.438 8.102 1 98.5 159 VAL B N 1
ATOM 5799 C CA . VAL B 1 159 ? -6.23 -33.75 7.488 1 98.5 159 VAL B CA 1
ATOM 5800 C C . VAL B 1 159 ? -6.691 -34.812 8.5 1 98.5 159 VAL B C 1
ATOM 5802 O O . VAL B 1 159 ? -6.137 -34.906 9.594 1 98.5 159 VAL B O 1
ATOM 5805 N N . LEU B 1 160 ? -7.695 -35.531 8.125 1 98.31 160 LEU B N 1
ATOM 5806 C CA . LEU B 1 160 ? -8.281 -36.5 9.039 1 98.31 160 LEU B CA 1
ATOM 5807 C C . LEU B 1 160 ? -7.68 -37.906 8.828 1 98.31 160 LEU B C 1
ATOM 5809 O O . LEU B 1 160 ? -7.547 -38.688 9.773 1 98.31 160 LEU B O 1
ATOM 5813 N N . ASP B 1 161 ? -7.445 -38.219 7.617 1 98.25 161 ASP B N 1
ATOM 5814 C CA . ASP B 1 161 ? -6.836 -39.469 7.203 1 98.25 161 ASP B CA 1
ATOM 5815 C C . ASP B 1 161 ? -6.176 -39.344 5.832 1 98.25 161 ASP B C 1
ATOM 5817 O O . ASP B 1 161 ? -6.574 -38.5 5.027 1 98.25 161 ASP B O 1
ATOM 5821 N N . TRP B 1 162 ? -5.113 -40.125 5.664 1 98.56 162 TRP B N 1
ATOM 5822 C CA . TRP B 1 162 ? -4.449 -40.125 4.367 1 98.56 162 TRP B CA 1
ATOM 5823 C C . TRP B 1 162 ? -3.541 -41.312 4.195 1 98.56 162 TRP B C 1
ATOM 5825 O O . TRP B 1 162 ? -3.236 -42.031 5.168 1 98.56 162 TRP B O 1
ATOM 5835 N N . ASN B 1 163 ? -3.25 -41.594 2.996 1 98.44 163 ASN B N 1
ATOM 5836 C CA . ASN B 1 163 ? -2.287 -42.656 2.662 1 98.44 163 ASN B CA 1
ATOM 5837 C C . ASN B 1 163 ? -1.579 -42.344 1.343 1 98.44 163 ASN B C 1
ATOM 5839 O O . ASN B 1 163 ? -2.23 -42.125 0.323 1 98.44 163 ASN B O 1
ATOM 5843 N N . ASP B 1 164 ? -0.277 -42.344 1.364 1 97.69 164 ASP B N 1
ATOM 5844 C CA . ASP B 1 164 ? 0.473 -42.062 0.147 1 97.69 164 ASP B CA 1
ATOM 5845 C C . ASP B 1 164 ? 0.843 -43.344 -0.592 1 97.69 164 ASP B C 1
ATOM 5847 O O . ASP B 1 164 ? 1.423 -43.281 -1.679 1 97.69 164 ASP B O 1
ATOM 5851 N N . ASN B 1 165 ? 0.522 -44.438 -0.046 1 96.62 165 ASN B N 1
ATOM 5852 C CA . ASN B 1 165 ? 0.837 -45.719 -0.643 1 96.62 165 ASN B CA 1
ATOM 5853 C C . ASN B 1 165 ? -0.346 -46.281 -1.428 1 96.62 165 ASN B C 1
ATOM 5855 O O . ASN B 1 165 ? -1.373 -46.656 -0.844 1 96.62 165 ASN B O 1
ATOM 5859 N N . PRO B 1 166 ? -0.154 -46.469 -2.727 1 94.31 166 PRO B N 1
ATOM 5860 C CA . PRO B 1 166 ? -1.277 -46.969 -3.531 1 94.31 166 PRO B CA 1
ATOM 5861 C C . PRO B 1 166 ? -1.603 -48.438 -3.27 1 94.31 166 PRO B C 1
ATOM 5863 O O . PRO B 1 166 ? -2.633 -48.938 -3.732 1 94.31 166 PRO B O 1
ATOM 5866 N N . SER B 1 167 ? -0.837 -49.094 -2.541 1 94.69 167 SER B N 1
ATOM 5867 C CA . SER B 1 167 ? -1.082 -50.5 -2.242 1 94.69 167 SER B CA 1
ATOM 5868 C C . SER B 1 167 ? -2.061 -50.656 -1.082 1 94.69 167 SER B C 1
ATOM 5870 O O . SER B 1 167 ? -2.416 -51.781 -0.708 1 94.69 167 SER B O 1
ATOM 5872 N N . ASN B 1 168 ? -2.494 -49.625 -0.609 1 95.88 168 ASN B N 1
ATOM 5873 C CA . ASN B 1 168 ? -3.492 -49.719 0.451 1 95.88 168 ASN B CA 1
ATOM 5874 C C . ASN B 1 168 ? -4.793 -50.344 -0.046 1 95.88 168 ASN B C 1
ATOM 5876 O O . ASN B 1 168 ? -4.973 -50.531 -1.249 1 95.88 168 ASN B O 1
ATOM 5880 N N . PRO B 1 169 ? -5.738 -50.625 0.811 1 95.94 169 PRO B N 1
ATOM 5881 C CA . PRO B 1 169 ? -6.949 -51.344 0.41 1 95.94 169 PRO B CA 1
ATOM 5882 C C . PRO B 1 169 ? -7.785 -50.562 -0.61 1 95.94 169 PRO B C 1
ATOM 5884 O O . PRO B 1 169 ? -8.539 -51.156 -1.379 1 95.94 169 PRO B O 1
ATOM 5887 N N . ILE B 1 170 ? -7.699 -49.344 -0.659 1 97.19 170 ILE B N 1
ATOM 5888 C CA . ILE B 1 170 ? -8.453 -48.531 -1.592 1 97.19 170 ILE B CA 1
ATOM 5889 C C . ILE B 1 170 ? -7.859 -48.656 -2.992 1 97.19 170 ILE B C 1
ATOM 5891 O O . ILE B 1 170 ? -8.578 -48.531 -3.99 1 97.19 170 ILE B O 1
ATOM 5895 N N . GLY B 1 171 ? -6.594 -48.844 -3.039 1 97.06 171 GLY B N 1
ATOM 5896 C CA . GLY B 1 171 ? -5.938 -49.062 -4.316 1 97.06 171 GLY B CA 1
ATOM 5897 C C . GLY B 1 171 ? -5.383 -47.812 -4.93 1 97.06 171 GLY B C 1
ATOM 5898 O O . GLY B 1 171 ? -4.988 -47.781 -6.098 1 97.06 171 GLY B O 1
ATOM 5899 N N . THR B 1 172 ? -5.41 -46.719 -4.273 1 96.75 172 THR B N 1
ATOM 5900 C CA . THR B 1 172 ? -4.871 -45.438 -4.695 1 96.75 172 THR B CA 1
ATOM 5901 C C . THR B 1 172 ? -4.535 -44.562 -3.484 1 96.75 172 THR B C 1
ATOM 5903 O O . THR B 1 172 ? -4.914 -44.875 -2.357 1 96.75 172 THR B O 1
ATOM 5906 N N . GLU B 1 173 ? -3.66 -43.625 -3.678 1 97.88 173 GLU B N 1
ATOM 5907 C CA . GLU B 1 173 ? -3.4 -42.625 -2.646 1 97.88 173 GLU B CA 1
ATOM 5908 C C . GLU B 1 173 ? -4.641 -41.781 -2.371 1 97.88 173 GLU B C 1
ATOM 5910 O O . GLU B 1 173 ? -5.484 -41.625 -3.252 1 97.88 173 GLU B O 1
ATOM 5915 N N . TYR B 1 174 ? -4.781 -41.281 -1.163 1 98.38 174 TYR B N 1
ATOM 5916 C CA . TYR B 1 174 ? -5.945 -40.469 -0.85 1 98.38 174 TYR B CA 1
ATOM 5917 C C . TYR B 1 174 ? -5.656 -39.531 0.324 1 98.38 174 TYR B C 1
ATOM 5919 O O . TYR B 1 174 ? -4.695 -39.75 1.068 1 98.38 174 TYR B O 1
ATOM 5927 N N . ILE B 1 175 ? -6.387 -38.469 0.419 1 98.56 175 ILE B N 1
ATOM 5928 C CA . ILE B 1 175 ? -6.453 -37.562 1.566 1 98.56 175 ILE B CA 1
ATOM 5929 C C . ILE B 1 175 ? -7.91 -37.344 1.979 1 98.56 175 ILE B C 1
ATOM 5931 O O . ILE B 1 175 ? -8.766 -37.094 1.138 1 98.56 175 ILE B O 1
ATOM 5935 N N . ILE B 1 176 ? -8.234 -37.625 3.158 1 98.62 176 ILE B N 1
ATOM 5936 C CA . ILE B 1 176 ? -9.516 -37.25 3.75 1 98.62 176 ILE B CA 1
ATOM 5937 C C . ILE B 1 176 ? -9.328 -36.094 4.719 1 98.62 176 ILE B C 1
ATOM 5939 O O . ILE B 1 176 ? -8.523 -36.188 5.648 1 98.62 176 ILE B O 1
ATOM 5943 N N . GLN B 1 177 ? -10.023 -35 4.5 1 98.38 177 GLN B N 1
ATOM 5944 C CA . GLN B 1 177 ? -9.828 -33.781 5.281 1 98.38 177 GLN B CA 1
ATOM 5945 C C . GLN B 1 177 ? -11.164 -33.188 5.691 1 98.38 177 GLN B C 1
ATOM 5947 O O . GLN B 1 177 ? -12.219 -33.625 5.219 1 98.38 177 GLN B O 1
ATOM 5952 N N . GLU B 1 178 ? -11.055 -32.188 6.492 1 97.12 178 GLU B N 1
ATOM 5953 C CA . GLU B 1 178 ? -12.234 -31.453 6.922 1 97.12 178 GLU B CA 1
ATOM 5954 C C . GLU B 1 178 ? -12.852 -30.688 5.754 1 97.12 178 GLU B C 1
ATOM 5956 O O . GLU B 1 178 ? -12.141 -30.172 4.887 1 97.12 178 GLU B O 1
ATOM 5961 N N . HIS B 1 179 ? -14.156 -30.703 5.777 1 96.38 179 HIS B N 1
ATOM 5962 C CA . HIS B 1 179 ? -14.859 -29.812 4.867 1 96.38 179 HIS B CA 1
ATOM 5963 C C . HIS B 1 179 ? -14.836 -28.375 5.375 1 96.38 179 HIS B C 1
ATOM 5965 O O . HIS B 1 179 ? -15.125 -28.109 6.547 1 96.38 179 HIS B O 1
ATOM 5971 N N . VAL B 1 180 ? -14.508 -27.453 4.574 1 95.75 180 VAL B N 1
ATOM 5972 C CA . VAL B 1 180 ? -14.281 -26.078 5.027 1 95.75 180 VAL B CA 1
ATOM 5973 C C . VAL B 1 180 ? -15.586 -25.297 4.992 1 95.75 180 VAL B C 1
ATOM 5975 O O . VAL B 1 180 ? -16.453 -25.547 4.145 1 95.75 180 VAL B O 1
ATOM 5978 N N . ALA B 1 181 ? -15.695 -24.375 5.934 1 93.38 181 ALA B N 1
ATOM 5979 C CA . ALA B 1 181 ? -16.875 -23.516 6.02 1 93.38 181 ALA B CA 1
ATOM 5980 C C . ALA B 1 181 ? -16.719 -22.297 5.129 1 93.38 181 ALA B C 1
ATOM 5982 O O . ALA B 1 181 ? -15.609 -21.938 4.738 1 93.38 181 ALA B O 1
ATOM 5983 N N . GLY B 1 182 ? -17.938 -21.797 4.766 1 95.75 182 GLY B N 1
ATOM 5984 C CA . GLY B 1 182 ? -17.953 -20.547 4.027 1 95.75 182 GLY B CA 1
ATOM 5985 C C . GLY B 1 182 ? -18.234 -20.734 2.551 1 95.75 182 GLY B C 1
ATOM 5986 O O . GLY B 1 182 ? -18.812 -21.75 2.146 1 95.75 182 GLY B O 1
ATOM 5987 N N . VAL B 1 183 ? -17.969 -19.641 1.782 1 96.38 183 VAL B N 1
ATOM 5988 C CA . VAL B 1 183 ? -18.203 -19.625 0.343 1 96.38 183 VAL B CA 1
ATOM 5989 C C . VAL B 1 183 ? -16.922 -19.25 -0.388 1 96.38 183 VAL B C 1
ATOM 5991 O O . VAL B 1 183 ? -16.078 -18.547 0.157 1 96.38 183 VAL B O 1
ATOM 5994 N N . GLN B 1 184 ? -16.797 -19.75 -1.588 1 96.44 184 GLN B N 1
ATOM 5995 C CA . GLN B 1 184 ? -15.594 -19.438 -2.365 1 96.44 184 GLN B CA 1
ATOM 5996 C C . GLN B 1 184 ? -15.531 -17.938 -2.695 1 96.44 184 GLN B C 1
ATOM 5998 O O . GLN B 1 184 ? -16.547 -17.344 -3.061 1 96.44 184 GLN B O 1
ATOM 6003 N N . LEU B 1 185 ? -14.367 -17.391 -2.596 1 97.69 185 LEU B N 1
ATOM 6004 C CA . LEU B 1 185 ? -14.172 -15.961 -2.773 1 97.69 185 LEU B CA 1
ATOM 6005 C C . LEU B 1 185 ? -14.578 -15.531 -4.18 1 97.69 185 LEU B C 1
ATOM 6007 O O . LEU B 1 185 ? -15.172 -14.461 -4.363 1 97.69 185 LEU B O 1
ATOM 6011 N N . HIS B 1 186 ? -14.242 -16.359 -5.254 1 95.38 186 HIS B N 1
ATOM 6012 C CA . HIS B 1 186 ? -14.523 -15.961 -6.629 1 95.38 186 HIS B CA 1
ATOM 6013 C C . HIS B 1 186 ? -16.016 -15.789 -6.859 1 95.38 186 HIS B C 1
ATOM 6015 O O . HIS B 1 186 ? -16.438 -15 -7.707 1 95.38 186 HIS B O 1
ATOM 6021 N N . GLN B 1 187 ? -16.844 -16.438 -6.078 1 94.19 187 GLN B N 1
ATOM 6022 C CA . GLN B 1 187 ? -18.297 -16.344 -6.203 1 94.19 187 GLN B CA 1
ATOM 6023 C C . GLN B 1 187 ? -18.812 -15.047 -5.574 1 94.19 187 GLN B C 1
ATOM 6025 O O . GLN B 1 187 ? -19.75 -14.43 -6.098 1 94.19 187 GLN B O 1
ATOM 6030 N N . ILE B 1 188 ? -18.234 -14.656 -4.52 1 96.31 188 ILE B N 1
ATOM 6031 C CA . ILE B 1 188 ? -18.766 -13.539 -3.754 1 96.31 188 ILE B CA 1
ATOM 6032 C C . ILE B 1 188 ? -18.062 -12.25 -4.16 1 96.31 188 ILE B C 1
ATOM 6034 O O . ILE B 1 188 ? -18.562 -11.148 -3.912 1 96.31 188 ILE B O 1
ATOM 6038 N N . TRP B 1 189 ? -16.906 -12.297 -4.781 1 95.81 189 TRP B N 1
ATOM 6039 C CA . TRP B 1 189 ? -16.047 -11.172 -5.113 1 95.81 189 TRP B CA 1
ATOM 6040 C C . TRP B 1 189 ? -16.828 -10.102 -5.879 1 95.81 189 TRP B C 1
ATOM 6042 O O . TRP B 1 189 ? -16.734 -8.914 -5.559 1 95.81 189 TRP B O 1
ATOM 6052 N N . PRO B 1 190 ? -17.734 -10.484 -6.902 1 93.12 190 PRO B N 1
ATOM 6053 C CA . PRO B 1 190 ? -18.453 -9.461 -7.664 1 93.12 190 PRO B CA 1
ATOM 6054 C C . PRO B 1 190 ? -19.484 -8.719 -6.82 1 93.12 190 PRO B C 1
ATOM 6056 O O . PRO B 1 190 ? -19.922 -7.633 -7.203 1 93.12 190 PRO B O 1
ATOM 6059 N N . LYS B 1 191 ? -19.828 -9.273 -5.742 1 94.12 191 LYS B N 1
ATOM 6060 C CA . LYS B 1 191 ? -20.859 -8.68 -4.898 1 94.12 191 LYS B CA 1
ATOM 6061 C C . LYS B 1 191 ? -20.25 -7.777 -3.832 1 94.12 191 LYS B C 1
ATOM 6063 O O . LYS B 1 191 ? -20.969 -7.047 -3.143 1 94.12 191 LYS B O 1
ATOM 6068 N N . MET B 1 192 ? -18.984 -7.777 -3.713 1 94.69 192 MET B N 1
ATOM 6069 C CA . MET B 1 192 ? -18.281 -6.996 -2.699 1 94.69 192 MET B CA 1
ATOM 6070 C C . MET B 1 192 ? -18.141 -5.543 -3.141 1 94.69 192 MET B C 1
ATOM 6072 O O . MET B 1 192 ? -18.094 -5.254 -4.336 1 94.69 192 MET B O 1
ATOM 6076 N N . ASN B 1 193 ? -18.078 -4.664 -2.154 1 90.5 193 ASN B N 1
ATOM 6077 C CA . ASN B 1 193 ? -17.75 -3.275 -2.465 1 90.5 193 ASN B CA 1
ATOM 6078 C C . ASN B 1 193 ? -16.234 -3.039 -2.449 1 90.5 193 ASN B C 1
ATOM 6080 O O . ASN B 1 193 ? -15.469 -3.943 -2.119 1 90.5 193 ASN B O 1
ATOM 6084 N N . SER B 1 194 ? -15.789 -1.89 -2.785 1 89.31 194 SER B N 1
ATOM 6085 C CA . SER B 1 194 ? -14.375 -1.561 -2.947 1 89.31 194 SER B CA 1
ATOM 6086 C C . SER B 1 194 ? -13.617 -1.708 -1.632 1 89.31 194 SER B C 1
ATOM 6088 O O . SER B 1 194 ? -12.484 -2.178 -1.613 1 89.31 194 SER B O 1
ATOM 6090 N N . GLU B 1 195 ? -14.227 -1.205 -0.572 1 89.62 195 GLU B N 1
ATOM 6091 C CA . GLU B 1 195 ? -13.594 -1.342 0.735 1 89.62 195 GLU B CA 1
ATOM 6092 C C . GLU B 1 195 ? -13.367 -2.809 1.089 1 89.62 195 GLU B C 1
ATOM 6094 O O . GLU B 1 195 ? -12.289 -3.18 1.569 1 89.62 195 GLU B O 1
ATOM 6099 N N . GLN B 1 196 ? -14.344 -3.625 0.833 1 93.94 196 GLN B N 1
ATOM 6100 C CA . GLN B 1 196 ? -14.242 -5.055 1.107 1 93.94 196 GLN B CA 1
ATOM 6101 C C . GLN B 1 196 ? -13.164 -5.703 0.246 1 93.94 196 GLN B C 1
ATOM 6103 O O . GLN B 1 196 ? -12.383 -6.523 0.733 1 93.94 196 GLN B O 1
ATOM 6108 N N . HIS B 1 197 ? -13.125 -5.348 -1.062 1 96.31 197 HIS B N 1
ATOM 6109 C CA . HIS B 1 197 ? -12.086 -5.84 -1.957 1 96.31 197 HIS B CA 1
ATOM 6110 C C . HIS B 1 197 ? -10.695 -5.539 -1.401 1 96.31 197 HIS B C 1
ATOM 6112 O O . HIS B 1 197 ? -9.844 -6.43 -1.335 1 96.31 197 HIS B O 1
ATOM 6118 N N . MET B 1 198 ? -10.531 -4.324 -1.027 1 94.25 198 MET B N 1
ATOM 6119 C CA . MET B 1 198 ? -9.227 -3.883 -0.538 1 94.25 198 MET B CA 1
ATOM 6120 C C . MET B 1 198 ? -8.859 -4.602 0.756 1 94.25 198 MET B C 1
ATOM 6122 O O . MET B 1 198 ? -7.73 -5.07 0.912 1 94.25 198 MET B O 1
ATOM 6126 N N . LEU B 1 199 ? -9.781 -4.668 1.705 1 94.56 199 LEU B N 1
ATOM 6127 C CA . LEU B 1 199 ? -9.523 -5.301 2.994 1 94.56 199 LEU B CA 1
ATOM 6128 C C . LEU B 1 199 ? -9.242 -6.789 2.824 1 94.56 199 LEU B C 1
ATOM 6130 O O . LEU B 1 199 ? -8.375 -7.344 3.496 1 94.56 199 LEU B O 1
ATOM 6134 N N . CYS B 1 200 ? -9.992 -7.434 1.972 1 97 200 CYS B N 1
ATOM 6135 C CA . CYS B 1 200 ? -9.734 -8.836 1.657 1 97 200 CYS B CA 1
ATOM 6136 C C . CYS B 1 200 ? -8.344 -9.008 1.052 1 97 200 CYS B C 1
ATOM 6138 O O . CYS B 1 200 ? -7.594 -9.898 1.452 1 97 200 CYS B O 1
ATOM 6140 N N . THR B 1 201 ? -7.992 -8.141 0.087 1 96.88 201 THR B N 1
ATOM 6141 C CA . THR B 1 201 ? -6.68 -8.164 -0.551 1 96.88 201 THR B CA 1
ATOM 6142 C C . THR B 1 201 ? -5.574 -7.984 0.483 1 96.88 201 THR B C 1
ATOM 6144 O O . THR B 1 201 ? -4.562 -8.688 0.446 1 96.88 201 THR B O 1
ATOM 6147 N N . LYS B 1 202 ? -5.762 -7.039 1.37 1 94.56 202 LYS B N 1
ATOM 6148 C CA . LYS B 1 202 ? -4.797 -6.812 2.441 1 94.56 202 LYS B CA 1
ATOM 6149 C C . LYS B 1 202 ? -4.598 -8.07 3.279 1 94.56 202 LYS B C 1
ATOM 6151 O O . LYS B 1 202 ? -3.463 -8.5 3.502 1 94.56 202 LYS B O 1
ATOM 6156 N N . THR B 1 203 ? -5.684 -8.68 3.705 1 96.81 203 THR B N 1
ATOM 6157 C CA . THR B 1 203 ? -5.621 -9.867 4.559 1 96.81 203 THR B CA 1
ATOM 6158 C C . THR B 1 203 ? -4.91 -11.008 3.846 1 96.81 203 THR B C 1
ATOM 6160 O O . THR B 1 203 ? -4.031 -11.656 4.418 1 96.81 203 THR B O 1
ATOM 6163 N N . LEU B 1 204 ? -5.273 -11.219 2.639 1 97.94 204 LEU B N 1
ATOM 6164 C CA . LEU B 1 204 ? -4.66 -12.281 1.844 1 97.94 204 LEU B CA 1
ATOM 6165 C C . LEU B 1 204 ? -3.178 -12 1.62 1 97.94 204 LEU B C 1
ATOM 6167 O O . LEU B 1 204 ? -2.357 -12.922 1.657 1 97.94 204 LEU B O 1
ATOM 6171 N N . SER B 1 205 ? -2.85 -10.75 1.334 1 97.06 205 SER B N 1
ATOM 6172 C CA . SER B 1 205 ? -1.451 -10.375 1.149 1 97.06 205 SER B CA 1
ATOM 6173 C C . SER B 1 205 ? -0.64 -10.633 2.416 1 97.06 205 SER B C 1
ATOM 6175 O O . SER B 1 205 ? 0.508 -11.078 2.346 1 97.06 205 SER B O 1
ATOM 6177 N N . LEU B 1 206 ? -1.209 -10.352 3.529 1 96.62 206 LEU B N 1
ATOM 6178 C CA . LEU B 1 206 ? -0.523 -10.594 4.793 1 96.62 206 LEU B CA 1
ATOM 6179 C C . LEU B 1 206 ? -0.358 -12.086 5.051 1 96.62 206 LEU B C 1
ATOM 6181 O O . LEU B 1 206 ? 0.585 -12.508 5.727 1 96.62 206 LEU B O 1
ATOM 6185 N N . MET B 1 207 ? -1.285 -12.906 4.555 1 98 207 MET B N 1
ATOM 6186 C CA . MET B 1 207 ? -1.123 -14.352 4.637 1 98 207 MET B CA 1
ATOM 6187 C C . MET B 1 207 ? 0.075 -14.812 3.814 1 98 207 MET B C 1
ATOM 6189 O O . MET B 1 207 ? 0.788 -15.734 4.211 1 98 207 MET B O 1
ATOM 6193 N N . ILE B 1 208 ? 0.287 -14.203 2.641 1 97.94 208 ILE B N 1
ATOM 6194 C CA . ILE B 1 208 ? 1.476 -14.484 1.845 1 97.94 208 ILE B CA 1
ATOM 6195 C C . ILE B 1 208 ? 2.729 -14.156 2.654 1 97.94 208 ILE B C 1
ATOM 6197 O O . ILE B 1 208 ? 3.678 -14.945 2.684 1 97.94 208 ILE B O 1
ATOM 6201 N N . LYS B 1 209 ? 2.688 -13.023 3.299 1 96.81 209 LYS B N 1
ATOM 6202 C CA . LYS B 1 209 ? 3.795 -12.633 4.172 1 96.81 209 LYS B CA 1
ATOM 6203 C C . LYS B 1 209 ? 4.066 -13.703 5.223 1 96.81 209 LYS B C 1
ATOM 6205 O O . LYS B 1 209 ? 5.223 -14.047 5.484 1 96.81 209 LYS B O 1
ATOM 6210 N N . GLU B 1 210 ? 3.023 -14.188 5.824 1 97.69 210 GLU B N 1
ATOM 6211 C CA . GLU B 1 210 ? 3.16 -15.203 6.863 1 97.69 210 GLU B CA 1
ATOM 6212 C C . GLU B 1 210 ? 3.83 -16.453 6.32 1 97.69 210 GLU B C 1
ATOM 6214 O O . GLU B 1 210 ? 4.738 -17.016 6.949 1 97.69 210 GLU B O 1
ATOM 6219 N N . MET B 1 211 ? 3.441 -16.875 5.188 1 98.19 211 MET B N 1
ATOM 6220 C CA . MET B 1 211 ? 4.062 -18.031 4.555 1 98.19 211 MET B CA 1
ATOM 6221 C C . MET B 1 211 ? 5.527 -17.766 4.23 1 98.19 211 MET B C 1
ATOM 6223 O O . MET B 1 211 ? 6.398 -18.578 4.543 1 98.19 211 MET B O 1
ATOM 6227 N N . ALA B 1 212 ? 5.793 -16.656 3.646 1 97.69 212 ALA B N 1
ATOM 6228 C CA . ALA B 1 212 ? 7.125 -16.297 3.174 1 97.69 212 ALA B CA 1
ATOM 6229 C C . ALA B 1 212 ? 8.094 -16.141 4.34 1 97.69 212 ALA B C 1
ATOM 6231 O O . ALA B 1 212 ? 9.312 -16.219 4.16 1 97.69 212 ALA B O 1
ATOM 6232 N N . SER B 1 213 ? 7.547 -15.898 5.527 1 97.38 213 SER B N 1
ATOM 6233 C CA . SER B 1 213 ? 8.398 -15.602 6.676 1 97.38 213 SER B CA 1
ATOM 6234 C C . SER B 1 213 ? 9.086 -16.859 7.195 1 97.38 213 SER B C 1
ATOM 6236 O O . SER B 1 213 ? 10.039 -16.781 7.973 1 97.38 213 SER B O 1
ATOM 6238 N N . LEU B 1 214 ? 8.594 -18 6.832 1 98.19 214 LEU B N 1
ATOM 6239 C CA . LEU B 1 214 ? 9.188 -19.25 7.277 1 98.19 214 LEU B CA 1
ATOM 6240 C C . LEU B 1 214 ? 10.531 -19.5 6.605 1 98.19 214 LEU B C 1
ATOM 6242 O O . LEU B 1 214 ? 10.703 -19.188 5.422 1 98.19 214 LEU B O 1
ATOM 6246 N N . ASP B 1 215 ? 11.492 -20.062 7.367 1 98 215 ASP B N 1
ATOM 6247 C CA . ASP B 1 215 ? 12.836 -20.328 6.852 1 98 215 ASP B CA 1
ATOM 6248 C C . ASP B 1 215 ? 13.008 -21.797 6.48 1 98 215 ASP B C 1
ATOM 6250 O O . ASP B 1 215 ? 12.531 -22.672 7.195 1 98 215 ASP B O 1
ATOM 6254 N N . PHE B 1 216 ? 13.633 -22.031 5.379 1 98.44 216 PHE B N 1
ATOM 6255 C CA . PHE B 1 216 ? 13.883 -23.391 4.914 1 98.44 216 PHE B CA 1
ATOM 6256 C C . PHE B 1 216 ? 15.344 -23.562 4.512 1 98.44 216 PHE B C 1
ATOM 6258 O O . PHE B 1 216 ? 15.969 -22.625 4.012 1 98.44 216 PHE B O 1
ATOM 6265 N N . PRO B 1 217 ? 15.859 -24.719 4.652 1 98.06 217 PRO B N 1
ATOM 6266 C CA . PRO B 1 217 ? 17.281 -24.953 4.43 1 98.06 217 PRO B CA 1
ATOM 6267 C C . PRO B 1 217 ? 17.625 -25.219 2.963 1 98.06 217 PRO B C 1
ATOM 6269 O O . PRO B 1 217 ? 18.797 -25.203 2.584 1 98.06 217 PRO B O 1
ATOM 6272 N N . ALA B 1 218 ? 16.609 -25.5 2.129 1 98.62 218 ALA B N 1
ATOM 6273 C CA . ALA B 1 218 ? 16.828 -25.891 0.737 1 98.62 218 ALA B CA 1
ATOM 6274 C C . ALA B 1 218 ? 15.586 -25.641 -0.107 1 98.62 218 ALA B C 1
ATOM 6276 O O . ALA B 1 218 ? 14.516 -25.359 0.428 1 98.62 218 ALA B O 1
ATOM 6277 N N . TYR B 1 219 ? 15.844 -25.656 -1.431 1 98.56 219 TYR B N 1
ATOM 6278 C CA . TYR B 1 219 ? 14.727 -25.703 -2.363 1 98.56 219 TYR B CA 1
ATOM 6279 C C . TYR B 1 219 ? 14.227 -27.125 -2.559 1 98.56 219 TYR B C 1
ATOM 6281 O O . TYR B 1 219 ? 15 -28.078 -2.451 1 98.56 219 TYR B O 1
ATOM 6289 N N . GLY B 1 220 ? 12.961 -27.297 -2.916 1 98.62 220 GLY B N 1
ATOM 6290 C CA . GLY B 1 220 ? 12.32 -28.594 -3.09 1 98.62 220 GLY B CA 1
ATOM 6291 C C . GLY B 1 220 ? 10.898 -28.641 -2.562 1 98.62 220 GLY B C 1
ATOM 6292 O O . GLY B 1 220 ? 10.125 -27.703 -2.793 1 98.62 220 GLY B O 1
ATOM 6293 N N . SER B 1 221 ? 10.562 -29.797 -2.008 1 98.62 221 SER B N 1
ATOM 6294 C CA . SER B 1 221 ? 9.25 -29.953 -1.404 1 98.62 221 SER B CA 1
ATOM 6295 C C . SER B 1 221 ? 9.352 -30.469 0.029 1 98.62 221 SER B C 1
ATOM 6297 O O . SER B 1 221 ? 10.328 -31.125 0.386 1 98.62 221 SER B O 1
ATOM 6299 N N . LEU B 1 222 ? 8.398 -30.062 0.796 1 98.5 222 LEU B N 1
ATOM 6300 C CA . LEU B 1 222 ? 8.359 -30.484 2.189 1 98.5 222 LEU B CA 1
ATOM 6301 C C . LEU B 1 222 ? 7.762 -31.891 2.305 1 98.5 222 LEU B C 1
ATOM 6303 O O . LEU B 1 222 ? 6.77 -32.188 1.646 1 98.5 222 LEU B O 1
ATOM 6307 N N . TYR B 1 223 ? 8.414 -32.781 3.09 1 98.5 223 TYR B N 1
ATOM 6308 C CA . TYR B 1 223 ? 7.945 -34.125 3.383 1 98.5 223 TYR B CA 1
ATOM 6309 C C . TYR B 1 223 ? 8.008 -34.406 4.879 1 98.5 223 TYR B C 1
ATOM 6311 O O . TYR B 1 223 ? 8.68 -33.688 5.625 1 98.5 223 TYR B O 1
ATOM 6319 N N . PHE B 1 224 ? 7.219 -35.438 5.223 1 98.12 224 PHE B N 1
ATOM 6320 C CA . PHE B 1 224 ? 7.473 -36 6.555 1 98.12 224 PHE B CA 1
ATOM 6321 C C . PHE B 1 224 ? 8.844 -36.656 6.613 1 98.12 224 PHE B C 1
ATOM 6323 O O . PHE B 1 224 ? 9.336 -37.156 5.609 1 98.12 224 PHE B O 1
ATOM 6330 N N . ALA B 1 225 ? 9.406 -36.625 7.805 1 96.38 225 ALA B N 1
ATOM 6331 C CA . ALA B 1 225 ? 10.75 -37.188 7.992 1 96.38 225 ALA B CA 1
ATOM 6332 C C . ALA B 1 225 ? 10.789 -38.656 7.613 1 96.38 225 ALA B C 1
ATOM 6334 O O . ALA B 1 225 ? 11.82 -39.156 7.145 1 96.38 225 ALA B O 1
ATOM 6335 N N . ASP B 1 226 ? 9.711 -39.344 7.77 1 95 226 ASP B N 1
ATOM 6336 C CA . ASP B 1 226 ? 9.672 -40.781 7.5 1 95 226 ASP B CA 1
ATOM 6337 C C . ASP B 1 226 ? 9.141 -41.062 6.094 1 95 226 ASP B C 1
ATOM 6339 O O . ASP B 1 226 ? 8.742 -42.188 5.793 1 95 226 ASP B O 1
ATOM 6343 N N . ALA B 1 227 ? 9.109 -40.062 5.262 1 95.38 227 ALA B N 1
ATOM 6344 C CA . ALA B 1 227 ? 8.672 -40.25 3.877 1 95.38 227 ALA B CA 1
ATOM 6345 C C . ALA B 1 227 ? 9.531 -41.281 3.166 1 95.38 227 ALA B C 1
ATOM 6347 O O . ALA B 1 227 ? 10.68 -41.531 3.557 1 95.38 227 ALA B O 1
ATOM 6348 N N . PRO B 1 228 ? 8.93 -41.938 2.135 1 92.69 228 PRO B N 1
ATOM 6349 C CA . PRO B 1 228 ? 9.664 -43 1.415 1 92.69 228 PRO B CA 1
ATOM 6350 C C . PRO B 1 228 ? 10.703 -42.406 0.453 1 92.69 228 PRO B C 1
ATOM 6352 O O . PRO B 1 228 ? 10.586 -42.594 -0.763 1 92.69 228 PRO B O 1
ATOM 6355 N N . LEU B 1 229 ? 11.703 -41.781 0.973 1 94.5 229 LEU B N 1
ATOM 6356 C CA . LEU B 1 229 ? 12.82 -41.188 0.25 1 94.5 229 LEU B CA 1
ATOM 6357 C C . LEU B 1 229 ? 14.156 -41.719 0.779 1 94.5 229 LEU B C 1
ATOM 6359 O O . LEU B 1 229 ? 14.281 -42.031 1.966 1 94.5 229 LEU B O 1
ATOM 6363 N N . ASP B 1 230 ? 15.031 -41.781 -0.104 1 92.31 230 ASP B N 1
ATOM 6364 C CA . ASP B 1 230 ? 16.375 -42.156 0.312 1 92.31 230 ASP B CA 1
ATOM 6365 C C . ASP B 1 230 ? 17.016 -41.062 1.159 1 92.31 230 ASP B C 1
ATOM 6367 O O . ASP B 1 230 ? 16.719 -39.875 0.97 1 92.31 230 ASP B O 1
ATOM 6371 N N . SER B 1 231 ? 17.859 -41.469 2.023 1 90.06 231 SER B N 1
ATOM 6372 C CA . SER B 1 231 ? 18.5 -40.531 2.941 1 90.06 231 SER B CA 1
ATOM 6373 C C . SER B 1 231 ? 19.25 -39.438 2.186 1 90.06 231 SER B C 1
ATOM 6375 O O . SER B 1 231 ? 19.281 -38.281 2.617 1 90.06 231 SER B O 1
ATOM 6377 N N . ASP B 1 232 ? 19.766 -39.781 1.067 1 90.44 232 ASP B N 1
ATOM 6378 C CA . ASP B 1 232 ? 20.562 -38.844 0.29 1 90.44 232 ASP B CA 1
ATOM 6379 C C . ASP B 1 232 ? 19.672 -37.812 -0.403 1 90.44 232 ASP B C 1
ATOM 6381 O O . ASP B 1 232 ? 20.141 -36.781 -0.844 1 90.44 232 ASP B O 1
ATOM 6385 N N . SER B 1 233 ? 18.453 -38.125 -0.443 1 93.38 233 SER B N 1
ATOM 6386 C CA . SER B 1 233 ? 17.5 -37.25 -1.113 1 93.38 233 SER B CA 1
ATOM 6387 C C . SER B 1 233 ? 16.734 -36.375 -0.111 1 93.38 233 SER B C 1
ATOM 6389 O O . SER B 1 233 ? 15.703 -35.812 -0.441 1 93.38 233 SER B O 1
ATOM 6391 N N . LYS B 1 234 ? 17.266 -36.344 1.106 1 95.31 234 LYS B N 1
ATOM 6392 C CA . LYS B 1 234 ? 16.609 -35.562 2.16 1 95.31 234 LYS B CA 1
ATOM 6393 C C . LYS B 1 234 ? 17.578 -34.531 2.758 1 95.31 234 LYS B C 1
ATOM 6395 O O . LYS B 1 234 ? 18.75 -34.812 2.951 1 95.31 234 LYS B O 1
ATOM 6400 N N . VAL B 1 235 ? 17.078 -33.375 2.889 1 97.5 235 VAL B N 1
ATOM 6401 C CA . VAL B 1 235 ? 17.75 -32.375 3.699 1 97.5 235 VAL B CA 1
ATOM 6402 C C . VAL B 1 235 ? 17.016 -32.188 5.027 1 97.5 235 VAL B C 1
ATOM 6404 O O . VAL B 1 235 ? 15.812 -31.922 5.047 1 97.5 235 VAL B O 1
ATOM 6407 N N . SER B 1 236 ? 17.75 -32.344 6.121 1 94.94 236 SER B N 1
ATOM 6408 C CA . SER B 1 236 ? 17.156 -32.25 7.453 1 94.94 236 SER B CA 1
ATOM 6409 C C . SER B 1 236 ? 16.594 -30.859 7.703 1 94.94 236 SER B C 1
ATOM 6411 O O . SER B 1 236 ? 17.188 -29.859 7.32 1 94.94 236 SER B O 1
ATOM 6413 N N . PHE B 1 237 ? 15.508 -30.891 8.328 1 95.69 237 PHE B N 1
ATOM 6414 C CA . PHE B 1 237 ? 14.82 -29.641 8.648 1 95.69 237 PHE B CA 1
ATOM 6415 C C . PHE B 1 237 ? 14.305 -29.656 10.078 1 95.69 237 PHE B C 1
ATOM 6417 O O . PHE B 1 237 ? 15.055 -29.922 11.016 1 95.69 237 PHE B O 1
ATOM 6424 N N . GLU B 1 238 ? 13.234 -29.312 10.477 1 93.81 238 GLU B N 1
ATOM 6425 C CA . GLU B 1 238 ? 12.648 -29.328 11.812 1 93.81 238 GLU B CA 1
ATOM 6426 C C . GLU B 1 238 ? 12.141 -30.719 12.172 1 93.81 238 GLU B C 1
ATOM 6428 O O . GLU B 1 238 ? 12.031 -31.594 11.312 1 93.81 238 GLU B O 1
ATOM 6433 N N . GLN B 1 239 ? 11.844 -30.875 13.438 1 90.75 239 GLN B N 1
ATOM 6434 C CA . GLN B 1 239 ? 11.406 -32.188 13.914 1 90.75 239 GLN B CA 1
ATOM 6435 C C . GLN B 1 239 ? 10.141 -32.625 13.188 1 90.75 239 GLN B C 1
ATOM 6437 O O . GLN B 1 239 ? 9.164 -31.875 13.102 1 90.75 239 GLN B O 1
ATOM 6442 N N . GLY B 1 240 ? 10.227 -33.812 12.547 1 96.44 240 GLY B N 1
ATOM 6443 C CA . GLY B 1 240 ? 9.094 -34.438 11.898 1 96.44 240 GLY B CA 1
ATOM 6444 C C . GLY B 1 240 ? 9 -34.125 10.414 1 96.44 240 GLY B C 1
ATOM 6445 O O . GLY B 1 240 ? 8.164 -34.656 9.703 1 96.44 240 GLY B O 1
ATOM 6446 N N . PHE B 1 241 ? 9.922 -33.25 9.93 1 98.25 241 PHE B N 1
ATOM 6447 C CA . PHE B 1 241 ? 9.82 -32.844 8.531 1 98.25 241 PHE B CA 1
ATOM 6448 C C . PHE B 1 241 ? 11.195 -32.875 7.867 1 98.25 241 PHE B C 1
ATOM 6450 O O . PHE B 1 241 ? 12.219 -32.844 8.555 1 98.25 241 PHE B O 1
ATOM 6457 N N . CYS B 1 242 ? 11.227 -32.906 6.598 1 98.25 242 CYS B N 1
ATOM 6458 C CA . CYS B 1 242 ? 12.43 -32.781 5.789 1 98.25 242 CYS B CA 1
ATOM 6459 C C . CYS B 1 242 ? 12.117 -32.125 4.445 1 98.25 242 CYS B C 1
ATOM 6461 O O . CYS B 1 242 ? 10.953 -32 4.066 1 98.25 242 CYS B O 1
ATOM 6463 N N . VAL B 1 243 ? 13.164 -31.625 3.832 1 98.69 243 VAL B N 1
ATOM 6464 C CA . VAL B 1 243 ? 13.023 -31.141 2.463 1 98.69 243 VAL B CA 1
ATOM 6465 C C . VAL B 1 243 ? 13.578 -32.188 1.49 1 98.69 243 VAL B C 1
ATOM 6467 O O . VAL B 1 243 ? 14.703 -32.656 1.659 1 98.69 243 VAL B O 1
ATOM 6470 N N . GLY B 1 244 ? 12.742 -32.594 0.574 1 98.44 244 GLY B N 1
ATOM 6471 C CA . GLY B 1 244 ? 13.125 -33.594 -0.412 1 98.44 244 GLY B CA 1
ATOM 6472 C C . GLY B 1 244 ? 12.953 -33.125 -1.842 1 98.44 244 GLY B C 1
ATOM 6473 O O . GLY B 1 244 ? 12.891 -31.922 -2.1 1 98.44 244 GLY B O 1
ATOM 6474 N N . PRO B 1 245 ? 12.938 -34.062 -2.791 1 98 245 PRO B N 1
ATOM 6475 C CA . PRO B 1 245 ? 12.805 -33.688 -4.203 1 98 245 PRO B CA 1
ATOM 6476 C C . PRO B 1 245 ? 11.547 -32.875 -4.488 1 98 245 PRO B C 1
ATOM 6478 O O . PRO B 1 245 ? 10.531 -33.031 -3.803 1 98 245 PRO B O 1
ATOM 6481 N N . HIS B 1 246 ? 11.711 -32 -5.473 1 97.88 246 HIS B N 1
ATOM 6482 C CA . HIS B 1 246 ? 10.555 -31.234 -5.941 1 97.88 246 HIS B CA 1
ATOM 6483 C C . HIS B 1 246 ? 9.461 -32.156 -6.465 1 97.88 246 HIS B C 1
ATOM 6485 O O . HIS B 1 246 ? 9.734 -33.062 -7.277 1 97.88 246 HIS B O 1
ATOM 6491 N N . CYS B 1 247 ? 8.258 -32.031 -6.055 1 95.75 247 CYS B N 1
ATOM 6492 C CA . CYS B 1 247 ? 7.227 -33 -6.43 1 95.75 247 CYS B CA 1
ATOM 6493 C C . CYS B 1 247 ? 6.336 -32.438 -7.531 1 95.75 247 CYS B C 1
ATOM 6495 O O . CYS B 1 247 ? 5.324 -33.031 -7.883 1 95.75 247 CYS B O 1
ATOM 6497 N N . GLY B 1 248 ? 6.672 -31.266 -8.047 1 94.5 248 GLY B N 1
ATOM 6498 C CA . GLY B 1 248 ? 5.934 -30.75 -9.188 1 94.5 248 GLY B CA 1
ATOM 6499 C C . GLY B 1 248 ? 5.949 -31.672 -10.391 1 94.5 248 GLY B C 1
ATOM 6500 O O . GLY B 1 248 ? 6.969 -32.312 -10.68 1 94.5 248 GLY B O 1
ATOM 6501 N N . PRO B 1 249 ? 4.82 -31.719 -11.102 1 93.75 249 PRO B N 1
ATOM 6502 C CA . PRO B 1 249 ? 4.707 -32.688 -12.195 1 93.75 249 PRO B CA 1
ATOM 6503 C C . PRO B 1 249 ? 5.723 -32.438 -13.305 1 93.75 249 PRO B C 1
ATOM 6505 O O . PRO B 1 249 ? 6.133 -33.375 -13.992 1 93.75 249 PRO B O 1
ATOM 6508 N N . ILE B 1 250 ? 6.168 -31.25 -13.484 1 93.19 250 ILE B N 1
ATOM 6509 C CA . ILE B 1 250 ? 7.07 -30.891 -14.57 1 93.19 250 ILE B CA 1
ATOM 6510 C C . ILE B 1 250 ? 8.383 -31.656 -14.422 1 93.19 250 ILE B C 1
ATOM 6512 O O . ILE B 1 250 ? 8.953 -32.125 -15.414 1 93.19 250 ILE B O 1
ATOM 6516 N N . PHE B 1 251 ? 8.883 -31.844 -13.258 1 95.69 251 PHE B N 1
ATOM 6517 C CA . PHE B 1 251 ? 10.172 -32.469 -13.016 1 95.69 251 PHE B CA 1
ATOM 6518 C C . PHE B 1 251 ? 10.078 -34 -13.172 1 95.69 251 PHE B C 1
ATOM 6520 O O . PHE B 1 251 ? 11.094 -34.688 -13.25 1 95.69 251 PHE B O 1
ATOM 6527 N N . TRP B 1 252 ? 8.867 -34.469 -13.25 1 95.25 252 TRP B N 1
ATOM 6528 C CA . TRP B 1 252 ? 8.656 -35.906 -13.273 1 95.25 252 TRP B CA 1
ATOM 6529 C C . TRP B 1 252 ? 7.941 -36.344 -14.555 1 95.25 252 TRP B C 1
ATOM 6531 O O . TRP B 1 252 ? 7.551 -37.5 -14.703 1 95.25 252 TRP B O 1
ATOM 6541 N N . ASN B 1 253 ? 7.746 -35.406 -15.445 1 93.25 253 ASN B N 1
ATOM 6542 C CA . ASN B 1 253 ? 7.102 -35.625 -16.734 1 93.25 253 ASN B CA 1
ATOM 6543 C C . ASN B 1 253 ? 5.766 -36.375 -16.578 1 93.25 253 ASN B C 1
ATOM 6545 O O . ASN B 1 253 ? 5.535 -37.375 -17.219 1 93.25 253 ASN B O 1
ATOM 6549 N N . ARG B 1 254 ? 4.918 -35.75 -15.773 1 92.31 254 ARG B N 1
ATOM 6550 C CA . ARG B 1 254 ? 3.68 -36.438 -15.422 1 92.31 254 ARG B CA 1
ATOM 6551 C C . ARG B 1 254 ? 2.494 -35.844 -16.172 1 92.31 254 ARG B C 1
ATOM 6553 O O . ARG B 1 254 ? 1.423 -36.469 -16.234 1 92.31 254 ARG B O 1
ATOM 6560 N N . SER B 1 255 ? 2.686 -34.75 -16.875 1 91.44 255 SER B N 1
ATOM 6561 C CA . SER B 1 255 ? 1.574 -34.188 -17.609 1 91.44 255 SER B CA 1
ATOM 6562 C C . SER B 1 255 ? 1.143 -35.094 -18.766 1 91.44 255 SER B C 1
ATOM 6564 O O . SER B 1 255 ? 1.921 -35.938 -19.234 1 91.44 255 SER B O 1
ATOM 6566 N N . PRO B 1 256 ? -0.087 -34.938 -19.25 1 92.38 256 PRO B N 1
ATOM 6567 C CA . PRO B 1 256 ? -0.598 -35.812 -20.297 1 92.38 256 PRO B CA 1
ATOM 6568 C C . PRO B 1 256 ? 0.322 -35.875 -21.516 1 92.38 256 PRO B C 1
ATOM 6570 O O . PRO B 1 256 ? 0.651 -34.812 -22.094 1 92.38 256 PRO B O 1
ATOM 6573 N N . GLY B 1 257 ? 0.746 -37.031 -21.844 1 88.94 257 GLY B N 1
ATOM 6574 C CA . GLY B 1 257 ? 1.521 -37.281 -23.047 1 88.94 257 GLY B CA 1
ATOM 6575 C C . GLY B 1 257 ? 3.014 -37.094 -22.844 1 88.94 257 GLY B C 1
ATOM 6576 O O . GLY B 1 257 ? 3.811 -37.438 -23.719 1 88.94 257 GLY B O 1
ATOM 6577 N N . GLU B 1 258 ? 3.451 -36.656 -21.75 1 90.88 258 GLU B N 1
ATOM 6578 C CA . GLU B 1 258 ? 4.855 -36.312 -21.547 1 90.88 258 GLU B CA 1
ATOM 6579 C C . GLU B 1 258 ? 5.711 -37.562 -21.344 1 90.88 258 GLU B C 1
ATOM 6581 O O . GLU B 1 258 ? 6.867 -37.594 -21.781 1 90.88 258 GLU B O 1
ATOM 6586 N N . VAL B 1 259 ? 5.168 -38.531 -20.703 1 87.5 259 VAL B N 1
ATOM 6587 C CA . VAL B 1 259 ? 5.934 -39.781 -20.484 1 87.5 259 VAL B CA 1
ATOM 6588 C C . VAL B 1 259 ? 6.316 -40.375 -21.828 1 87.5 259 VAL B C 1
ATOM 6590 O O . VAL B 1 259 ? 7.445 -40.844 -22.016 1 87.5 259 VAL B O 1
ATOM 6593 N N . GLU B 1 260 ? 5.391 -40.406 -22.703 1 85.75 260 GLU B N 1
ATOM 6594 C CA . GLU B 1 260 ? 5.629 -40.969 -24.031 1 85.75 260 GLU B CA 1
ATOM 6595 C C . GLU B 1 260 ? 6.617 -40.094 -24.828 1 85.75 260 GLU B C 1
ATOM 6597 O O . GLU B 1 260 ? 7.43 -40.625 -25.594 1 85.75 260 GLU B O 1
ATOM 6602 N N . LEU B 1 261 ? 6.539 -38.875 -24.531 1 88.19 261 LEU B N 1
ATOM 6603 C CA . LEU B 1 261 ? 7.336 -37.938 -25.312 1 88.19 261 LEU B CA 1
ATOM 6604 C C . LEU B 1 261 ? 8.766 -37.875 -24.797 1 88.19 261 LEU B C 1
ATOM 6606 O O . LEU B 1 261 ? 9.719 -37.875 -25.578 1 88.19 261 LEU B O 1
ATOM 6610 N N . TYR B 1 262 ? 8.922 -37.75 -23.484 1 90.06 262 TYR B N 1
ATOM 6611 C CA . TYR B 1 262 ? 10.219 -37.438 -22.891 1 90.06 262 TYR B CA 1
ATOM 6612 C C . TYR B 1 262 ? 10.812 -38.656 -22.219 1 90.06 262 TYR B C 1
ATOM 6614 O O . TYR B 1 262 ? 12.016 -38.719 -21.953 1 90.06 262 TYR B O 1
ATOM 6622 N N . GLY B 1 263 ? 9.961 -39.594 -21.844 1 84.81 263 GLY B N 1
ATOM 6623 C CA . GLY B 1 263 ? 10.43 -40.75 -21.078 1 84.81 263 GLY B CA 1
ATOM 6624 C C . GLY B 1 263 ? 10.305 -40.531 -19.578 1 84.81 263 GLY B C 1
ATOM 6625 O O . GLY B 1 263 ? 9.297 -40 -19.094 1 84.81 263 GLY B O 1
ATOM 6626 N N . GLY B 1 264 ? 11.305 -40.906 -18.797 1 82.44 264 GLY B N 1
ATOM 6627 C CA . GLY B 1 264 ? 11.258 -40.906 -17.344 1 82.44 264 GLY B CA 1
ATOM 6628 C C . GLY B 1 264 ? 11.477 -39.531 -16.734 1 82.44 264 GLY B C 1
ATOM 6629 O O . GLY B 1 264 ? 11.453 -38.531 -17.453 1 82.44 264 GLY B O 1
ATOM 6630 N N . SER B 1 265 ? 11.57 -39.5 -15.422 1 85.94 265 SER B N 1
ATOM 6631 C CA . SER B 1 265 ? 11.734 -38.25 -14.641 1 85.94 265 SER B CA 1
ATOM 6632 C C . SER B 1 265 ? 13.102 -37.625 -14.883 1 85.94 265 SER B C 1
ATOM 6634 O O . SER B 1 265 ? 14.008 -38.281 -15.398 1 85.94 265 SER B O 1
ATOM 6636 N N . SER B 1 266 ? 13.125 -36.312 -14.594 1 91.06 266 SER B N 1
ATOM 6637 C CA . SER B 1 266 ? 14.422 -35.625 -14.562 1 91.06 266 SER B CA 1
ATOM 6638 C C . SER B 1 266 ? 15.406 -36.375 -13.672 1 91.06 266 SER B C 1
ATOM 6640 O O . SER B 1 266 ? 15.023 -36.938 -12.641 1 91.06 266 SER B O 1
ATOM 6642 N N . PRO B 1 267 ? 16.625 -36.406 -14.047 1 93.44 267 PRO B N 1
ATOM 6643 C CA . PRO B 1 267 ? 17.641 -37.031 -13.188 1 93.44 267 PRO B CA 1
ATOM 6644 C C . PRO B 1 267 ? 17.969 -36.188 -11.953 1 93.44 267 PRO B C 1
ATOM 6646 O O . PRO B 1 267 ? 18.625 -36.688 -11.031 1 93.44 267 PRO B O 1
ATOM 6649 N N . ASN B 1 268 ? 17.516 -35 -11.914 1 96 268 ASN B N 1
ATOM 6650 C CA . ASN B 1 268 ? 17.828 -34.031 -10.844 1 96 268 ASN B CA 1
ATOM 6651 C C . ASN B 1 268 ? 16.594 -33.281 -10.406 1 96 268 ASN B C 1
ATOM 6653 O O . ASN B 1 268 ? 16.375 -32.125 -10.836 1 96 268 ASN B O 1
ATOM 6657 N N . CYS B 1 269 ? 15.875 -33.844 -9.477 1 95.81 269 CYS B N 1
ATOM 6658 C CA . CYS B 1 269 ? 14.641 -33.219 -9.008 1 95.81 269 CYS B CA 1
ATOM 6659 C C . CYS B 1 269 ? 14.828 -32.562 -7.648 1 95.81 269 CYS B C 1
ATOM 6661 O O . CYS B 1 269 ? 13.859 -32.219 -6.988 1 95.81 269 CYS B O 1
ATOM 6663 N N . GLY B 1 270 ? 16.047 -32.406 -7.273 1 96.44 270 GLY B N 1
ATOM 6664 C CA . GLY B 1 270 ? 16.359 -31.828 -5.969 1 96.44 270 GLY B CA 1
ATOM 6665 C C . GLY B 1 270 ? 16.344 -32.844 -4.852 1 96.44 270 GLY B C 1
ATOM 6666 O O . GLY B 1 270 ? 16.328 -34.062 -5.109 1 96.44 270 GLY B O 1
ATOM 6667 N N . PRO B 1 271 ? 16.375 -32.375 -3.627 1 98 271 PRO B N 1
ATOM 6668 C CA . PRO B 1 271 ? 16.391 -30.984 -3.178 1 98 271 PRO B CA 1
ATOM 6669 C C . PRO B 1 271 ? 17.688 -30.266 -3.512 1 98 271 PRO B C 1
ATOM 6671 O O . PRO B 1 271 ? 18.719 -30.922 -3.752 1 98 271 PRO B O 1
ATOM 6674 N N . TRP B 1 272 ? 17.641 -28.922 -3.592 1 98.5 272 TRP B N 1
ATOM 6675 C CA . TRP B 1 272 ? 18.812 -28.109 -3.926 1 98.5 272 TRP B CA 1
ATOM 6676 C C . TRP B 1 272 ? 19.188 -27.188 -2.768 1 98.5 272 TRP B C 1
ATOM 6678 O O . TRP B 1 272 ? 18.328 -26.453 -2.254 1 98.5 272 TRP B O 1
ATOM 6688 N N . LYS B 1 273 ? 20.406 -27.109 -2.426 1 97.19 273 LYS B N 1
ATOM 6689 C CA . LYS B 1 273 ? 20.844 -26.406 -1.225 1 97.19 273 LYS B CA 1
ATOM 6690 C C . LYS B 1 273 ? 21.156 -24.953 -1.53 1 97.19 273 LYS B C 1
ATOM 6692 O O . LYS B 1 273 ? 21.266 -24.125 -0.619 1 97.19 273 LYS B O 1
ATOM 6697 N N . ASP B 1 274 ? 21.391 -24.688 -2.811 1 97.38 274 ASP B N 1
ATOM 6698 C CA . ASP B 1 274 ? 21.719 -23.312 -3.193 1 97.38 274 ASP B CA 1
ATOM 6699 C C . ASP B 1 274 ? 21.234 -23.016 -4.609 1 97.38 274 ASP B C 1
ATOM 6701 O O . ASP B 1 274 ? 20.75 -23.906 -5.309 1 97.38 274 ASP B O 1
ATOM 6705 N N . LEU B 1 275 ? 21.344 -21.781 -4.973 1 98.25 275 LEU B N 1
ATOM 6706 C CA . LEU B 1 275 ? 20.812 -21.328 -6.246 1 98.25 275 LEU B CA 1
ATOM 6707 C C . LEU B 1 275 ? 21.562 -21.953 -7.414 1 98.25 275 LEU B C 1
ATOM 6709 O O . LEU B 1 275 ? 20.969 -22.234 -8.461 1 98.25 275 LEU B O 1
ATOM 6713 N N . SER B 1 276 ? 22.844 -22.141 -7.301 1 97.88 276 SER B N 1
ATOM 6714 C CA . SER B 1 276 ? 23.641 -22.766 -8.352 1 97.88 276 SER B CA 1
ATOM 6715 C C . SER B 1 276 ? 23.172 -24.188 -8.633 1 97.88 276 SER B C 1
ATOM 6717 O O . SER B 1 276 ? 23 -24.562 -9.797 1 97.88 276 SER B O 1
ATOM 6719 N N . SER B 1 277 ? 23 -24.969 -7.59 1 97.88 277 SER B N 1
ATOM 6720 C CA . SER B 1 277 ? 22.5 -26.328 -7.773 1 97.88 277 SER B CA 1
ATOM 6721 C C . SER B 1 277 ? 21.078 -26.312 -8.32 1 97.88 277 SER B C 1
ATOM 6723 O O . SER B 1 277 ? 20.703 -27.188 -9.109 1 97.88 277 SER B O 1
ATOM 6725 N N . TYR B 1 278 ? 20.328 -25.422 -7.832 1 98.38 278 TYR B N 1
ATOM 6726 C CA . TYR B 1 278 ? 18.984 -25.25 -8.367 1 98.38 278 TYR B CA 1
ATOM 6727 C C . TYR B 1 278 ? 19.016 -25 -9.875 1 98.38 278 TYR B C 1
ATOM 6729 O O . TYR B 1 278 ? 18.281 -25.641 -10.633 1 98.38 278 TYR B O 1
ATOM 6737 N N . SER B 1 279 ? 19.875 -24.109 -10.328 1 98.06 279 SER B N 1
ATOM 6738 C CA . SER B 1 279 ? 20.031 -23.766 -11.742 1 98.06 279 SER B CA 1
ATOM 6739 C C . SER B 1 279 ? 20.469 -25 -12.547 1 98.06 279 SER B C 1
ATOM 6741 O O . SER B 1 279 ? 19.984 -25.219 -13.656 1 98.06 279 SER B O 1
ATOM 6743 N N . ARG B 1 280 ? 21.359 -25.734 -11.977 1 97.56 280 ARG B N 1
ATOM 6744 C CA . ARG B 1 280 ? 21.781 -26.969 -12.625 1 97.56 280 ARG B CA 1
ATOM 6745 C C . ARG B 1 280 ? 20.625 -27.953 -12.773 1 97.56 280 ARG B C 1
ATOM 6747 O O . ARG B 1 280 ? 20.5 -28.625 -13.805 1 97.56 280 ARG B O 1
ATOM 6754 N N . GLY B 1 281 ? 19.828 -28.047 -11.695 1 97.88 281 GLY B N 1
ATOM 6755 C CA . GLY B 1 281 ? 18.641 -28.891 -11.766 1 97.88 281 GLY B CA 1
ATOM 6756 C C . GLY B 1 281 ? 17.703 -28.5 -12.891 1 97.88 281 GLY B C 1
ATOM 6757 O O . GLY B 1 281 ? 17.156 -29.359 -13.57 1 97.88 281 GLY B O 1
ATOM 6758 N N . LEU B 1 282 ? 17.547 -27.219 -13.102 1 98.12 282 LEU B N 1
ATOM 6759 C CA . LEU B 1 282 ? 16.672 -26.734 -14.172 1 98.12 282 LEU B CA 1
ATOM 6760 C C . LEU B 1 282 ? 17.234 -27.141 -15.539 1 98.12 282 LEU B C 1
ATOM 6762 O O . LEU B 1 282 ? 16.484 -27.609 -16.406 1 98.12 282 LEU B O 1
ATOM 6766 N N . ILE B 1 283 ? 18.531 -26.953 -15.727 1 98.06 283 ILE B N 1
ATOM 6767 C CA . ILE B 1 283 ? 19.172 -27.266 -17 1 98.06 283 ILE B CA 1
ATOM 6768 C C . ILE B 1 283 ? 19.062 -28.766 -17.281 1 98.06 283 ILE B C 1
ATOM 6770 O O . ILE B 1 283 ? 18.703 -29.156 -18.391 1 98.06 283 ILE B O 1
ATOM 6774 N N . GLU B 1 284 ? 19.312 -29.547 -16.281 1 97.75 284 GLU B N 1
ATOM 6775 C CA . GLU B 1 284 ? 19.25 -31 -16.438 1 97.75 284 GLU B CA 1
ATOM 6776 C C . GLU B 1 284 ? 17.828 -31.453 -16.719 1 97.75 284 GLU B C 1
ATOM 6778 O O . GLU B 1 284 ? 17.609 -32.406 -17.469 1 97.75 284 GLU B O 1
ATOM 6783 N N . THR B 1 285 ? 16.891 -30.859 -16.109 1 97.44 285 THR B N 1
ATOM 6784 C CA . THR B 1 285 ? 15.492 -31.141 -16.406 1 97.44 285 THR B CA 1
ATOM 6785 C C . THR B 1 285 ? 15.172 -30.781 -17.859 1 97.44 285 THR B C 1
ATOM 6787 O O . THR B 1 285 ? 14.516 -31.547 -18.562 1 97.44 285 THR B O 1
ATOM 6790 N N . GLY B 1 286 ? 15.656 -29.594 -18.312 1 96.94 286 GLY B N 1
ATOM 6791 C CA . GLY B 1 286 ? 15.461 -29.219 -19.703 1 96.94 286 GLY B CA 1
ATOM 6792 C C . GLY B 1 286 ? 16.031 -30.219 -20.688 1 96.94 286 GLY B C 1
ATOM 6793 O O . GLY B 1 286 ? 15.398 -30.531 -21.703 1 96.94 286 GLY B O 1
ATOM 6794 N N . LEU B 1 287 ? 17.188 -30.734 -20.359 1 96.06 287 LEU B N 1
ATOM 6795 C CA . LEU B 1 287 ? 17.844 -31.734 -21.203 1 96.06 287 LEU B CA 1
ATOM 6796 C C . LEU B 1 287 ? 17.031 -33.031 -21.234 1 96.06 287 LEU B C 1
ATOM 6798 O O . LEU B 1 287 ? 16.891 -33.656 -22.281 1 96.06 287 LEU B O 1
ATOM 6802 N N . SER B 1 288 ? 16.453 -33.344 -20.109 1 94.62 288 SER B N 1
ATOM 6803 C CA . SER B 1 288 ? 15.695 -34.594 -20 1 94.62 288 SER B CA 1
ATOM 6804 C C . SER B 1 288 ? 14.352 -34.5 -20.719 1 94.62 288 SER B C 1
ATOM 6806 O O . SER B 1 288 ? 13.719 -35.5 -21.016 1 94.62 288 SER B O 1
ATOM 6808 N N . ARG B 1 289 ? 13.945 -33.312 -21.031 1 95.25 289 ARG B N 1
ATOM 6809 C CA . ARG B 1 289 ? 12.656 -33.094 -21.672 1 95.25 289 ARG B CA 1
ATOM 6810 C C . ARG B 1 289 ? 12.812 -32.812 -23.156 1 95.25 289 ARG B C 1
ATOM 6812 O O . ARG B 1 289 ? 11.992 -32.094 -23.75 1 95.25 289 ARG B O 1
ATOM 6819 N N . LEU B 1 290 ? 13.875 -33.156 -23.719 1 94.19 290 LEU B N 1
ATOM 6820 C CA . LEU B 1 290 ? 14.039 -33.188 -25.172 1 94.19 290 LEU B CA 1
ATOM 6821 C C . LEU B 1 290 ? 13.594 -34.531 -25.719 1 94.19 290 LEU B C 1
ATOM 6823 O O . LEU B 1 290 ? 13.984 -35.594 -25.203 1 94.19 290 LEU B O 1
ATOM 6827 N N . PRO B 1 291 ? 12.711 -34.438 -26.688 1 91 291 PRO B N 1
ATOM 6828 C CA . PRO B 1 291 ? 12.203 -35.719 -27.234 1 91 291 PRO B CA 1
ATOM 6829 C C . PRO B 1 291 ? 13.289 -36.531 -27.906 1 91 291 PRO B C 1
ATOM 6831 O O . PRO B 1 291 ? 14.305 -36 -28.344 1 91 291 PRO B O 1
ATOM 6834 N N . LYS B 1 292 ? 13.008 -37.812 -27.891 1 81.94 292 LYS B N 1
ATOM 6835 C CA . LYS B 1 292 ? 13.828 -38.688 -28.734 1 81.94 292 LYS B CA 1
ATOM 6836 C C . LYS B 1 292 ? 13.477 -38.531 -30.203 1 81.94 292 LYS B C 1
ATOM 6838 O O . LYS B 1 292 ? 12.32 -38.281 -30.547 1 81.94 292 LYS B O 1
ATOM 6843 N N . GLU B 1 293 ? 14.461 -38.594 -31.047 1 78.19 293 GLU B N 1
ATOM 6844 C CA . GLU B 1 293 ? 14.25 -38.375 -32.469 1 78.19 293 GLU B CA 1
ATOM 6845 C C . GLU B 1 293 ? 13.117 -39.25 -33 1 78.19 293 GLU B C 1
ATOM 6847 O O . GLU B 1 293 ? 12.32 -38.812 -33.844 1 78.19 293 GLU B O 1
ATOM 6852 N N . GLU B 1 294 ? 13 -40.406 -32.5 1 75.69 294 GLU B N 1
ATOM 6853 C CA . GLU B 1 294 ? 12.008 -41.344 -32.969 1 75.69 294 GLU B CA 1
ATOM 6854 C C . GLU B 1 294 ? 10.602 -40.938 -32.562 1 75.69 294 GLU B C 1
ATOM 6856 O O . GLU B 1 294 ? 9.617 -41.375 -33.156 1 75.69 294 GLU B O 1
ATOM 6861 N N . ALA B 1 295 ? 10.609 -40.156 -31.609 1 72.25 295 ALA B N 1
ATOM 6862 C CA . ALA B 1 295 ? 9.312 -39.781 -31.047 1 72.25 295 ALA B CA 1
ATOM 6863 C C . ALA B 1 295 ? 8.742 -38.531 -31.75 1 72.25 295 ALA B C 1
ATOM 6865 O O . ALA B 1 295 ? 7.566 -38.219 -31.578 1 72.25 295 ALA B O 1
ATOM 6866 N N . ILE B 1 296 ? 9.57 -38 -32.531 1 76 296 ILE B N 1
ATOM 6867 C CA . ILE B 1 296 ? 9.156 -36.75 -33.156 1 76 296 ILE B CA 1
ATOM 6868 C C . ILE B 1 296 ? 8.398 -37.031 -34.469 1 76 296 ILE B C 1
ATOM 6870 O O . ILE B 1 296 ? 8.891 -37.781 -35.312 1 76 296 ILE B O 1
ATOM 6874 N N . ASP B 1 297 ? 7.199 -36.594 -34.406 1 73.69 297 ASP B N 1
ATOM 6875 C CA . ASP B 1 297 ? 6.461 -36.531 -35.656 1 73.69 297 ASP B CA 1
ATOM 6876 C C . ASP B 1 297 ? 6.602 -35.156 -36.312 1 73.69 297 ASP B C 1
ATOM 6878 O O . ASP B 1 297 ? 5.961 -34.188 -35.875 1 73.69 297 ASP B O 1
ATOM 6882 N N . ASN B 1 298 ? 7.406 -35.094 -37.219 1 67.94 298 ASN B N 1
ATOM 6883 C CA . ASN B 1 298 ? 7.758 -33.844 -37.875 1 67.94 298 ASN B CA 1
ATOM 6884 C C . ASN B 1 298 ? 6.523 -33.125 -38.406 1 67.94 298 ASN B C 1
ATOM 6886 O O . ASN B 1 298 ? 6.5 -31.891 -38.469 1 67.94 298 ASN B O 1
ATOM 6890 N N . ARG B 1 299 ? 5.539 -33.906 -38.719 1 63.72 299 ARG B N 1
ATOM 6891 C CA . ARG B 1 299 ? 4.32 -33.312 -39.281 1 63.72 299 ARG B CA 1
ATOM 6892 C C . ARG B 1 299 ? 3.545 -32.562 -38.219 1 63.72 299 ARG B C 1
ATOM 6894 O O . ARG B 1 299 ? 2.758 -31.656 -38.531 1 63.72 299 ARG B O 1
ATOM 6901 N N . GLU B 1 300 ? 3.938 -32.75 -37.031 1 71.69 300 GLU B N 1
ATOM 6902 C CA . GLU B 1 300 ? 3.145 -32.188 -35.969 1 71.69 300 GLU B CA 1
ATOM 6903 C C . GLU B 1 300 ? 3.9 -31.047 -35.25 1 71.69 300 GLU B C 1
ATOM 6905 O O . GLU B 1 300 ? 3.352 -30.359 -34.406 1 71.69 300 GLU B O 1
ATOM 6910 N N . LEU B 1 301 ? 5.008 -30.875 -35.844 1 80.25 301 LEU B N 1
ATOM 6911 C CA . LEU B 1 301 ? 5.816 -29.859 -35.156 1 80.25 301 LEU B CA 1
ATOM 6912 C C . LEU B 1 301 ? 5.414 -28.453 -35.625 1 80.25 301 LEU B C 1
ATOM 6914 O O . LEU B 1 301 ? 5.117 -28.234 -36.781 1 80.25 301 LEU B O 1
ATOM 6918 N N . LEU B 1 302 ? 5.391 -27.578 -34.656 1 85.19 302 LEU B N 1
ATOM 6919 C CA . LEU B 1 302 ? 5.176 -26.172 -34.938 1 85.19 302 LEU B CA 1
ATOM 6920 C C . LEU B 1 302 ? 6.289 -25.625 -35.844 1 85.19 302 LEU B C 1
ATOM 6922 O O . LEU B 1 302 ? 7.441 -26.047 -35.719 1 85.19 302 LEU B O 1
ATOM 6926 N N . PRO B 1 303 ? 5.891 -24.688 -36.625 1 81.38 303 PRO B N 1
ATOM 6927 C CA . PRO B 1 303 ? 6.898 -24.109 -37.531 1 81.38 303 PRO B CA 1
ATOM 6928 C C . PRO B 1 303 ? 8.078 -23.516 -36.75 1 81.38 303 PRO B C 1
ATOM 6930 O O . PRO B 1 303 ? 9.219 -23.578 -37.25 1 81.38 303 PRO B O 1
ATOM 6933 N N . HIS B 1 304 ? 7.75 -23.031 -35.625 1 88.5 304 HIS B N 1
ATOM 6934 C CA . HIS B 1 304 ? 8.789 -22.344 -34.844 1 88.5 304 HIS B CA 1
ATOM 6935 C C . HIS B 1 304 ? 9.273 -23.203 -33.688 1 88.5 304 HIS B C 1
ATOM 6937 O O . HIS B 1 304 ? 9.891 -22.703 -32.75 1 88.5 304 HIS B O 1
ATOM 6943 N N . GLN B 1 305 ? 9.047 -24.484 -33.688 1 90.19 305 GLN B N 1
ATOM 6944 C CA . GLN B 1 305 ? 9.383 -25.375 -32.594 1 90.19 305 GLN B CA 1
ATOM 6945 C C . GLN B 1 305 ? 10.875 -25.344 -32.281 1 90.19 305 GLN B C 1
ATOM 6947 O O . GLN B 1 305 ? 11.281 -25.375 -31.109 1 90.19 305 GLN B O 1
ATOM 6952 N N . GLY B 1 306 ? 11.695 -25.203 -33.312 1 90.69 306 GLY B N 1
ATOM 6953 C CA . GLY B 1 306 ? 13.125 -25.406 -33.188 1 90.69 306 GLY B CA 1
ATOM 6954 C C . GLY B 1 306 ? 13.523 -26.875 -33.188 1 90.69 306 GLY B C 1
ATOM 6955 O O . GLY B 1 306 ? 12.781 -27.734 -32.719 1 90.69 306 GLY B O 1
ATOM 6956 N N . SER B 1 307 ? 14.672 -27.156 -33.656 1 91.69 307 SER B N 1
ATOM 6957 C CA . SER B 1 307 ? 15.195 -28.516 -33.688 1 91.69 307 SER B CA 1
ATOM 6958 C C . SER B 1 307 ? 15.719 -28.938 -32.312 1 91.69 307 SER B C 1
ATOM 6960 O O . SER B 1 307 ? 15.867 -28.094 -31.422 1 91.69 307 SER B O 1
ATOM 6962 N N . ILE B 1 308 ? 15.891 -30.203 -32.156 1 93.88 308 ILE B N 1
ATOM 6963 C CA . ILE B 1 308 ? 16.5 -30.703 -30.922 1 93.88 308 ILE B CA 1
ATOM 6964 C C . ILE B 1 308 ? 17.859 -30.031 -30.703 1 93.88 308 ILE B C 1
ATOM 6966 O O . ILE B 1 308 ? 18.203 -29.672 -29.578 1 93.88 308 ILE B O 1
ATOM 6970 N N . GLN B 1 309 ? 18.578 -29.828 -31.812 1 93.31 309 GLN B N 1
ATOM 6971 C CA . GLN B 1 309 ? 19.875 -29.188 -31.734 1 93.31 309 GLN B CA 1
ATOM 6972 C C . GLN B 1 309 ? 19.75 -27.734 -31.297 1 93.31 309 GLN B C 1
ATOM 6974 O O . GLN B 1 309 ? 20.609 -27.219 -30.578 1 93.31 309 GLN B O 1
ATOM 6979 N N . ASP B 1 310 ? 18.734 -27.062 -31.75 1 93.56 310 ASP B N 1
ATOM 6980 C CA . ASP B 1 310 ? 18.484 -25.703 -31.312 1 93.56 310 ASP B CA 1
ATOM 6981 C C . ASP B 1 310 ? 18.297 -25.625 -29.797 1 93.56 310 ASP B C 1
ATOM 6983 O O . ASP B 1 310 ? 18.891 -24.766 -29.141 1 93.56 310 ASP B O 1
ATOM 6987 N N . HIS B 1 311 ? 17.516 -26.531 -29.297 1 96.25 311 HIS B N 1
ATOM 6988 C CA . HIS B 1 311 ? 17.219 -26.547 -27.875 1 96.25 311 HIS B CA 1
ATOM 6989 C C . HIS B 1 311 ? 18.469 -26.922 -27.062 1 96.25 311 HIS B C 1
ATOM 6991 O O . HIS B 1 311 ? 18.703 -26.375 -25.984 1 96.25 311 HIS B O 1
ATOM 6997 N N . LEU B 1 312 ? 19.25 -27.875 -27.594 1 96.69 312 LEU B N 1
ATOM 6998 C CA . LEU B 1 312 ? 20.5 -28.219 -26.938 1 96.69 312 LEU B CA 1
ATOM 6999 C C . LEU B 1 312 ? 21.422 -27 -26.828 1 96.69 312 LEU B C 1
ATOM 7001 O O . LEU B 1 312 ? 22.016 -26.766 -25.781 1 96.69 312 LEU B O 1
ATOM 7005 N N . SER B 1 313 ? 21.5 -26.266 -27.891 1 95.88 313 SER B N 1
ATOM 7006 C CA . SER B 1 313 ? 22.328 -25.062 -27.906 1 95.88 313 SER B CA 1
ATOM 7007 C C . SER B 1 313 ? 21.812 -24.016 -26.922 1 95.88 313 SER B C 1
ATOM 7009 O O . SER B 1 313 ? 22.594 -23.375 -26.234 1 95.88 313 SER B O 1
ATOM 7011 N N . LEU B 1 314 ? 20.5 -23.844 -26.906 1 96.5 314 LEU B N 1
ATOM 7012 C CA . LEU B 1 314 ? 19.891 -22.875 -26 1 96.5 314 LEU B CA 1
ATOM 7013 C C . LEU B 1 314 ? 20.156 -23.266 -24.547 1 96.5 314 LEU B C 1
ATOM 7015 O O . LEU B 1 314 ? 20.453 -22.406 -23.719 1 96.5 314 LEU B O 1
ATOM 7019 N N . LEU B 1 315 ? 20.047 -24.531 -24.234 1 98.06 315 LEU B N 1
ATOM 7020 C CA . LEU B 1 315 ? 20.297 -25.016 -22.891 1 98.06 315 LEU B CA 1
ATOM 7021 C C . LEU B 1 315 ? 21.75 -24.812 -22.484 1 98.06 315 LEU B C 1
ATOM 7023 O O . LEU B 1 315 ? 22.031 -24.406 -21.359 1 98.06 315 LEU B O 1
ATOM 7027 N N . GLN B 1 316 ? 22.641 -25.047 -23.422 1 97.56 316 GLN B N 1
ATOM 7028 C CA . GLN B 1 316 ? 24.062 -24.906 -23.141 1 97.56 316 GLN B CA 1
ATOM 7029 C C . GLN B 1 316 ? 24.422 -23.438 -22.875 1 97.56 316 GLN B C 1
ATOM 7031 O O . GLN B 1 316 ? 25.141 -23.141 -21.906 1 97.56 316 GLN B O 1
ATOM 7036 N N . ILE B 1 317 ? 23.953 -22.609 -23.688 1 97.44 317 ILE B N 1
ATOM 7037 C CA . ILE B 1 317 ? 24.266 -21.188 -23.531 1 97.44 317 ILE B CA 1
ATOM 7038 C C . ILE B 1 317 ? 23.594 -20.656 -22.266 1 97.44 317 ILE B C 1
ATOM 7040 O O . ILE B 1 317 ? 24.156 -19.812 -21.562 1 97.44 317 ILE B O 1
ATOM 7044 N N . SER B 1 318 ? 22.375 -21.094 -22.031 1 98 318 SER B N 1
ATOM 7045 C CA . SER B 1 318 ? 21.672 -20.672 -20.812 1 98 318 SER B CA 1
ATOM 7046 C C . SER B 1 318 ? 22.406 -21.125 -19.562 1 98 318 SER B C 1
ATOM 7048 O O . SER B 1 318 ? 22.422 -20.406 -18.562 1 98 318 SER B O 1
ATOM 7050 N N . GLN B 1 319 ? 22.953 -22.297 -19.609 1 97.75 319 GLN B N 1
ATOM 7051 C CA . GLN B 1 319 ? 23.75 -22.781 -18.484 1 97.75 319 GLN B CA 1
ATOM 7052 C C . GLN B 1 319 ? 24.891 -21.812 -18.156 1 97.75 319 GLN B C 1
ATOM 7054 O O . GLN B 1 319 ? 25.109 -21.5 -16.984 1 97.75 319 GLN B O 1
ATOM 7059 N N . LYS B 1 320 ? 25.562 -21.359 -19.172 1 97.38 320 LYS B N 1
ATOM 7060 C CA . LYS B 1 320 ? 26.656 -20.422 -18.984 1 97.38 320 LYS B CA 1
ATOM 7061 C C . LYS B 1 320 ? 26.172 -19.109 -18.406 1 97.38 320 LYS B C 1
ATOM 7063 O O . LYS B 1 320 ? 26.797 -18.547 -17.5 1 97.38 320 LYS B O 1
ATOM 7068 N N . ILE B 1 321 ? 25.109 -18.672 -18.922 1 97.69 321 ILE B N 1
ATOM 7069 C CA . ILE B 1 321 ? 24.562 -17.391 -18.484 1 97.69 321 ILE B CA 1
ATOM 7070 C C . ILE B 1 321 ? 24.062 -17.484 -17.047 1 97.69 321 ILE B C 1
ATOM 7072 O O . ILE B 1 321 ? 24.344 -16.609 -16.219 1 97.69 321 ILE B O 1
ATOM 7076 N N . MET B 1 322 ? 23.359 -18.547 -16.734 1 97.69 322 MET B N 1
ATOM 7077 C CA . MET B 1 322 ? 22.797 -18.734 -15.406 1 97.69 322 MET B CA 1
ATOM 7078 C C . MET B 1 322 ? 23.891 -18.875 -14.359 1 97.69 322 MET B C 1
ATOM 7080 O O . MET B 1 322 ? 23.734 -18.438 -13.219 1 97.69 322 MET B O 1
ATOM 7084 N N . GLN B 1 323 ? 24.969 -19.406 -14.75 1 96.38 323 GLN B N 1
ATOM 7085 C CA . GLN B 1 323 ? 26.125 -19.469 -13.852 1 96.38 323 GLN B CA 1
ATOM 7086 C C . GLN B 1 323 ? 26.594 -18.078 -13.453 1 96.38 323 GLN B C 1
ATOM 7088 O O . GLN B 1 323 ? 26.953 -17.844 -12.297 1 96.38 323 GLN B O 1
ATOM 7093 N N . LYS B 1 324 ? 26.594 -17.234 -14.344 1 96.88 324 LYS B N 1
ATOM 7094 C CA . LYS B 1 324 ? 26.969 -15.852 -14.055 1 96.88 324 LYS B CA 1
ATOM 7095 C C . LYS B 1 324 ? 25.906 -15.164 -13.195 1 96.88 324 LYS B C 1
ATOM 7097 O O . LYS B 1 324 ? 26.25 -14.438 -12.258 1 96.88 324 LYS B O 1
ATOM 7102 N N . LEU B 1 325 ? 24.688 -15.391 -13.531 1 97.75 325 LEU B N 1
ATOM 7103 C CA . LEU B 1 325 ? 23.594 -14.75 -12.812 1 97.75 325 LEU B CA 1
ATOM 7104 C C . LEU B 1 325 ? 23.578 -15.188 -11.352 1 97.75 325 LEU B C 1
ATOM 7106 O O . LEU B 1 325 ? 23.312 -14.383 -10.453 1 97.75 325 LEU B O 1
ATOM 7110 N N . THR B 1 326 ? 23.844 -16.469 -11.086 1 97.69 326 THR B N 1
ATOM 7111 C CA . THR B 1 326 ? 23.781 -17.016 -9.734 1 97.69 326 THR B CA 1
ATOM 7112 C C . THR B 1 326 ? 24.875 -16.422 -8.852 1 97.69 326 THR B C 1
ATOM 7114 O O . THR B 1 326 ? 24.812 -16.531 -7.625 1 97.69 326 THR B O 1
ATOM 7117 N N . GLN B 1 327 ? 25.859 -15.734 -9.445 1 96.06 327 GLN B N 1
ATOM 7118 C CA . GLN B 1 327 ? 26.938 -15.125 -8.688 1 96.06 327 GLN B CA 1
ATOM 7119 C C . GLN B 1 327 ? 26.609 -13.695 -8.281 1 96.06 327 GLN B C 1
ATOM 7121 O O . GLN B 1 327 ? 27.281 -13.109 -7.43 1 96.06 327 GLN B O 1
ATOM 7126 N N . ASP B 1 328 ? 25.609 -13.164 -8.906 1 97 328 ASP B N 1
ATOM 7127 C CA . ASP B 1 328 ? 25.188 -11.805 -8.586 1 97 328 ASP B CA 1
ATOM 7128 C C . ASP B 1 328 ? 24.531 -11.75 -7.207 1 97 328 ASP B C 1
ATOM 7130 O O . ASP B 1 328 ? 23.547 -12.445 -6.957 1 97 328 ASP B O 1
ATOM 7134 N N . LYS B 1 329 ? 25.047 -10.867 -6.355 1 96.81 329 LYS B N 1
ATOM 7135 C CA . LYS B 1 329 ? 24.594 -10.805 -4.973 1 96.81 329 LYS B CA 1
ATOM 7136 C C . LYS B 1 329 ? 23.125 -10.398 -4.895 1 96.81 329 LYS B C 1
ATOM 7138 O O . LYS B 1 329 ? 22.391 -10.859 -4.016 1 96.81 329 LYS B O 1
ATOM 7143 N N . ARG B 1 330 ? 22.641 -9.5 -5.762 1 96.12 330 ARG B N 1
ATOM 7144 C CA . ARG B 1 330 ? 21.25 -9.086 -5.781 1 96.12 330 ARG B CA 1
ATOM 7145 C C . ARG B 1 330 ? 20.328 -10.258 -6.094 1 96.12 330 ARG B C 1
ATOM 7147 O O . ARG B 1 330 ? 19.266 -10.414 -5.473 1 96.12 330 ARG B O 1
ATOM 7154 N N . ILE B 1 331 ? 20.734 -11.062 -6.984 1 97.69 331 ILE B N 1
ATOM 7155 C CA . ILE B 1 331 ? 19.938 -12.227 -7.371 1 97.69 331 ILE B CA 1
ATOM 7156 C C . ILE B 1 331 ? 19.953 -13.258 -6.242 1 97.69 331 ILE B C 1
ATOM 7158 O O . ILE B 1 331 ? 18.938 -13.875 -5.941 1 97.69 331 ILE B O 1
ATOM 7162 N N . GLN B 1 332 ? 21.109 -13.438 -5.621 1 97.69 332 GLN B N 1
ATOM 7163 C CA . GLN B 1 332 ? 21.203 -14.336 -4.473 1 97.69 332 GLN B CA 1
ATOM 7164 C C . GLN B 1 332 ? 20.266 -13.906 -3.357 1 97.69 332 GLN B C 1
ATOM 7166 O O . GLN B 1 332 ? 19.578 -14.742 -2.756 1 97.69 332 GLN B O 1
ATOM 7171 N N . ASN B 1 333 ? 20.219 -12.625 -3.133 1 96.62 333 ASN B N 1
ATOM 7172 C CA . ASN B 1 333 ? 19.328 -12.102 -2.1 1 96.62 333 ASN B CA 1
ATOM 7173 C C . ASN B 1 333 ? 17.859 -12.336 -2.449 1 96.62 333 ASN B C 1
ATOM 7175 O O . ASN B 1 333 ? 17.016 -12.492 -1.56 1 96.62 333 ASN B O 1
ATOM 7179 N N . ALA B 1 334 ? 17.547 -12.398 -3.732 1 97.81 334 ALA B N 1
ATOM 7180 C CA . ALA B 1 334 ? 16.188 -12.602 -4.211 1 97.81 334 ALA B CA 1
ATOM 7181 C C . ALA B 1 334 ? 15.859 -14.094 -4.312 1 97.81 334 ALA B C 1
ATOM 7183 O O . ALA B 1 334 ? 14.758 -14.469 -4.73 1 97.81 334 ALA B O 1
ATOM 7184 N N . ALA B 1 335 ? 16.812 -14.914 -3.943 1 98.19 335 ALA B N 1
ATOM 7185 C CA . ALA B 1 335 ? 16.641 -16.344 -4.129 1 98.19 335 ALA B CA 1
ATOM 7186 C C . ALA B 1 335 ? 16.484 -17.062 -2.785 1 98.19 335 ALA B C 1
ATOM 7188 O O . ALA B 1 335 ? 16.672 -18.281 -2.697 1 98.19 335 ALA B O 1
ATOM 7189 N N . THR B 1 336 ? 16.125 -16.297 -1.761 1 97.88 336 THR B N 1
ATOM 7190 C CA . THR B 1 336 ? 15.898 -16.938 -0.47 1 97.88 336 THR B CA 1
ATOM 7191 C C . THR B 1 336 ? 14.781 -17.969 -0.572 1 97.88 336 THR B C 1
ATOM 7193 O O . THR B 1 336 ? 13.75 -17.719 -1.192 1 97.88 336 THR B O 1
ATOM 7196 N N . PRO B 1 337 ? 14.992 -19.203 -0.004 1 98.44 337 PRO B N 1
ATOM 7197 C CA . PRO B 1 337 ? 13.953 -20.234 -0.086 1 98.44 337 PRO B CA 1
ATOM 7198 C C . PRO B 1 337 ? 12.625 -19.766 0.506 1 98.44 337 PRO B C 1
ATOM 7200 O O . PRO B 1 337 ? 12.586 -19.281 1.639 1 98.44 337 PRO B O 1
ATOM 7203 N N . ALA B 1 338 ? 11.648 -19.891 -0.263 1 98.12 338 ALA B N 1
ATOM 7204 C CA . ALA B 1 338 ? 10.32 -19.469 0.165 1 98.12 338 ALA B CA 1
ATOM 7205 C C . ALA B 1 338 ? 9.266 -20.5 -0.229 1 98.12 338 ALA B C 1
ATOM 7207 O O . ALA B 1 338 ? 9.336 -21.078 -1.317 1 98.12 338 ALA B O 1
ATOM 7208 N N . LEU B 1 339 ? 8.359 -20.766 0.706 1 98.31 339 LEU B N 1
ATOM 7209 C CA . LEU B 1 339 ? 7.199 -21.609 0.453 1 98.31 339 LEU B CA 1
ATOM 7210 C C . LEU B 1 339 ? 5.926 -20.766 0.386 1 98.31 339 LEU B C 1
ATOM 7212 O O . LEU B 1 339 ? 5.531 -20.156 1.376 1 98.31 339 LEU B O 1
ATOM 7216 N N . LEU B 1 340 ? 5.371 -20.703 -0.773 1 97.81 340 LEU B N 1
ATOM 7217 C CA . LEU B 1 340 ? 4.086 -20.047 -0.965 1 97.81 340 LEU B CA 1
ATOM 7218 C C . LEU B 1 340 ? 3.082 -20.984 -1.626 1 97.81 340 LEU B C 1
ATOM 7220 O O . LEU B 1 340 ? 3.461 -22.031 -2.143 1 97.81 340 LEU B O 1
ATOM 7224 N N . HIS B 1 341 ? 1.798 -20.609 -1.479 1 97.62 341 HIS B N 1
ATOM 7225 C CA . HIS B 1 341 ? 0.743 -21.328 -2.188 1 97.62 341 HIS B CA 1
ATOM 7226 C C . HIS B 1 341 ? 0.902 -21.188 -3.699 1 97.62 341 HIS B C 1
ATOM 7228 O O . HIS B 1 341 ? 1.076 -20.078 -4.211 1 97.62 341 HIS B O 1
ATOM 7234 N N . LEU B 1 342 ? 0.892 -22.219 -4.406 1 93.81 342 LEU B N 1
ATOM 7235 C CA . LEU B 1 342 ? 1.188 -22.219 -5.832 1 93.81 342 LEU B CA 1
ATOM 7236 C C . LEU B 1 342 ? 0.044 -21.578 -6.625 1 93.81 342 LEU B C 1
ATOM 7238 O O . LEU B 1 342 ? 0.261 -21.031 -7.707 1 93.81 342 LEU B O 1
ATOM 7242 N N . ASP B 1 343 ? -1.105 -21.703 -6.145 1 93.94 343 ASP B N 1
ATOM 7243 C CA . ASP B 1 343 ? -2.307 -21.219 -6.812 1 93.94 343 ASP B CA 1
ATOM 7244 C C . ASP B 1 343 ? -3.15 -20.359 -5.875 1 93.94 343 ASP B C 1
ATOM 7246 O O . ASP B 1 343 ? -4.336 -20.625 -5.68 1 93.94 343 ASP B O 1
ATOM 7250 N N . PHE B 1 344 ? -2.514 -19.344 -5.398 1 96.88 344 PHE B N 1
ATOM 7251 C CA . PHE B 1 344 ? -3.154 -18.469 -4.422 1 96.88 344 PHE B CA 1
ATOM 7252 C C . PHE B 1 344 ? -4.148 -17.531 -5.098 1 96.88 344 PHE B C 1
ATOM 7254 O O . PHE B 1 344 ? -3.984 -16.312 -5.059 1 96.88 344 PHE B O 1
ATOM 7261 N N . HIS B 1 345 ? -5.234 -18.094 -5.707 1 96.69 345 HIS B N 1
ATOM 7262 C CA . HIS B 1 345 ? -6.273 -17.391 -6.445 1 96.69 345 HIS B CA 1
ATOM 7263 C C . HIS B 1 345 ? -7.629 -17.531 -5.758 1 96.69 345 HIS B C 1
ATOM 7265 O O . HIS B 1 345 ? -7.824 -18.422 -4.93 1 96.69 345 HIS B O 1
ATOM 7271 N N . LYS B 1 346 ? -8.586 -16.734 -6.109 1 97.38 346 LYS B N 1
ATOM 7272 C CA . LYS B 1 346 ? -9.883 -16.609 -5.453 1 97.38 346 LYS B CA 1
ATOM 7273 C C . LYS B 1 346 ? -10.594 -17.969 -5.402 1 97.38 346 LYS B C 1
ATOM 7275 O O . LYS B 1 346 ? -11.32 -18.25 -4.449 1 97.38 346 LYS B O 1
ATOM 7280 N N . ARG B 1 347 ? -10.359 -18.859 -6.391 1 94.38 347 ARG B N 1
ATOM 7281 C CA . ARG B 1 347 ? -11.055 -20.125 -6.465 1 94.38 347 ARG B CA 1
ATOM 7282 C C . ARG B 1 347 ? -10.633 -21.062 -5.324 1 94.38 347 ARG B C 1
ATOM 7284 O O . ARG B 1 347 ? -11.359 -21.984 -4.977 1 94.38 347 ARG B O 1
ATOM 7291 N N . ASN B 1 348 ? -9.484 -20.766 -4.711 1 97.25 348 ASN B N 1
ATOM 7292 C CA . ASN B 1 348 ? -8.945 -21.625 -3.662 1 97.25 348 ASN B CA 1
ATOM 7293 C C . ASN B 1 348 ? -9.086 -20.984 -2.285 1 97.25 348 ASN B C 1
ATOM 7295 O O . ASN B 1 348 ? -8.492 -21.453 -1.312 1 97.25 348 ASN B O 1
ATOM 7299 N N . ILE B 1 349 ? -9.844 -19.906 -2.238 1 98.31 349 ILE B N 1
ATOM 7300 C CA . ILE B 1 349 ? -10.008 -19.141 -1.003 1 98.31 349 ILE B CA 1
ATOM 7301 C C . ILE B 1 349 ? -11.477 -19.141 -0.596 1 98.31 349 ILE B C 1
ATOM 7303 O O . ILE B 1 349 ? -12.352 -18.859 -1.419 1 98.31 349 ILE B O 1
ATOM 7307 N N . TYR B 1 350 ? -11.719 -19.484 0.666 1 98.19 350 TYR B N 1
ATOM 7308 C CA . TYR B 1 350 ? -13.07 -19.406 1.221 1 98.19 350 TYR B CA 1
ATOM 7309 C C . TYR B 1 350 ? -13.195 -18.266 2.215 1 98.19 350 TYR B C 1
ATOM 7311 O O . TYR B 1 350 ? -12.25 -17.969 2.951 1 98.19 350 TYR B O 1
ATOM 7319 N N . VAL B 1 351 ? -14.352 -17.625 2.205 1 97.81 351 VAL B N 1
ATOM 7320 C CA . VAL B 1 351 ? -14.625 -16.531 3.113 1 97.81 351 VAL B CA 1
ATOM 7321 C C . VAL B 1 351 ? -15.992 -16.719 3.764 1 97.81 351 VAL B C 1
ATOM 7323 O O . VAL B 1 351 ? -16.781 -17.547 3.32 1 97.81 351 VAL B O 1
ATOM 7326 N N . SER B 1 352 ? -16.203 -15.953 4.852 1 96.38 352 SER B N 1
ATOM 7327 C CA . SER B 1 352 ? -17.5 -15.953 5.496 1 96.38 352 SER B CA 1
ATOM 7328 C C . SER B 1 352 ? -18.578 -15.398 4.57 1 96.38 352 SER B C 1
ATOM 7330 O O . SER B 1 352 ? -18.359 -14.391 3.889 1 96.38 352 SER B O 1
ATOM 7332 N N . ALA B 1 353 ? -19.688 -16.078 4.547 1 92.31 353 ALA B N 1
ATOM 7333 C CA . ALA B 1 353 ? -20.797 -15.602 3.736 1 92.31 353 ALA B CA 1
ATOM 7334 C C . ALA B 1 353 ? -21.344 -14.289 4.285 1 92.31 353 ALA B C 1
ATOM 7336 O O . ALA B 1 353 ? -21.797 -13.43 3.525 1 92.31 353 ALA B O 1
ATOM 7337 N N . GLU B 1 354 ? -21.281 -14.109 5.562 1 92.25 354 GLU B N 1
ATOM 7338 C CA . GLU B 1 354 ? -21.828 -12.938 6.238 1 92.25 354 GLU B CA 1
ATOM 7339 C C . GLU B 1 354 ? -20.844 -11.773 6.203 1 92.25 354 GLU B C 1
ATOM 7341 O O . GLU B 1 354 ? -21.25 -10.617 6.039 1 92.25 354 GLU B O 1
ATOM 7346 N N . GLU B 1 355 ? -19.625 -12.117 6.352 1 92.62 355 GLU B N 1
ATOM 7347 C CA . GLU B 1 355 ? -18.547 -11.125 6.34 1 92.62 355 GLU B CA 1
ATOM 7348 C C . GLU B 1 355 ? -17.422 -11.539 5.391 1 92.62 355 GLU B C 1
ATOM 7350 O O . GLU B 1 355 ? -16.406 -12.094 5.824 1 92.62 355 GLU B O 1
ATOM 7355 N N . PRO B 1 356 ? -17.484 -11.195 4.207 1 90.12 356 PRO B N 1
ATOM 7356 C CA . PRO B 1 356 ? -16.594 -11.734 3.176 1 90.12 356 PRO B CA 1
ATOM 7357 C C . PRO B 1 356 ? -15.141 -11.305 3.371 1 90.12 356 PRO B C 1
ATOM 7359 O O . PRO B 1 356 ? -14.25 -11.805 2.682 1 90.12 356 PRO B O 1
ATOM 7362 N N . THR B 1 357 ? -14.805 -10.422 4.246 1 90.81 357 THR B N 1
ATOM 7363 C CA . THR B 1 357 ? -13.422 -10.039 4.512 1 90.81 357 THR B CA 1
ATOM 7364 C C . THR B 1 357 ? -12.758 -11.031 5.461 1 90.81 357 THR B C 1
ATOM 7366 O O . THR B 1 357 ? -11.539 -11.008 5.633 1 90.81 357 THR B O 1
ATOM 7369 N N . VAL B 1 358 ? -13.57 -11.906 6.035 1 95.44 358 VAL B N 1
ATOM 7370 C CA . VAL B 1 358 ? -13.047 -12.922 6.938 1 95.44 358 VAL B CA 1
ATOM 7371 C C . VAL B 1 358 ? -12.719 -14.188 6.148 1 95.44 358 VAL B C 1
ATOM 7373 O O . VAL B 1 358 ? -13.625 -14.867 5.648 1 95.44 358 VAL B O 1
ATOM 7376 N N . ILE B 1 359 ? -11.438 -14.531 6.027 1 97.88 359 ILE B N 1
ATOM 7377 C CA . ILE B 1 359 ? -10.992 -15.734 5.324 1 97.88 359 ILE B CA 1
ATOM 7378 C C . ILE B 1 359 ? -11.219 -16.953 6.203 1 97.88 359 ILE B C 1
ATOM 7380 O O . ILE B 1 359 ? -10.742 -17.016 7.34 1 97.88 359 ILE B O 1
ATOM 7384 N N . THR B 1 360 ? -11.914 -17.938 5.688 1 97.88 360 THR B N 1
ATOM 7385 C CA . THR B 1 360 ? -12.281 -19.078 6.512 1 97.88 360 THR B CA 1
ATOM 7386 C C . THR B 1 360 ? -11.438 -20.297 6.148 1 97.88 360 THR B C 1
ATOM 7388 O O . THR B 1 360 ? -11.281 -21.219 6.957 1 97.88 360 THR B O 1
ATOM 7391 N N . ALA B 1 361 ? -10.883 -20.312 4.887 1 98.31 361 ALA B N 1
ATOM 7392 C CA . ALA B 1 361 ? -10.086 -21.484 4.531 1 98.31 361 ALA B CA 1
ATOM 7393 C C . ALA B 1 361 ? -9.25 -21.219 3.287 1 98.31 361 ALA B C 1
ATOM 7395 O O . ALA B 1 361 ? -9.648 -20.438 2.416 1 98.31 361 ALA B O 1
ATOM 7396 N N . LEU B 1 362 ? -8.148 -21.797 3.197 1 98.44 362 LEU B N 1
ATOM 7397 C CA . LEU B 1 362 ? -7.285 -21.938 2.029 1 98.44 362 LEU B CA 1
ATOM 7398 C C . LEU B 1 362 ? -7.109 -23.391 1.649 1 98.44 362 LEU B C 1
ATOM 7400 O O . LEU B 1 362 ? -6.637 -24.203 2.455 1 98.44 362 LEU B O 1
ATOM 7404 N N . ILE B 1 363 ? -7.449 -23.703 0.398 1 97.31 363 ILE B N 1
ATOM 7405 C CA . ILE B 1 363 ? -7.391 -25.109 0.026 1 97.31 363 ILE B CA 1
ATOM 7406 C C . ILE B 1 363 ? -6.434 -25.297 -1.146 1 97.31 363 ILE B C 1
ATOM 7408 O O . ILE B 1 363 ? -5.863 -24.328 -1.653 1 97.31 363 ILE B O 1
ATOM 7412 N N . ASP B 1 364 ? -6.105 -26.547 -1.504 1 95.94 364 ASP B N 1
ATOM 7413 C CA . ASP B 1 364 ? -5.348 -26.953 -2.682 1 95.94 364 ASP B CA 1
ATOM 7414 C C . ASP B 1 364 ? -3.859 -26.672 -2.51 1 95.94 364 ASP B C 1
ATOM 7416 O O . ASP B 1 364 ? -3.271 -25.922 -3.295 1 95.94 364 ASP B O 1
ATOM 7420 N N . TRP B 1 365 ? -3.24 -27.375 -1.61 1 97.88 365 TRP B N 1
ATOM 7421 C CA . TRP B 1 365 ? -1.824 -27.203 -1.3 1 97.88 365 TRP B CA 1
ATOM 7422 C C . TRP B 1 365 ? -0.974 -28.203 -2.078 1 97.88 365 TRP B C 1
ATOM 7424 O O . TRP B 1 365 ? 0.223 -28.359 -1.816 1 97.88 365 TRP B O 1
ATOM 7434 N N . GLN B 1 366 ? -1.628 -28.859 -2.975 1 97.12 366 GLN B N 1
ATOM 7435 C CA . GLN B 1 366 ? -0.936 -29.859 -3.791 1 97.12 366 GLN B CA 1
ATOM 7436 C C . GLN B 1 366 ? 0.175 -29.219 -4.613 1 97.12 366 GLN B C 1
ATOM 7438 O O . GLN B 1 366 ? -0.025 -28.156 -5.219 1 97.12 366 GLN B O 1
ATOM 7443 N N . SER B 1 367 ? 1.359 -29.766 -4.586 1 94.94 367 SER B N 1
ATOM 7444 C CA . SER B 1 367 ? 2.529 -29.375 -5.363 1 94.94 367 SER B CA 1
ATOM 7445 C C . SER B 1 367 ? 3.15 -28.094 -4.824 1 94.94 367 SER B C 1
ATOM 7447 O O . SER B 1 367 ? 3.988 -27.469 -5.484 1 94.94 367 SER B O 1
ATOM 7449 N N . ALA B 1 368 ? 2.652 -27.625 -3.691 1 97.12 368 ALA B N 1
ATOM 7450 C CA . ALA B 1 368 ? 3.371 -26.531 -3.039 1 97.12 368 ALA B CA 1
ATOM 7451 C C . ALA B 1 368 ? 4.844 -26.891 -2.848 1 97.12 368 ALA B C 1
ATOM 7453 O O . ALA B 1 368 ? 5.18 -28.016 -2.5 1 97.12 368 ALA B O 1
ATOM 7454 N N . SER B 1 369 ? 5.688 -25.938 -3.119 1 97.94 369 SER B N 1
ATOM 7455 C CA . SER B 1 369 ? 7.121 -26.219 -3.092 1 97.94 369 SER B CA 1
ATOM 7456 C C . SER B 1 369 ? 7.902 -25.031 -2.52 1 97.94 369 SER B C 1
ATOM 7458 O O . SER B 1 369 ? 7.355 -23.953 -2.344 1 97.94 369 SER B O 1
ATOM 7460 N N . ILE B 1 370 ? 9.086 -25.344 -2.094 1 98.62 370 ILE B N 1
ATOM 7461 C CA . ILE B 1 370 ? 10.055 -24.328 -1.655 1 98.62 370 ILE B CA 1
ATOM 7462 C C . ILE B 1 370 ? 10.906 -23.891 -2.838 1 98.62 370 ILE B C 1
ATOM 7464 O O . ILE B 1 370 ? 11.68 -24.688 -3.381 1 98.62 370 ILE B O 1
ATOM 7468 N N . GLU B 1 371 ? 10.758 -22.641 -3.256 1 98 371 GLU B N 1
ATOM 7469 C CA . GLU B 1 371 ? 11.422 -22.094 -4.438 1 98 371 GLU B CA 1
ATOM 7470 C C . GLU B 1 371 ? 12.242 -20.859 -4.082 1 98 371 GLU B C 1
ATOM 7472 O O . GLU B 1 371 ? 12.078 -20.281 -3.006 1 98 371 GLU B O 1
ATOM 7477 N N . PRO B 1 372 ? 13.258 -20.562 -5.02 1 98.19 372 PRO B N 1
ATOM 7478 C CA . PRO B 1 372 ? 13.758 -19.188 -4.867 1 98.19 372 PRO B CA 1
ATOM 7479 C C . PRO B 1 372 ? 12.641 -18.156 -4.836 1 98.19 372 PRO B C 1
ATOM 7481 O O . PRO B 1 372 ? 11.711 -18.219 -5.641 1 98.19 372 PRO B O 1
ATOM 7484 N N . ALA B 1 373 ? 12.742 -17.25 -3.943 1 98.12 373 ALA B N 1
ATOM 7485 C CA . ALA B 1 373 ? 11.68 -16.281 -3.709 1 98.12 373 ALA B CA 1
ATOM 7486 C C . ALA B 1 373 ? 11.25 -15.609 -5.012 1 98.12 373 ALA B C 1
ATOM 7488 O O . ALA B 1 373 ? 10.07 -15.297 -5.199 1 98.12 373 ALA B O 1
ATOM 7489 N N . PHE B 1 374 ? 12.195 -15.391 -5.957 1 97.56 374 PHE B N 1
ATOM 7490 C CA . PHE B 1 374 ? 11.891 -14.648 -7.172 1 97.56 374 PHE B CA 1
ATOM 7491 C C . PHE B 1 374 ? 10.961 -15.445 -8.078 1 97.56 374 PHE B C 1
ATOM 7493 O O . PHE B 1 374 ? 10.367 -14.898 -9.008 1 97.56 374 PHE B O 1
ATOM 7500 N N . ILE B 1 375 ? 10.781 -16.719 -7.824 1 96.5 375 ILE B N 1
ATOM 7501 C CA . ILE B 1 375 ? 9.859 -17.531 -8.609 1 96.5 375 ILE B CA 1
ATOM 7502 C C . ILE B 1 375 ? 8.422 -17.141 -8.281 1 96.5 375 ILE B C 1
ATOM 7504 O O . ILE B 1 375 ? 7.562 -17.125 -9.172 1 96.5 375 ILE B O 1
ATOM 7508 N N . TYR B 1 376 ? 8.188 -16.828 -7.012 1 95 376 TYR B N 1
ATOM 7509 C CA . TYR B 1 376 ? 6.848 -16.484 -6.531 1 95 376 TYR B CA 1
ATOM 7510 C C . TYR B 1 376 ? 6.586 -14.992 -6.641 1 95 376 TYR B C 1
ATOM 7512 O O . TYR B 1 376 ? 5.445 -14.57 -6.84 1 95 376 TYR B O 1
ATOM 7520 N N . ALA B 1 377 ? 7.605 -14.203 -6.492 1 89.81 377 ALA B N 1
ATOM 7521 C CA . ALA B 1 377 ? 7.488 -12.773 -6.223 1 89.81 377 ALA B CA 1
ATOM 7522 C C . ALA B 1 377 ? 6.816 -12.047 -7.383 1 89.81 377 ALA B C 1
ATOM 7524 O O . ALA B 1 377 ? 6.168 -11.016 -7.191 1 89.81 377 ALA B O 1
ATOM 7525 N N . ASN B 1 378 ? 6.883 -12.57 -8.562 1 83.38 378 ASN B N 1
ATOM 7526 C CA . ASN B 1 378 ? 6.355 -11.828 -9.703 1 83.38 378 ASN B CA 1
ATOM 7527 C C . ASN B 1 378 ? 5.023 -12.406 -10.18 1 83.38 378 ASN B C 1
ATOM 7529 O O . ASN B 1 378 ? 4.5 -12 -11.219 1 83.38 378 ASN B O 1
ATOM 7533 N N . GLU B 1 379 ? 4.5 -13.305 -9.445 1 88.5 379 GLU B N 1
ATOM 7534 C CA . GLU B 1 379 ? 3.164 -13.828 -9.719 1 88.5 379 GLU B CA 1
ATOM 7535 C C . GLU B 1 379 ? 2.1 -13.039 -8.961 1 88.5 379 GLU B C 1
ATOM 7537 O O . GLU B 1 379 ? 2.082 -13.047 -7.727 1 88.5 379 GLU B O 1
ATOM 7542 N N . THR B 1 380 ? 1.278 -12.383 -9.664 1 93.38 380 THR B N 1
ATOM 7543 C CA . THR B 1 380 ? 0.218 -11.617 -9.023 1 93.38 380 THR B CA 1
ATOM 7544 C C . THR B 1 380 ? -1.064 -12.438 -8.93 1 93.38 380 THR B C 1
ATOM 7546 O O . THR B 1 380 ? -1.577 -12.914 -9.938 1 93.38 380 THR B O 1
ATOM 7549 N N . PRO B 1 381 ? -1.556 -12.641 -7.789 1 96.81 381 PRO B N 1
ATOM 7550 C CA . PRO B 1 381 ? -2.836 -13.344 -7.668 1 96.81 381 PRO B CA 1
ATOM 7551 C C . PRO B 1 381 ? -3.975 -12.633 -8.391 1 96.81 381 PRO B C 1
ATOM 7553 O O . PRO B 1 381 ? -3.895 -11.422 -8.625 1 96.81 381 PRO B O 1
ATOM 7556 N N . ASP B 1 382 ? -5.031 -13.367 -8.688 1 95.31 382 ASP B N 1
ATOM 7557 C CA . ASP B 1 382 ? -6.098 -12.812 -9.516 1 95.31 382 ASP B CA 1
ATOM 7558 C C . ASP B 1 382 ? -6.902 -11.766 -8.75 1 95.31 382 ASP B C 1
ATOM 7560 O O . ASP B 1 382 ? -7.543 -10.906 -9.359 1 95.31 382 ASP B O 1
ATOM 7564 N N . PHE B 1 383 ? -6.906 -11.727 -7.414 1 96.94 383 PHE B N 1
ATOM 7565 C CA . PHE B 1 383 ? -7.641 -10.727 -6.652 1 96.94 383 PHE B CA 1
ATOM 7566 C C . PHE B 1 383 ? -6.898 -9.391 -6.66 1 96.94 383 PHE B C 1
ATOM 7568 O O . PHE B 1 383 ? -7.453 -8.367 -6.258 1 96.94 383 PHE B O 1
ATOM 7575 N N . ALA B 1 384 ? -5.684 -9.406 -7.16 1 96.25 384 ALA B N 1
ATOM 7576 C CA . ALA B 1 384 ? -4.875 -8.188 -7.219 1 96.25 384 ALA B CA 1
ATOM 7577 C C . ALA B 1 384 ? -4.473 -7.867 -8.656 1 96.25 384 ALA B C 1
ATOM 7579 O O . ALA B 1 384 ? -3.598 -7.027 -8.883 1 96.25 384 ALA B O 1
ATOM 7580 N N . ALA B 1 385 ? -5.008 -8.586 -9.602 1 92.81 385 ALA B N 1
ATOM 7581 C CA . ALA B 1 385 ? -4.676 -8.391 -11.008 1 92.81 385 ALA B CA 1
ATOM 7582 C C . ALA B 1 385 ? -5.613 -7.375 -11.656 1 92.81 385 ALA B C 1
ATOM 7584 O O . ALA B 1 385 ? -6.738 -7.172 -11.188 1 92.81 385 ALA B O 1
ATOM 7585 N N . PHE B 1 386 ? -5.121 -6.672 -12.656 1 86.56 386 PHE B N 1
ATOM 7586 C CA . PHE B 1 386 ? -5.961 -5.758 -13.422 1 86.56 386 PHE B CA 1
ATOM 7587 C C . PHE B 1 386 ? -6.871 -6.531 -14.375 1 86.56 386 PHE B C 1
ATOM 7589 O O . PHE B 1 386 ? -6.48 -7.578 -14.898 1 86.56 386 PHE B O 1
ATOM 7596 N N . PRO B 1 387 ? -8.055 -5.969 -14.453 1 73.38 387 PRO B N 1
ATOM 7597 C CA . PRO B 1 387 ? -8.938 -6.613 -15.43 1 73.38 387 PRO B CA 1
ATOM 7598 C C . PRO B 1 387 ? -8.383 -6.555 -16.859 1 73.38 387 PRO B C 1
ATOM 7600 O O . PRO B 1 387 ? -7.602 -5.656 -17.188 1 73.38 387 PRO B O 1
ATOM 7603 N N . GLU B 1 388 ? -8.508 -7.582 -17.516 1 64.19 388 GLU B N 1
ATOM 7604 C CA . GLU B 1 388 ? -8.094 -7.59 -18.922 1 64.19 388 GLU B CA 1
ATOM 7605 C C . GLU B 1 388 ? -8.797 -6.488 -19.703 1 64.19 388 GLU B C 1
ATOM 7607 O O . GLU B 1 388 ? -9.992 -6.258 -19.531 1 64.19 388 GLU B O 1
ATOM 7612 N N . MET B 1 389 ? -8.133 -5.242 -19.969 1 55.59 389 MET B N 1
ATOM 7613 C CA . MET B 1 389 ? -8.766 -4.219 -20.781 1 55.59 389 MET B CA 1
ATOM 7614 C C . MET B 1 389 ? -9.461 -4.844 -22 1 55.59 389 MET B C 1
ATOM 7616 O O . MET B 1 389 ? -8.867 -5.641 -22.719 1 55.59 389 MET B O 1
ATOM 7620 N N . PRO B 1 390 ? -10.891 -4.746 -21.875 1 47.53 390 PRO B N 1
ATOM 7621 C CA . PRO B 1 390 ? -11.492 -5.227 -23.125 1 47.53 390 PRO B CA 1
ATOM 7622 C C . PRO B 1 390 ? -10.891 -4.578 -24.375 1 47.53 390 PRO B C 1
ATOM 7624 O O . PRO B 1 390 ? -10.43 -3.436 -24.312 1 47.53 390 PRO B O 1
ATOM 7627 N N . ASP B 1 391 ? -10.461 -5.215 -25.234 1 42 391 ASP B N 1
ATOM 7628 C CA . ASP B 1 391 ? -10.055 -4.684 -26.531 1 42 391 ASP B CA 1
ATOM 7629 C C . ASP B 1 391 ? -10.969 -3.543 -26.969 1 42 391 ASP B C 1
ATOM 7631 O O . ASP B 1 391 ? -12.195 -3.637 -26.828 1 42 391 ASP B O 1
ATOM 7635 N N . GLU B 1 392 ? -10.523 -2.311 -26.828 1 41.44 392 GLU B N 1
ATOM 7636 C CA . GLU B 1 392 ? -11.25 -1.139 -27.312 1 41.44 392 GLU B CA 1
ATOM 7637 C C . GLU B 1 392 ? -12.258 -1.518 -28.391 1 41.44 392 GLU B C 1
ATOM 7639 O O . GLU B 1 392 ? -13.25 -0.815 -28.594 1 41.44 392 GLU B O 1
ATOM 7644 N N . ASP B 1 393 ? -11.898 -2.426 -29.266 1 38.97 393 ASP B N 1
ATOM 7645 C CA . ASP B 1 393 ? -12.656 -2.561 -30.516 1 38.97 393 ASP B CA 1
ATOM 7646 C C . ASP B 1 393 ? -13.922 -3.379 -30.297 1 38.97 393 ASP B C 1
ATOM 7648 O O . ASP B 1 393 ? -14.5 -3.912 -31.25 1 38.97 393 ASP B O 1
ATOM 7652 N N . SER B 1 394 ? -14.266 -3.754 -29.172 1 39.38 394 SER B N 1
ATOM 7653 C CA . SER B 1 394 ? -15.594 -4.348 -29.297 1 39.38 394 SER B CA 1
ATOM 7654 C C . SER B 1 394 ? -16.641 -3.287 -29.609 1 39.38 394 SER B C 1
ATOM 7656 O O . SER B 1 394 ? -16.734 -2.262 -28.922 1 39.38 394 SER B O 1
ATOM 7658 N N . PRO B 1 395 ? -17.219 -3.168 -30.828 1 34.34 395 PRO B N 1
ATOM 7659 C CA . PRO B 1 395 ? -18.312 -2.291 -31.25 1 34.34 395 PRO B CA 1
ATOM 7660 C C . PRO B 1 395 ? -19.453 -2.219 -30.234 1 34.34 395 PRO B C 1
ATOM 7662 O O . PRO B 1 395 ? -20.578 -1.861 -30.578 1 34.34 395 PRO B O 1
ATOM 7665 N N . GLU B 1 396 ? -19.484 -2.736 -29.141 1 38.41 396 GLU B N 1
ATOM 7666 C CA . GLU B 1 396 ? -20.797 -2.467 -28.578 1 38.41 396 GLU B CA 1
ATOM 7667 C C . GLU B 1 396 ? -21.125 -0.978 -28.625 1 38.41 396 GLU B C 1
ATOM 7669 O O . GLU B 1 396 ? -20.266 -0.136 -28.391 1 38.41 396 GLU B O 1
ATOM 7674 N N . GLU B 1 397 ? -22.391 -0.583 -29.172 1 37.97 397 GLU B N 1
ATOM 7675 C CA . GLU B 1 397 ? -23.203 0.573 -29.531 1 37.97 397 GLU B CA 1
ATOM 7676 C C . GLU B 1 397 ? -23.016 1.714 -28.531 1 37.97 397 GLU B C 1
ATOM 7678 O O . GLU B 1 397 ? -22.672 1.48 -27.375 1 37.97 397 GLU B O 1
ATOM 7683 N N . ASN B 1 398 ? -23.297 3.088 -29.062 1 38.5 398 ASN B N 1
ATOM 7684 C CA . ASN B 1 398 ? -23.266 4.527 -28.828 1 38.5 398 ASN B CA 1
ATOM 7685 C C . ASN B 1 398 ? -23.797 4.887 -27.453 1 38.5 398 ASN B C 1
ATOM 7687 O O . ASN B 1 398 ? -23.469 5.938 -26.906 1 38.5 398 ASN B O 1
ATOM 7691 N N . GLN B 1 399 ? -25.094 4.535 -27.219 1 39.28 399 GLN B N 1
ATOM 7692 C CA . GLN B 1 399 ? -25.938 5.258 -26.266 1 39.28 399 GLN B CA 1
ATOM 7693 C C . GLN B 1 399 ? -25.406 5.121 -24.844 1 39.28 399 GLN B C 1
ATOM 7695 O O . GLN B 1 399 ? -25.547 6.039 -24.031 1 39.28 399 GLN B O 1
ATOM 7700 N N . GLY B 1 400 ? -25.109 3.848 -24.297 1 40.91 400 GLY B N 1
ATOM 7701 C CA . GLY B 1 400 ? -24.812 3.557 -22.906 1 40.91 400 GLY B CA 1
ATOM 7702 C C . GLY B 1 400 ? -23.328 3.707 -22.562 1 40.91 400 GLY B C 1
ATOM 7703 O O . GLY B 1 400 ? -22.875 3.182 -21.547 1 40.91 400 GLY B O 1
ATOM 7704 N N . GLU B 1 401 ? -22.578 4.363 -23.25 1 44.41 401 GLU B N 1
ATOM 7705 C CA . GLU B 1 401 ? -21.141 4.508 -23.266 1 44.41 401 GLU B CA 1
ATOM 7706 C C . GLU B 1 401 ? -20.641 5.285 -22.047 1 44.41 401 GLU B C 1
ATOM 7708 O O . GLU B 1 401 ? -19.609 4.957 -21.469 1 44.41 401 GLU B O 1
ATOM 7713 N N . GLN B 1 402 ? -21.359 6.363 -21.797 1 47.47 402 GLN B N 1
ATOM 7714 C CA . GLN B 1 402 ? -20.875 7.168 -20.672 1 47.47 402 GLN B CA 1
ATOM 7715 C C . GLN B 1 402 ? -20.938 6.391 -19.359 1 47.47 402 GLN B C 1
ATOM 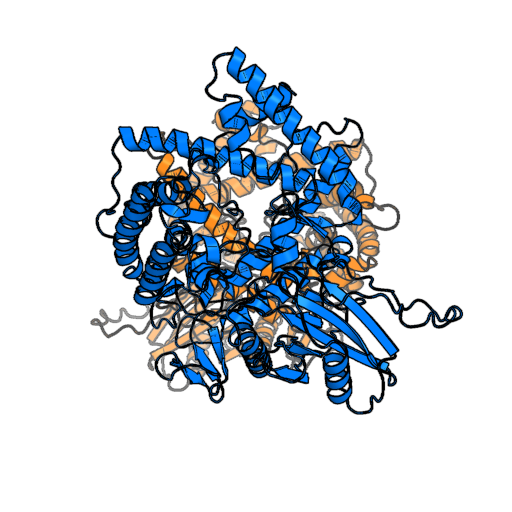7717 O O . GLN B 1 402 ? -20.016 6.457 -18.547 1 47.47 402 GLN B O 1
ATOM 7722 N N . GLN B 1 403 ? -22.172 5.742 -19.125 1 48.72 403 GLN B N 1
ATOM 7723 C CA . GLN B 1 403 ? -22.297 4.965 -17.906 1 48.72 403 GLN B CA 1
ATOM 7724 C C . GLN B 1 403 ? -21.312 3.801 -17.891 1 48.72 403 GLN B C 1
ATOM 7726 O O . GLN B 1 403 ? -20.75 3.471 -16.844 1 48.72 403 GLN B O 1
ATOM 7731 N N . THR B 1 404 ? -21.047 3.275 -19.078 1 56.25 404 THR B N 1
ATOM 7732 C CA . THR B 1 404 ? -20.125 2.152 -19.188 1 56.25 404 THR B CA 1
ATOM 7733 C C . THR B 1 404 ? -18.688 2.607 -18.953 1 56.25 404 THR B C 1
ATOM 7735 O O . THR B 1 404 ? -17.891 1.895 -18.328 1 56.25 404 THR B O 1
ATOM 7738 N N . SER B 1 405 ? -18.484 3.92 -19.328 1 61.78 405 SER B N 1
ATOM 7739 C CA . SER B 1 405 ? -17.141 4.449 -19.125 1 61.78 405 SER B CA 1
ATOM 7740 C C . SER B 1 405 ? -16.875 4.711 -17.641 1 61.78 405 SER B C 1
ATOM 7742 O O . SER B 1 405 ? -15.797 4.395 -17.141 1 61.78 405 SER B O 1
ATOM 7744 N N . GLY B 1 406 ? -17.938 5.191 -16.984 1 65.88 406 GLY B N 1
ATOM 7745 C CA . GLY B 1 406 ? -17.797 5.453 -15.57 1 65.88 406 GLY B CA 1
ATOM 7746 C C . GLY B 1 406 ? -17.641 4.195 -14.742 1 65.88 406 GLY B C 1
ATOM 7747 O O . GLY B 1 406 ? -16.812 4.145 -13.828 1 65.88 406 GLY B O 1
ATOM 7748 N N . SER B 1 407 ? -18.391 3.225 -15.188 1 76.44 407 SER B N 1
ATOM 7749 C CA . SER B 1 407 ? -18.312 1.955 -14.469 1 76.44 407 SER B CA 1
ATOM 7750 C C . SER B 1 407 ? -16.953 1.286 -14.68 1 76.44 407 SER B C 1
ATOM 7752 O O . SER B 1 407 ? -16.359 0.76 -13.742 1 76.44 407 SER B O 1
ATOM 7754 N N . LYS B 1 408 ? -16.469 1.379 -15.922 1 79.31 408 LYS B N 1
ATOM 7755 C CA . LYS B 1 408 ? -15.172 0.798 -16.219 1 79.31 408 LYS B CA 1
ATOM 7756 C C . LYS B 1 408 ? -14.055 1.524 -15.477 1 79.31 408 LYS B C 1
ATOM 7758 O O . LYS B 1 408 ? -13.109 0.896 -15 1 79.31 408 LYS B O 1
ATOM 7763 N N . GLU B 1 409 ? -14.305 2.729 -15.453 1 80.31 409 GLU B N 1
ATOM 7764 C CA . GLU B 1 409 ? -13.312 3.514 -14.719 1 80.31 409 GLU B CA 1
ATOM 7765 C C . GLU B 1 409 ? -13.305 3.16 -13.234 1 80.31 409 GLU B C 1
ATOM 7767 O O . GLU B 1 409 ? -12.25 3.07 -12.617 1 80.31 409 GLU B O 1
ATOM 7772 N N . ARG B 1 410 ? -14.422 2.998 -12.719 1 81.62 410 ARG B N 1
ATOM 7773 C CA . ARG B 1 410 ? -14.539 2.629 -11.312 1 81.62 410 ARG B CA 1
ATOM 7774 C C . ARG B 1 410 ? -13.938 1.251 -11.055 1 81.62 410 ARG B C 1
ATOM 7776 O O . ARG B 1 410 ? -13.281 1.034 -10.039 1 81.62 410 ARG B O 1
ATOM 7783 N N . GLU B 1 411 ? -14.211 0.354 -11.984 1 85.88 411 GLU B N 1
ATOM 7784 C CA . GLU B 1 411 ? -13.664 -0.992 -11.859 1 85.88 411 GLU B CA 1
ATOM 7785 C C . GLU B 1 411 ? -12.141 -0.973 -11.93 1 85.88 411 GLU B C 1
ATOM 7787 O O . GLU B 1 411 ? -11.469 -1.707 -11.203 1 85.88 411 GLU B O 1
ATOM 7792 N N . TRP B 1 412 ? -11.672 -0.191 -12.812 1 88.25 412 TRP B N 1
ATOM 7793 C CA . TRP B 1 412 ? -10.227 -0.063 -12.953 1 88.25 412 TRP B CA 1
ATOM 7794 C C . TRP B 1 412 ? -9.609 0.539 -11.695 1 88.25 412 TRP B C 1
ATOM 7796 O O . TRP B 1 412 ? -8.539 0.101 -11.25 1 88.25 412 TRP B O 1
ATOM 7806 N N . LYS B 1 413 ? -10.25 1.518 -11.188 1 83.19 413 LYS B N 1
ATOM 7807 C CA . LYS B 1 413 ? -9.766 2.139 -9.953 1 83.19 413 LYS B CA 1
ATOM 7808 C C . LYS B 1 413 ? -9.773 1.144 -8.797 1 83.19 413 LYS B C 1
ATOM 7810 O O . LYS B 1 413 ? -8.828 1.092 -8.016 1 83.19 413 LYS B O 1
ATOM 7815 N N . ASP B 1 414 ? -10.812 0.429 -8.734 1 90.25 414 ASP B N 1
ATOM 7816 C CA . ASP B 1 414 ? -10.93 -0.596 -7.699 1 90.25 414 ASP B CA 1
ATOM 7817 C C . ASP B 1 414 ? -9.805 -1.625 -7.82 1 90.25 414 ASP B C 1
ATOM 7819 O O . ASP B 1 414 ? -9.164 -1.965 -6.828 1 90.25 414 ASP B O 1
ATOM 7823 N N . ALA B 1 415 ? -9.547 -2.098 -9.047 1 92.69 415 ALA B N 1
ATOM 7824 C CA . ALA B 1 415 ? -8.477 -3.061 -9.297 1 92.69 415 ALA B CA 1
ATOM 7825 C C . ALA B 1 415 ? -7.113 -2.467 -8.961 1 92.69 415 ALA B C 1
ATOM 7827 O O . ALA B 1 415 ? -6.23 -3.164 -8.453 1 92.69 415 ALA B O 1
ATOM 7828 N N . SER B 1 416 ? -7.035 -1.257 -9.297 1 90 416 SER B N 1
ATOM 7829 C CA . SER B 1 416 ? -5.789 -0.562 -9 1 90 416 SER B CA 1
ATOM 7830 C C . SER B 1 416 ? -5.535 -0.509 -7.496 1 90 416 SER B C 1
ATOM 7832 O O . SER B 1 416 ? -4.406 -0.718 -7.043 1 90 416 SER B O 1
ATOM 7834 N N . ILE B 1 417 ? -6.527 -0.223 -6.746 1 90 417 ILE B N 1
ATOM 7835 C CA . ILE B 1 417 ? -6.418 -0.173 -5.293 1 90 417 ILE B CA 1
ATOM 7836 C C . ILE B 1 417 ? -6.004 -1.541 -4.758 1 90 417 ILE B C 1
ATOM 7838 O O . ILE B 1 417 ? -5.121 -1.637 -3.898 1 90 417 ILE B O 1
ATOM 7842 N N . CYS B 1 418 ? -6.582 -2.598 -5.238 1 95.12 418 CYS B N 1
ATOM 7843 C CA . CYS B 1 418 ? -6.23 -3.951 -4.82 1 95.12 418 CYS B CA 1
ATOM 7844 C C . CYS B 1 418 ? -4.785 -4.277 -5.184 1 95.12 418 CYS B C 1
ATOM 7846 O O . CYS B 1 418 ? -4.043 -4.824 -4.371 1 95.12 418 CYS B O 1
ATOM 7848 N N . TYR B 1 419 ? -4.414 -3.896 -6.387 1 95.62 419 TYR B N 1
ATOM 7849 C CA . TYR B 1 419 ? -3.043 -4.148 -6.812 1 95.62 419 TYR B CA 1
ATOM 7850 C C . TYR B 1 419 ? -2.051 -3.396 -5.93 1 95.62 419 TYR B C 1
ATOM 7852 O O . TYR B 1 419 ? -1.037 -3.957 -5.508 1 95.62 419 TYR B O 1
ATOM 7860 N N . GLN B 1 420 ? -2.307 -2.154 -5.703 1 90.69 420 GLN B N 1
ATOM 7861 C CA . GLN B 1 420 ? -1.419 -1.346 -4.875 1 90.69 420 GLN B CA 1
ATOM 7862 C C . GLN B 1 420 ? -1.311 -1.916 -3.463 1 90.69 420 GLN B C 1
ATOM 7864 O O . GLN B 1 420 ? -0.226 -1.931 -2.875 1 90.69 420 GLN B O 1
ATOM 7869 N N . THR B 1 421 ? -2.424 -2.301 -2.941 1 94.12 421 THR B N 1
ATOM 7870 C CA . THR B 1 421 ? -2.434 -2.92 -1.621 1 94.12 421 THR B CA 1
ATOM 7871 C C . THR B 1 421 ? -1.534 -4.152 -1.594 1 94.12 421 THR B C 1
ATOM 7873 O O . THR B 1 421 ? -0.698 -4.297 -0.7 1 94.12 421 THR B O 1
ATOM 7876 N N . TYR B 1 422 ? -1.689 -5.035 -2.605 1 97.06 422 TYR B N 1
ATOM 7877 C CA . TYR B 1 422 ? -0.866 -6.23 -2.738 1 97.06 422 TYR B CA 1
ATOM 7878 C C . TYR B 1 422 ? 0.606 -5.867 -2.891 1 97.06 422 TYR B C 1
ATOM 7880 O O . TYR B 1 422 ? 1.462 -6.406 -2.188 1 97.06 422 TYR B O 1
ATOM 7888 N N . ASP B 1 423 ? 0.866 -4.945 -3.787 1 94.5 423 ASP B N 1
ATOM 7889 C CA . ASP B 1 423 ? 2.234 -4.566 -4.125 1 94.5 423 ASP B CA 1
ATOM 7890 C C . ASP B 1 423 ? 2.955 -3.98 -2.912 1 94.5 423 ASP B C 1
ATOM 7892 O O . ASP B 1 423 ? 4.105 -4.328 -2.641 1 94.5 423 ASP B O 1
ATOM 7896 N N . VAL B 1 424 ? 2.305 -3.133 -2.158 1 92.5 424 VAL B N 1
ATOM 7897 C CA . VAL B 1 424 ? 2.881 -2.518 -0.968 1 92.5 424 VAL B CA 1
ATOM 7898 C C . VAL B 1 424 ? 3.143 -3.586 0.091 1 92.5 424 VAL B C 1
ATOM 7900 O O . VAL B 1 424 ? 4.168 -3.555 0.774 1 92.5 424 VAL B O 1
ATOM 7903 N N . CYS B 1 425 ? 2.256 -4.484 0.254 1 95.12 425 CYS B N 1
ATOM 7904 C CA . CYS B 1 425 ? 2.451 -5.547 1.233 1 95.12 425 CYS B CA 1
ATOM 7905 C C . CYS B 1 425 ? 3.664 -6.402 0.879 1 95.12 425 CYS B C 1
ATOM 7907 O O . CYS B 1 425 ? 4.473 -6.727 1.748 1 95.12 425 CYS B O 1
ATOM 7909 N N . MET B 1 426 ? 3.793 -6.766 -0.411 1 96.19 426 MET B N 1
ATOM 7910 C CA . MET B 1 426 ? 4.906 -7.605 -0.84 1 96.19 426 MET B CA 1
ATOM 7911 C C . MET B 1 426 ? 6.234 -6.879 -0.669 1 96.19 426 MET B C 1
ATOM 7913 O O . MET B 1 426 ? 7.215 -7.469 -0.209 1 96.19 426 MET B O 1
ATOM 7917 N N . LYS B 1 427 ? 6.328 -5.598 -0.942 1 92.69 427 LYS B N 1
ATOM 7918 C CA . LYS B 1 427 ? 7.562 -4.824 -0.884 1 92.69 427 LYS B CA 1
ATOM 7919 C C . LYS B 1 427 ? 7.848 -4.352 0.539 1 92.69 427 LYS B C 1
ATOM 7921 O O . LYS B 1 427 ? 9 -4.363 0.985 1 92.69 427 LYS B O 1
ATOM 7926 N N . GLY B 1 428 ? 6.801 -3.973 1.191 1 91.69 428 GLY B N 1
ATOM 7927 C CA . GLY B 1 428 ? 6.977 -3.311 2.473 1 91.69 428 GLY B CA 1
ATOM 7928 C C . GLY B 1 428 ? 6.922 -4.262 3.65 1 91.69 428 GLY B C 1
ATOM 7929 O O . GLY B 1 428 ? 7.594 -4.047 4.66 1 91.69 428 GLY B O 1
ATOM 7930 N N . PHE B 1 429 ? 6.121 -5.289 3.521 1 93.25 429 PHE B N 1
ATOM 7931 C CA . PHE B 1 429 ? 5.832 -6.086 4.707 1 93.25 429 PHE B CA 1
ATOM 7932 C C . PHE B 1 429 ? 6.406 -7.488 4.57 1 93.25 429 PHE B C 1
ATOM 7934 O O . PHE B 1 429 ? 6.5 -8.227 5.555 1 93.25 429 PHE B O 1
ATOM 7941 N N . ALA B 1 430 ? 6.832 -7.934 3.395 1 95.44 430 ALA B N 1
ATOM 7942 C CA . ALA B 1 430 ? 7.422 -9.25 3.168 1 95.44 430 ALA B CA 1
ATOM 7943 C C . ALA B 1 430 ? 8.898 -9.133 2.787 1 95.44 430 ALA B C 1
ATOM 7945 O O . ALA B 1 430 ? 9.242 -9.195 1.605 1 95.44 430 ALA B O 1
ATOM 7946 N N . PRO B 1 431 ? 9.766 -9.148 3.732 1 94.5 431 PRO B N 1
ATOM 7947 C CA . PRO B 1 431 ? 11.188 -8.883 3.473 1 94.5 431 PRO B CA 1
ATOM 7948 C C . PRO B 1 431 ? 11.805 -9.898 2.51 1 94.5 431 PRO B C 1
ATOM 7950 O O . PRO B 1 431 ? 12.68 -9.539 1.713 1 94.5 431 PRO B O 1
ATOM 7953 N N . LYS B 1 432 ? 11.398 -11.172 2.508 1 96.44 432 LYS B N 1
ATOM 7954 C CA . LYS B 1 432 ? 11.992 -12.203 1.66 1 96.44 432 LYS B CA 1
ATOM 7955 C C . LYS B 1 432 ? 11.586 -12.016 0.202 1 96.44 432 LYS B C 1
ATOM 7957 O O . LYS B 1 432 ? 12.273 -12.484 -0.707 1 96.44 432 LYS B O 1
ATOM 7962 N N . LEU B 1 433 ? 10.484 -11.406 -0.004 1 97.12 433 LEU B N 1
ATOM 7963 C CA . LEU B 1 433 ? 9.984 -11.234 -1.364 1 97.12 433 LEU B CA 1
ATOM 7964 C C . LEU B 1 433 ? 10.414 -9.891 -1.938 1 97.12 433 LEU B C 1
ATOM 7966 O O . LEU B 1 433 ? 10.445 -9.711 -3.158 1 97.12 433 LEU B O 1
ATOM 7970 N N . ARG B 1 434 ? 10.812 -8.914 -1.064 1 94.81 434 ARG B N 1
ATOM 7971 C CA . ARG B 1 434 ? 11.086 -7.531 -1.426 1 94.81 434 ARG B CA 1
ATOM 7972 C C . ARG B 1 434 ? 12.211 -7.441 -2.449 1 94.81 434 ARG B C 1
ATOM 7974 O O . ARG B 1 434 ? 12.07 -6.789 -3.484 1 94.81 434 ARG B O 1
ATOM 7981 N N . PRO B 1 435 ? 13.359 -8.148 -2.256 1 95 435 PRO B N 1
ATOM 7982 C CA . PRO B 1 435 ? 14.438 -8.008 -3.23 1 95 435 PRO B CA 1
ATOM 7983 C C . PRO B 1 435 ? 14.016 -8.383 -4.645 1 95 435 PRO B C 1
ATOM 7985 O O . PRO B 1 435 ? 14.367 -7.695 -5.605 1 95 435 PRO B O 1
ATOM 7988 N N . ALA B 1 436 ? 13.258 -9.461 -4.734 1 95.69 436 ALA B N 1
ATOM 7989 C CA . ALA B 1 436 ? 12.805 -9.914 -6.047 1 95.69 436 ALA B CA 1
ATOM 7990 C C . ALA B 1 436 ? 11.836 -8.914 -6.672 1 95.69 436 ALA B C 1
ATOM 7992 O O . ALA B 1 436 ? 11.891 -8.656 -7.879 1 95.69 436 ALA B O 1
ATOM 7993 N N . ARG B 1 437 ? 11 -8.336 -5.887 1 93.5 437 ARG B N 1
ATOM 7994 C CA . ARG B 1 437 ? 9.984 -7.414 -6.371 1 93.5 437 ARG B CA 1
ATOM 7995 C C . ARG B 1 437 ? 10.609 -6.098 -6.824 1 93.5 437 ARG B C 1
ATOM 7997 O O . ARG B 1 437 ? 10.086 -5.426 -7.711 1 93.5 437 ARG B O 1
ATOM 8004 N N . LEU B 1 438 ? 11.703 -5.711 -6.227 1 90.56 438 LEU B N 1
ATOM 8005 C CA . LEU B 1 438 ? 12.344 -4.434 -6.527 1 90.56 438 LEU B CA 1
ATOM 8006 C C . LEU B 1 438 ? 13.266 -4.559 -7.738 1 90.56 438 LEU B C 1
ATOM 8008 O O . LEU B 1 438 ? 13.594 -3.559 -8.375 1 90.56 438 LEU B O 1
ATOM 8012 N N . LEU B 1 439 ? 13.695 -5.801 -8.078 1 93.56 439 LEU B N 1
ATOM 8013 C CA . LEU B 1 439 ? 14.617 -6.02 -9.188 1 93.56 439 LEU B CA 1
ATOM 8014 C C . LEU B 1 439 ? 13.844 -6.203 -10.492 1 93.56 439 LEU B C 1
ATOM 8016 O O . LEU B 1 439 ? 12.656 -6.527 -10.477 1 93.56 439 LEU B O 1
ATOM 8020 N N . ASP B 1 440 ? 14.516 -5.91 -11.586 1 93.94 440 ASP B N 1
ATOM 8021 C CA . ASP B 1 440 ? 13.938 -6.109 -12.914 1 93.94 440 ASP B CA 1
ATOM 8022 C C . ASP B 1 440 ? 13.695 -7.59 -13.188 1 93.94 440 ASP B C 1
ATOM 8024 O O . ASP B 1 440 ? 14.602 -8.414 -13.055 1 93.94 440 ASP B O 1
ATOM 8028 N N . PRO B 1 441 ? 12.539 -7.941 -13.664 1 94.44 441 PRO B N 1
ATOM 8029 C CA . PRO B 1 441 ? 12.188 -9.352 -13.867 1 94.44 441 PRO B CA 1
ATOM 8030 C C . PRO B 1 441 ? 13.039 -10.023 -14.938 1 94.44 441 PRO B C 1
ATOM 8032 O O . PRO B 1 441 ? 13.109 -11.25 -14.992 1 94.44 441 PRO B O 1
ATOM 8035 N N . THR B 1 442 ? 13.664 -9.258 -15.789 1 95.25 442 THR B N 1
ATOM 8036 C CA . THR B 1 442 ? 14.531 -9.82 -16.828 1 95.25 442 THR B CA 1
ATOM 8037 C C . THR B 1 442 ? 15.633 -10.664 -16.203 1 95.25 442 THR B C 1
ATOM 8039 O O . THR B 1 442 ? 16.109 -11.625 -16.812 1 95.25 442 THR B O 1
ATOM 8042 N N . LEU B 1 443 ? 15.961 -10.359 -14.977 1 96.56 443 LEU B N 1
ATOM 8043 C CA . LEU B 1 443 ? 17.031 -11.055 -14.289 1 96.56 443 LEU B CA 1
ATOM 8044 C C . LEU B 1 443 ? 16.609 -12.484 -13.938 1 96.56 443 LEU B C 1
ATOM 8046 O O . LEU B 1 443 ? 17.469 -13.336 -13.672 1 96.56 443 LEU B O 1
ATOM 8050 N N . PHE B 1 444 ? 15.289 -12.75 -13.938 1 96.88 444 PHE B N 1
ATOM 8051 C CA . PHE B 1 444 ? 14.82 -13.992 -13.344 1 96.88 444 PHE B CA 1
ATOM 8052 C C . PHE B 1 444 ? 14.148 -14.867 -14.391 1 96.88 444 PHE B C 1
ATOM 8054 O O . PHE B 1 444 ? 13.93 -16.062 -14.164 1 96.88 444 PHE B O 1
ATOM 8061 N N . ARG B 1 445 ? 13.773 -14.422 -15.539 1 94.94 445 ARG B N 1
ATOM 8062 C CA . ARG B 1 445 ? 12.891 -15.086 -16.5 1 94.94 445 ARG B CA 1
ATOM 8063 C C . ARG B 1 445 ? 13.516 -16.375 -17.016 1 94.94 445 ARG B C 1
ATOM 8065 O O . ARG B 1 445 ? 12.812 -17.359 -17.234 1 94.94 445 ARG B O 1
ATOM 8072 N N . LEU B 1 446 ? 14.805 -16.359 -17.203 1 95.75 446 LEU B N 1
ATOM 8073 C CA . LEU B 1 446 ? 15.469 -17.562 -17.688 1 95.75 446 LEU B CA 1
ATOM 8074 C C . LEU B 1 446 ? 15.273 -18.734 -16.719 1 95.75 446 LEU B C 1
ATOM 8076 O O . LEU B 1 446 ? 15.148 -19.875 -17.156 1 95.75 446 LEU B O 1
ATOM 8080 N N . PHE B 1 447 ? 15.234 -18.438 -15.406 1 96.75 447 PHE B N 1
ATOM 8081 C CA . PHE B 1 447 ? 15.055 -19.469 -14.383 1 96.75 447 PHE B CA 1
ATOM 8082 C C . PHE B 1 447 ? 13.648 -20.062 -14.453 1 96.75 447 PHE B C 1
ATOM 8084 O O . PHE B 1 447 ? 13.406 -21.156 -13.953 1 96.75 447 PHE B O 1
ATOM 8091 N N . GLN B 1 448 ? 12.742 -19.375 -15.039 1 91.94 448 GLN B N 1
ATOM 8092 C CA . GLN B 1 448 ? 11.336 -19.766 -15.023 1 91.94 448 GLN B CA 1
ATOM 8093 C C . GLN B 1 448 ? 11.008 -20.672 -16.203 1 91.94 448 GLN B C 1
ATOM 8095 O O . GLN B 1 448 ? 10.094 -21.5 -16.125 1 91.94 448 GLN B O 1
ATOM 8100 N N . TYR B 1 449 ? 11.836 -20.609 -17.281 1 88.06 449 TYR B N 1
ATOM 8101 C CA . TYR B 1 449 ? 11.336 -21.188 -18.516 1 88.06 449 TYR B CA 1
ATOM 8102 C C . TYR B 1 449 ? 12.344 -22.188 -19.094 1 88.06 449 TYR B C 1
ATOM 8104 O O . TYR B 1 449 ? 12 -22.984 -19.969 1 88.06 449 TYR B O 1
ATOM 8112 N N . ILE B 1 450 ? 13.484 -22.172 -18.641 1 95.31 450 ILE B N 1
ATOM 8113 C CA . ILE B 1 450 ? 14.547 -22.891 -19.359 1 95.31 450 ILE B CA 1
ATOM 8114 C C . ILE B 1 450 ? 14.305 -24.391 -19.281 1 95.31 450 ILE B C 1
ATOM 8116 O O . ILE B 1 450 ? 14.625 -25.125 -20.219 1 95.31 450 ILE B O 1
ATOM 8120 N N . HIS B 1 451 ? 13.711 -24.922 -18.219 1 96.06 451 HIS B N 1
ATOM 8121 C CA . HIS B 1 451 ? 13.539 -26.359 -18.047 1 96.06 451 HIS B CA 1
ATOM 8122 C C . HIS B 1 451 ? 12.383 -26.891 -18.891 1 96.06 451 HIS B C 1
ATOM 8124 O O . HIS B 1 451 ? 12.172 -28.094 -18.984 1 96.06 451 HIS B O 1
ATOM 8130 N N . THR B 1 452 ? 11.625 -25.969 -19.5 1 95.69 452 THR B N 1
ATOM 8131 C CA . THR B 1 452 ? 10.523 -26.375 -20.359 1 95.69 452 THR B CA 1
ATOM 8132 C C . THR B 1 452 ? 10.711 -25.828 -21.781 1 95.69 452 THR B C 1
ATOM 8134 O O . THR B 1 452 ? 9.734 -25.516 -22.469 1 95.69 452 THR B O 1
ATOM 8137 N N . THR B 1 453 ? 11.867 -25.688 -22.266 1 95.5 453 THR B N 1
ATOM 8138 C CA . THR B 1 453 ? 12.195 -25.031 -23.516 1 95.5 453 THR B CA 1
ATOM 8139 C C . THR B 1 453 ? 11.516 -25.734 -24.688 1 95.5 453 THR B C 1
ATOM 8141 O O . THR B 1 453 ? 11.023 -25.094 -25.609 1 95.5 453 THR B O 1
ATOM 8144 N N . TRP B 1 454 ? 11.453 -27.078 -24.703 1 94.06 454 TRP B N 1
ATOM 8145 C CA . TRP B 1 454 ? 10.805 -27.781 -25.812 1 94.06 454 TRP B CA 1
ATOM 8146 C C . TRP B 1 454 ? 9.312 -27.469 -25.859 1 94.06 454 TRP B C 1
ATOM 8148 O O . TRP B 1 454 ? 8.773 -27.156 -26.922 1 94.06 454 TRP B O 1
ATOM 8158 N N . ARG B 1 455 ? 8.719 -27.562 -24.703 1 92.12 455 ARG B N 1
ATOM 8159 C CA . ARG B 1 455 ? 7.285 -27.312 -24.609 1 92.12 455 ARG B CA 1
ATOM 8160 C C . ARG B 1 455 ? 6.961 -25.891 -25.062 1 92.12 455 ARG B C 1
ATOM 8162 O O . ARG B 1 455 ? 5.984 -25.656 -25.781 1 92.12 455 ARG B O 1
ATOM 8169 N N . ASP B 1 456 ? 7.793 -24.906 -24.625 1 92.56 456 ASP B N 1
ATOM 8170 C CA . ASP B 1 456 ? 7.516 -23.484 -24.844 1 92.56 456 ASP B CA 1
ATOM 8171 C C . ASP B 1 456 ? 8.109 -23.016 -26.172 1 92.56 456 ASP B C 1
ATOM 8173 O O . ASP B 1 456 ? 7.852 -21.891 -26.609 1 92.56 456 ASP B O 1
ATOM 8177 N N . THR B 1 457 ? 8.852 -23.812 -26.859 1 93.62 457 THR B N 1
ATOM 8178 C CA . THR B 1 457 ? 9.445 -23.594 -28.172 1 93.62 457 THR B CA 1
ATOM 8179 C C . THR B 1 457 ? 10.695 -22.734 -28.062 1 93.62 457 THR B C 1
ATOM 8181 O O . THR B 1 457 ? 10.867 -21.984 -27.109 1 93.62 457 THR B O 1
ATOM 8184 N N . ALA B 1 458 ? 11.5 -22.781 -29.016 1 95.38 458 ALA B N 1
ATOM 8185 C CA . ALA B 1 458 ? 12.844 -22.203 -29 1 95.38 458 ALA B CA 1
ATOM 8186 C C . ALA B 1 458 ? 12.789 -20.688 -29 1 95.38 458 ALA B C 1
ATOM 8188 O O . ALA B 1 458 ? 13.547 -20.031 -28.281 1 95.38 458 ALA B O 1
ATOM 8189 N N . PRO B 1 459 ? 11.922 -20.062 -29.781 1 95.69 459 PRO B N 1
ATOM 8190 C CA . PRO B 1 459 ? 11.938 -18.609 -29.828 1 95.69 459 PRO B CA 1
ATOM 8191 C C . PRO B 1 459 ? 11.609 -17.969 -28.484 1 95.69 459 PRO B C 1
ATOM 8193 O O . PRO B 1 459 ? 12.078 -16.859 -28.188 1 95.69 459 PRO B O 1
ATOM 8196 N N . ALA B 1 460 ? 10.797 -18.625 -27.672 1 95.12 460 ALA B N 1
ATOM 8197 C CA . ALA B 1 460 ? 10.438 -18.078 -26.359 1 95.12 460 ALA B CA 1
ATOM 8198 C C . ALA B 1 460 ? 11.68 -17.875 -25.5 1 95.12 460 ALA B C 1
ATOM 8200 O O . ALA B 1 460 ? 11.891 -16.812 -24.922 1 95.12 460 ALA B O 1
ATOM 8201 N N . VAL B 1 461 ? 12.492 -18.859 -25.422 1 96.25 461 VAL B N 1
ATOM 8202 C CA . VAL B 1 461 ? 13.711 -18.797 -24.609 1 96.25 461 VAL B CA 1
ATOM 8203 C C . VAL B 1 461 ? 14.734 -17.891 -25.281 1 96.25 461 VAL B C 1
ATOM 8205 O O . VAL B 1 461 ? 15.398 -17.094 -24.609 1 96.25 461 VAL B O 1
ATOM 8208 N N . ARG B 1 462 ? 14.852 -18.031 -26.594 1 96.25 462 ARG B N 1
ATOM 8209 C CA . ARG B 1 462 ? 15.812 -17.219 -27.328 1 96.25 462 ARG B CA 1
ATOM 8210 C C . ARG B 1 462 ? 15.523 -15.734 -27.141 1 96.25 462 ARG B C 1
ATOM 8212 O O . ARG B 1 462 ? 16.453 -14.922 -27.031 1 96.25 462 ARG B O 1
ATOM 8219 N N . GLN B 1 463 ? 14.242 -15.391 -27.172 1 96.06 463 GLN B N 1
ATOM 8220 C CA . GLN B 1 463 ? 13.859 -14 -26.953 1 96.06 463 GLN B CA 1
ATOM 8221 C C . GLN B 1 463 ? 14.336 -13.5 -25.594 1 96.06 463 GLN B C 1
ATOM 8223 O O . GLN B 1 463 ? 14.797 -12.359 -25.469 1 96.06 463 GLN B O 1
ATOM 8228 N N . GLU B 1 464 ? 14.188 -14.336 -24.578 1 95.56 464 GLU B N 1
ATOM 8229 C CA . GLU B 1 464 ? 14.672 -13.977 -23.25 1 95.56 464 GLU B CA 1
ATOM 8230 C C . GLU B 1 464 ? 16.172 -13.75 -23.234 1 95.56 464 GLU B C 1
ATOM 8232 O O . GLU B 1 464 ? 16.672 -12.836 -22.578 1 95.56 464 GLU B O 1
ATOM 8237 N N . LEU B 1 465 ? 16.891 -14.539 -24 1 96.44 465 LEU B N 1
ATOM 8238 C CA . LEU B 1 465 ? 18.344 -14.422 -24.078 1 96.44 465 LEU B CA 1
ATOM 8239 C C . LEU B 1 465 ? 18.75 -13.141 -24.797 1 96.44 465 LEU B C 1
ATOM 8241 O O . LEU B 1 465 ? 19.688 -12.453 -24.391 1 96.44 465 LEU B O 1
ATOM 8245 N N . ILE B 1 466 ? 18.047 -12.852 -25.828 1 95.88 466 ILE B N 1
ATOM 8246 C CA . ILE B 1 466 ? 18.328 -11.648 -26.594 1 95.88 466 ILE B CA 1
ATOM 8247 C C . ILE B 1 466 ? 18.094 -10.414 -25.734 1 95.88 466 ILE B C 1
ATOM 8249 O O . ILE B 1 466 ? 18.938 -9.516 -25.688 1 95.88 466 ILE B O 1
ATOM 8253 N N . GLU B 1 467 ? 16.984 -10.422 -25.062 1 95 467 GLU B N 1
ATOM 8254 C CA . GLU B 1 467 ? 16.656 -9.281 -24.203 1 95 467 GLU B CA 1
ATOM 8255 C C . GLU B 1 467 ? 17.656 -9.125 -23.078 1 95 467 GLU B C 1
ATOM 8257 O O . GLU B 1 467 ? 18.109 -8.016 -22.781 1 95 467 GLU B O 1
ATOM 8262 N N . LEU B 1 468 ? 17.984 -10.195 -22.438 1 96.56 468 LEU B N 1
ATOM 8263 C CA . LEU B 1 468 ? 18.938 -10.172 -21.344 1 96.56 468 LEU B CA 1
ATOM 8264 C C . LEU B 1 468 ? 20.297 -9.68 -21.828 1 96.56 468 LEU B C 1
ATOM 8266 O O . LEU B 1 468 ? 20.938 -8.859 -21.172 1 96.56 468 LEU B O 1
ATOM 8270 N N . SER B 1 469 ? 20.719 -10.156 -22.969 1 96.06 469 SER B N 1
ATOM 8271 C CA . SER B 1 469 ? 22 -9.758 -23.531 1 96.06 469 SER B CA 1
ATOM 8272 C C . SER B 1 469 ? 22.016 -8.266 -23.875 1 96.06 469 SER B C 1
ATOM 8274 O O . SER B 1 469 ? 23 -7.574 -23.594 1 96.06 469 SER B O 1
ATOM 8276 N N . ALA B 1 470 ? 20.953 -7.812 -24.453 1 94.44 470 ALA B N 1
ATOM 8277 C CA . ALA B 1 470 ? 20.859 -6.418 -24.859 1 94.44 470 ALA B CA 1
ATOM 8278 C C . ALA B 1 470 ? 20.891 -5.484 -23.656 1 94.44 470 ALA B C 1
ATOM 8280 O O . ALA B 1 470 ? 21.391 -4.363 -23.75 1 94.44 470 ALA B O 1
ATOM 8281 N N . ARG B 1 471 ? 20.406 -5.98 -22.547 1 95.88 471 ARG B N 1
ATOM 8282 C CA . ARG B 1 471 ? 20.281 -5.113 -21.375 1 95.88 471 ARG B CA 1
ATOM 8283 C C . ARG B 1 471 ? 21.297 -5.477 -20.297 1 95.88 471 ARG B C 1
ATOM 8285 O O . ARG B 1 471 ? 21.156 -5.082 -19.141 1 95.88 471 ARG B O 1
ATOM 8292 N N . TRP B 1 472 ? 22.312 -6.199 -20.672 1 96.69 472 TRP B N 1
ATOM 8293 C CA . TRP B 1 472 ? 23.281 -6.75 -19.719 1 96.69 472 TRP B CA 1
ATOM 8294 C C . TRP B 1 472 ? 23.938 -5.641 -18.906 1 96.69 472 TRP B C 1
ATOM 8296 O O . TRP B 1 472 ? 24 -5.707 -17.688 1 96.69 472 TRP B O 1
ATOM 8306 N N . GLU B 1 473 ? 24.312 -4.551 -19.5 1 94.88 473 GLU B N 1
ATOM 8307 C CA . GLU B 1 473 ? 24.984 -3.434 -18.844 1 94.88 473 GLU B CA 1
ATOM 8308 C C . GLU B 1 473 ? 23.984 -2.594 -18.047 1 94.88 473 GLU B C 1
ATOM 8310 O O . GLU B 1 473 ? 24.281 -2.17 -16.938 1 94.88 473 GLU B O 1
ATOM 8315 N N . GLU B 1 474 ? 22.859 -2.412 -18.672 1 93.94 474 GLU B N 1
ATOM 8316 C CA . GLU B 1 474 ? 21.812 -1.636 -18.016 1 93.94 474 GLU B CA 1
ATOM 8317 C C . GLU B 1 474 ? 21.406 -2.277 -16.688 1 93.94 474 GLU B C 1
ATOM 8319 O O . GLU B 1 474 ? 21.078 -1.578 -15.727 1 93.94 474 GLU B O 1
ATOM 8324 N N . LEU B 1 475 ? 21.5 -3.605 -16.609 1 95.88 475 LEU B N 1
ATOM 8325 C CA . LEU B 1 475 ? 21.062 -4.359 -15.438 1 95.88 475 LEU B CA 1
ATOM 8326 C C . LEU B 1 475 ? 22.188 -4.453 -14.406 1 95.88 475 LEU B C 1
ATOM 8328 O O . LEU B 1 475 ? 21.984 -5.016 -13.328 1 95.88 475 LEU B O 1
ATOM 8332 N N . GLY B 1 476 ? 23.344 -3.936 -14.758 1 94.5 476 GLY B N 1
ATOM 8333 C CA . GLY B 1 476 ? 24.453 -3.879 -13.82 1 94.5 476 GLY B CA 1
ATOM 8334 C C . GLY B 1 476 ? 25.172 -5.203 -13.664 1 94.5 476 GLY B C 1
ATOM 8335 O O . GLY B 1 476 ? 25.734 -5.484 -12.609 1 94.5 476 GLY B O 1
ATOM 8336 N N . LEU B 1 477 ? 25.062 -6.062 -14.648 1 96.44 477 LEU B N 1
ATOM 8337 C CA . LEU B 1 477 ? 25.719 -7.367 -14.578 1 96.44 477 LEU B CA 1
ATOM 8338 C C . LEU B 1 477 ? 27.188 -7.266 -14.977 1 96.44 477 LEU B C 1
ATOM 8340 O O . LEU B 1 477 ? 27.547 -6.473 -15.852 1 96.44 477 LEU B O 1
ATOM 8344 N N . GLN B 1 478 ? 27.984 -8.008 -14.305 1 93.94 478 GLN B N 1
ATOM 8345 C CA . GLN B 1 478 ? 29.422 -7.949 -14.508 1 93.94 478 GLN B CA 1
ATOM 8346 C C . GLN B 1 478 ? 29.828 -8.672 -15.789 1 93.94 478 GLN B C 1
ATOM 8348 O O . GLN B 1 478 ? 29.266 -9.727 -16.109 1 93.94 478 GLN B O 1
ATOM 8353 N N . GLY B 1 479 ? 30.797 -8.055 -16.453 1 92.56 479 GLY B N 1
ATOM 8354 C CA . GLY B 1 479 ? 31.312 -8.695 -17.656 1 92.56 479 GLY B CA 1
ATOM 8355 C C . GLY B 1 479 ? 30.375 -8.594 -18.844 1 92.56 479 GLY B C 1
ATOM 8356 O O . GLY B 1 479 ? 29.516 -7.711 -18.875 1 92.56 479 GLY B O 1
ATOM 8357 N N . SER B 1 480 ? 30.641 -9.477 -19.891 1 93.12 480 SER B N 1
ATOM 8358 C CA . SER B 1 480 ? 29.797 -9.516 -21.078 1 93.12 480 SER B CA 1
ATOM 8359 C C . SER B 1 480 ? 28.891 -10.742 -21.062 1 93.12 480 SER B C 1
ATOM 8361 O O . SER B 1 480 ? 29.234 -11.773 -20.484 1 93.12 480 SER B O 1
ATOM 8363 N N . CYS B 1 481 ? 27.797 -10.594 -21.609 1 95.25 481 CYS B N 1
ATOM 8364 C CA . CYS B 1 481 ? 26.875 -11.719 -21.719 1 95.25 481 CYS B CA 1
ATOM 8365 C C . CYS B 1 481 ? 27.422 -12.773 -22.672 1 95.25 481 CYS B C 1
ATOM 8367 O O . CYS B 1 481 ? 27.875 -12.461 -23.766 1 95.25 481 CYS B O 1
ATOM 8369 N N . PRO B 1 482 ? 27.344 -13.992 -22.297 1 94 482 PRO B N 1
ATOM 8370 C CA . PRO B 1 482 ? 27.859 -15.078 -23.141 1 94 482 PRO B CA 1
ATOM 8371 C C . PRO B 1 482 ? 27.031 -15.266 -24.422 1 94 482 PRO B C 1
ATOM 8373 O O . PRO B 1 482 ? 27.516 -15.875 -25.375 1 94 482 PRO B O 1
ATOM 8376 N N . PHE B 1 483 ? 25.875 -14.852 -24.406 1 95.5 483 PHE B N 1
ATOM 8377 C CA . PHE B 1 483 ? 25 -15.023 -25.562 1 95.5 483 PHE B CA 1
ATOM 8378 C C . PHE B 1 483 ? 25.297 -13.961 -26.625 1 95.5 483 PHE B C 1
ATOM 8380 O O . PHE B 1 483 ? 25.281 -12.766 -26.328 1 95.5 483 PHE B O 1
ATOM 8387 N N . THR B 1 484 ? 25.578 -14.383 -27.781 1 90.06 484 THR B N 1
ATOM 8388 C CA . THR B 1 484 ? 25.781 -13.531 -28.953 1 90.06 484 THR B CA 1
ATOM 8389 C C . THR B 1 484 ? 25.016 -14.07 -30.156 1 90.06 484 THR B C 1
ATOM 8391 O O . THR B 1 484 ? 24.906 -15.281 -30.328 1 90.06 484 THR B O 1
ATOM 8394 N N . ALA B 1 485 ? 24.375 -13.234 -30.859 1 90.31 485 ALA B N 1
ATOM 8395 C CA . ALA B 1 485 ? 23.641 -13.641 -32.062 1 90.31 485 ALA B CA 1
ATOM 8396 C C . ALA B 1 485 ? 24.078 -12.812 -33.281 1 90.31 485 ALA B C 1
ATOM 8398 O O . ALA B 1 485 ? 24.266 -11.602 -33.156 1 90.31 485 ALA B O 1
ATOM 8399 N N . THR B 1 486 ? 24.281 -13.539 -34.344 1 90.19 486 THR B N 1
ATOM 8400 C CA . THR B 1 486 ? 24.609 -12.859 -35.594 1 90.19 486 THR B CA 1
ATOM 8401 C C . THR B 1 486 ? 23.375 -12.148 -36.156 1 90.19 486 THR B C 1
ATOM 8403 O O . THR B 1 486 ? 22.25 -12.398 -35.719 1 90.19 486 THR B O 1
ATOM 8406 N N . GLU B 1 487 ? 23.578 -11.312 -37.156 1 91.31 487 GLU B N 1
ATOM 8407 C CA . GLU B 1 487 ? 22.469 -10.594 -37.781 1 91.31 487 GLU B CA 1
ATOM 8408 C C . GLU B 1 487 ? 21.5 -11.555 -38.438 1 91.31 487 GLU B C 1
ATOM 8410 O O . GLU B 1 487 ? 20.281 -11.344 -38.406 1 91.31 487 GLU B O 1
ATOM 8415 N N . GLU B 1 488 ? 22.109 -12.523 -39.062 1 91.88 488 GLU B N 1
ATOM 8416 C CA . GLU B 1 488 ? 21.281 -13.523 -39.719 1 91.88 488 GLU B CA 1
ATOM 8417 C C . GLU B 1 488 ? 20.422 -14.297 -38.719 1 91.88 488 GLU B C 1
ATOM 8419 O O . GLU B 1 488 ? 19.25 -14.578 -38.969 1 91.88 488 GLU B O 1
ATOM 8424 N N . GLU B 1 489 ? 21.016 -14.602 -37.625 1 91.44 489 GLU B N 1
ATOM 8425 C CA . GLU B 1 489 ? 20.297 -15.328 -36.562 1 91.44 489 GLU B CA 1
ATOM 8426 C C . GLU B 1 489 ? 19.188 -14.484 -35.969 1 91.44 489 GLU B C 1
ATOM 8428 O O . GLU B 1 489 ? 18.109 -15 -35.656 1 91.44 489 GLU B O 1
ATOM 8433 N N . VAL B 1 490 ? 19.406 -13.227 -35.844 1 93.75 490 VAL B N 1
ATOM 8434 C CA . VAL B 1 490 ? 18.422 -12.312 -35.281 1 93.75 490 VAL B CA 1
ATOM 8435 C C . VAL B 1 490 ? 17.234 -12.18 -36.25 1 93.75 490 VAL B C 1
ATOM 8437 O O . VAL B 1 490 ? 16.078 -12.125 -35.812 1 93.75 490 VAL B O 1
ATOM 8440 N N . LYS B 1 491 ? 17.562 -12.133 -37.5 1 92.62 491 LYS B N 1
ATOM 8441 C CA . LYS B 1 491 ? 16.5 -12.039 -38.5 1 92.62 491 LYS B CA 1
ATOM 8442 C C . LYS B 1 491 ? 15.648 -13.297 -38.5 1 92.62 491 LYS B C 1
ATOM 8444 O O . LYS B 1 491 ? 14.414 -13.211 -38.562 1 92.62 491 LYS B O 1
ATOM 8449 N N . LYS B 1 492 ? 16.281 -14.43 -38.5 1 93.06 492 LYS B N 1
ATOM 8450 C CA . LYS B 1 492 ? 15.547 -15.688 -38.438 1 93.06 492 LYS B CA 1
ATOM 8451 C C . LYS B 1 492 ? 14.703 -15.781 -37.188 1 93.06 492 LYS B C 1
ATOM 8453 O O . LYS B 1 492 ? 13.562 -16.234 -37.219 1 93.06 492 LYS B O 1
ATOM 8458 N N . HIS B 1 493 ? 15.297 -15.375 -36.125 1 95.19 493 HIS B N 1
ATOM 8459 C CA . HIS B 1 493 ? 14.562 -15.367 -34.875 1 95.19 493 HIS B CA 1
ATOM 8460 C C . HIS B 1 493 ? 13.32 -14.484 -34.938 1 95.19 493 HIS B C 1
ATOM 8462 O O . HIS B 1 493 ? 12.266 -14.844 -34.438 1 95.19 493 HIS B O 1
ATOM 8468 N N . ALA B 1 494 ? 13.43 -13.375 -35.531 1 94.75 494 ALA B N 1
ATOM 8469 C CA . ALA B 1 494 ? 12.305 -12.445 -35.656 1 94.75 494 ALA B CA 1
ATOM 8470 C C . ALA B 1 494 ? 11.102 -13.117 -36.312 1 94.75 494 ALA B C 1
ATOM 8472 O O . ALA B 1 494 ? 9.961 -12.914 -35.875 1 94.75 494 ALA B O 1
ATOM 8473 N N . GLN B 1 495 ? 11.414 -13.891 -37.281 1 92 495 GLN B N 1
ATOM 8474 C CA . GLN B 1 495 ? 10.352 -14.602 -37.969 1 92 495 GLN B CA 1
ATOM 8475 C C . GLN B 1 495 ? 9.727 -15.68 -37.094 1 92 495 GLN B C 1
ATOM 8477 O O . GLN B 1 495 ? 8.508 -15.789 -37 1 92 495 GLN B O 1
ATOM 8482 N N . ASP B 1 496 ? 10.594 -16.484 -36.5 1 94.5 496 ASP B N 1
ATOM 8483 C CA . ASP B 1 496 ? 10.125 -17.531 -35.594 1 94.5 496 ASP B CA 1
ATOM 8484 C C . ASP B 1 496 ? 9.312 -16.938 -34.438 1 94.5 496 ASP B C 1
ATOM 8486 O O . ASP B 1 496 ? 8.32 -17.516 -34 1 94.5 496 ASP B O 1
ATOM 8490 N N . TYR B 1 497 ? 9.828 -15.836 -34 1 95.38 497 TYR B N 1
ATOM 8491 C CA . TYR B 1 497 ? 9.195 -15.195 -32.844 1 95.38 497 TYR B CA 1
ATOM 8492 C C . TYR B 1 497 ? 7.832 -14.625 -33.219 1 95.38 497 TYR B C 1
ATOM 8494 O O . TYR B 1 497 ? 6.898 -14.633 -32.438 1 95.38 497 TYR B O 1
ATOM 8502 N N . GLU B 1 498 ? 7.707 -14.094 -34.375 1 93.44 498 GLU B N 1
ATOM 8503 C CA . GLU B 1 498 ? 6.41 -13.641 -34.875 1 93.44 498 GLU B CA 1
ATOM 8504 C C . GLU B 1 498 ? 5.398 -14.781 -34.875 1 93.44 498 GLU B C 1
ATOM 8506 O O . GLU B 1 498 ? 4.234 -14.594 -34.531 1 93.44 498 GLU B O 1
ATOM 8511 N N . ASP B 1 499 ? 5.84 -15.945 -35.375 1 93.38 499 ASP B N 1
ATOM 8512 C CA . ASP B 1 499 ? 4.988 -17.125 -35.344 1 93.38 499 ASP B CA 1
ATOM 8513 C C . ASP B 1 499 ? 4.578 -17.484 -33.906 1 93.38 499 ASP B C 1
ATOM 8515 O O . ASP B 1 499 ? 3.412 -17.797 -33.656 1 93.38 499 ASP B O 1
ATOM 8519 N N . PHE B 1 500 ? 5.516 -17.469 -33.125 1 94.81 500 PHE B N 1
ATOM 8520 C CA . PHE B 1 500 ? 5.27 -17.734 -31.703 1 94.81 500 PHE B CA 1
ATOM 8521 C C . PHE B 1 500 ? 4.215 -16.781 -31.156 1 94.81 500 PHE B C 1
ATOM 8523 O O . PHE B 1 500 ? 3.262 -17.219 -30.5 1 94.81 500 PHE B O 1
ATOM 8530 N N . GLN B 1 501 ? 4.41 -15.516 -31.359 1 94.19 501 GLN B N 1
ATOM 8531 C CA . GLN B 1 501 ? 3.469 -14.508 -30.875 1 94.19 501 GLN B CA 1
ATOM 8532 C C . GLN B 1 501 ? 2.076 -14.734 -31.453 1 94.19 501 GLN B C 1
ATOM 8534 O O . GLN B 1 501 ? 1.071 -14.516 -30.766 1 94.19 501 GLN B O 1
ATOM 8539 N N . THR B 1 502 ? 2.068 -15.094 -32.688 1 91.44 502 THR B N 1
ATOM 8540 C CA . THR B 1 502 ? 0.792 -15.352 -33.344 1 91.44 502 THR B CA 1
ATOM 8541 C C . THR B 1 502 ? 0.037 -16.469 -32.625 1 91.44 502 THR B C 1
ATOM 8543 O O . THR B 1 502 ? -1.164 -16.359 -32.375 1 91.44 502 THR B O 1
ATOM 8546 N N . VAL B 1 503 ? 0.727 -17.5 -32.344 1 92.62 503 VAL B N 1
ATOM 8547 C CA . VAL B 1 503 ? 0.111 -18.625 -31.641 1 92.62 503 VAL B CA 1
ATOM 8548 C C . VAL B 1 503 ? -0.405 -18.172 -30.281 1 92.62 503 VAL B C 1
ATOM 8550 O O . VAL B 1 503 ? -1.515 -18.531 -29.875 1 92.62 503 VAL B O 1
ATOM 8553 N N . GLN B 1 504 ? 0.4 -17.422 -29.562 1 92.06 504 GLN B N 1
ATOM 8554 C CA . GLN B 1 504 ? 0.003 -16.938 -28.234 1 92.06 504 GLN B CA 1
ATOM 8555 C C . GLN B 1 504 ? -1.236 -16.047 -28.328 1 92.06 504 GLN B C 1
ATOM 8557 O O . GLN B 1 504 ? -2.145 -16.156 -27.5 1 92.06 504 GLN B O 1
ATOM 8562 N N . LYS B 1 505 ? -1.26 -15.211 -29.312 1 90.44 505 LYS B N 1
ATOM 8563 C CA . LYS B 1 505 ? -2.404 -14.328 -29.516 1 90.44 505 LYS B CA 1
ATOM 8564 C C . LYS B 1 505 ? -3.664 -15.125 -29.844 1 90.44 505 LYS B C 1
ATOM 8566 O O . LYS B 1 505 ? -4.75 -14.805 -29.344 1 90.44 505 LYS B O 1
ATOM 8571 N N . LEU B 1 506 ? -3.473 -16.125 -30.688 1 90.94 506 LEU B N 1
ATOM 8572 C CA . LEU B 1 506 ? -4.598 -16.984 -31.031 1 90.94 506 LEU B CA 1
ATOM 8573 C C . LEU B 1 506 ? -5.121 -17.703 -29.797 1 90.94 506 LEU B C 1
ATOM 8575 O O . LEU B 1 506 ? -6.336 -17.797 -29.594 1 90.94 506 LEU B O 1
ATOM 8579 N N . LYS B 1 507 ? -4.27 -18.188 -28.984 1 92.19 507 LYS B N 1
ATOM 8580 C CA . LYS B 1 507 ? -4.656 -18.891 -27.766 1 92.19 507 LYS B CA 1
ATOM 8581 C C . LYS B 1 507 ? -5.418 -17.969 -26.828 1 92.19 507 LYS B C 1
ATOM 8583 O O . LYS B 1 507 ? -6.453 -18.359 -26.266 1 92.19 507 LYS B O 1
ATOM 8588 N N . LEU B 1 508 ? -4.891 -16.812 -26.609 1 89.5 508 LEU B N 1
ATOM 8589 C CA . LEU B 1 508 ? -5.539 -15.852 -25.734 1 89.5 508 LEU B CA 1
ATOM 8590 C C . LEU B 1 508 ? -6.922 -15.484 -26.25 1 89.5 508 LEU B C 1
ATOM 8592 O O . LEU B 1 508 ? -7.871 -15.359 -25.484 1 89.5 508 LEU B O 1
ATOM 8596 N N . TRP B 1 509 ? -6.984 -15.273 -27.531 1 88.56 509 TRP B N 1
ATOM 8597 C CA . TRP B 1 509 ? -8.258 -14.938 -28.156 1 88.56 509 TRP B CA 1
ATOM 8598 C C . TRP B 1 509 ? -9.258 -16.078 -27.984 1 88.56 509 TRP B C 1
ATOM 8600 O O . TRP B 1 509 ? -10.43 -15.836 -27.672 1 88.56 509 TRP B O 1
ATOM 8610 N N . LEU B 1 510 ? -8.812 -17.266 -28.203 1 90.62 510 LEU B N 1
ATOM 8611 C CA . LEU B 1 510 ? -9.68 -18.422 -28.047 1 90.62 510 LEU B CA 1
ATOM 8612 C C . LEU B 1 510 ? -10.148 -18.562 -26.609 1 90.62 510 LEU B C 1
ATOM 8614 O O . LEU B 1 510 ? -11.312 -18.906 -26.359 1 90.62 510 LEU B O 1
ATOM 8618 N N . LYS B 1 511 ? -9.242 -18.391 -25.703 1 91.12 511 LYS B N 1
ATOM 8619 C CA . LYS B 1 511 ? -9.578 -18.469 -24.297 1 91.12 511 LYS B CA 1
ATOM 8620 C C . LYS B 1 511 ? -10.711 -17.5 -23.953 1 91.12 511 LYS B C 1
ATOM 8622 O O . LYS B 1 511 ? -11.68 -17.891 -23.281 1 91.12 511 LYS B O 1
ATOM 8627 N N . SER B 1 512 ? -10.586 -16.344 -24.422 1 86.31 512 SER B N 1
ATOM 8628 C CA . SER B 1 512 ? -11.562 -15.305 -24.125 1 86.31 512 SER B CA 1
ATOM 8629 C C . SER B 1 512 ? -12.875 -15.547 -24.875 1 86.31 512 SER B C 1
ATOM 8631 O O . SER B 1 512 ? -13.953 -15.445 -24.281 1 86.31 512 SER B O 1
ATOM 8633 N N . SER B 1 513 ? -12.82 -15.93 -26.125 1 88.38 513 SER B N 1
ATOM 8634 C CA . SER B 1 513 ? -13.984 -16.047 -26.984 1 88.38 513 SER B CA 1
ATOM 8635 C C . SER B 1 513 ? -14.805 -17.281 -26.641 1 88.38 513 SER B C 1
ATOM 8637 O O . SER B 1 513 ? -16.031 -17.266 -26.734 1 88.38 513 SER B O 1
ATOM 8639 N N . LEU B 1 514 ? -14.102 -18.25 -26.281 1 90.88 514 LEU B N 1
ATOM 8640 C CA . LEU B 1 514 ? -14.781 -19.531 -26.047 1 90.88 514 LEU B CA 1
ATOM 8641 C C . LEU B 1 514 ? -14.93 -19.797 -24.547 1 90.88 514 LEU B C 1
ATOM 8643 O O . LEU B 1 514 ? -15.477 -20.828 -24.156 1 90.88 514 LEU B O 1
ATOM 8647 N N . HIS B 1 515 ? -14.414 -18.891 -23.703 1 87.88 515 HIS B N 1
ATOM 8648 C CA . HIS B 1 515 ? -14.438 -19.047 -22.25 1 87.88 515 HIS B CA 1
ATOM 8649 C C . HIS B 1 515 ? -13.781 -20.359 -21.828 1 87.88 515 HIS B C 1
ATOM 8651 O O . HIS B 1 515 ? -14.367 -21.141 -21.094 1 87.88 515 HIS B O 1
ATOM 8657 N N . THR B 1 516 ? -12.695 -20.594 -22.406 1 91.62 516 THR B N 1
ATOM 8658 C CA . THR B 1 516 ? -11.906 -21.781 -22.125 1 91.62 516 THR B CA 1
ATOM 8659 C C . THR B 1 516 ? -10.594 -21.422 -21.453 1 91.62 516 THR B C 1
ATOM 8661 O O . THR B 1 516 ? -10.414 -20.281 -21 1 91.62 516 THR B O 1
ATOM 8664 N N . ASN B 1 517 ? -9.805 -22.359 -21.203 1 88.38 517 ASN B N 1
ATOM 8665 C CA . ASN B 1 517 ? -8.5 -22.078 -20.594 1 88.38 517 ASN B CA 1
ATOM 8666 C C . ASN B 1 517 ? -7.359 -22.406 -21.562 1 88.38 517 ASN B C 1
ATOM 8668 O O . ASN B 1 517 ? -7.586 -22.609 -22.75 1 88.38 517 ASN B O 1
ATOM 8672 N N . SER B 1 518 ? -6.195 -22.422 -21.078 1 86.12 518 SER B N 1
ATOM 8673 C CA . SER B 1 518 ? -5.012 -22.516 -21.922 1 86.12 518 SER B CA 1
ATOM 8674 C C . SER B 1 518 ? -4.934 -23.875 -22.609 1 86.12 518 SER B C 1
ATOM 8676 O O . SER B 1 518 ? -4.332 -24 -23.672 1 86.12 518 SER B O 1
ATOM 8678 N N . ASP B 1 519 ? -5.629 -24.922 -22.031 1 89.31 519 ASP B N 1
ATOM 8679 C CA . ASP B 1 519 ? -5.578 -26.266 -22.609 1 89.31 519 ASP B CA 1
ATOM 8680 C C . ASP B 1 519 ? -6.871 -26.594 -23.344 1 89.31 519 ASP B C 1
ATOM 8682 O O . ASP B 1 519 ? -7.043 -27.703 -23.844 1 89.31 519 ASP B O 1
ATOM 8686 N N . GLY B 1 520 ? -7.793 -25.656 -23.344 1 93.31 520 GLY B N 1
ATOM 8687 C CA . GLY B 1 520 ? -9.008 -25.828 -24.125 1 93.31 520 GLY B CA 1
ATOM 8688 C C . GLY B 1 520 ? -10.109 -26.531 -23.359 1 93.31 520 GLY B C 1
ATOM 8689 O O . GLY B 1 520 ? -10.977 -27.172 -23.969 1 93.31 520 GLY B O 1
ATOM 8690 N N . TRP B 1 521 ? -10.125 -26.469 -22.125 1 94.75 521 TRP B N 1
ATOM 8691 C CA . TRP B 1 521 ? -11.133 -27.156 -21.312 1 94.75 521 TRP B CA 1
ATOM 8692 C C . TRP B 1 521 ? -12.477 -26.438 -21.422 1 94.75 521 TRP B C 1
ATOM 8694 O O . TRP B 1 521 ? -12.539 -25.203 -21.359 1 94.75 521 TRP B O 1
ATOM 8704 N N . VAL B 1 522 ? -13.57 -27.203 -21.578 1 95.19 522 VAL B N 1
ATOM 8705 C CA . VAL B 1 522 ? -14.938 -26.703 -21.656 1 95.19 522 VAL B CA 1
ATOM 8706 C C . VAL B 1 522 ? -15.859 -27.625 -20.859 1 95.19 522 VAL B C 1
ATOM 8708 O O . VAL B 1 522 ? -15.789 -28.859 -20.984 1 95.19 522 VAL B O 1
ATOM 8711 N N . PRO B 1 523 ? -16.719 -27.062 -20.031 1 94.25 523 PRO B N 1
ATOM 8712 C CA . PRO B 1 523 ? -17.672 -27.922 -19.344 1 94.25 523 PRO B CA 1
ATOM 8713 C C . PRO B 1 523 ? -18.609 -28.656 -20.312 1 94.25 523 PRO B C 1
ATOM 8715 O O . PRO B 1 523 ? -18.922 -28.125 -21.375 1 94.25 523 PRO B O 1
ATOM 8718 N N . ASN B 1 524 ? -19.062 -29.781 -19.859 1 93.69 524 ASN B N 1
ATOM 8719 C CA . ASN B 1 524 ? -19.906 -30.625 -20.719 1 93.69 524 ASN B CA 1
ATOM 8720 C C . ASN B 1 524 ? -21.156 -29.875 -21.188 1 93.69 524 ASN B C 1
ATOM 8722 O O . ASN B 1 524 ? -21.594 -30.047 -22.328 1 93.69 524 ASN B O 1
ATOM 8726 N N . GLU B 1 525 ? -21.656 -29.094 -20.281 1 93.75 525 GLU B N 1
ATOM 8727 C CA . GLU B 1 525 ? -22.891 -28.375 -20.578 1 93.75 525 GLU B CA 1
ATOM 8728 C C . GLU B 1 525 ? -22.672 -27.391 -21.734 1 93.75 525 GLU B C 1
ATOM 8730 O O . GLU B 1 525 ? -23.609 -27.109 -22.484 1 93.75 525 GLU B O 1
ATOM 8735 N N . ALA B 1 526 ? -21.484 -26.953 -21.953 1 94.81 526 ALA B N 1
ATOM 8736 C CA . ALA B 1 526 ? -21.188 -25.953 -22.969 1 94.81 526 ALA B CA 1
ATOM 8737 C C . ALA B 1 526 ? -20.438 -26.562 -24.141 1 94.81 526 ALA B C 1
ATOM 8739 O O . ALA B 1 526 ? -20.047 -25.859 -25.078 1 94.81 526 ALA B O 1
ATOM 8740 N N . TRP B 1 527 ? -20.234 -27.828 -24.172 1 95 527 TRP B N 1
ATOM 8741 C CA . TRP B 1 527 ? -19.328 -28.5 -25.078 1 95 527 TRP B CA 1
ATOM 8742 C C . TRP B 1 527 ? -19.766 -28.312 -26.531 1 95 527 TRP B C 1
ATOM 8744 O O . TRP B 1 527 ? -18.984 -27.922 -27.391 1 95 527 TRP B O 1
ATOM 8754 N N . ASP B 1 528 ? -21.016 -28.547 -26.828 1 94.25 528 ASP B N 1
ATOM 8755 C CA . ASP B 1 528 ? -21.516 -28.5 -28.203 1 94.25 528 ASP B CA 1
ATOM 8756 C C . ASP B 1 528 ? -21.375 -27.094 -28.797 1 94.25 528 ASP B C 1
ATOM 8758 O O . ASP B 1 528 ? -20.906 -26.938 -29.922 1 94.25 528 ASP B O 1
ATOM 8762 N N . ALA B 1 529 ? -21.766 -26.172 -27.984 1 94.69 529 ALA B N 1
ATOM 8763 C CA . ALA B 1 529 ? -21.656 -24.797 -28.438 1 94.69 529 ALA B CA 1
ATOM 8764 C C . ALA B 1 529 ? -20.203 -24.391 -28.641 1 94.69 529 ALA B C 1
ATOM 8766 O O . ALA B 1 529 ? -19.875 -23.703 -29.625 1 94.69 529 ALA B O 1
ATOM 8767 N N . ALA B 1 530 ? -19.375 -24.766 -27.719 1 95.06 530 ALA B N 1
ATOM 8768 C CA . ALA B 1 530 ? -17.953 -24.422 -27.797 1 95.06 530 ALA B CA 1
ATOM 8769 C C . ALA B 1 530 ? -17.297 -25.094 -29 1 95.06 530 ALA B C 1
ATOM 8771 O O . ALA B 1 530 ? -16.453 -24.5 -29.672 1 95.06 530 ALA B O 1
ATOM 8772 N N . ARG B 1 531 ? -17.641 -26.297 -29.234 1 94.31 531 ARG B N 1
ATOM 8773 C CA . ARG B 1 531 ? -17.078 -27.047 -30.359 1 94.31 531 ARG B CA 1
ATOM 8774 C C . ARG B 1 531 ? -17.453 -26.391 -31.688 1 94.31 531 ARG B C 1
ATOM 8776 O O . ARG B 1 531 ? -16.609 -26.266 -32.562 1 94.31 531 ARG B O 1
ATOM 8783 N N . GLU B 1 532 ? -18.672 -26 -31.797 1 93.75 532 GLU B N 1
ATOM 8784 C CA . GLU B 1 532 ? -19.125 -25.359 -33 1 93.75 532 GLU B CA 1
ATOM 8785 C C . GLU B 1 532 ? -18.453 -24 -33.219 1 93.75 532 GLU B C 1
ATOM 8787 O O . GLU B 1 532 ? -18.031 -23.672 -34.312 1 93.75 532 GLU B O 1
ATOM 8792 N N . ALA B 1 533 ? -18.422 -23.281 -32.156 1 94.69 533 ALA B N 1
ATOM 8793 C CA . ALA B 1 533 ? -17.766 -21.969 -32.188 1 94.69 533 ALA B CA 1
ATOM 8794 C C . ALA B 1 533 ? -16.281 -22.125 -32.531 1 94.69 533 ALA B C 1
ATOM 8796 O O . ALA B 1 533 ? -15.719 -21.297 -33.25 1 94.69 533 ALA B O 1
ATOM 8797 N N . HIS B 1 534 ? -15.703 -23.141 -31.984 1 95.25 534 HIS B N 1
ATOM 8798 C CA . HIS B 1 534 ? -14.297 -23.422 -32.25 1 95.25 534 HIS B CA 1
ATOM 8799 C C . HIS B 1 534 ? -14.078 -23.734 -33.719 1 95.25 534 HIS B C 1
ATOM 8801 O O . HIS B 1 534 ? -13.125 -23.234 -34.344 1 95.25 534 HIS B O 1
ATOM 8807 N N . ARG B 1 535 ? -14.914 -24.453 -34.312 1 94.44 535 ARG B N 1
ATOM 8808 C CA . ARG B 1 535 ? -14.828 -24.797 -35.75 1 94.44 535 ARG B CA 1
ATOM 8809 C C . ARG B 1 535 ? -14.992 -23.547 -36.594 1 94.44 535 ARG B C 1
ATOM 8811 O O . ARG B 1 535 ? -14.273 -23.375 -37.594 1 94.44 535 ARG B O 1
ATOM 8818 N N . ALA B 1 536 ? -15.93 -22.844 -36.188 1 93.44 536 ALA B N 1
ATOM 8819 C CA . ALA B 1 536 ? -16.156 -21.594 -36.906 1 93.44 536 ALA B CA 1
ATOM 8820 C C . ALA B 1 536 ? -14.93 -20.688 -36.844 1 93.44 536 ALA B C 1
ATOM 8822 O O . ALA B 1 536 ? -14.578 -20.047 -37.844 1 93.44 536 ALA B O 1
ATOM 8823 N N . ALA B 1 537 ? -14.352 -20.625 -35.688 1 93.56 537 ALA B N 1
ATOM 8824 C CA . ALA B 1 537 ? -13.156 -19.812 -35.5 1 93.56 537 ALA B CA 1
ATOM 8825 C C . ALA B 1 537 ? -12.008 -20.312 -36.375 1 93.56 537 ALA B C 1
ATOM 8827 O O . ALA B 1 537 ? -11.273 -19.531 -36.969 1 93.56 537 ALA B O 1
ATOM 8828 N N . TYR B 1 538 ? -11.844 -21.594 -36.406 1 94.94 538 TYR B N 1
ATOM 8829 C CA . TYR B 1 538 ? -10.82 -22.203 -37.25 1 94.94 538 TYR B CA 1
ATOM 8830 C C . TYR B 1 538 ? -11.055 -21.875 -38.719 1 94.94 538 TYR B C 1
ATOM 8832 O O . TYR B 1 538 ? -10.117 -21.531 -39.438 1 94.94 538 TYR B O 1
ATOM 8840 N N . ASP B 1 539 ? -12.289 -21.969 -39.125 1 94.06 539 ASP B N 1
ATOM 8841 C CA . ASP B 1 539 ? -12.633 -21.703 -40.531 1 94.06 539 ASP B CA 1
ATOM 8842 C C . ASP B 1 539 ? -12.336 -20.25 -40.906 1 94.06 539 ASP B C 1
ATOM 8844 O O . ASP B 1 539 ? -11.844 -19.984 -42 1 94.06 539 ASP B O 1
ATOM 8848 N N . GLU B 1 540 ? -12.664 -19.484 -39.969 1 92.25 540 GLU B N 1
ATOM 8849 C CA . GLU B 1 540 ? -12.375 -18.062 -40.219 1 92.25 540 GLU B CA 1
ATOM 8850 C C . GLU B 1 540 ? -10.867 -17.828 -40.312 1 92.25 540 GLU B C 1
ATOM 8852 O O . GLU B 1 540 ? -10.422 -17 -41.094 1 92.25 540 GLU B O 1
ATOM 8857 N N . TRP B 1 541 ? -10.117 -18.484 -39.469 1 93.25 541 TRP B N 1
ATOM 8858 C CA . TRP B 1 541 ? -8.656 -18.375 -39.469 1 93.25 541 TRP B CA 1
ATOM 8859 C C . TRP B 1 541 ? -8.086 -18.875 -40.812 1 93.25 541 TRP B C 1
ATOM 8861 O O . TRP B 1 541 ? -7.219 -18.234 -41.375 1 93.25 541 TRP B O 1
ATOM 8871 N N . ILE B 1 542 ? -8.641 -19.891 -41.312 1 94.31 542 ILE B N 1
ATOM 8872 C CA . ILE B 1 542 ? -8.172 -20.5 -42.562 1 94.31 542 ILE B CA 1
ATOM 8873 C C . ILE B 1 542 ? -8.57 -19.609 -43.75 1 94.31 542 ILE B C 1
ATOM 8875 O O . ILE B 1 542 ? -7.812 -19.469 -44.688 1 94.31 542 ILE B O 1
ATOM 8879 N N . GLN B 1 543 ? -9.734 -19.031 -43.656 1 93.19 543 GLN B N 1
ATOM 8880 C CA . GLN B 1 543 ? -10.172 -18.109 -44.688 1 93.19 543 GLN B CA 1
ATOM 8881 C C . GLN B 1 543 ? -9.258 -16.891 -44.75 1 93.19 543 GLN B C 1
ATOM 8883 O O . GLN B 1 543 ? -8.922 -16.422 -45.844 1 93.19 543 GLN B O 1
ATOM 8888 N N . THR B 1 544 ? -8.914 -16.438 -43.625 1 92.62 544 THR B N 1
ATOM 8889 C CA . THR B 1 544 ? -7.992 -15.312 -43.562 1 92.62 544 THR B CA 1
ATOM 8890 C C . THR B 1 544 ? -6.648 -15.68 -44.188 1 92.62 544 THR B C 1
ATOM 8892 O O . THR B 1 544 ? -6.043 -14.859 -44.875 1 92.62 544 THR B O 1
ATOM 8895 N N . ALA B 1 545 ? -6.199 -16.875 -43.906 1 92.81 545 ALA B N 1
ATOM 8896 C CA . ALA B 1 545 ? -4.938 -17.344 -44.469 1 92.81 545 ALA B CA 1
ATOM 8897 C C . ALA B 1 545 ? -5.035 -17.484 -46 1 92.81 545 ALA B C 1
ATOM 8899 O O . ALA B 1 545 ? -4.074 -17.188 -46.688 1 92.81 545 ALA B O 1
ATOM 8900 N N . LYS B 1 546 ? -6.184 -17.875 -46.5 1 94.56 546 LYS B N 1
ATOM 8901 C CA . LYS B 1 546 ? -6.402 -18 -47.938 1 94.56 546 LYS B CA 1
ATOM 8902 C C . LYS B 1 546 ? -6.305 -16.641 -48.625 1 94.56 546 LYS B C 1
ATOM 8904 O O . LYS B 1 546 ? -5.699 -16.531 -49.688 1 94.56 546 LYS B O 1
ATOM 8909 N N . GLU B 1 547 ? -6.848 -15.758 -48 1 92.94 547 GLU B N 1
ATOM 8910 C CA . GLU B 1 547 ? -6.809 -14.398 -48.562 1 92.94 547 GLU B CA 1
ATOM 8911 C C . GLU B 1 547 ? -5.391 -13.836 -48.531 1 92.94 547 GLU B C 1
ATOM 8913 O O . GLU B 1 547 ? -4.953 -13.18 -49.469 1 92.94 547 GLU B O 1
ATOM 8918 N N . ALA B 1 548 ? -4.754 -14.055 -47.438 1 90.25 548 ALA B N 1
ATOM 8919 C CA . ALA B 1 548 ? -3.371 -13.594 -47.312 1 90.25 548 ALA B CA 1
ATOM 8920 C C . ALA B 1 548 ? -2.479 -14.266 -48.344 1 90.25 548 ALA B C 1
ATOM 8922 O O . ALA B 1 548 ? -1.601 -13.625 -48.938 1 90.25 548 ALA B O 1
ATOM 8923 N N . GLU B 1 549 ? -2.654 -15.539 -48.5 1 90.69 549 GLU B N 1
ATOM 8924 C CA . GLU B 1 549 ? -1.874 -16.297 -49.469 1 90.69 549 GLU B CA 1
ATOM 8925 C C . GLU B 1 549 ? -2.1 -15.781 -50.875 1 90.69 549 GLU B C 1
ATOM 8927 O O . GLU B 1 549 ? -1.162 -15.711 -51.688 1 90.69 549 GLU B O 1
ATOM 8932 N N . THR B 1 550 ? -3.291 -15.383 -51.25 1 92.25 550 THR B N 1
ATOM 8933 C CA . THR B 1 550 ? -3.633 -14.828 -52.562 1 92.25 550 THR B CA 1
ATOM 8934 C C . THR B 1 550 ? -2.957 -13.477 -52.75 1 92.25 550 THR B C 1
ATOM 8936 O O . THR B 1 550 ? -2.605 -13.125 -53.875 1 92.25 550 THR B O 1
ATOM 8939 N N . ARG B 1 551 ? -2.717 -12.797 -51.656 1 91.56 551 ARG B N 1
ATOM 8940 C CA . ARG B 1 551 ? -2.076 -11.484 -51.75 1 91.56 551 ARG B CA 1
ATOM 8941 C C . ARG B 1 551 ? -0.558 -11.617 -51.688 1 91.56 551 ARG B C 1
ATOM 8943 O O . ARG B 1 551 ? 0.158 -10.617 -51.75 1 91.56 551 ARG B O 1
ATOM 8950 N N . GLY B 1 552 ? -0.086 -12.797 -51.531 1 87.12 552 GLY B N 1
ATOM 8951 C CA . GLY B 1 552 ? 1.346 -13.055 -51.531 1 87.12 552 GLY B CA 1
ATOM 8952 C C . GLY B 1 552 ? 2.01 -12.844 -50.188 1 87.12 552 GLY B C 1
ATOM 8953 O O . GLY B 1 552 ? 3.217 -12.609 -50.125 1 87.12 552 GLY B O 1
ATOM 8954 N N . GLU B 1 553 ? 1.232 -12.875 -49.156 1 86.5 553 GLU B N 1
ATOM 8955 C CA . GLU B 1 553 ? 1.773 -12.703 -47.812 1 86.5 553 GLU B CA 1
ATOM 8956 C C . GLU B 1 553 ? 2.381 -14 -47.281 1 86.5 553 GLU B C 1
ATOM 8958 O O . GLU B 1 553 ? 2.205 -15.062 -47.906 1 86.5 553 GLU B O 1
ATOM 8963 N N . ASP B 1 554 ? 3.09 -13.922 -46.281 1 85.56 554 ASP B N 1
ATOM 8964 C CA . ASP B 1 554 ? 3.869 -15.031 -45.719 1 85.56 554 ASP B CA 1
ATOM 8965 C C . ASP B 1 554 ? 2.963 -16.062 -45.062 1 85.56 554 ASP B C 1
ATOM 8967 O O . ASP B 1 554 ? 3.357 -17.219 -44.906 1 85.56 554 ASP B O 1
ATOM 8971 N N . LEU B 1 555 ? 1.787 -15.734 -44.781 1 90.12 555 LEU B N 1
ATOM 8972 C CA . LEU B 1 555 ? 0.865 -16.656 -44.125 1 90.12 555 LEU B CA 1
ATOM 8973 C C . LEU B 1 555 ? 0.14 -17.516 -45.156 1 90.12 555 LEU B C 1
ATOM 8975 O O . LEU B 1 555 ? -0.887 -17.109 -45.688 1 90.12 555 LEU B O 1
ATOM 8979 N N . THR B 1 556 ? 0.583 -18.75 -45.281 1 92.19 556 THR B N 1
ATOM 8980 C CA . THR B 1 556 ? -0.067 -19.734 -46.156 1 92.19 556 THR B CA 1
ATOM 8981 C C . THR B 1 556 ? -1.096 -20.547 -45.375 1 92.19 556 THR B C 1
ATOM 8983 O O . THR B 1 556 ? -1.095 -20.547 -44.156 1 92.19 556 THR B O 1
ATOM 8986 N N . VAL B 1 557 ? -1.934 -21.188 -46.062 1 93.62 557 VAL B N 1
ATOM 8987 C CA . VAL B 1 557 ? -2.951 -22.031 -45.469 1 93.62 557 VAL B CA 1
ATOM 8988 C C . VAL B 1 557 ? -2.279 -23.141 -44.656 1 93.62 557 VAL B C 1
ATOM 8990 O O . VAL B 1 557 ? -2.713 -23.469 -43.562 1 93.62 557 VAL B O 1
ATOM 8993 N N . ALA B 1 558 ? -1.237 -23.688 -45.25 1 91.12 558 ALA B N 1
ATOM 8994 C CA . ALA B 1 558 ? -0.501 -24.75 -44.562 1 91.12 558 ALA B CA 1
ATOM 8995 C C . ALA B 1 558 ? 0.109 -24.25 -43.25 1 91.12 558 ALA B C 1
ATOM 8997 O O . ALA B 1 558 ? 0.057 -24.953 -42.219 1 91.12 558 ALA B O 1
ATOM 8998 N N . LYS B 1 559 ? 0.647 -23.141 -43.281 1 91.5 559 LYS B N 1
ATOM 8999 C CA . LYS B 1 559 ? 1.247 -22.547 -42.094 1 91.5 559 LYS B CA 1
ATOM 9000 C C . LYS B 1 559 ? 0.182 -22.203 -41.062 1 91.5 559 LYS B C 1
ATOM 9002 O O . LYS B 1 559 ? 0.371 -22.438 -39.875 1 91.5 559 LYS B O 1
ATOM 9007 N N . ALA B 1 560 ? -0.873 -21.594 -41.531 1 92.5 560 ALA B N 1
ATOM 9008 C CA . ALA B 1 560 ? -1.973 -21.219 -40.625 1 92.5 560 ALA B CA 1
ATOM 9009 C C . ALA B 1 560 ? -2.533 -22.453 -39.906 1 92.5 560 ALA B C 1
ATOM 9011 O O . ALA B 1 560 ? -2.867 -22.375 -38.719 1 92.5 560 ALA B O 1
ATOM 9012 N N . ASP B 1 561 ? -2.662 -23.484 -40.656 1 92.5 561 ASP B N 1
ATOM 9013 C CA . ASP B 1 561 ? -3.156 -24.734 -40.062 1 92.5 561 ASP B CA 1
ATOM 9014 C C . ASP B 1 561 ? -2.2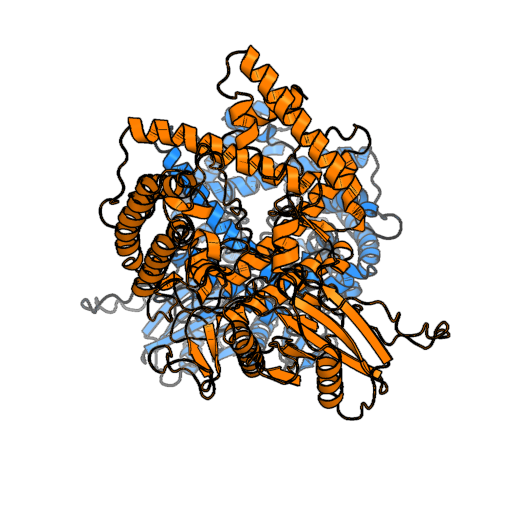3 -25.219 -38.938 1 92.5 561 ASP B C 1
ATOM 9016 O O . ASP B 1 561 ? -2.697 -25.688 -37.906 1 92.5 561 ASP B O 1
ATOM 9020 N N . LYS B 1 562 ? -0.971 -25.078 -39.094 1 90.38 562 LYS B N 1
ATOM 9021 C CA . LYS B 1 562 ? 0.017 -25.531 -38.094 1 90.38 562 LYS B CA 1
ATOM 9022 C C . LYS B 1 562 ? 0.034 -24.625 -36.875 1 90.38 562 LYS B C 1
ATOM 9024 O O . LYS B 1 562 ? 0.374 -25.047 -35.781 1 90.38 562 LYS B O 1
ATOM 9029 N N . LEU B 1 563 ? -0.328 -23.406 -37.094 1 92.06 563 LEU B N 1
ATOM 9030 C CA . LEU B 1 563 ? -0.242 -22.438 -36.031 1 92.06 563 LEU B CA 1
ATOM 9031 C C . LEU B 1 563 ? -1.469 -22.5 -35.125 1 92.06 563 LEU B C 1
ATOM 9033 O O . LEU B 1 563 ? -1.476 -21.938 -34.031 1 92.06 563 LEU B O 1
ATOM 9037 N N . TRP B 1 564 ? -2.502 -23.156 -35.594 1 92.56 564 TRP B N 1
ATOM 9038 C CA . TRP B 1 564 ? -3.723 -23.234 -34.812 1 92.56 564 TRP B CA 1
ATOM 9039 C C . TRP B 1 564 ? -3.479 -24 -33.5 1 92.56 564 TRP B C 1
ATOM 9041 O O . TRP B 1 564 ? -3.002 -25.141 -33.531 1 92.56 564 TRP B O 1
ATOM 9051 N N . PRO B 1 565 ? -3.809 -23.453 -32.344 1 91.25 565 PRO B N 1
ATOM 9052 C CA . PRO B 1 565 ? -3.316 -24 -31.062 1 91.25 565 PRO B CA 1
ATOM 9053 C C . PRO B 1 565 ? -4.109 -25.219 -30.594 1 91.25 565 PRO B C 1
ATOM 9055 O O . PRO B 1 565 ? -3.643 -25.969 -29.734 1 91.25 565 PRO B O 1
ATOM 9058 N N . PHE B 1 566 ? -5.328 -25.469 -31.078 1 93.38 566 PHE B N 1
ATOM 9059 C CA . PHE B 1 566 ? -6.164 -26.578 -30.641 1 93.38 566 PHE B CA 1
ATOM 9060 C C . PHE B 1 566 ? -6.402 -27.562 -31.781 1 93.38 566 PHE B C 1
ATOM 9062 O O . PHE B 1 566 ? -5.879 -27.391 -32.875 1 93.38 566 PHE B O 1
ATOM 9069 N N . ASP B 1 567 ? -7.141 -28.688 -31.391 1 89.12 567 ASP B N 1
ATOM 9070 C CA . ASP B 1 567 ? -7.43 -29.703 -32.375 1 89.12 567 ASP B CA 1
ATOM 9071 C C . ASP B 1 567 ? -8.578 -29.281 -33.281 1 89.12 567 ASP B C 1
ATOM 9073 O O . ASP B 1 567 ? -9.695 -29.062 -32.812 1 89.12 567 ASP B O 1
ATOM 9077 N N . ALA B 1 568 ? -8.344 -28.797 -34.469 1 71.5 568 ALA B N 1
ATOM 9078 C CA . ALA B 1 568 ? -9.391 -28.344 -35.375 1 71.5 568 ALA B CA 1
ATOM 9079 C C . ALA B 1 568 ? -10.164 -29.531 -35.969 1 71.5 568 ALA B C 1
ATOM 9081 O O . ALA B 1 568 ? -11.281 -29.359 -36.438 1 71.5 568 ALA B O 1
ATOM 9082 N N . ARG B 1 569 ? -9.617 -30.828 -36.125 1 59.31 569 ARG B N 1
ATOM 9083 C CA . ARG B 1 569 ? -10.242 -31.922 -36.844 1 59.31 569 ARG B CA 1
ATOM 9084 C C . ARG B 1 569 ? -11.016 -32.844 -35.875 1 59.31 569 ARG B C 1
ATOM 9086 O O . ARG B 1 569 ? -10.656 -32.938 -34.688 1 59.31 569 ARG B O 1
#

pLDDT: mean 86.15, std 21.66, range [15.63, 98.69]

Radius of gyration: 35.99 Å; Cα contacts (8 Å, |Δi|>4): 1877; chains: 2; bounding box: 82×102×91 Å

Organism: NCBI:txid138285

Solvent-accessible surface area (backbone atoms only — not comparable to full-atom values): 61646 Å² total; per-residue (Å²): 109,76,70,54,54,61,55,68,66,64,58,62,86,57,77,76,56,91,63,75,72,71,71,56,66,79,66,38,59,71,59,85,75,75,77,74,69,86,65,78,87,61,83,74,71,80,80,71,69,80,72,87,77,72,68,90,33,57,59,77,66,49,46,32,53,35,59,35,68,56,55,41,59,45,43,38,41,76,60,38,64,67,50,48,51,52,51,54,36,69,56,34,85,86,35,84,46,76,70,48,72,44,84,42,48,46,60,38,33,42,33,33,44,35,32,31,67,70,69,50,54,35,31,37,36,33,63,24,64,40,48,20,48,83,43,48,28,57,37,22,26,52,31,42,53,54,49,45,52,71,75,45,89,62,44,54,65,54,74,61,43,70,41,37,50,41,82,41,89,30,45,41,38,37,41,30,26,50,55,74,60,64,38,48,34,60,75,49,52,84,74,49,53,63,68,48,50,37,49,30,31,43,53,54,37,50,49,50,32,57,38,41,66,47,85,58,80,41,29,18,15,41,26,38,58,82,47,100,62,57,74,88,40,49,42,84,61,58,95,68,30,22,36,18,42,40,36,41,24,78,47,40,32,26,48,81,67,30,38,79,41,37,40,68,52,31,92,44,42,47,44,22,73,45,67,60,53,41,52,50,27,36,48,47,26,22,61,42,47,48,62,48,77,87,63,57,54,74,88,71,50,44,91,42,35,62,51,74,67,52,48,52,50,50,48,54,53,46,52,58,43,49,58,55,50,56,66,35,65,70,51,49,57,10,40,41,39,22,42,54,69,79,64,67,33,39,81,36,29,20,12,32,79,89,46,65,59,42,72,49,27,48,57,77,56,66,55,38,37,27,34,42,18,47,74,56,45,78,60,72,37,63,77,37,39,70,74,78,75,70,65,83,76,62,73,78,74,81,85,63,44,66,64,49,47,52,50,50,48,50,50,49,49,44,28,47,50,15,26,50,37,36,52,39,37,42,54,69,66,16,73,55,32,18,51,30,60,74,44,67,63,74,81,50,50,62,81,75,43,51,41,43,35,63,84,63,16,38,40,58,55,49,50,53,49,51,53,42,42,74,38,30,66,81,71,67,49,82,81,78,61,81,68,79,76,54,71,67,54,51,54,53,44,52,55,33,36,49,54,50,50,48,32,52,51,49,46,53,50,45,21,64,74,59,66,32,46,88,63,31,44,36,46,55,92,48,35,68,63,41,52,52,51,48,46,51,50,51,50,50,52,46,50,52,18,49,53,33,36,75,70,66,46,90,47,31,48,70,55,48,60,56,47,48,84,54,54,81,124,108,76,70,54,54,64,56,66,65,66,57,61,86,58,75,76,55,91,65,74,71,73,69,64,63,79,63,44,41,68,42,79,67,68,72,76,71,81,68,80,84,60,86,70,71,83,79,71,67,78,72,87,76,72,68,90,33,57,61,77,66,49,47,32,52,35,59,35,67,56,54,42,59,45,46,39,40,76,61,38,65,67,49,48,51,50,51,52,36,69,56,33,84,88,36,84,47,76,69,48,71,43,82,26,57,30,60,32,33,44,32,35,39,36,31,30,66,72,70,51,54,36,30,37,36,34,64,24,64,40,49,20,48,84,42,48,26,56,36,21,23,52,31,43,53,53,50,46,51,72,75,45,88,60,45,55,66,54,75,61,44,69,40,37,50,41,83,42,90,31,44,43,38,39,42,30,26,51,54,67,59,60,38,47,34,59,75,48,53,82,75,50,53,64,69,47,49,36,48,30,32,42,53,53,38,50,50,50,32,58,39,41,67,47,84,56,79,40,28,18,15,42,26,37,59,83,46,100,64,56,74,88,40,47,42,84,60,57,95,68,32,23,34,18,41,41,33,40,24,77,47,40,32,26,47,80,68,31,40,80,41,37,39,67,53,30,92,44,40,49,43,22,75,45,66,61,54,40,52,49,27,36,48,46,26,23,62,41,48,46,62,48,77,86,65,58,54,74,88,72,51,45,90,43,35,60,52,74,67,52,48,51,50,52,49,53,52,46,51,58,44,48,56,56,49,56,66,36,66,68,52,48,58,10,40,41,39,21,41,54,72,78,64,68,31,39,81,33,29,21,11,31,79,89,46,64,59,43,73,49,27,50,58,78,56,66,56,39,36,26,35,41,18,45,74,56,44,78,61,72,38,64,76,36,39,69,75,77,75,70,66,82,75,61,74,78,73,80,84,63,43,67,64,50,47,51,51,49,48,49,50,49,51,46,28,47,49,15,26,49,38,36,52,37,36,40,54,68,67,16,74,55,33,19,51,30,60,75,44,68,63,72,80,49,50,64,80,74,42,51,42,43,34,64,85,64,15,37,42,58,57,49,50,52,49,51,51,43,42,75,37,32,66,83,70,67,48,82,81,76,62,81,70,79,76,53,72,68,55,50,53,53,43,52,54,33,35,50,52,50,51,49,33,52,50,49,46,53,48,46,21,65,75,58,66,32,47,90,62,30,43,35,46,56,91,47,35,68,63,42,52,52,52,49,47,50,51,49,49,51,53,46,51,52,17,47,53,33,38,74,72,68,46,91,46,30,49,72,55,48,61,55,46,49,84,52,54,84,123

Nearest PDB structures (foldseek):
  5u94-assembly1_A  TM=5.079E-01  e=6.840E-03  Mycobacterium tuberculosis H37Rv
  1o6y-assembly1_A  TM=5.009E-01  e=7.969E-03  Mycobacterium tuberculosis H37Rv
  3ori-assembly4_D  TM=3.847E-01  e=3.028E-03  Mycobacterium tuberculosis H37Ra
  3oro-assembly1_A  TM=3.913E-01  e=4.551E-03  Mycobacterium tuberculosis H37Ra
  5z33-assembly1_A  TM=2.762E-01  e=5.579E-03  Pyricularia oryzae P131

Foldseek 3Di:
DVVVVVVVPPPPPPPPPPPPPQPPPVWWPWDPDDPPPPPDCDPPPDLPPAPPDDDQFWDAFFAFLFPGVLQRVQQGDDWAVVVVQVVLQVLDPPFDHWSDWDWTGISFWIKIWTATPVGFIKIKIFGTQLLFDQLCQQQLLLQVLVVCVVQHPAQAWAWSDWDRDCPPRGNGTMTMTGDFDFAFQVVCVVVDDLVLLQLLLLVLLVVQLRQQVDADQFWATKGFPPRPDDPVQWDDDDPGITGGFQGGSLQALSHRPQCVFQNGGQPDRDRGRAQLSLLVSLLSLLLSRQGDPVSDDVLQDAPQLDDSVLLVVLSVLLNVQSVQLSPDPLQRLQQGWGWDQPQSESRQWGAHPVRRSHTGYGDDSGSTITTGLLLVLPDDYPSLDAPDPDDVPPPPDDDCVVVVVVVNVVSRVSSNSSNVSSLCCQQPVRSNSNSSSVADNLSPVLSNPSSPCSVLGNLVSVVSLVVCQVCVVVRPRPDHRSDDDDPVRVVVSVVSVVLSV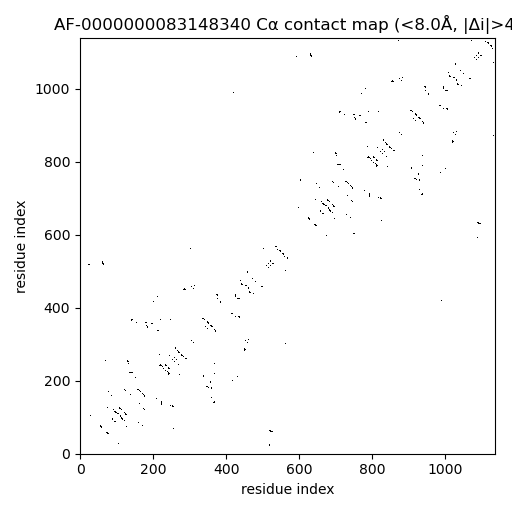VLVVLQVVLCVVLVAGSRRIDTPVCRVVSLVVLLVVLVVQLVVLVVCVVVVHPRHSSNSVSSHRRDND/DVVVVVLVPPPPPPVPPPPPPQPPPQFWQDFQDDPPPPPDCPPPPDLPPAPVDDDQFWDAFFAFLFPGVLQRVQQGDDWAVVVVQVVLQVLDPPFDHWSDWDWTGIRFWIKIWTATPVGFIKIKIFGTQLLFDQLCQQQLLLQVLVVCVVQHPAQAWAWSDWDRDLPPRGNGTMTMTGDFDFHFQVVCVVVDDLVLLQLLLLVLLVVQLRQQVDADQWWATKGFPPRPDDPVQWDDDDPGITGGFQGGSLQALRHRPQCVFQNGGQPDRDRGRAQLSLLVSLLSLLLSRQGDPVSDDPLQDAPQLDDSVLLVVLSVLLNVQSVLLSPDPLQRLQQGWGWDQPQSESRQWGAHPVRRSHTGYGDDSGSTITTGLLLVLPDDYPSLDADDPDDPPPPPDDDCVVVVVVVSVVSRVSSNSSNVSSLCCQQPVRSNSNSSSVADNLSPVLSNPSSPCSVLGNLVSVVSLVVCQVCVVVRPRPDHRSDDDDPVRVVVSVVSVVLSVVLVVLQVVLCVVLVAGSRRIDTPVCRVVSLVVLLVVLVVQLVVLVVCVVVVHPRHSSNSVSSHRRDND